Protein 8WQ9 (pdb70)

Organism: Pseudomonas aeruginosa (strain ATCC 15692 / DSM 22644 / CIP 104116 / JCM 14847 / LMG 12228 / 1C / PRS 101 / PAO1) (NCBI:txid208964)

Structure (mmCIF, N/CA/C/O backbone):
data_8WQ9
#
_entry.id   8WQ9
#
_cell.length_a   88.314
_cell.length_b   111.036
_cell.length_c   112.941
_cell.angle_alpha   90.00
_cell.angle_beta   90.00
_cell.angle_gamma   90.00
#
_symmetry.space_group_name_H-M   'P 21 21 2'
#
loop_
_entity.id
_entity.type
_entity.pdbx_description
1 polymer D-hydantoinase/dihydropyrimidinase
2 non-polymer 'GAMMA-AMINO-BUTANOIC ACID'
3 non-polymer 'ZINC ION'
4 water water
#
loop_
_atom_site.group_PDB
_atom_site.id
_atom_site.type_symbol
_atom_site.label_atom_id
_atom_site.label_alt_id
_atom_site.label_comp_id
_atom_site.label_asym_id
_atom_site.label_entity_id
_atom_site.label_seq_id
_atom_site.pdbx_PDB_ins_code
_atom_site.Cartn_x
_atom_site.Cartn_y
_atom_site.Cartn_z
_atom_site.occupancy
_atom_site.B_iso_or_equiv
_atom_site.auth_seq_id
_atom_site.auth_comp_id
_atom_site.auth_asym_id
_atom_site.auth_atom_id
_atom_site.pdbx_PDB_model_num
ATOM 1 N N . SER A 1 2 ? -18.091 4.160 27.535 1.00 40.07 2 SER A N 1
ATOM 2 C CA . SER A 1 2 ? -17.139 3.465 26.680 1.00 38.00 2 SER A CA 1
ATOM 3 C C . SER A 1 2 ? -17.801 2.251 26.034 1.00 33.66 2 SER A C 1
ATOM 4 O O . SER A 1 2 ? -18.850 1.786 26.473 1.00 34.16 2 SER A O 1
ATOM 7 N N . LEU A 1 3 ? -17.183 1.748 24.970 1.00 31.85 3 LEU A N 1
ATOM 8 C CA . LEU A 1 3 ? -17.729 0.654 24.182 1.00 27.24 3 LEU A CA 1
ATOM 9 C C . LEU A 1 3 ? -16.612 -0.337 23.912 1.00 30.62 3 LEU A C 1
ATOM 10 O O . LEU A 1 3 ? -15.560 0.042 23.381 1.00 26.59 3 LEU A O 1
ATOM 15 N N . LEU A 1 4 ? -16.844 -1.597 24.274 1.00 28.11 4 LEU A N 1
ATOM 16 C CA . LEU A 1 4 ? -15.901 -2.685 24.046 1.00 29.09 4 LEU A CA 1
ATOM 17 C C . LEU A 1 4 ? -16.493 -3.619 22.999 1.00 30.24 4 LEU A C 1
ATOM 18 O O . LEU A 1 4 ? -17.577 -4.176 23.212 1.00 30.11 4 LEU A O 1
ATOM 23 N N . ILE A 1 5 ? -15.799 -3.789 21.872 1.00 26.12 5 ILE A N 1
ATOM 24 C CA . ILE A 1 5 ? -16.231 -4.726 20.836 1.00 25.63 5 ILE A CA 1
ATOM 25 C C . ILE A 1 5 ? -15.395 -5.984 20.996 1.00 26.65 5 ILE A C 1
ATOM 26 O O . ILE A 1 5 ? -14.179 -5.965 20.776 1.00 28.48 5 ILE A O 1
ATOM 31 N N . ARG A 1 6 ? -16.045 -7.082 21.360 1.00 26.52 6 ARG A N 1
ATOM 32 C CA . ARG A 1 6 ? -15.369 -8.291 21.809 1.00 30.49 6 ARG A CA 1
ATOM 33 C C . ARG A 1 6 ? -15.549 -9.419 20.799 1.00 29.12 6 ARG A C 1
ATOM 34 O O . ARG A 1 6 ? -16.637 -9.609 20.250 1.00 29.58 6 ARG A O 1
ATOM 42 N N . GLY A 1 7 ? -14.482 -10.179 20.565 1.00 33.29 7 GLY A N 1
ATOM 43 C CA . GLY A 1 7 ? -14.620 -11.421 19.829 1.00 30.46 7 GLY A CA 1
ATOM 44 C C . GLY A 1 7 ? -14.692 -11.316 18.321 1.00 29.11 7 GLY A C 1
ATOM 45 O O . GLY A 1 7 ? -14.898 -12.346 17.659 1.00 28.60 7 GLY A O 1
ATOM 46 N N . ALA A 1 8 ? -14.536 -10.124 17.744 1.00 26.29 8 ALA A N 1
ATOM 47 C CA . ALA A 1 8 ? -14.539 -10.030 16.289 1.00 26.89 8 ALA A CA 1
ATOM 48 C C . ALA A 1 8 ? -13.129 -10.260 15.729 1.00 29.03 8 ALA A C 1
ATOM 49 O O . ALA A 1 8 ? -12.145 -10.362 16.465 1.00 26.22 8 ALA A O 1
ATOM 51 N N . THR A 1 9 ? -13.043 -10.358 14.400 1.00 27.54 9 THR A N 1
ATOM 52 C CA . THR A 1 9 ? -11.775 -10.294 13.681 1.00 27.77 9 THR A CA 1
ATOM 53 C C . THR A 1 9 ? -11.575 -8.869 13.175 1.00 23.50 9 THR A C 1
ATOM 54 O O . THR A 1 9 ? -12.381 -8.375 12.385 1.00 24.72 9 THR A O 1
ATOM 58 N N . VAL A 1 10 ? -10.510 -8.214 13.636 1.00 22.50 10 VAL A N 1
ATOM 59 C CA . VAL A 1 10 ? -10.125 -6.912 13.105 1.00 23.80 10 VAL A CA 1
ATOM 60 C C . VAL A 1 10 ? -9.575 -7.094 11.699 1.00 23.57 10 VAL A C 1
ATOM 61 O O . VAL A 1 10 ? -8.700 -7.940 11.475 1.00 24.06 10 VAL A O 1
ATOM 65 N N . VAL A 1 11 ? -10.057 -6.279 10.755 1.00 21.03 11 VAL A N 1
ATOM 66 C CA . VAL A 1 11 ? -9.596 -6.285 9.366 1.00 22.41 11 VAL A CA 1
ATOM 67 C C . VAL A 1 11 ? -9.171 -4.862 8.994 1.00 24.81 11 VAL A C 1
ATOM 68 O O . VAL A 1 11 ? -9.984 -3.928 9.051 1.00 21.49 11 VAL A O 1
ATOM 72 N N . THR A 1 12 ? -7.897 -4.693 8.636 1.00 19.99 12 THR A N 1
ATOM 73 C CA . THR A 1 12 ? -7.352 -3.408 8.239 1.00 18.90 12 THR A CA 1
ATOM 74 C C . THR A 1 12 ? -7.098 -3.387 6.729 1.00 19.53 12 THR A C 1
ATOM 75 O O . THR A 1 12 ? -7.504 -4.292 5.989 1.00 19.20 12 THR A O 1
ATOM 79 N N . HIS A 1 13 ? -6.430 -2.328 6.267 1.00 18.03 13 HIS A N 1
ATOM 80 C CA . HIS A 1 13 ? -5.994 -2.245 4.879 1.00 18.96 13 HIS A CA 1
ATOM 81 C C . HIS A 1 13 ? -4.826 -3.171 4.574 1.00 21.96 13 HIS A C 1
ATOM 82 O O . HIS A 1 13 ? -4.404 -3.224 3.422 1.00 19.43 13 HIS A O 1
ATOM 89 N N . GLU A 1 14 ? -4.304 -3.913 5.548 1.00 19.72 14 GLU A N 1
ATOM 90 C CA . GLU A 1 14 ? -3.204 -4.817 5.219 1.00 24.29 14 GLU A CA 1
ATOM 91 C C . GLU A 1 14 ? -3.227 -6.155 5.957 1.00 25.77 14 GLU A C 1
ATOM 92 O O . GLU A 1 14 ? -2.534 -7.075 5.511 1.00 28.95 14 GLU A O 1
ATOM 98 N N . GLU A 1 15 ? -4.012 -6.333 7.022 1.00 24.91 15 GLU A N 1
ATOM 99 C CA . GLU A 1 15 ? -3.929 -7.579 7.779 1.00 25.88 15 GLU A CA 1
ATOM 100 C C . GLU A 1 15 ? -5.245 -7.840 8.495 1.00 26.27 15 GLU A C 1
ATOM 101 O O . GLU A 1 15 ? -6.091 -6.955 8.630 1.00 22.43 15 GLU A O 1
ATOM 107 N N . SER A 1 16 ? -5.401 -9.085 8.959 1.00 25.57 16 SER A N 1
ATOM 108 C CA . SER A 1 16 ? -6.545 -9.531 9.745 1.00 24.79 16 SER A CA 1
ATOM 109 C C . SER A 1 16 ? -6.029 -10.171 11.018 1.00 30.01 16 SER A C 1
ATOM 110 O O . SER A 1 16 ? -5.036 -10.903 10.980 1.00 29.94 16 SER A O 1
ATOM 113 N N . TYR A 1 17 ? -6.712 -9.933 12.135 1.00 27.01 17 TYR A N 1
ATOM 114 C CA . TYR A 1 17 ? -6.320 -10.621 13.360 1.00 29.76 17 TYR A CA 1
ATOM 115 C C . TYR A 1 17 ? -7.448 -10.555 14.379 1.00 28.98 17 TYR A C 1
ATOM 116 O O . TYR A 1 17 ? -8.300 -9.660 14.339 1.00 27.00 17 TYR A O 1
ATOM 125 N N . ARG A 1 18 ? -7.439 -11.524 15.299 1.00 29.01 18 ARG A N 1
ATOM 126 C CA . ARG A 1 18 ? -8.427 -11.569 16.371 1.00 31.56 18 ARG A CA 1
ATOM 127 C C . ARG A 1 18 ? -8.017 -10.642 17.503 1.00 28.61 18 ARG A C 1
ATOM 128 O O . ARG A 1 18 ? -6.894 -10.714 18.005 1.00 30.60 18 ARG A O 1
ATOM 136 N N . ALA A 1 19 ? -8.935 -9.783 17.921 1.00 27.24 19 ALA A N 1
ATOM 137 C CA . ALA A 1 19 ? -8.639 -8.912 19.047 1.00 27.60 19 ALA A CA 1
ATOM 138 C C . ALA A 1 19 ? -9.923 -8.219 19.454 1.00 27.61 19 ALA A C 1
ATOM 139 O O . ALA A 1 19 ? -10.805 -8.001 18.618 1.00 30.36 19 ALA A O 1
ATOM 141 N N . ASP A 1 20 ? -10.022 -7.885 20.743 1.00 27.32 20 ASP A N 1
ATOM 142 C CA . ASP A 1 20 ? -11.049 -6.963 21.217 1.00 30.24 20 ASP A CA 1
ATOM 143 C C . ASP A 1 20 ? -10.600 -5.517 21.000 1.00 25.13 20 ASP A C 1
ATOM 144 O O . ASP A 1 20 ? -9.409 -5.217 20.930 1.00 25.73 20 ASP A O 1
ATOM 149 N N . VAL A 1 21 ? -11.571 -4.604 20.932 1.00 26.49 21 VAL A N 1
ATOM 150 C CA . VAL A 1 21 ? -11.280 -3.190 20.712 1.00 25.07 21 VAL A CA 1
ATOM 151 C C . VAL A 1 21 ? -12.086 -2.368 21.708 1.00 26.82 21 VAL A C 1
ATOM 152 O O . VAL A 1 21 ? -13.318 -2.463 21.740 1.00 25.38 21 VAL A O 1
ATOM 156 N N . LEU A 1 22 ? -11.396 -1.549 22.497 1.00 28.33 22 LEU A N 1
ATOM 157 C CA . LEU A 1 22 ? -12.024 -0.684 23.489 1.00 28.52 22 LEU A CA 1
ATOM 158 C C . LEU A 1 22 ? -12.041 0.754 22.990 1.00 28.26 22 LEU A C 1
ATOM 159 O O . LEU A 1 22 ? -10.988 1.293 22.633 1.00 29.51 22 LEU A O 1
ATOM 164 N N . CYS A 1 23 ? -13.223 1.380 23.010 1.00 23.46 23 CYS A N 1
ATOM 165 C CA . CYS A 1 23 ? -13.399 2.785 22.659 1.00 26.79 23 CYS A CA 1
ATOM 166 C C . CYS A 1 23 ? -13.808 3.606 23.877 1.00 30.30 23 CYS A C 1
ATOM 167 O O . CYS A 1 23 ? -14.614 3.154 24.702 1.00 28.25 23 CYS A O 1
ATOM 170 N N . ALA A 1 24 ? -13.272 4.824 23.976 1.00 24.76 24 ALA A N 1
ATOM 171 C CA . ALA A 1 24 ? -13.720 5.769 24.995 1.00 30.49 24 ALA A CA 1
ATOM 172 C C . ALA A 1 24 ? -13.319 7.184 24.598 1.00 25.58 24 ALA A C 1
ATOM 173 O O . ALA A 1 24 ? -12.307 7.394 23.929 1.00 23.14 24 ALA A O 1
ATOM 175 N N . ASN A 1 25 ? -14.134 8.153 25.011 1.00 26.70 25 ASN A N 1
ATOM 176 C CA . ASN A 1 25 ? -13.859 9.566 24.756 1.00 26.53 25 ASN A CA 1
ATOM 177 C C . ASN A 1 25 ? -13.566 9.825 23.280 1.00 24.69 25 ASN A C 1
ATOM 178 O O . ASN A 1 25 ? -12.717 10.645 22.932 1.00 22.91 25 ASN A O 1
ATOM 183 N N . GLY A 1 26 ? -14.290 9.117 22.410 1.00 22.67 26 GLY A N 1
ATOM 184 C CA . GLY A 1 26 ? -14.235 9.331 20.982 1.00 22.27 26 GLY A CA 1
ATOM 185 C C . GLY A 1 26 ? -13.152 8.554 20.261 1.00 21.45 26 GLY A C 1
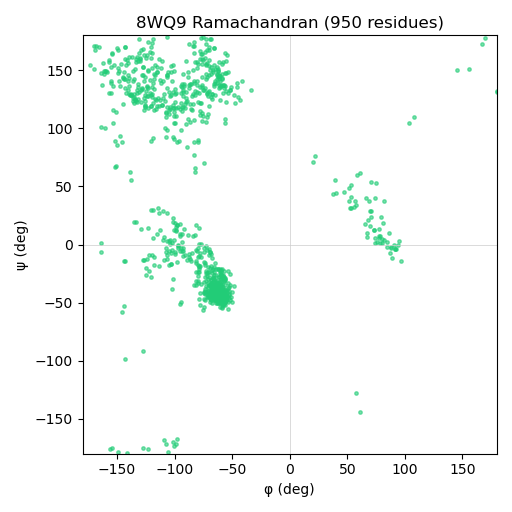ATOM 186 O O . GLY A 1 26 ? -13.126 8.566 19.024 1.00 21.74 26 GLY A O 1
ATOM 187 N N . LEU A 1 27 ? -12.271 7.872 20.991 1.00 21.25 27 LEU A N 1
ATOM 188 C CA . LEU A 1 27 ? -11.043 7.306 20.451 1.00 24.69 27 LEU A CA 1
ATOM 189 C C . LEU A 1 27 ? -10.961 5.812 20.740 1.00 25.35 27 LEU A C 1
ATOM 190 O O . LEU A 1 27 ? -11.622 5.287 21.639 1.00 25.89 27 LEU A O 1
ATOM 195 N N . ILE A 1 28 ? -10.125 5.134 19.967 1.00 23.95 28 ILE A N 1
ATOM 196 C CA . ILE A 1 28 ? -9.734 3.765 20.282 1.00 24.68 28 ILE A CA 1
ATOM 197 C C . ILE A 1 28 ? -8.704 3.787 21.411 1.00 23.50 28 ILE A C 1
ATOM 198 O O . ILE A 1 28 ? -7.636 4.395 21.282 1.00 26.83 28 ILE A O 1
ATOM 203 N N . GLN A 1 29 ? -9.021 3.116 22.520 1.00 27.41 29 GLN A N 1
ATOM 204 C CA . GLN A 1 29 ? -8.189 3.152 23.718 1.00 29.88 29 GLN A CA 1
ATOM 205 C C . GLN A 1 29 ? -7.320 1.920 23.897 1.00 27.25 29 GLN A C 1
ATOM 206 O O . GLN A 1 29 ? -6.241 2.019 24.490 1.00 27.60 29 GLN A O 1
ATOM 212 N N . ALA A 1 30 ? -7.756 0.768 23.410 1.00 25.39 30 ALA A N 1
ATOM 213 C CA . ALA A 1 30 ? -6.953 -0.428 23.582 1.00 30.17 30 ALA A CA 1
ATOM 214 C C . ALA A 1 30 ? -7.388 -1.442 22.544 1.00 27.15 30 ALA A C 1
ATOM 215 O O . ALA A 1 30 ? -8.552 -1.465 22.129 1.00 26.22 30 ALA A O 1
ATOM 217 N N . ILE A 1 31 ? -6.434 -2.275 22.131 1.00 26.22 31 ILE A N 1
ATOM 218 C CA . ILE A 1 31 ? -6.671 -3.358 21.186 1.00 26.48 31 ILE A CA 1
ATOM 219 C C . ILE A 1 31 ? -5.905 -4.580 21.674 1.00 28.86 31 ILE A C 1
ATOM 220 O O . ILE A 1 31 ? -4.707 -4.485 21.944 1.00 29.46 31 ILE A O 1
ATOM 225 N N . GLY A 1 32 ? -6.576 -5.718 21.771 1.00 30.46 32 GLY A N 1
ATOM 226 C CA . GLY A 1 32 ? -5.909 -6.903 22.275 1.00 33.10 32 GLY A CA 1
ATOM 227 C C . GLY A 1 32 ? -6.909 -7.983 22.600 1.00 35.05 32 GLY A C 1
ATOM 228 O O . GLY A 1 32 ? -8.125 -7.781 22.556 1.00 32.09 32 GLY A O 1
ATOM 229 N N . GLU A 1 33 ? -6.378 -9.156 22.923 1.00 37.41 33 GLU A N 1
ATOM 230 C CA . GLU A 1 33 ? -7.265 -10.250 23.271 1.00 41.91 33 GLU A CA 1
ATOM 231 C C . GLU A 1 33 ? -7.655 -10.156 24.740 1.00 36.18 33 GLU A C 1
ATOM 232 O O . GLU A 1 33 ? -6.915 -9.614 25.567 1.00 33.73 33 GLU A O 1
ATOM 238 N N . ASN A 1 34 ? -8.855 -10.642 25.042 1.00 42.11 34 ASN A N 1
ATOM 239 C CA . ASN A 1 34 ? -9.413 -10.643 26.396 1.00 40.80 34 ASN A CA 1
ATOM 240 C C . ASN A 1 34 ? -9.084 -9.353 27.141 1.00 36.28 34 ASN A C 1
ATOM 241 O O . ASN A 1 34 ? -8.518 -9.354 28.234 1.00 36.35 34 ASN A O 1
ATOM 246 N N . LEU A 1 35 ? -9.470 -8.236 26.519 1.00 32.70 35 LEU A N 1
ATOM 247 C CA . LEU A 1 35 ? -9.347 -6.939 27.172 1.00 35.32 35 LEU A CA 1
ATOM 248 C C . LEU A 1 35 ? -10.219 -6.890 28.417 1.00 36.62 35 LEU A C 1
ATOM 249 O O . LEU A 1 35 ? -11.355 -7.370 28.415 1.00 31.37 35 LEU A O 1
ATOM 254 N N . GLU A 1 36 ? -9.672 -6.291 29.474 1.00 30.30 36 GLU A N 1
ATOM 255 C CA . GLU A 1 36 ? -10.432 -5.957 30.671 1.00 40.57 36 GLU A CA 1
ATOM 256 C C . GLU A 1 36 ? -11.572 -4.999 30.326 1.00 42.26 36 GLU A C 1
ATOM 257 O O . GLU A 1 36 ? -11.399 -4.083 29.513 1.00 35.75 36 GLU A O 1
ATOM 263 N N . THR A 1 37 ? -12.742 -5.199 30.964 1.00 37.63 37 THR A N 1
ATOM 264 C CA . THR A 1 37 ? -13.901 -4.322 30.771 1.00 38.22 37 THR A CA 1
ATOM 265 C C . THR A 1 37 ? -13.943 -3.218 31.821 1.00 43.93 37 THR A C 1
ATOM 266 O O . THR A 1 37 ? -14.160 -3.513 33.006 1.00 40.93 37 THR A O 1
ATOM 270 N N . PRO A 1 38 ? -13.789 -1.952 31.446 1.00 44.32 38 PRO A N 1
ATOM 271 C CA . PRO A 1 38 ? -13.988 -0.870 32.421 1.00 43.05 38 PRO A CA 1
ATOM 272 C C . PRO A 1 38 ? -15.417 -0.853 32.953 1.00 44.43 38 PRO A C 1
ATOM 273 O O . PRO A 1 38 ? -16.366 -1.255 32.275 1.00 38.81 38 PRO A O 1
ATOM 277 N N . SER A 1 39 ? -15.567 -0.386 34.191 1.00 48.64 39 SER A N 1
ATOM 278 C CA . SER A 1 39 ? -16.886 -0.374 34.816 1.00 46.89 39 SER A CA 1
ATOM 279 C C . SER A 1 39 ? -17.816 0.580 34.074 1.00 43.88 39 SER A C 1
ATOM 280 O O . SER A 1 39 ? -17.403 1.655 33.627 1.00 44.46 39 SER A O 1
ATOM 283 N N . GLY A 1 40 ? -19.077 0.171 33.932 1.00 42.03 40 GLY A N 1
ATOM 284 C CA . GLY A 1 40 ? -20.049 0.910 33.146 1.00 48.16 40 GLY A CA 1
ATOM 285 C C . GLY A 1 40 ? -19.883 0.811 31.640 1.00 46.94 40 GLY A C 1
ATOM 286 O O . GLY A 1 40 ? -20.615 1.490 30.907 1.00 46.83 40 GLY A O 1
ATOM 287 N N . CYS A 1 41 ? -18.956 -0.010 31.157 1.00 43.73 41 CYS A N 1
ATOM 288 C CA . CYS A 1 41 ? -18.671 -0.108 29.731 1.00 35.36 41 CYS A CA 1
ATOM 289 C C . CYS A 1 41 ? -19.688 -0.997 29.027 1.00 39.09 41 CYS A C 1
ATOM 290 O O . CYS A 1 41 ? -19.967 -2.114 29.475 1.00 42.63 41 CYS A O 1
ATOM 293 N N . ASP A 1 42 ? -20.227 -0.504 27.916 1.00 34.30 42 ASP A N 1
ATOM 294 C CA . ASP A 1 42 ? -21.116 -1.289 27.069 1.00 32.95 42 ASP A CA 1
ATOM 295 C C . ASP A 1 42 ? -20.295 -2.283 26.262 1.00 34.80 42 ASP A C 1
ATOM 296 O O . ASP A 1 42 ? -19.174 -1.983 25.848 1.00 36.58 42 ASP A O 1
ATOM 301 N N . VAL A 1 43 ? -20.843 -3.469 26.029 1.00 32.51 43 VAL A N 1
ATOM 302 C CA . VAL A 1 43 ? -20.116 -4.503 25.305 1.00 32.37 43 VAL A CA 1
ATOM 303 C C . VAL A 1 43 ? -20.938 -4.920 24.099 1.00 33.13 43 VAL A C 1
ATOM 304 O O . VAL A 1 43 ? -22.157 -5.103 24.199 1.00 38.22 43 VAL A O 1
ATOM 308 N N . LEU A 1 44 ? -20.272 -5.028 22.955 1.00 32.96 44 LEU A N 1
ATOM 309 C CA . LEU A 1 44 ? -20.886 -5.458 21.707 1.00 33.94 44 LEU A CA 1
ATOM 310 C C . LEU A 1 44 ? -20.265 -6.791 21.324 1.00 33.08 44 LEU A C 1
ATOM 311 O O . LEU A 1 44 ? -19.040 -6.897 21.241 1.00 29.90 44 LEU A O 1
ATOM 316 N N . ASP A 1 45 ? -21.100 -7.804 21.101 1.00 32.06 45 ASP A N 1
ATOM 317 C CA . ASP A 1 45 ? -20.603 -9.131 20.761 1.00 32.88 45 ASP A CA 1
ATOM 318 C C . ASP A 1 45 ? -20.304 -9.186 19.265 1.00 31.28 45 ASP A C 1
ATOM 319 O O . ASP A 1 45 ? -21.222 -9.212 18.444 1.00 31.50 45 ASP A O 1
ATOM 324 N N . GLY A 1 46 ? -19.024 -9.200 18.909 1.00 30.82 46 GLY A N 1
ATOM 325 C CA . GLY A 1 46 ? -18.600 -9.261 17.523 1.00 29.03 46 GLY A CA 1
ATOM 326 C C . GLY A 1 46 ? -18.290 -10.644 16.991 1.00 33.03 46 GLY A C 1
ATOM 327 O O . GLY A 1 46 ? -17.786 -10.760 15.866 1.00 29.95 46 GLY A O 1
ATOM 328 N N . GLY A 1 47 ? -18.564 -11.700 17.759 1.00 31.12 47 GLY A N 1
ATOM 329 C CA . GLY A 1 47 ? -18.244 -13.041 17.326 1.00 29.91 47 GLY A CA 1
ATOM 330 C C . GLY A 1 47 ? -18.765 -13.337 15.937 1.00 28.88 47 GLY A C 1
ATOM 331 O O . GLY A 1 47 ? -19.906 -13.001 15.605 1.00 28.28 47 GLY A O 1
ATOM 332 N N . GLY A 1 48 ? -17.925 -13.955 15.112 1.00 26.46 48 GLY A N 1
ATOM 333 C CA . GLY A 1 48 ? -18.290 -14.300 13.758 1.00 22.80 48 GLY A CA 1
ATOM 334 C C . GLY A 1 48 ? -18.358 -13.136 12.794 1.00 28.18 48 GLY A C 1
ATOM 335 O O . GLY A 1 48 ? -18.878 -13.300 11.684 1.00 26.20 48 GLY A O 1
ATOM 336 N N . GLN A 1 49 ? -17.845 -11.968 13.168 1.00 26.22 49 GLN A N 1
ATOM 337 C CA . GLN A 1 49 ? -17.943 -10.792 12.311 1.00 25.49 49 GLN A CA 1
ATOM 338 C C . GLN A 1 49 ? -16.570 -10.152 12.133 1.00 24.52 49 GLN A C 1
ATOM 339 O O . GLN A 1 49 ? -15.599 -10.496 12.816 1.00 22.29 49 GLN A O 1
ATOM 345 N N . TYR A 1 50 ? -16.485 -9.236 11.167 1.00 20.94 50 TYR A N 1
ATOM 346 C CA . TYR A 1 50 ? -15.276 -8.471 10.901 1.00 19.05 50 TYR A CA 1
ATOM 347 C C . TYR A 1 50 ? -15.465 -7.042 11.391 1.00 22.56 50 TYR A C 1
ATOM 348 O O . TYR A 1 50 ? -16.503 -6.425 11.135 1.00 22.31 50 TYR A O 1
ATOM 357 N N . LEU A 1 51 ? -14.456 -6.516 12.078 1.00 22.45 51 LEU A N 1
ATOM 358 C CA . LEU A 1 51 ? -14.461 -5.145 12.583 1.00 22.69 51 LEU A CA 1
ATOM 359 C C . LEU A 1 51 ? -13.489 -4.342 11.731 1.00 21.01 51 LEU A C 1
ATOM 360 O O . LEU A 1 51 ? -12.287 -4.628 11.733 1.00 19.88 51 LEU A O 1
ATOM 365 N N . MET A 1 52 ? -13.989 -3.393 10.960 1.00 21.73 52 MET A N 1
ATOM 366 C CA . MET A 1 52 ? -13.090 -2.563 10.162 1.00 18.72 52 MET A CA 1
ATOM 367 C C . MET A 1 52 ? -13.323 -1.085 10.390 1.00 22.27 52 MET A C 1
ATOM 368 O O . MET A 1 52 ? -14.293 -0.672 11.036 1.00 21.11 52 MET A O 1
ATOM 373 N N . PRO A 1 53 ? -12.409 -0.252 9.900 1.00 19.45 53 PRO A N 1
ATOM 374 C CA . PRO A 1 53 ? -12.632 1.192 9.984 1.00 20.35 53 PRO A CA 1
ATOM 375 C C . PRO A 1 53 ? -13.920 1.559 9.268 1.00 18.92 53 PRO A C 1
ATOM 376 O O . PRO A 1 53 ? -14.261 0.996 8.227 1.00 18.65 53 PRO A O 1
ATOM 380 N N . GLY A 1 54 ? -14.646 2.515 9.838 1.00 20.45 54 GLY A N 1
ATOM 381 C CA . GLY A 1 54 ? -15.849 2.984 9.175 1.00 19.01 54 GLY A CA 1
ATOM 382 C C . GLY A 1 54 ? -15.534 3.603 7.825 1.00 21.32 54 GLY A C 1
ATOM 383 O O . GLY A 1 54 ? -14.470 4.194 7.614 1.00 20.50 54 GLY A O 1
ATOM 384 N N . GLY A 1 55 ? -16.481 3.477 6.901 1.00 19.73 55 GLY A N 1
ATOM 385 C CA . GLY A 1 55 ? -16.299 4.066 5.590 1.00 19.67 55 GLY A CA 1
ATOM 386 C C . GLY A 1 55 ? -16.091 5.568 5.663 1.00 21.25 55 GLY A C 1
ATOM 387 O O . GLY A 1 55 ? -16.631 6.262 6.537 1.00 19.45 55 GLY A O 1
ATOM 388 N N . ILE A 1 56 ? -15.286 6.078 4.732 1.00 19.67 56 ILE A N 1
ATOM 389 C CA . ILE A 1 56 ? -15.201 7.516 4.470 1.00 18.51 56 ILE A CA 1
ATOM 390 C C . ILE A 1 56 ? -15.670 7.752 3.047 1.00 19.51 56 ILE A C 1
ATOM 391 O O . ILE A 1 56 ? -15.143 7.150 2.102 1.00 18.90 56 ILE A O 1
ATOM 396 N N . ASP A 1 57 ? -16.659 8.627 2.889 1.00 17.06 57 ASP A N 1
ATOM 397 C CA . ASP A 1 57 ? -17.184 8.939 1.564 1.00 17.39 57 ASP A CA 1
ATOM 398 C C . ASP A 1 57 ? -16.741 10.358 1.194 1.00 18.64 57 ASP A C 1
ATOM 399 O O . ASP A 1 57 ? -17.342 11.345 1.662 1.00 16.48 57 ASP A O 1
ATOM 404 N N . PRO A 1 58 ? -15.691 10.511 0.380 1.00 17.20 58 PRO A N 1
ATOM 405 C CA . PRO A 1 58 ? -15.144 11.851 0.095 1.00 17.10 58 PRO A CA 1
ATOM 406 C C . PRO A 1 58 ? -15.893 12.628 -0.976 1.00 18.25 58 PRO A C 1
ATOM 407 O O . PRO A 1 58 ? -15.361 13.608 -1.505 1.00 18.54 58 PRO A O 1
ATOM 411 N N . HIS A 1 59 ? -17.114 12.226 -1.316 1.00 17.38 59 HIS A N 1
ATOM 412 C CA . HIS A 1 59 ? -17.804 12.896 -2.421 1.00 18.74 59 HIS A CA 1
ATOM 413 C C . HIS A 1 59 ? -19.321 12.841 -2.186 1.00 20.76 59 HIS A C 1
ATOM 414 O O . HIS A 1 59 ? -20.008 11.942 -2.684 1.00 17.84 59 HIS A O 1
ATOM 421 N N . THR A 1 60 ? -19.828 13.819 -1.430 1.00 22.76 60 THR A N 1
ATOM 422 C CA . THR A 1 60 ? -21.257 13.970 -1.166 1.00 21.70 60 THR A CA 1
ATOM 423 C C . THR A 1 60 ? -21.687 15.406 -1.451 1.00 21.75 60 THR A C 1
ATOM 424 O O . THR A 1 60 ? -20.865 16.326 -1.466 1.00 18.59 60 THR A O 1
ATOM 428 N N . HIS A 1 61 ? -23.003 15.582 -1.655 1.00 18.09 61 HIS A N 1
ATOM 429 C CA . HIS A 1 61 ? -23.610 16.876 -1.981 1.00 18.33 61 HIS A CA 1
ATOM 430 C C . HIS A 1 61 ? -24.922 17.062 -1.196 1.00 17.49 61 HIS A C 1
ATOM 431 O O . HIS A 1 61 ? -25.990 17.300 -1.763 1.00 21.86 61 HIS A O 1
ATOM 438 N N . MET A 1 62 ? -24.848 16.948 0.130 1.00 16.38 62 MET A N 1
ATOM 439 C CA . MET A 1 62 ? -26.028 17.109 0.985 1.00 18.90 62 MET A CA 1
ATOM 440 C C . MET A 1 62 ? -26.699 18.451 0.720 1.00 20.91 62 MET A C 1
ATOM 441 O O . MET A 1 62 ? -26.031 19.485 0.679 1.00 20.09 62 MET A O 1
ATOM 446 N N . GLN A 1 63 ? -28.022 18.419 0.542 1.00 21.61 63 GLN A N 1
ATOM 447 C CA . GLN A 1 63 ? -28.865 19.594 0.307 1.00 21.54 63 GLN A CA 1
ATOM 448 C C . GLN A 1 63 ? -28.212 20.609 -0.634 1.00 20.32 63 GLN A C 1
ATOM 449 O O . GLN A 1 63 ? -28.286 21.823 -0.408 1.00 22.46 63 GLN A O 1
ATOM 455 N N . LEU A 1 64 ? -27.622 20.116 -1.715 1.00 20.55 64 LEU A N 1
ATOM 456 C CA . LEU A 1 64 ? -27.038 20.987 -2.726 1.00 24.39 64 LEU A CA 1
ATOM 457 C C . LEU A 1 64 ? -28.125 21.817 -3.393 1.00 24.83 64 LEU A C 1
ATOM 458 O O . LEU A 1 64 ? -29.113 21.252 -3.881 1.00 24.63 64 LEU A O 1
ATOM 463 N N . PRO A 1 65 ? -27.969 23.134 -3.476 1.00 26.66 65 PRO A N 1
ATOM 464 C CA . PRO A 1 65 ? -29.000 23.951 -4.128 1.00 28.94 65 PRO A CA 1
ATOM 465 C C . PRO A 1 65 ? -29.007 23.747 -5.632 1.00 37.89 65 PRO A C 1
ATOM 466 O O . PRO A 1 65 ? -27.960 23.568 -6.258 1.00 32.45 65 PRO A O 1
ATOM 470 N N . PHE A 1 66 ? -30.205 23.785 -6.216 1.00 37.52 66 PHE A N 1
ATOM 471 C CA . PHE A 1 66 ? -30.322 23.664 -7.665 1.00 42.90 66 PHE A CA 1
ATOM 472 C C . PHE A 1 66 ? -31.584 24.358 -8.156 1.00 42.09 66 PHE A C 1
ATOM 473 O O . PHE A 1 66 ? -32.704 23.935 -7.843 1.00 38.31 66 PHE A O 1
ATOM 481 N N . MET A 1 67 ? -31.396 25.407 -8.949 1.00 42.75 67 MET A N 1
ATOM 482 C CA . MET A 1 67 ? -32.511 26.192 -9.484 1.00 45.45 67 MET A CA 1
ATOM 483 C C . MET A 1 67 ? -33.306 26.705 -8.283 1.00 46.82 67 MET A C 1
ATOM 484 O O . MET A 1 67 ? -32.714 27.306 -7.372 1.00 50.11 67 MET A O 1
ATOM 489 N N . GLY A 1 68 ? -34.615 26.499 -8.223 1.00 50.83 68 GLY A N 1
ATOM 490 C CA . GLY A 1 68 ? -35.364 26.953 -7.068 1.00 49.72 68 GLY A CA 1
ATOM 491 C C . GLY A 1 68 ? -35.446 25.968 -5.921 1.00 52.72 68 GLY A C 1
ATOM 492 O O . GLY A 1 68 ? -36.174 26.224 -4.954 1.00 53.06 68 GLY A O 1
ATOM 493 N N . THR A 1 69 ? -34.708 24.859 -5.990 1.00 46.43 69 THR A N 1
ATOM 494 C CA . THR A 1 69 ? -34.869 23.734 -5.077 1.00 45.43 69 THR A CA 1
ATOM 495 C C . THR A 1 69 ? -33.497 23.324 -4.530 1.00 42.44 69 THR A C 1
ATOM 496 O O . THR A 1 69 ? -32.459 23.895 -4.881 1.00 41.45 69 THR A O 1
ATOM 500 N N . VAL A 1 70 ? -33.497 22.346 -3.631 1.00 40.80 70 VAL A N 1
ATOM 501 C CA . VAL A 1 70 ? -32.271 21.798 -3.071 1.00 31.91 70 VAL A CA 1
ATOM 502 C C . VAL A 1 70 ? -32.390 20.280 -3.079 1.00 31.98 70 VAL A C 1
ATOM 503 O O . VAL A 1 70 ? -33.495 19.733 -3.023 1.00 26.07 70 VAL A O 1
ATOM 507 N N . ALA A 1 71 ? -31.244 19.595 -3.191 1.00 26.74 71 ALA A N 1
ATOM 508 C CA . ALA A 1 71 ? -31.234 18.142 -3.073 1.00 26.60 71 ALA A CA 1
ATOM 509 C C . ALA A 1 71 ? -32.159 17.721 -1.941 1.00 25.24 71 ALA A C 1
ATOM 510 O O . ALA A 1 71 ? -32.231 18.390 -0.905 1.00 25.86 71 ALA A O 1
ATOM 512 N N . SER A 1 72 ? -32.885 16.620 -2.152 1.00 23.53 72 SER A N 1
ATOM 513 C CA . SER A 1 72 ? -33.892 16.181 -1.186 1.00 26.86 72 SER A CA 1
ATOM 514 C C . SER A 1 72 ? -33.278 15.585 0.075 1.00 26.42 72 SER A C 1
ATOM 515 O O . SER A 1 72 ? -33.965 15.484 1.101 1.00 23.88 72 SER A O 1
ATOM 518 N N . GLU A 1 73 ? -32.011 15.194 0.021 1.00 22.43 73 GLU A N 1
ATOM 519 C CA . GLU A 1 73 ? -31.256 14.740 1.182 1.00 22.19 73 GLU A CA 1
ATOM 520 C C . GLU A 1 73 ? -30.565 15.939 1.826 1.00 25.36 73 GLU A C 1
ATOM 521 O O . GLU A 1 73 ? -29.921 16.724 1.122 1.00 24.34 73 GLU A O 1
ATOM 527 N N . ASP A 1 74 ? -30.698 16.097 3.151 1.00 23.90 74 ASP A N 1
ATOM 528 C CA . ASP A 1 74 ? -29.952 17.150 3.840 1.00 19.81 74 ASP A CA 1
ATOM 529 C C . ASP A 1 74 ? -28.795 16.552 4.633 1.00 20.78 74 ASP A C 1
ATOM 530 O O . ASP A 1 74 ? -28.538 15.346 4.595 1.00 19.49 74 ASP A O 1
ATOM 535 N N . PHE A 1 75 ? -28.052 17.424 5.328 1.00 18.70 75 PHE A N 1
ATOM 536 C CA . PHE A 1 75 ? -26.833 16.965 5.992 1.00 19.97 75 PHE A CA 1
ATOM 537 C C . PHE A 1 75 ? -27.134 15.964 7.109 1.00 19.96 75 PHE A C 1
ATOM 538 O O . PHE A 1 75 ? -26.332 15.049 7.352 1.00 19.24 75 PHE A O 1
ATOM 546 N N . PHE A 1 76 ? -28.275 16.097 7.795 1.00 20.60 76 PHE A N 1
ATOM 547 C CA . PHE A 1 76 ? -28.606 15.087 8.800 1.00 19.03 76 PHE A CA 1
ATOM 548 C C . PHE A 1 76 ? -29.062 13.786 8.147 1.00 19.20 76 PHE A C 1
ATOM 549 O O . PHE A 1 76 ? -28.531 12.714 8.452 1.00 20.24 76 PHE A O 1
ATOM 557 N N . SER A 1 77 ? -30.060 13.853 7.256 1.00 18.88 77 SER A N 1
ATOM 558 C CA . SER A 1 77 ? -30.613 12.610 6.727 1.00 23.00 77 SER A CA 1
ATOM 559 C C . SER A 1 77 ? -29.578 11.845 5.903 1.00 19.13 77 SER A C 1
ATOM 560 O O . SER A 1 77 ? -29.572 10.607 5.918 1.00 20.82 77 SER A O 1
ATOM 563 N N . GLY A 1 78 ? -28.694 12.558 5.205 1.00 17.99 78 GLY A N 1
ATOM 564 C CA . GLY A 1 78 ? -27.647 11.886 4.449 1.00 18.22 78 GLY A CA 1
ATOM 565 C C . GLY A 1 78 ? -26.618 11.221 5.345 1.00 20.60 78 GLY A C 1
ATOM 566 O O . GLY A 1 78 ? -26.239 10.071 5.113 1.00 19.90 78 GLY A O 1
ATOM 567 N N . THR A 1 79 ? -26.125 11.942 6.370 1.00 18.67 79 THR A N 1
ATOM 568 C CA . THR A 1 79 ? -25.127 11.321 7.243 1.00 21.55 79 THR A CA 1
ATOM 569 C C . THR A 1 79 ? -25.733 10.197 8.071 1.00 22.60 79 THR A C 1
ATOM 570 O O . THR A 1 79 ? -25.033 9.228 8.384 1.00 20.02 79 THR A O 1
ATOM 574 N N . ALA A 1 80 ? -27.015 10.315 8.452 1.00 17.18 80 ALA A N 1
ATOM 575 C CA . ALA A 1 80 ? -27.702 9.210 9.117 1.00 19.22 80 ALA A CA 1
ATOM 576 C C . ALA A 1 80 ? -27.800 7.996 8.199 1.00 18.92 80 ALA A C 1
ATOM 577 O O . ALA A 1 80 ? -27.501 6.868 8.615 1.00 20.50 80 ALA A O 1
ATOM 579 N N . ALA A 1 81 ? -28.218 8.203 6.941 1.00 18.42 81 ALA A N 1
ATOM 580 C CA . ALA A 1 81 ? -28.252 7.081 5.994 1.00 18.85 81 ALA A CA 1
ATOM 581 C C . ALA A 1 81 ? -26.863 6.483 5.801 1.00 21.14 81 ALA A C 1
ATOM 582 O O . ALA A 1 81 ? -26.709 5.256 5.742 1.00 21.35 81 ALA A O 1
ATOM 584 N N . GLY A 1 82 ? -25.832 7.334 5.718 1.00 18.11 82 GLY A N 1
ATOM 585 C CA . GLY A 1 82 ? -24.470 6.824 5.664 1.00 18.66 82 GLY A CA 1
ATOM 586 C C . GLY A 1 82 ? -24.140 5.887 6.816 1.00 19.62 82 GLY A C 1
ATOM 587 O O . GLY A 1 82 ? -23.527 4.835 6.619 1.00 18.54 82 GLY A O 1
ATOM 588 N N . LEU A 1 83 ? -24.522 6.270 8.039 1.00 15.80 83 LEU A N 1
ATOM 589 C CA . LEU A 1 83 ? -24.240 5.445 9.215 1.00 15.87 83 LEU A CA 1
ATOM 590 C C . LEU A 1 83 ? -24.923 4.079 9.121 1.00 19.25 83 LEU A C 1
ATOM 591 O O . LEU A 1 83 ? -24.320 3.044 9.427 1.00 19.71 83 LEU A O 1
ATOM 596 N N . ALA A 1 84 ? -26.175 4.055 8.687 1.00 19.15 84 ALA A N 1
ATOM 597 C CA . ALA A 1 84 ? -26.855 2.777 8.508 1.00 23.09 84 ALA A CA 1
ATOM 598 C C . ALA A 1 84 ? -26.108 1.880 7.530 1.00 21.33 84 ALA A C 1
ATOM 599 O O . ALA A 1 84 ? -26.170 0.656 7.659 1.00 21.86 84 ALA A O 1
ATOM 601 N N . GLY A 1 85 ? -25.394 2.464 6.554 1.00 19.23 85 GLY A N 1
ATOM 602 C CA . GLY A 1 85 ? -24.636 1.722 5.561 1.00 19.55 85 GLY A CA 1
ATOM 603 C C . GLY A 1 85 ? -23.167 1.486 5.877 1.00 19.41 85 GLY A C 1
ATOM 604 O O . GLY A 1 85 ? -22.429 1.009 5.005 1.00 19.86 85 GLY A O 1
ATOM 605 N N . GLY A 1 86 ? -22.724 1.803 7.095 1.00 18.63 86 GLY A N 1
ATOM 606 C CA . GLY A 1 86 ? -21.365 1.585 7.538 1.00 21.33 86 GLY A CA 1
ATOM 607 C C . GLY A 1 86 ? -20.432 2.762 7.335 1.00 23.60 86 GLY A C 1
ATOM 608 O O . GLY A 1 86 ? -19.258 2.680 7.730 1.00 19.14 86 GLY A O 1
ATOM 609 N N . THR A 1 87 ? -20.902 3.841 6.712 1.00 18.81 87 THR A N 1
ATOM 610 C CA . THR A 1 87 ? -20.058 4.992 6.410 1.00 17.88 87 THR A CA 1
ATOM 611 C C . THR A 1 87 ? -20.117 5.963 7.581 1.00 19.21 87 THR A C 1
ATOM 612 O O . THR A 1 87 ? -21.206 6.405 7.975 1.00 18.44 87 THR A O 1
ATOM 616 N N . THR A 1 88 ? -18.954 6.281 8.152 1.00 18.39 88 THR A N 1
ATOM 617 C CA . THR A 1 88 ? -18.887 7.080 9.370 1.00 18.87 88 THR A CA 1
ATOM 618 C C . THR A 1 88 ? -18.389 8.511 9.171 1.00 20.91 88 THR A C 1
ATOM 619 O O . THR A 1 88 ? -18.431 9.294 10.130 1.00 19.87 88 THR A O 1
ATOM 623 N N . SER A 1 89 ? -17.933 8.896 7.979 1.00 18.78 89 SER A N 1
ATOM 624 C CA . SER A 1 89 ? -17.672 10.324 7.785 1.00 17.97 89 SER A CA 1
ATOM 625 C C . SER A 1 89 ? -17.716 10.667 6.303 1.00 18.09 89 SER A C 1
ATOM 626 O O . SER A 1 89 ? -17.578 9.801 5.435 1.00 17.88 89 SER A O 1
ATOM 629 N N . ILE A 1 90 ? -17.935 11.959 6.026 1.00 16.84 90 ILE A N 1
ATOM 630 C CA . ILE A 1 90 ? -18.078 12.436 4.658 1.00 15.38 90 ILE A CA 1
ATOM 631 C C . ILE A 1 90 ? -17.167 13.636 4.434 1.00 14.88 90 ILE A C 1
ATOM 632 O O . ILE A 1 90 ? -16.749 14.317 5.370 1.00 17.08 90 ILE A O 1
ATOM 637 N N . ILE A 1 91 ? -16.852 13.875 3.168 1.00 15.77 91 ILE A N 1
ATOM 638 C CA . ILE A 1 91 ? -16.313 15.151 2.716 1.00 18.71 91 ILE A CA 1
ATOM 639 C C . ILE A 1 91 ? -17.247 15.660 1.625 1.00 18.97 91 ILE A C 1
ATOM 640 O O . ILE A 1 91 ? -17.404 15.011 0.583 1.00 18.25 91 ILE A O 1
ATOM 645 N N . ASP A 1 92 ? -17.872 16.809 1.875 1.00 16.93 92 ASP A N 1
ATOM 646 C CA . ASP A 1 92 ? -18.850 17.443 1.008 1.00 16.17 92 ASP A CA 1
ATOM 647 C C . ASP A 1 92 ? -18.159 18.579 0.247 1.00 18.88 92 ASP A C 1
ATOM 648 O O . ASP A 1 92 ? -16.934 18.698 0.278 1.00 19.86 92 ASP A O 1
ATOM 653 N N . PHE A 1 93 ? -18.929 19.421 -0.457 1.00 18.80 93 PHE A N 1
ATOM 654 C CA . PHE A 1 93 ? -18.346 20.482 -1.277 1.00 17.71 93 PHE A CA 1
ATOM 655 C C . PHE A 1 93 ? -19.017 21.820 -1.016 1.00 19.69 93 PHE A C 1
ATOM 656 O O . PHE A 1 93 ? -20.234 21.952 -1.195 1.00 19.47 93 PHE A O 1
ATOM 664 N N . VAL A 1 94 ? -18.215 22.822 -0.671 1.00 20.08 94 VAL A N 1
ATOM 665 C CA . VAL A 1 94 ? -18.663 24.208 -0.740 1.00 21.35 94 VAL A CA 1
ATOM 666 C C . VAL A 1 94 ? -18.609 24.669 -2.196 1.00 20.96 94 VAL A C 1
ATOM 667 O O . VAL A 1 94 ? -17.543 24.663 -2.823 1.00 18.61 94 VAL A O 1
ATOM 671 N N . ILE A 1 95 ? -19.751 25.093 -2.733 1.00 19.27 95 ILE A N 1
ATOM 672 C CA . ILE A 1 95 ? -19.790 25.515 -4.132 1.00 20.83 95 ILE A CA 1
ATOM 673 C C . ILE A 1 95 ? -20.242 26.968 -4.218 1.00 23.49 95 ILE A C 1
ATOM 674 O O . ILE A 1 95 ? -21.445 27.244 -4.356 1.00 19.40 95 ILE A O 1
ATOM 679 N N . PRO A 1 96 ? -19.311 27.921 -4.160 1.00 20.76 96 PRO A N 1
ATOM 680 C CA . PRO A 1 96 ? -19.680 29.330 -4.327 1.00 22.33 96 PRO A CA 1
ATOM 681 C C . PRO A 1 96 ? -20.242 29.590 -5.716 1.00 24.04 96 PRO A C 1
ATOM 682 O O . PRO A 1 96 ? -19.823 28.980 -6.705 1.00 22.87 96 PRO A O 1
ATOM 686 N N . ASN A 1 97 ? -21.198 30.515 -5.788 1.00 19.68 97 ASN A N 1
ATOM 687 C CA . ASN A 1 97 ? -21.613 31.026 -7.081 1.00 21.76 97 ASN A CA 1
ATOM 688 C C . ASN A 1 97 ? -20.451 31.798 -7.702 1.00 22.74 97 ASN A C 1
ATOM 689 O O . ASN A 1 97 ? -19.583 32.304 -6.984 1.00 21.52 97 ASN A O 1
ATOM 694 N N . PRO A 1 98 ? -20.401 31.901 -9.024 1.00 25.80 98 PRO A N 1
ATOM 695 C CA . PRO A 1 98 ? -19.405 32.789 -9.640 1.00 24.83 98 PRO A CA 1
ATOM 696 C C . PRO A 1 98 ? -19.475 34.180 -9.032 1.00 22.84 98 PRO A C 1
ATOM 697 O O . PRO A 1 98 ? -20.558 34.743 -8.830 1.00 22.12 98 PRO A O 1
ATOM 701 N N . ARG A 1 99 ? -18.304 34.713 -8.689 1.00 22.82 99 ARG A N 1
ATOM 702 C CA . ARG A 1 99 ? -18.101 36.032 -8.100 1.00 23.88 99 ARG A CA 1
ATOM 703 C C . ARG A 1 99 ? -18.507 36.103 -6.631 1.00 26.04 99 ARG A C 1
ATOM 704 O O . ARG A 1 99 ? -18.383 37.178 -6.022 1.00 20.72 99 ARG A O 1
ATOM 712 N N . GLN A 1 100 ? -18.962 35.000 -6.033 1.00 22.09 100 GLN A N 1
ATOM 713 C CA . GLN A 1 100 ? -19.282 34.951 -4.606 1.00 19.70 100 GLN A CA 1
ATOM 714 C C . GLN A 1 100 ? -18.038 34.609 -3.790 1.00 21.57 100 GLN A C 1
ATOM 715 O O . GLN A 1 100 ? -17.248 33.741 -4.174 1.00 21.40 100 GLN A O 1
ATOM 721 N N . SER A 1 101 ? -17.869 35.305 -2.666 1.00 21.55 101 SER A N 1
ATOM 722 C CA . SER A 1 101 ? -16.782 35.017 -1.736 1.00 23.74 101 SER A CA 1
ATOM 723 C C . SER A 1 101 ? -16.763 33.547 -1.319 1.00 23.35 101 SER A C 1
ATOM 724 O O . SER A 1 101 ? -17.788 32.978 -0.912 1.00 18.56 101 SER A O 1
ATOM 727 N N . LEU A 1 102 ? -15.579 32.934 -1.415 1.00 21.51 102 LEU A N 1
ATOM 728 C CA . LEU A 1 102 ? -15.426 31.562 -0.940 1.00 20.71 102 LEU A CA 1
ATOM 729 C C . LEU A 1 102 ? -15.699 31.467 0.552 1.00 19.59 102 LEU A C 1
ATOM 730 O O . LEU A 1 102 ? -16.355 30.522 1.010 1.00 20.95 102 LEU A O 1
ATOM 735 N N . LEU A 1 103 ? -15.177 32.419 1.333 1.00 22.69 103 LEU A N 1
ATOM 736 C CA . LEU A 1 103 ? -15.416 32.413 2.774 1.00 24.10 103 LEU A CA 1
ATOM 737 C C . LEU A 1 103 ? -16.900 32.564 3.091 1.00 21.63 103 LEU A C 1
ATOM 738 O O . LEU A 1 103 ? -17.421 31.886 3.983 1.00 22.18 103 LEU A O 1
ATOM 743 N N . GLU A 1 104 ? -17.588 33.467 2.385 1.00 22.36 104 GLU A N 1
ATOM 744 C CA . GLU A 1 104 ? -19.028 33.625 2.564 1.00 23.49 104 GLU A CA 1
ATOM 745 C C . GLU A 1 104 ? -19.750 32.306 2.315 1.00 21.91 104 GLU A C 1
ATOM 746 O O . GLU A 1 104 ? -20.572 31.873 3.132 1.00 20.58 104 GLU A O 1
ATOM 752 N N . ALA A 1 105 ? -19.420 31.631 1.205 1.00 21.01 105 ALA A N 1
ATOM 753 C CA . ALA A 1 105 ? -20.043 30.345 0.908 1.00 22.31 105 ALA A CA 1
ATOM 754 C C . ALA A 1 105 ? -19.669 29.298 1.950 1.00 21.67 105 ALA A C 1
ATOM 755 O O . ALA A 1 105 ? -20.498 28.461 2.321 1.00 19.91 105 ALA A O 1
ATOM 757 N N . PHE A 1 106 ? -18.426 29.328 2.427 1.00 22.24 106 PHE A N 1
ATOM 758 C CA . PHE A 1 106 ? -17.992 28.355 3.427 1.00 21.19 106 PHE A CA 1
ATOM 759 C C . PHE A 1 106 ? -18.837 28.471 4.690 1.00 22.88 106 PHE A C 1
ATOM 760 O O . PHE A 1 106 ? -19.324 27.471 5.227 1.00 19.97 106 PHE A O 1
ATOM 768 N N . HIS A 1 107 ? -19.021 29.692 5.187 1.00 21.78 107 HIS A N 1
ATOM 769 C CA . HIS A 1 107 ? -19.775 29.838 6.421 1.00 24.65 107 HIS A CA 1
ATOM 770 C C . HIS A 1 107 ? -21.226 29.397 6.244 1.00 20.92 107 HIS A C 1
ATOM 771 O O . HIS A 1 107 ? -21.772 28.707 7.112 1.00 21.05 107 HIS A O 1
ATOM 778 N N . THR A 1 108 ? -21.849 29.744 5.115 1.00 20.58 108 THR A N 1
ATOM 779 C CA . THR A 1 108 ? -23.193 29.249 4.826 1.00 22.78 108 THR A CA 1
ATOM 780 C C . THR A 1 108 ? -23.239 27.718 4.874 1.00 23.02 108 THR A C 1
ATOM 781 O O . THR A 1 108 ? -24.136 27.125 5.490 1.00 21.68 108 THR A O 1
ATOM 785 N N . TRP A 1 109 ? -22.271 27.058 4.235 1.00 19.84 109 TRP A N 1
ATOM 786 C CA . TRP A 1 109 ? -22.267 25.593 4.208 1.00 20.07 109 TRP A CA 1
ATOM 787 C C . TRP A 1 109 ? -22.027 25.006 5.596 1.00 17.60 109 TRP A C 1
ATOM 788 O O . TRP A 1 109 ? -22.613 23.971 5.944 1.00 18.17 109 TRP A O 1
ATOM 799 N N . ARG A 1 110 ? -21.171 25.649 6.408 1.00 18.01 110 ARG A N 1
ATOM 800 C CA . ARG A 1 110 ? -20.986 25.193 7.787 1.00 19.81 110 ARG A CA 1
ATOM 801 C C . ARG A 1 110 ? -22.297 25.257 8.553 1.00 21.36 110 ARG A C 1
ATOM 802 O O . ARG A 1 110 ? -22.577 24.399 9.396 1.00 20.44 110 ARG A O 1
ATOM 810 N N . GLY A 1 111 ? -23.092 26.300 8.311 1.00 22.53 111 GLY A N 1
ATOM 811 C CA . GLY A 1 111 ? -24.401 26.372 8.938 1.00 22.56 111 GLY A CA 1
ATOM 812 C C . GLY A 1 111 ? -25.294 25.224 8.509 1.00 21.56 111 GLY A C 1
ATOM 813 O O . GLY A 1 111 ? -25.963 24.595 9.336 1.00 21.95 111 GLY A O 1
ATOM 814 N N . TRP A 1 112 ? -25.305 24.924 7.211 1.00 21.50 112 TRP A N 1
ATOM 815 C CA . TRP A 1 112 ? -26.073 23.783 6.718 1.00 17.44 112 TRP A CA 1
ATOM 816 C C . TRP A 1 112 ? -25.592 22.459 7.311 1.00 20.14 112 TRP A C 1
ATOM 817 O O . TRP A 1 112 ? -26.402 21.572 7.618 1.00 18.70 112 TRP A O 1
ATOM 828 N N . ALA A 1 113 ? -24.280 22.265 7.409 1.00 18.11 113 ALA A N 1
ATOM 829 C CA . ALA A 1 113 ? -23.767 20.965 7.827 1.00 16.78 113 ALA A CA 1
ATOM 830 C C . ALA A 1 113 ? -23.784 20.780 9.336 1.00 21.05 113 ALA A C 1
ATOM 831 O O . ALA A 1 113 ? -23.444 19.694 9.816 1.00 19.18 113 ALA A O 1
ATOM 833 N N . GLN A 1 114 ? -24.162 21.811 10.093 1.00 19.75 114 GLN A N 1
ATOM 834 C CA . GLN A 1 114 ? -24.185 21.699 11.551 1.00 20.42 114 GLN A CA 1
ATOM 835 C C . GLN A 1 114 ? -25.073 20.543 12.009 1.00 19.84 114 GLN A C 1
ATOM 836 O O . GLN A 1 114 ? -24.823 19.933 13.057 1.00 21.09 114 GLN A O 1
ATOM 842 N N . LYS A 1 115 ? -26.085 20.202 11.226 1.00 19.48 115 LYS A N 1
ATOM 843 C CA . LYS A 1 115 ? -27.035 19.160 11.602 1.00 22.42 115 LYS A CA 1
ATOM 844 C C . LYS A 1 115 ? -26.515 17.735 11.373 1.00 20.31 115 LYS A C 1
ATOM 845 O O . LYS A 1 115 ? -27.235 16.783 11.669 1.00 20.33 115 LYS A O 1
ATOM 851 N N . SER A 1 116 ? -25.297 17.559 10.874 1.00 21.49 116 SER A N 1
ATOM 852 C CA . SER A 1 116 ? -24.794 16.219 10.579 1.00 20.70 116 SER A CA 1
ATOM 853 C C . SER A 1 116 ? -24.743 15.348 11.830 1.00 20.52 116 SER A C 1
ATOM 854 O O . SER A 1 116 ? -24.424 15.816 12.928 1.00 18.97 116 SER A O 1
ATOM 857 N N . ALA A 1 117 ? -25.017 14.048 11.636 1.00 18.28 117 ALA A N 1
ATOM 858 C CA . ALA A 1 117 ? -25.014 13.034 12.698 1.00 19.33 117 ALA A CA 1
ATOM 859 C C . ALA A 1 117 ? -23.674 12.329 12.847 1.00 21.43 117 ALA A C 1
ATOM 860 O O . ALA A 1 117 ? -23.484 11.568 13.806 1.00 18.19 117 ALA A O 1
ATOM 862 N N . ALA A 1 118 ? -22.759 12.549 11.911 1.00 22.72 118 ALA A N 1
ATOM 863 C CA . ALA A 1 118 ? -21.444 11.929 11.917 1.00 22.77 118 ALA A CA 1
ATOM 864 C C . ALA A 1 118 ? -20.453 12.952 11.393 1.00 19.73 118 ALA A C 1
ATOM 865 O O . ALA A 1 118 ? -20.846 13.994 10.869 1.00 21.28 118 ALA A O 1
ATOM 867 N N . ASP A 1 119 ? -19.164 12.639 11.526 1.00 18.52 119 ASP A N 1
ATOM 868 C CA . ASP A 1 119 ? -18.106 13.588 11.186 1.00 19.28 119 ASP A CA 1
ATOM 869 C C . ASP A 1 119 ? -18.144 13.963 9.710 1.00 19.26 119 ASP A C 1
ATOM 870 O O . ASP A 1 119 ? -18.415 13.117 8.845 1.00 18.75 119 ASP A O 1
ATOM 875 N N . TYR A 1 120 ? -17.817 15.235 9.426 1.00 14.62 120 TYR A N 1
ATOM 876 C CA . TYR A 1 120 ? -17.910 15.787 8.080 1.00 17.44 120 TYR A CA 1
ATOM 877 C C . TYR A 1 120 ? -16.808 16.820 7.857 1.00 16.80 120 TYR A C 1
ATOM 878 O O . TYR A 1 120 ? -16.308 17.442 8.798 1.00 18.38 120 TYR A O 1
ATOM 887 N N . GLY A 1 121 ? -16.460 17.015 6.583 1.00 17.29 121 GLY A N 1
ATOM 888 C CA . GLY A 1 121 ? -15.539 18.063 6.182 1.00 20.44 121 GLY A CA 1
ATOM 889 C C . GLY A 1 121 ? -15.883 18.555 4.793 1.00 16.08 121 GLY A C 1
ATOM 890 O O . GLY A 1 121 ? -16.829 18.073 4.166 1.00 16.67 121 GLY A O 1
ATOM 891 N N . PHE A 1 122 ? -15.087 19.509 4.291 1.00 18.65 122 PHE A N 1
ATOM 892 C CA . PHE A 1 122 ? -15.378 20.171 3.022 1.00 18.22 122 PHE A CA 1
ATOM 893 C C . PHE A 1 122 ? -14.166 20.238 2.107 1.00 20.07 122 PHE A C 1
ATOM 894 O O . PHE A 1 122 ? -13.092 20.667 2.532 1.00 20.12 122 PHE A O 1
ATOM 902 N N . HIS A 1 123 ? -14.370 19.875 0.838 1.00 20.25 123 HIS A N 1
ATOM 903 C CA . HIS A 1 123 ? -13.622 20.463 -0.261 1.00 17.57 123 HIS A CA 1
ATOM 904 C C . HIS A 1 123 ? -14.243 21.827 -0.586 1.00 18.16 123 HIS A C 1
ATOM 905 O O . HIS A 1 123 ? -15.422 22.062 -0.333 1.00 19.22 123 HIS A O 1
ATOM 912 N N . VAL A 1 124 ? -13.465 22.730 -1.175 1.00 18.07 124 VAL A N 1
ATOM 913 C CA . VAL A 1 124 ? -14.014 24.010 -1.617 1.00 17.07 124 VAL A CA 1
ATOM 914 C C . VAL A 1 124 ? -13.818 24.137 -3.122 1.00 18.54 124 VAL A C 1
ATOM 915 O O . VAL A 1 124 ? -12.707 23.941 -3.629 1.00 17.96 124 VAL A O 1
ATOM 919 N N . ALA A 1 125 ? -14.896 24.461 -3.842 1.00 19.14 125 ALA A N 1
ATOM 920 C CA . ALA A 1 125 ? -14.828 24.533 -5.298 1.00 16.55 125 ALA A CA 1
ATOM 921 C C . ALA A 1 125 ? -14.378 25.910 -5.768 1.00 18.17 125 ALA A C 1
ATOM 922 O O . ALA A 1 125 ? -14.843 26.940 -5.266 1.00 20.37 125 ALA A O 1
ATOM 924 N N . ILE A 1 126 ? -13.495 25.907 -6.762 1.00 16.54 126 ILE A N 1
ATOM 925 C CA . ILE A 1 126 ? -12.961 27.119 -7.373 1.00 18.45 126 ILE A CA 1
ATOM 926 C C . ILE A 1 126 ? -13.807 27.380 -8.621 1.00 22.26 126 ILE A C 1
ATOM 927 O O . ILE A 1 126 ? -13.479 26.930 -9.721 1.00 21.86 126 ILE A O 1
ATOM 932 N N . THR A 1 127 ? -14.907 28.127 -8.459 1.00 18.82 127 THR A N 1
ATOM 933 C CA . THR A 1 127 ? -15.885 28.321 -9.525 1.00 23.47 127 THR A CA 1
ATOM 934 C C . THR A 1 127 ? -15.688 29.631 -10.292 1.00 24.50 127 THR A C 1
ATOM 935 O O . THR A 1 127 ? -16.447 29.917 -11.219 1.00 22.30 127 THR A O 1
ATOM 939 N N . TRP A 1 128 ? -14.697 30.424 -9.917 1.00 20.27 128 TRP A N 1
ATOM 940 C CA . TRP A 1 128 ? -14.304 31.648 -10.598 1.00 25.39 128 TRP A CA 1
ATOM 941 C C . TRP A 1 128 ? -12.932 31.992 -10.042 1.00 24.22 128 TRP A C 1
ATOM 942 O O . TRP A 1 128 ? -12.459 31.360 -9.093 1.00 23.72 128 TRP A O 1
ATOM 953 N N . TRP A 1 129 ? -12.273 32.969 -10.660 1.00 23.92 129 TRP A N 1
ATOM 954 C CA . TRP A 1 129 ? -10.903 33.276 -10.281 1.00 22.95 129 TRP A CA 1
ATOM 955 C C . TRP A 1 129 ? -10.669 34.773 -10.173 1.00 27.44 129 TRP A C 1
ATOM 956 O O . TRP A 1 129 ? -11.144 35.543 -11.013 1.00 22.74 129 TRP A O 1
ATOM 967 N N . SER A 1 130 ? -9.893 35.162 -9.158 1.00 23.16 130 SER A N 1
ATOM 968 C CA . SER A 1 130 ? -9.403 36.522 -8.968 1.00 23.77 130 SER A CA 1
ATOM 969 C C . SER A 1 130 ? -8.361 36.485 -7.859 1.00 26.14 130 SER A C 1
ATOM 970 O O . SER A 1 130 ? -8.173 35.463 -7.191 1.00 28.19 130 SER A O 1
ATOM 973 N N . ASP A 1 131 ? -7.672 37.612 -7.674 1.00 28.59 131 ASP A N 1
ATOM 974 C CA . ASP A 1 131 ? -6.728 37.710 -6.567 1.00 29.58 131 ASP A CA 1
ATOM 975 C C . ASP A 1 131 ? -7.407 37.412 -5.242 1.00 27.08 131 ASP A C 1
ATOM 976 O O . ASP A 1 131 ? -6.829 36.749 -4.373 1.00 25.55 131 ASP A O 1
ATOM 981 N N . GLU A 1 132 ? -8.628 37.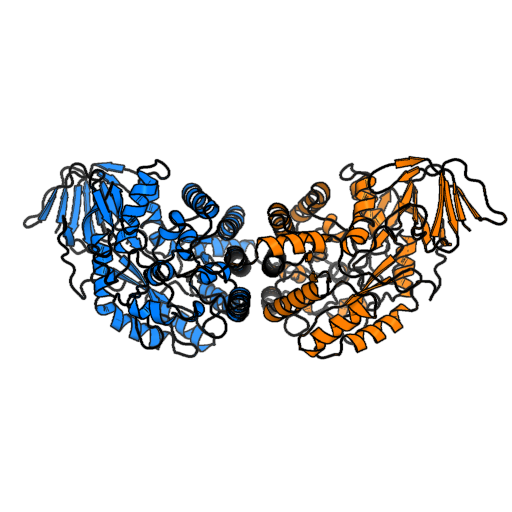910 -5.056 1.00 28.53 132 GLU A N 1
ATOM 982 C CA . GLU A 1 132 ? -9.327 37.634 -3.807 1.00 32.32 132 GLU A CA 1
ATOM 983 C C . GLU A 1 132 ? -9.656 36.146 -3.673 1.00 23.77 132 GLU A C 1
ATOM 984 O O . GLU A 1 132 ? -9.553 35.580 -2.578 1.00 25.62 132 GLU A O 1
ATOM 990 N N . VAL A 1 133 ? -10.044 35.481 -4.764 1.00 26.04 133 VAL A N 1
ATOM 991 C CA . VAL A 1 133 ? -10.222 34.030 -4.661 1.00 22.84 133 VAL A CA 1
ATOM 992 C C . VAL A 1 133 ? -8.939 33.398 -4.135 1.00 21.14 133 VAL A C 1
ATOM 993 O O . VAL A 1 133 ? -8.961 32.585 -3.205 1.00 20.24 133 VAL A O 1
ATOM 997 N N . ALA A 1 134 ? -7.792 33.835 -4.655 1.00 24.62 134 ALA A N 1
ATOM 998 C CA . ALA A 1 134 ? -6.524 33.237 -4.239 1.00 23.54 134 ALA A CA 1
ATOM 999 C C . ALA A 1 134 ? -6.212 33.550 -2.785 1.00 25.08 134 ALA A C 1
ATOM 1000 O O . ALA A 1 134 ? -5.694 32.692 -2.051 1.00 21.72 134 ALA A O 1
ATOM 1002 N N . ARG A 1 135 ? -6.499 34.778 -2.355 1.00 22.38 135 ARG A N 1
ATOM 1003 C CA . ARG A 1 135 ? -6.305 35.120 -0.954 1.00 24.32 135 ARG A CA 1
ATOM 1004 C C . ARG A 1 135 ? -7.167 34.234 -0.064 1.00 25.78 135 ARG A C 1
ATOM 1005 O O . ARG A 1 135 ? -6.682 33.660 0.917 1.00 25.04 135 ARG A O 1
ATOM 1013 N N . GLU A 1 136 ? -8.446 34.082 -0.423 1.00 23.82 136 GLU A N 1
ATOM 1014 C CA . GLU A 1 136 ? -9.378 33.299 0.388 1.00 22.88 136 GLU A CA 1
ATOM 1015 C C . GLU A 1 136 ? -8.986 31.820 0.463 1.00 19.93 136 GLU A C 1
ATOM 1016 O O . GLU A 1 136 ? -9.168 31.181 1.508 1.00 21.54 136 GLU A O 1
ATOM 1022 N N . MET A 1 137 ? -8.491 31.239 -0.634 1.00 23.13 137 MET A N 1
ATOM 1023 C CA . MET A 1 137 ? -7.975 29.874 -0.535 1.00 21.66 137 MET A CA 1
ATOM 1024 C C . MET A 1 137 ? -6.942 29.744 0.579 1.00 20.61 137 MET A C 1
ATOM 1025 O O . MET A 1 137 ? -6.968 28.773 1.343 1.00 18.99 137 MET A O 1
ATOM 1030 N N . GLY A 1 138 ? -6.027 30.710 0.685 1.00 19.13 138 GLY A N 1
ATOM 1031 C CA . GLY A 1 138 ? -5.037 30.664 1.748 1.00 22.63 138 GLY A CA 1
ATOM 1032 C C . GLY A 1 138 ? -5.658 30.749 3.125 1.00 22.32 138 GLY A C 1
ATOM 1033 O O . GLY A 1 138 ? -5.263 30.024 4.042 1.00 20.07 138 GLY A O 1
ATOM 1034 N N . GLU A 1 139 ? -6.638 31.642 3.295 1.00 20.35 139 GLU A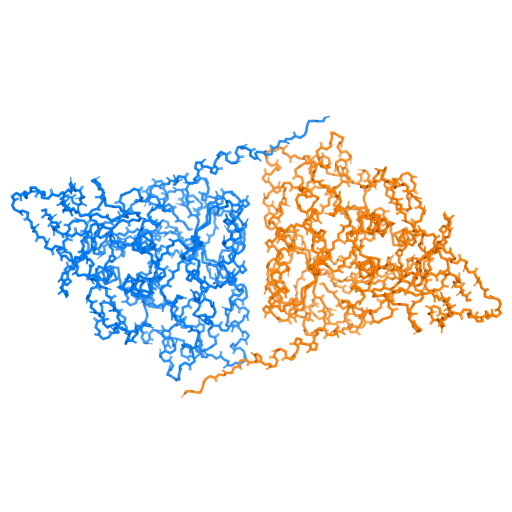 N 1
ATOM 1035 C CA . GLU A 1 139 ? -7.308 31.736 4.588 1.00 25.23 139 GLU A CA 1
ATOM 1036 C C . GLU A 1 139 ? -8.095 30.465 4.895 1.00 20.35 139 GLU A C 1
ATOM 1037 O O . GLU A 1 139 ? -8.155 30.037 6.051 1.00 21.82 139 GLU A O 1
ATOM 1043 N N . LEU A 1 140 ? -8.681 29.830 3.885 1.00 19.97 140 LEU A N 1
ATOM 1044 C CA . LEU A 1 140 ? -9.401 28.583 4.145 1.00 19.02 140 LEU A CA 1
ATOM 1045 C C . LEU A 1 140 ? -8.452 27.490 4.634 1.00 19.66 140 LEU A C 1
ATOM 1046 O O . LEU A 1 140 ? -8.787 26.718 5.542 1.00 21.89 140 LEU A O 1
ATOM 1051 N N . VAL A 1 141 ? -7.266 27.401 4.040 1.00 20.43 141 VAL A N 1
ATOM 1052 C CA . VAL A 1 141 ? -6.309 26.380 4.454 1.00 20.16 141 VAL A CA 1
ATOM 1053 C C . VAL A 1 141 ? -5.765 26.696 5.838 1.00 24.79 141 VAL A C 1
ATOM 1054 O O . VAL A 1 141 ? -5.684 25.824 6.712 1.00 22.05 141 VAL A O 1
ATOM 1058 N N . ALA A 1 142 ? -5.418 27.956 6.071 1.00 22.08 142 ALA A N 1
ATOM 1059 C CA . ALA A 1 142 ? -4.735 28.313 7.311 1.00 24.96 142 ALA A CA 1
ATOM 1060 C C . ALA A 1 142 ? -5.681 28.291 8.511 1.00 27.78 142 ALA A C 1
ATOM 1061 O O . ALA A 1 142 ? -5.289 27.855 9.602 1.00 29.14 142 ALA A O 1
ATOM 1063 N N . GLN A 1 143 ? -6.931 28.735 8.334 1.00 22.93 143 GLN A N 1
ATOM 1064 C CA . GLN A 1 143 ? -7.846 28.933 9.456 1.00 23.48 143 GLN A CA 1
ATOM 1065 C C . GLN A 1 143 ? -9.051 28.008 9.505 1.00 23.33 143 GLN A C 1
ATOM 1066 O O . GLN A 1 143 ? -9.682 27.927 10.553 1.00 21.95 143 GLN A O 1
ATOM 1072 N N . HIS A 1 144 ? -9.425 27.351 8.413 1.00 20.91 144 HIS A N 1
ATOM 1073 C CA . HIS A 1 144 ? -10.696 26.633 8.390 1.00 18.89 144 HIS A CA 1
ATOM 1074 C C . HIS A 1 144 ? -10.549 25.151 8.059 1.00 20.85 144 HIS A C 1
ATOM 1075 O O . HIS A 1 144 ? -11.554 24.487 7.766 1.00 23.89 144 HIS A O 1
ATOM 1082 N N . GLY A 1 145 ? -9.335 24.610 8.124 1.00 22.33 145 GLY A N 1
ATOM 1083 C CA . GLY A 1 145 ? -9.146 23.174 8.010 1.00 23.55 145 GLY A CA 1
ATOM 1084 C C . GLY A 1 145 ? -9.450 22.568 6.654 1.00 20.08 145 GLY A C 1
ATOM 1085 O O . GLY A 1 145 ? -9.688 21.355 6.567 1.00 19.65 145 GLY A O 1
ATOM 1086 N N . VAL A 1 146 ? -9.446 23.367 5.591 1.00 20.31 146 VAL A N 1
ATOM 1087 C CA . VAL A 1 146 ? -9.597 22.855 4.229 1.00 19.97 146 VAL A CA 1
ATOM 1088 C C . VAL A 1 146 ? -8.213 22.582 3.662 1.00 18.26 146 VAL A C 1
ATOM 1089 O O . VAL A 1 146 ? -7.298 23.406 3.810 1.00 22.28 146 VAL A O 1
ATOM 1093 N N . ASN A 1 147 ? -8.049 21.436 2.986 1.00 17.35 147 ASN A N 1
ATOM 1094 C CA . ASN A 1 147 ? -6.791 21.161 2.293 1.00 17.93 147 ASN A CA 1
ATOM 1095 C C . ASN A 1 147 ? -6.997 20.599 0.886 1.00 18.94 147 ASN A C 1
ATOM 1096 O O . ASN A 1 147 ? -6.072 19.983 0.336 1.00 19.46 147 ASN A O 1
ATOM 1101 N N . SER A 1 148 ? -8.177 20.781 0.288 1.00 17.77 148 SER A N 1
ATOM 1102 C CA . SER A 1 148 ? -8.422 20.305 -1.066 1.00 17.17 148 SER A CA 1
ATOM 1103 C C . SER A 1 148 ? -9.398 21.250 -1.754 1.00 20.33 148 SER A C 1
ATOM 1104 O O . SER A 1 148 ? -10.338 21.765 -1.132 1.00 18.96 148 SER A O 1
ATOM 1107 N N . PHE A 1 149 ? -9.143 21.497 -3.029 1.00 19.28 149 PHE A N 1
ATOM 1108 C CA . PHE A 1 149 ? -9.935 22.440 -3.810 1.00 15.95 149 PHE A CA 1
ATOM 1109 C C . PHE A 1 149 ? -10.424 21.788 -5.091 1.00 17.25 149 PHE A C 1
ATOM 1110 O O . PHE A 1 149 ? -9.637 21.202 -5.840 1.00 16.02 149 PHE A O 1
ATOM 1130 N N . HIS A 1 151 ? -12.292 21.545 -8.820 1.00 17.27 151 HIS A N 1
ATOM 1131 C CA . HIS A 1 151 ? -12.358 22.260 -10.085 1.00 17.79 151 HIS A CA 1
ATOM 1132 C C . HIS A 1 151 ? -13.305 21.513 -11.030 1.00 21.10 151 HIS A C 1
ATOM 1133 O O . HIS A 1 151 ? -13.203 20.308 -11.187 1.00 20.64 151 HIS A O 1
ATOM 1140 N N . PHE A 1 152 ? -14.220 22.239 -11.666 1.00 20.45 152 PHE A N 1
ATOM 1141 C CA . PHE A 1 152 ? -15.151 21.670 -12.639 1.00 21.35 152 PHE A CA 1
ATOM 1142 C C . PHE A 1 152 ? -14.710 22.055 -14.045 1.00 23.09 152 PHE A C 1
ATOM 1143 O O . PHE A 1 152 ? -14.709 23.236 -14.398 1.00 22.80 152 PHE A O 1
ATOM 1151 N N . MET A 1 153 ? -14.345 21.057 -14.842 1.00 23.25 153 MET A N 1
ATOM 1152 C CA . MET A 1 153 ? -13.915 21.275 -16.212 1.00 23.08 153 MET A CA 1
ATOM 1153 C C . MET A 1 153 ? -15.100 21.324 -17.173 1.00 27.41 153 MET A C 1
ATOM 1154 O O . MET A 1 153 ? -14.952 21.792 -18.307 1.00 27.24 153 MET A O 1
ATOM 1159 N N . ALA A 1 154 ? -16.269 20.882 -16.726 1.00 25.41 154 ALA A N 1
ATOM 1160 C CA . ALA A 1 154 ? -17.507 20.977 -17.467 1.00 28.80 154 ALA A CA 1
ATOM 1161 C C . ALA A 1 154 ? -18.309 22.185 -16.962 1.00 33.44 154 ALA A C 1
ATOM 1162 O O . ALA A 1 154 ? -17.820 23.003 -16.168 1.00 30.41 154 ALA A O 1
ATOM 1164 N N . TYR A 1 155 ? -19.556 22.294 -17.428 1.00 30.88 155 TYR A N 1
ATOM 1165 C CA . TYR A 1 155 ? -20.491 23.365 -17.039 1.00 28.08 155 TYR A CA 1
ATOM 1166 C C . TYR A 1 155 ? -20.066 24.712 -17.619 1.00 33.54 155 TYR A C 1
ATOM 1167 O O . TYR A 1 155 ? -19.921 25.706 -16.902 1.00 34.54 155 TYR A O 1
ATOM 1176 N N . LYS A 1 156 ? -19.873 24.732 -18.936 1.00 29.21 156 LYS A N 1
ATOM 1177 C CA . LYS A 1 156 ? -19.592 25.961 -19.666 1.00 34.94 156 LYS A CA 1
ATOM 1178 C C . LYS A 1 156 ? -20.679 27.006 -19.402 1.00 34.82 156 LYS A C 1
ATOM 1179 O O . LYS A 1 156 ? -21.846 26.677 -19.175 1.00 33.16 156 LYS A O 1
ATOM 1185 N N . ASN A 1 157 ? -20.281 28.279 -19.415 1.00 36.47 157 ASN A N 1
ATOM 1186 C CA . ASN A 1 157 ? -21.165 29.418 -19.150 1.00 40.29 157 ASN A CA 1
ATOM 1187 C C . ASN A 1 157 ? -21.654 29.451 -17.710 1.00 39.49 157 ASN A C 1
ATOM 1188 O O . ASN A 1 157 ? -22.508 30.275 -17.371 1.00 40.86 157 ASN A O 1
ATOM 1193 N N . ALA A 1 158 ? -21.146 28.568 -16.851 1.00 39.29 158 ALA A N 1
ATOM 1194 C CA . ALA A 1 158 ? -21.530 28.563 -15.448 1.00 33.27 158 ALA A CA 1
ATOM 1195 C C . ALA A 1 158 ? -20.280 28.609 -14.572 1.00 39.34 158 ALA A C 1
ATOM 1196 O O . ALA A 1 158 ? -19.768 29.699 -14.276 1.00 36.37 158 ALA A O 1
ATOM 1198 N N . ILE A 1 159 ? -19.760 27.439 -14.185 1.00 34.18 159 ILE A N 1
ATOM 1199 C CA . ILE A 1 159 ? -18.679 27.342 -13.214 1.00 33.48 159 ILE A CA 1
ATOM 1200 C C . ILE A 1 159 ? -17.421 26.692 -13.790 1.00 31.28 159 ILE A C 1
ATOM 1201 O O . ILE A 1 159 ? -16.461 26.464 -13.052 1.00 29.89 159 ILE A O 1
ATOM 1206 N N . MET A 1 160 ? -17.394 26.406 -15.095 1.00 27.46 160 MET A N 1
ATOM 1207 C CA . MET A 1 160 ? -16.189 25.870 -15.723 1.00 33.89 160 MET A CA 1
ATOM 1208 C C . MET A 1 160 ? -14.933 26.610 -15.309 1.00 32.72 160 MET A C 1
ATOM 1209 O O . MET A 1 160 ? -14.873 27.841 -15.364 1.00 36.39 160 MET A O 1
ATOM 1214 N N . ALA A 1 161 ? -13.893 25.838 -15.012 1.00 26.48 161 ALA A N 1
ATOM 1215 C CA . ALA A 1 161 ? -12.540 26.360 -14.884 1.00 23.43 161 ALA A CA 1
ATOM 1216 C C . ALA A 1 161 ? -11.797 26.048 -16.181 1.00 32.99 161 ALA A C 1
ATOM 1217 O O . ALA A 1 161 ? -11.502 24.881 -16.476 1.00 28.57 161 ALA A O 1
ATOM 1219 N N . ALA A 1 162 ? -11.511 27.090 -16.959 1.00 31.42 162 ALA A N 1
ATOM 1220 C CA . ALA A 1 162 ? -10.683 26.952 -18.147 1.00 32.14 162 ALA A CA 1
ATOM 1221 C C . ALA A 1 162 ? -9.227 26.740 -17.746 1.00 28.12 162 ALA A C 1
ATOM 1222 O O . ALA A 1 162 ? -8.859 26.780 -16.573 1.00 27.72 162 ALA A O 1
ATOM 1224 N N . ASP A 1 163 ? -8.388 26.529 -18.757 1.00 29.10 163 ASP A N 1
ATOM 1225 C CA . ASP A 1 163 ? -6.980 26.231 -18.526 1.00 27.62 163 ASP A CA 1
ATOM 1226 C C . ASP A 1 163 ? -6.327 27.325 -17.690 1.00 30.66 163 ASP A C 1
ATOM 1227 O O . ASP A 1 163 ? -5.519 27.043 -16.799 1.00 24.25 163 ASP A O 1
ATOM 1232 N N . ASP A 1 164 ? -6.689 28.588 -17.937 1.00 28.91 164 ASP A N 1
A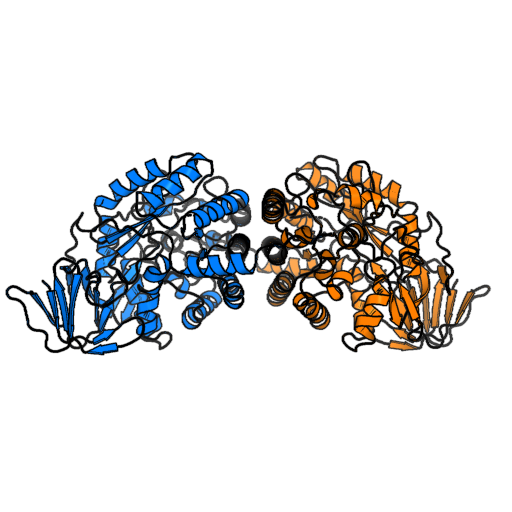TOM 1233 C CA . ASP A 1 164 ? -6.023 29.657 -17.201 1.00 30.61 164 ASP A CA 1
ATOM 1234 C C . ASP A 1 164 ? -6.384 29.609 -15.721 1.00 24.73 164 ASP A C 1
ATOM 1235 O O . ASP A 1 164 ? -5.521 29.834 -14.865 1.00 22.84 164 ASP A O 1
ATOM 1240 N N . THR A 1 165 ? -7.633 29.261 -15.395 1.00 23.57 165 THR A N 1
ATOM 1241 C CA . THR A 1 165 ? -7.995 29.090 -13.988 1.00 25.45 165 THR A CA 1
ATOM 1242 C C . THR A 1 165 ? -7.384 27.827 -13.400 1.00 23.30 165 THR A C 1
ATOM 1243 O O . THR A 1 165 ? -6.918 27.837 -12.255 1.00 24.39 165 THR A O 1
ATOM 1247 N N . LEU A 1 166 ? -7.375 26.724 -14.153 1.00 22.66 166 LEU A N 1
ATOM 1248 C CA . LEU A 1 166 ? -6.722 25.514 -13.647 1.00 23.88 166 LEU A CA 1
ATOM 1249 C C . LEU A 1 166 ? -5.259 25.774 -13.310 1.00 20.52 166 LEU A C 1
ATOM 1250 O O . LEU A 1 166 ? -4.758 25.335 -12.263 1.00 19.18 166 LEU A O 1
ATOM 1255 N N . VAL A 1 167 ? -4.543 26.454 -14.212 1.00 21.03 167 VAL A N 1
ATOM 1256 C CA . VAL A 1 167 ? -3.135 26.768 -13.974 1.00 20.45 167 VAL A CA 1
ATOM 1257 C C . VAL A 1 167 ? -2.989 27.630 -12.726 1.00 21.16 167 VAL A C 1
ATOM 1258 O O . VAL A 1 167 ? -2.210 27.317 -11.823 1.00 20.74 167 VAL A O 1
ATOM 1262 N N . ALA A 1 168 ? -3.713 28.754 -12.675 1.00 19.88 168 ALA A N 1
ATOM 1263 C CA . ALA A 1 168 ? -3.579 29.664 -11.538 1.00 20.65 168 ALA A CA 1
ATOM 1264 C C . ALA A 1 168 ? -4.000 28.988 -10.234 1.00 20.43 168 ALA A C 1
ATOM 1265 O O . ALA A 1 168 ? -3.356 29.172 -9.196 1.00 20.02 168 ALA A O 1
ATOM 1267 N N . SER A 1 169 ? -5.083 28.200 -10.261 1.00 20.32 169 SER A N 1
ATOM 1268 C CA . SER A 1 169 ? -5.544 27.580 -9.020 1.00 17.85 169 SER A CA 1
ATOM 1269 C C . SER A 1 169 ? -4.600 26.470 -8.568 1.00 19.69 169 SER A C 1
ATOM 1270 O O . SER A 1 169 ? -4.254 26.387 -7.384 1.00 21.96 169 SER A O 1
ATOM 1273 N N . PHE A 1 170 ? -4.170 25.606 -9.497 1.00 20.17 170 PHE A N 1
ATOM 1274 C CA . PHE A 1 170 ? -3.215 24.553 -9.141 1.00 17.96 170 PHE A CA 1
ATOM 1275 C C . PHE A 1 170 ? -1.933 25.147 -8.570 1.00 19.43 170 PHE A C 1
ATOM 1276 O O . PHE A 1 170 ? -1.335 24.598 -7.633 1.00 20.35 170 PHE A O 1
ATOM 1284 N N . GLU A 1 171 ? -1.448 26.224 -9.183 1.00 19.62 171 GLU A N 1
ATOM 1285 C CA . GLU A 1 171 ? -0.280 26.902 -8.644 1.00 22.21 171 GLU A CA 1
ATOM 1286 C C . GLU A 1 171 ? -0.529 27.344 -7.205 1.00 21.73 171 GLU A C 1
ATOM 1287 O O . GLU A 1 171 ? 0.321 27.139 -6.333 1.00 20.78 171 GLU A O 1
ATOM 1293 N N . ARG A 1 172 ? -1.712 27.921 -6.934 1.00 19.80 172 ARG A N 1
ATOM 1294 C CA . ARG A 1 172 ? -2.075 28.286 -5.566 1.00 19.34 172 ARG A CA 1
ATOM 1295 C C . ARG A 1 172 ? -2.145 27.059 -4.658 1.00 22.59 172 ARG A C 1
ATOM 1296 O O . ARG A 1 172 ? -1.687 27.104 -3.515 1.00 20.09 172 ARG A O 1
ATOM 1304 N N . CYS A 1 173 ? -2.680 25.939 -5.159 1.00 20.58 173 CYS A N 1
ATOM 1305 C CA . CYS A 1 173 ? -2.709 24.723 -4.349 1.00 19.51 173 CYS A CA 1
ATOM 1306 C C . CYS A 1 173 ? -1.302 24.299 -3.938 1.00 18.54 173 CYS A C 1
ATOM 1307 O O . CYS A 1 173 ? -1.050 23.987 -2.767 1.00 18.58 173 CYS A O 1
ATOM 1310 N N . LEU A 1 174 ? -0.367 24.300 -4.890 1.00 19.17 174 LEU A N 1
ATOM 1311 C CA . LEU A 1 174 ? 1.008 23.931 -4.574 1.00 22.61 174 LEU A CA 1
ATOM 1312 C C . LEU A 1 174 ? 1.599 24.854 -3.507 1.00 24.01 174 LEU A C 1
ATOM 1313 O O . LEU A 1 174 ? 2.254 24.381 -2.571 1.00 20.83 174 LEU A O 1
ATOM 1318 N N . GLU A 1 175 ? 1.378 26.174 -3.621 1.00 23.87 175 GLU A N 1
ATOM 1319 C CA . GLU A 1 175 ? 1.921 27.075 -2.597 1.00 24.50 175 GLU A CA 1
ATOM 1320 C C . GLU A 1 175 ? 1.343 26.781 -1.218 1.00 25.14 175 GLU A C 1
ATOM 1321 O O . GLU A 1 175 ? 1.999 27.047 -0.205 1.00 25.89 175 GLU A O 1
ATOM 1327 N N . LEU A 1 176 ? 0.124 26.243 -1.154 1.00 21.29 176 LEU A N 1
ATOM 1328 C CA . LEU A 1 176 ? -0.582 26.056 0.112 1.00 20.87 176 LEU A CA 1
ATOM 1329 C C . LEU A 1 176 ? -0.497 24.642 0.647 1.00 23.72 176 LEU A C 1
ATOM 1330 O O . LEU A 1 176 ? -0.963 24.393 1.768 1.00 21.70 176 LEU A O 1
ATOM 1335 N N . GLY A 1 177 ? 0.065 23.714 -0.125 1.00 21.60 177 GLY A N 1
ATOM 1336 C CA . GLY A 1 177 ? 0.061 22.325 0.264 1.00 21.12 177 GLY A CA 1
ATOM 1337 C C . GLY A 1 177 ? -1.305 21.678 0.186 1.00 21.65 177 GLY A C 1
ATOM 1338 O O . GLY A 1 177 ? -1.591 20.766 0.963 1.00 18.89 177 GLY A O 1
ATOM 1339 N N . ALA A 1 178 ? -2.172 22.153 -0.709 1.00 20.03 178 ALA A N 1
ATOM 1340 C CA . ALA A 1 178 ? -3.517 21.615 -0.854 1.00 18.95 178 ALA A CA 1
ATOM 1341 C C . ALA A 1 178 ? -3.581 20.679 -2.054 1.00 20.31 178 ALA A C 1
ATOM 1342 O O . ALA A 1 178 ? -2.811 20.809 -3.008 1.00 21.35 178 ALA A O 1
ATOM 1344 N N . VAL A 1 179 ? -4.522 19.741 -2.017 1.00 19.13 179 VAL A N 1
ATOM 1345 C CA . VAL A 1 179 ? -4.711 18.769 -3.083 1.00 17.24 179 VAL A CA 1
ATOM 1346 C C . VAL A 1 179 ? -5.726 19.330 -4.080 1.00 18.36 179 VAL A C 1
ATOM 1347 O O . VAL A 1 179 ? -6.897 19.517 -3.701 1.00 18.26 179 VAL A O 1
ATOM 1351 N N . PRO A 1 180 ? -5.357 19.567 -5.341 1.00 20.67 180 PRO A N 1
ATOM 1352 C CA . PRO A 1 180 ? -6.365 19.899 -6.364 1.00 22.10 180 PRO A CA 1
ATOM 1353 C C . PRO A 1 180 ? -7.162 18.657 -6.736 1.00 20.61 180 PRO A C 1
ATOM 1354 O O . PRO A 1 180 ? -6.589 17.582 -6.927 1.00 18.62 180 PRO A O 1
ATOM 1358 N N . THR A 1 181 ? -8.488 18.806 -6.820 1.00 17.64 181 THR A N 1
ATOM 1359 C CA . THR A 1 181 ? -9.378 17.752 -7.291 1.00 17.22 181 THR A CA 1
ATOM 1360 C C . THR A 1 181 ? -10.183 18.263 -8.481 1.00 19.58 181 THR A C 1
ATOM 1361 O O . THR A 1 181 ? -10.486 19.466 -8.588 1.00 19.29 181 THR A O 1
ATOM 1365 N N . VAL A 1 182 ? -10.546 17.357 -9.387 1.00 17.36 182 VAL A N 1
ATOM 1366 C CA . VAL A 1 182 ? -11.091 17.787 -10.671 1.00 18.09 182 VAL A CA 1
ATOM 1367 C C . VAL A 1 182 ? -12.240 16.875 -11.077 1.00 19.80 182 VAL A C 1
ATOM 1368 O O . VAL A 1 182 ? -12.129 15.653 -10.959 1.00 18.57 182 VAL A O 1
ATOM 1372 N N . HIS A 1 183 ? -13.353 17.489 -11.509 1.00 18.24 183 HIS A N 1
ATOM 1373 C CA . HIS A 1 183 ? -14.427 16.845 -12.266 1.00 19.35 183 HIS A CA 1
ATOM 1374 C C . HIS A 1 183 ? -14.044 16.960 -13.743 1.00 22.00 183 HIS A C 1
ATOM 1375 O O . HIS A 1 183 ? -14.106 18.052 -14.326 1.00 21.33 183 HIS A O 1
ATOM 1382 N N . ALA A 1 184 ? -13.649 15.840 -14.349 1.00 20.24 184 ALA A N 1
ATOM 1383 C CA . ALA A 1 184 ? -12.979 15.841 -15.648 1.00 19.76 184 ALA A CA 1
ATOM 1384 C C . ALA A 1 184 ? -13.968 15.457 -16.742 1.00 23.13 184 ALA A C 1
ATOM 1385 O O . ALA A 1 184 ? -14.161 14.276 -17.045 1.00 18.70 184 ALA A O 1
ATOM 1387 N N . GLU A 1 185 ? -14.602 16.467 -17.340 1.00 19.76 185 GLU A N 1
ATOM 1388 C CA . GLU A 1 185 ? -15.305 16.309 -18.612 1.00 20.21 185 GLU A CA 1
ATOM 1389 C C . GLU A 1 185 ? -15.027 17.555 -19.443 1.00 20.79 185 GLU A C 1
ATOM 1390 O O . GLU A 1 185 ? -14.959 18.653 -18.889 1.00 22.44 185 GLU A O 1
ATOM 1396 N N . ASN A 1 186 ? -14.874 17.399 -20.760 1.00 20.71 186 ASN A N 1
ATOM 1397 C CA . ASN A 1 186 ? -14.600 18.556 -21.615 1.00 20.90 186 ASN A CA 1
ATOM 1398 C C . ASN A 1 186 ? -15.891 19.352 -21.791 1.00 23.20 186 ASN A C 1
ATOM 1399 O O . ASN A 1 186 ? -16.831 18.895 -22.448 1.00 22.14 186 ASN A O 1
ATOM 1404 N N . GLY A 1 187 ? -15.937 20.547 -21.202 1.00 22.05 187 GLY A N 1
ATOM 1405 C CA . GLY A 1 187 ? -17.187 21.285 -21.149 1.00 23.80 187 GLY A CA 1
ATOM 1406 C C . GLY A 1 187 ? -17.602 21.867 -22.484 1.00 21.96 187 GLY A C 1
ATOM 1407 O O . GLY A 1 187 ? -18.797 22.005 -22.756 1.00 23.91 187 GLY A O 1
ATOM 1408 N N . GLU A 1 188 ? -16.633 22.230 -23.330 1.00 23.00 188 GLU A N 1
ATOM 1409 C CA . GLU A 1 188 ? -16.976 22.694 -24.672 1.00 25.27 188 GLU A CA 1
ATOM 1410 C C . GLU A 1 188 ? -17.634 21.586 -25.491 1.00 26.65 188 GLU A C 1
ATOM 1411 O O . GLU A 1 188 ? -18.608 21.831 -26.216 1.00 22.10 188 GLU A O 1
ATOM 1417 N N . LEU A 1 189 ? -17.114 20.359 -25.396 1.00 21.28 189 LEU A N 1
ATOM 1418 C CA . LEU A 1 189 ? -17.710 19.265 -26.159 1.00 21.43 189 LEU A CA 1
ATOM 1419 C C . LEU A 1 189 ? -19.078 18.888 -25.609 1.00 21.59 189 LEU A C 1
ATOM 1420 O O . LEU A 1 189 ? -20.005 18.595 -26.378 1.00 24.41 189 LEU A O 1
ATOM 1425 N N . VAL A 1 190 ? -19.212 18.845 -24.282 1.00 22.70 190 VAL A N 1
ATOM 1426 C CA . VAL A 1 190 ? -20.511 18.571 -23.678 1.00 23.71 190 VAL A CA 1
ATOM 1427 C C . VAL A 1 190 ? -21.535 19.589 -24.163 1.00 24.00 190 VAL A C 1
ATOM 1428 O O . VAL A 1 190 ? -22.620 19.232 -24.644 1.00 22.75 190 VAL A O 1
ATOM 1432 N N . PHE A 1 191 ? -21.189 20.875 -24.066 1.00 24.56 191 PHE A N 1
ATOM 1433 C CA . PHE A 1 191 ? -22.084 21.943 -24.512 1.00 26.63 191 PHE A CA 1
ATOM 1434 C C . PHE A 1 191 ? -22.466 21.772 -25.983 1.00 27.82 191 PHE A C 1
ATOM 1435 O O . PHE A 1 191 ? -23.644 21.885 -26.352 1.00 25.74 191 PHE A O 1
ATOM 1443 N N . HIS A 1 192 ? -21.474 21.489 -26.835 1.00 24.80 192 HIS A N 1
ATOM 1444 C CA . HIS A 1 192 ? -21.716 21.304 -28.264 1.00 26.92 192 HIS A CA 1
ATOM 1445 C C . HIS A 1 192 ? -22.681 20.159 -28.525 1.00 26.30 192 HIS A C 1
ATOM 1446 O O . HIS A 1 192 ? -23.601 20.280 -29.343 1.00 26.89 192 HIS A O 1
ATOM 1453 N N . LEU A 1 193 ? -22.452 19.017 -27.879 1.00 24.27 193 LEU A N 1
ATOM 1454 C CA . LEU A 1 193 ? -23.274 17.839 -28.138 1.00 25.10 193 LEU A CA 1
ATOM 1455 C C . LEU A 1 193 ? -24.683 18.003 -27.580 1.00 28.39 193 LEU A C 1
ATOM 1456 O O . LEU A 1 193 ? -25.650 17.523 -28.188 1.00 25.48 193 LEU A O 1
ATOM 1461 N N . GLN A 1 194 ? -24.813 18.652 -26.418 1.00 25.03 194 GLN A N 1
ATOM 1462 C CA . GLN A 1 194 ? -26.135 18.900 -25.853 1.00 26.39 194 GLN A CA 1
ATOM 1463 C C . GLN A 1 194 ? -26.983 19.712 -26.820 1.00 28.46 194 GLN A C 1
ATOM 1464 O O . GLN A 1 194 ? -28.135 19.361 -27.093 1.00 26.21 194 GLN A O 1
ATOM 1470 N N . GLN A 1 195 ? -26.419 20.805 -27.352 1.00 28.58 195 GLN A N 1
ATOM 1471 C CA . GLN A 1 195 ? -27.160 21.657 -28.280 1.00 31.24 195 GLN A CA 1
ATOM 1472 C C . GLN A 1 195 ? -27.482 20.917 -29.567 1.00 28.89 195 GLN A C 1
ATOM 1473 O O . GLN A 1 195 ? -28.568 21.077 -30.130 1.00 29.42 195 GLN A O 1
ATOM 1479 N N . LYS A 1 196 ? -26.551 20.107 -30.058 1.00 26.65 196 LYS A N 1
ATOM 1480 C CA . LYS A 1 196 ? -26.808 19.423 -31.313 1.00 27.46 196 LYS A CA 1
ATOM 1481 C C . LYS A 1 196 ? -27.874 18.343 -31.143 1.00 33.33 196 LYS A C 1
ATOM 1482 O O . LYS A 1 196 ? -28.681 18.118 -32.053 1.00 33.50 196 LYS A O 1
ATOM 1488 N N . LEU A 1 197 ? -27.909 17.670 -29.988 1.00 25.81 197 LEU A N 1
ATOM 1489 C CA . LEU A 1 197 ? -28.945 16.662 -29.767 1.00 28.58 197 LEU A CA 1
ATOM 1490 C C . LEU A 1 197 ? -30.318 17.308 -29.583 1.00 29.12 197 LEU A C 1
ATOM 1491 O O . LEU A 1 197 ? -31.310 16.840 -30.153 1.00 31.43 197 LEU A O 1
ATOM 1496 N N . LEU A 1 198 ? -30.393 18.387 -28.797 1.00 28.41 198 LEU A N 1
ATOM 1497 C CA . LEU A 1 198 ? -31.658 19.093 -28.616 1.00 31.78 198 LEU A CA 1
ATOM 1498 C C . LEU A 1 198 ? -32.162 19.697 -29.922 1.00 36.28 198 LEU A C 1
ATOM 1499 O O . LEU A 1 198 ? -33.378 19.773 -30.137 1.00 35.21 198 LEU A O 1
ATOM 1504 N N . ALA A 1 199 ? -31.257 20.128 -30.808 1.00 33.71 199 ALA A N 1
ATOM 1505 C CA . ALA A 1 199 ? -31.704 20.632 -32.106 1.00 36.79 199 ALA A CA 1
ATOM 1506 C C . ALA A 1 199 ? -32.186 19.515 -33.032 1.00 37.98 199 ALA A C 1
ATOM 1507 O O . ALA A 1 199 ? -32.957 19.791 -33.956 1.00 41.63 199 ALA A O 1
ATOM 1509 N N . GLN A 1 200 ? -31.762 18.267 -32.822 1.00 37.20 200 GLN A N 1
ATOM 1510 C CA . GLN A 1 200 ? -32.382 17.153 -33.532 1.00 36.31 200 GLN A CA 1
ATOM 1511 C C . GLN A 1 200 ? -33.647 16.655 -32.856 1.00 37.85 200 GLN A C 1
ATOM 1512 O O . GLN A 1 200 ? -34.182 15.622 -33.273 1.00 37.18 200 GLN A O 1
ATOM 1518 N N . GLY A 1 201 ? -34.122 17.344 -31.819 1.00 33.37 201 GLY A N 1
ATOM 1519 C CA . GLY A 1 201 ? -35.336 16.937 -31.139 1.00 32.33 201 GLY A CA 1
ATOM 1520 C C . GLY A 1 201 ? -35.190 15.773 -30.185 1.00 36.40 201 GLY A C 1
ATOM 1521 O O . GLY A 1 201 ? -36.206 15.283 -29.684 1.00 32.30 201 GLY A O 1
ATOM 1522 N N . LEU A 1 202 ? -33.960 15.315 -29.920 1.00 35.29 202 LEU A N 1
ATOM 1523 C CA . LEU A 1 202 ? -33.681 14.243 -28.964 1.00 32.68 202 LEU A CA 1
ATOM 1524 C C . LEU A 1 202 ? -33.624 14.858 -27.572 1.00 31.81 202 LEU A C 1
ATOM 1525 O O . LEU A 1 202 ? -32.568 15.250 -27.075 1.00 27.74 202 LEU A O 1
ATOM 1530 N N . THR A 1 203 ? -34.776 14.948 -26.923 1.00 29.75 203 THR A N 1
ATOM 1531 C CA . THR A 1 203 ? -34.852 15.642 -25.650 1.00 31.69 203 THR A CA 1
ATOM 1532 C C . THR A 1 203 ? -34.907 14.705 -24.451 1.00 27.10 203 THR A C 1
ATOM 1533 O O . THR A 1 203 ? -34.886 15.188 -23.315 1.00 27.85 203 THR A O 1
ATOM 1537 N N . GLY A 1 204 ? -34.982 13.393 -24.665 1.00 27.74 204 GLY A N 1
ATOM 1538 C CA . GLY A 1 204 ? -35.195 12.463 -23.574 1.00 25.45 204 GLY A CA 1
ATOM 1539 C C . GLY A 1 204 ? -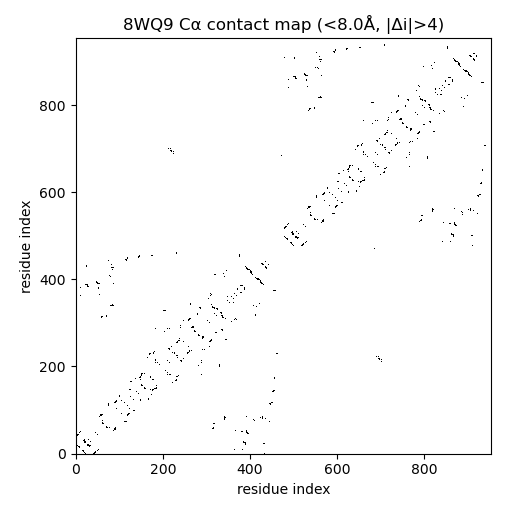33.916 12.085 -22.851 1.00 28.80 204 GLY A C 1
ATOM 1540 O O . GLY A 1 204 ? -32.795 12.383 -23.282 1.00 27.06 204 GLY A O 1
ATOM 1541 N N . PRO A 1 205 ? -34.081 11.391 -21.718 1.00 27.46 205 PRO A N 1
ATOM 1542 C CA . PRO A 1 205 ? -32.909 10.931 -20.948 1.00 30.44 205 PRO A CA 1
ATOM 1543 C C . PRO A 1 205 ? -31.931 10.080 -21.742 1.00 29.15 205 PRO A C 1
ATOM 1544 O O . PRO A 1 205 ? -30.729 10.066 -21.421 1.00 24.76 205 PRO A O 1
ATOM 1548 N N . GLU A 1 206 ? -32.404 9.354 -22.761 1.00 26.14 206 GLU A N 1
ATOM 1549 C CA . GLU A 1 206 ? -31.491 8.589 -23.605 1.00 25.87 206 GLU A CA 1
ATOM 1550 C C . GLU A 1 206 ? -30.470 9.482 -24.309 1.00 22.99 206 GLU A C 1
ATOM 1551 O O . GLU A 1 206 ? -29.425 8.986 -24.744 1.00 25.84 206 GLU A O 1
ATOM 1557 N N . ALA A 1 207 ? -30.750 10.778 -24.451 1.00 23.11 207 ALA A N 1
ATOM 1558 C CA . ALA A 1 207 ? -29.770 11.687 -25.040 1.00 21.80 207 ALA A CA 1
ATOM 1559 C C . ALA A 1 207 ? -28.681 12.087 -24.052 1.00 22.23 207 ALA A C 1
ATOM 1560 O O . ALA A 1 207 ? -27.617 12.552 -24.476 1.00 23.90 207 ALA A O 1
ATOM 1562 N N . HIS A 1 208 ? -28.914 11.906 -22.757 1.00 21.02 208 HIS A N 1
ATOM 1563 C CA . HIS A 1 208 ? -27.927 12.326 -21.766 1.00 22.98 208 HIS A CA 1
ATOM 1564 C C . HIS A 1 208 ? -26.572 11.651 -21.951 1.00 22.77 208 HIS A C 1
ATOM 1565 O O . HIS A 1 208 ? -25.558 12.364 -22.029 1.00 24.31 208 HIS A O 1
ATOM 1572 N N . PRO A 1 209 ? -26.467 10.317 -21.995 1.00 24.99 209 PRO A N 1
ATOM 1573 C CA . PRO A 1 209 ? -25.150 9.697 -22.248 1.00 23.26 209 PRO A CA 1
ATOM 1574 C C . PRO A 1 209 ? -24.544 10.089 -23.592 1.00 24.89 209 PRO A C 1
ATOM 1575 O O . PRO A 1 209 ? -23.318 10.230 -23.704 1.00 25.62 209 PRO A O 1
ATOM 1579 N N . LEU A 1 210 ? -25.376 10.316 -24.607 1.00 23.65 210 LEU A N 1
ATOM 1580 C CA . LEU A 1 210 ? -24.870 10.682 -25.921 1.00 23.52 210 LEU A CA 1
ATOM 1581 C C . LEU A 1 210 ? -24.213 12.054 -25.906 1.00 24.02 210 LEU A C 1
ATOM 1582 O O . LEU A 1 210 ? -23.320 12.322 -26.720 1.00 24.61 210 LEU A O 1
ATOM 1587 N N . SER A 1 211 ? -24.654 12.938 -25.012 1.00 21.10 211 SER A N 1
ATOM 1588 C CA . SER A 1 211 ? -24.127 14.292 -24.956 1.00 21.79 211 SER A CA 1
ATOM 1589 C C . SER A 1 211 ? -22.771 14.382 -24.267 1.00 24.52 211 SER A C 1
ATOM 1590 O O . SER A 1 211 ? -22.175 15.463 -24.253 1.00 23.37 211 SER A O 1
ATOM 1593 N N . ARG A 1 212 ? -22.273 13.298 -23.674 1.00 24.77 212 ARG A N 1
ATOM 1594 C CA . ARG A 1 212 ? -20.974 13.318 -22.998 1.00 25.61 212 ARG A CA 1
ATOM 1595 C C . ARG A 1 212 ? -20.373 11.918 -23.053 1.00 23.06 212 ARG A C 1
ATOM 1596 O O . ARG A 1 212 ? -20.216 11.235 -22.036 1.00 25.58 212 ARG A O 1
ATOM 1604 N N . PRO A 1 213 ? -20.020 11.462 -24.247 1.00 24.49 213 PRO A N 1
ATOM 1605 C CA . PRO A 1 213 ? -19.421 10.132 -24.399 1.00 21.49 213 PRO A CA 1
ATOM 1606 C C . PRO A 1 213 ? -18.058 10.050 -23.729 1.00 22.86 213 PRO A C 1
ATOM 1607 O O . PRO A 1 213 ? -17.477 11.078 -23.333 1.00 22.49 213 PRO A O 1
ATOM 1611 N N . PRO A 1 214 ? -17.513 8.833 -23.597 1.00 20.53 214 PRO A N 1
ATOM 1612 C CA . PRO A 1 214 ? -16.359 8.618 -22.698 1.00 22.19 214 PRO A CA 1
ATOM 1613 C C . PRO A 1 214 ? -15.107 9.408 -23.061 1.00 22.60 214 PRO A C 1
ATOM 1614 O O . PRO A 1 214 ? -14.337 9.768 -22.160 1.00 22.49 214 PRO A O 1
ATOM 1618 N N . GLN A 1 215 ? -14.852 9.669 -24.345 1.00 21.85 215 GLN A N 1
ATOM 1619 C CA . GLN A 1 215 ? -13.633 10.390 -24.705 1.00 23.18 215 GLN A CA 1
ATOM 1620 C C . GLN A 1 215 ? -13.633 11.802 -24.148 1.00 24.50 215 GLN A C 1
ATOM 1621 O O . GLN A 1 215 ? -12.565 12.424 -24.018 1.00 22.69 215 GLN A O 1
ATOM 1627 N N . VAL A 1 216 ? -14.814 12.326 -23.827 1.00 19.22 216 VAL A N 1
ATOM 1628 C CA . VAL A 1 216 ? -14.926 13.657 -23.256 1.00 22.19 216 VAL A CA 1
ATOM 1629 C C . VAL A 1 216 ? -14.382 13.688 -21.837 1.00 23.51 216 VAL A C 1
ATOM 1630 O O . VAL A 1 216 ? -13.816 14.706 -21.393 1.00 20.39 216 VAL A O 1
ATOM 1634 N N . GLU A 1 217 ? -14.571 12.592 -21.099 1.00 20.05 217 GLU A N 1
ATOM 1635 C CA . GLU A 1 217 ? -13.931 12.421 -19.801 1.00 19.19 217 GLU A CA 1
ATOM 1636 C C . GLU A 1 217 ? -12.449 12.105 -19.965 1.00 18.16 217 GLU A C 1
ATOM 1637 O O . GLU A 1 217 ? -11.607 12.641 -19.235 1.00 21.82 217 GLU A O 1
ATOM 1643 N N . GLY A 1 218 ? -12.111 11.245 -20.936 1.00 20.75 218 GLY A N 1
ATOM 1644 C CA . GLY A 1 218 ? -10.708 10.933 -21.187 1.00 20.80 218 GLY A CA 1
ATOM 1645 C C . GLY A 1 218 ? -9.883 12.164 -21.520 1.00 20.70 218 GLY A C 1
ATOM 1646 O O . GLY A 1 218 ? -8.774 12.348 -21.001 1.00 15.03 218 GLY A O 1
ATOM 1647 N N . GLU A 1 219 ? -10.419 13.037 -22.373 1.00 18.79 219 GLU A N 1
ATOM 1648 C CA . GLU A 1 219 ? -9.687 14.247 -22.734 1.00 18.29 219 GLU A CA 1
ATOM 1649 C C . GLU A 1 219 ? -9.425 15.117 -21.508 1.00 21.00 219 GLU A C 1
ATOM 1650 O O . GLU A 1 219 ? -8.293 15.559 -21.272 1.00 18.80 219 GLU A O 1
ATOM 1656 N N . ALA A 1 220 ? -10.469 15.384 -20.728 1.00 19.44 220 ALA A N 1
ATOM 1657 C CA . ALA A 1 220 ? -10.336 16.261 -19.572 1.00 20.57 220 ALA A CA 1
ATOM 1658 C C . ALA A 1 220 ? -9.369 15.687 -18.543 1.00 17.43 220 ALA A C 1
ATOM 1659 O O . ALA A 1 220 ? -8.589 16.430 -17.936 1.00 18.84 220 ALA A O 1
ATOM 1661 N N . ALA A 1 221 ? -9.404 14.370 -18.330 1.00 18.47 221 ALA A N 1
ATOM 1662 C CA . ALA A 1 221 ? -8.460 13.755 -17.401 1.00 18.78 221 ALA A CA 1
ATOM 1663 C C . ALA A 1 221 ? -7.034 13.984 -17.872 1.00 19.27 221 ALA A C 1
ATOM 1664 O O . ALA A 1 221 ? -6.174 14.432 -17.103 1.00 15.95 221 ALA A O 1
ATOM 1666 N N . SER A 1 222 ? -6.769 13.683 -19.144 1.00 17.99 222 SER A N 1
ATOM 1667 C CA . SER A 1 222 ? -5.449 13.937 -19.707 1.00 17.19 222 SER A CA 1
ATOM 1668 C C . SER A 1 222 ? -5.013 15.371 -19.446 1.00 18.10 222 SER A C 1
ATOM 1669 O O . SER A 1 222 ? -3.879 15.623 -19.023 1.00 17.39 222 SER A O 1
ATOM 1672 N N . ARG A 1 223 ? -5.918 16.332 -19.659 1.00 15.87 223 ARG A N 1
ATOM 1673 C CA . ARG A 1 223 ? -5.526 17.733 -19.545 1.00 15.91 223 ARG A CA 1
ATOM 1674 C C . ARG A 1 223 ? -5.224 18.115 -18.095 1.00 20.80 223 ARG A C 1
ATOM 1675 O O . ARG A 1 223 ? -4.216 18.779 -17.817 1.00 16.54 223 ARG A O 1
ATOM 1683 N N . ALA A 1 224 ? -6.085 17.705 -17.153 1.00 17.84 224 ALA A N 1
ATOM 1684 C CA . ALA A 1 224 ? -5.833 18.007 -15.746 1.00 19.05 224 ALA A CA 1
ATOM 1685 C C . ALA A 1 224 ? -4.574 17.299 -15.257 1.00 20.02 224 ALA A C 1
ATOM 1686 O O . ALA A 1 224 ? -3.736 17.897 -14.563 1.00 19.04 224 ALA A O 1
ATOM 1688 N N . ILE A 1 225 ? -4.406 16.042 -15.649 1.00 16.54 225 ILE A N 1
ATOM 1689 C CA . ILE A 1 225 ? -3.201 15.293 -15.289 1.00 17.10 225 ILE A CA 1
ATOM 1690 C C . ILE A 1 225 ? -1.949 16.022 -15.774 1.00 19.06 225 ILE A C 1
ATOM 1691 O O . ILE A 1 225 ? -0.964 16.165 -15.036 1.00 18.79 225 ILE A O 1
ATOM 1696 N N . ARG A 1 226 ? -1.956 16.487 -17.028 1.00 17.03 226 ARG A N 1
ATOM 1697 C CA . ARG A 1 226 ? -0.731 17.088 -17.553 1.00 19.26 226 ARG A CA 1
ATOM 1698 C C . ARG A 1 226 ? -0.514 18.522 -17.076 1.00 19.70 226 ARG A C 1
ATOM 1699 O O . ARG A 1 226 ? 0.639 18.972 -17.010 1.00 20.03 226 ARG A O 1
ATOM 1707 N N . ILE A 1 227 ? -1.574 19.236 -16.685 1.00 19.10 227 ILE A N 1
ATOM 1708 C CA . ILE A 1 227 ? -1.371 20.498 -15.981 1.00 18.52 227 ILE A CA 1
ATOM 1709 C C . ILE A 1 227 ? -0.734 20.241 -14.620 1.00 19.57 227 ILE A C 1
ATOM 1710 O O . ILE A 1 227 ? 0.255 20.887 -14.243 1.00 21.99 227 ILE A O 1
ATOM 1715 N N . ALA A 1 228 ? -1.276 19.277 -13.867 1.00 18.62 228 ALA A N 1
ATOM 1716 C CA . ALA A 1 228 ? -0.679 18.900 -12.584 1.00 18.02 228 ALA A CA 1
ATOM 1717 C C . ALA A 1 228 ? 0.772 18.438 -12.745 1.00 22.78 228 ALA A C 1
ATOM 1718 O O . ALA A 1 228 ? 1.634 18.776 -11.917 1.00 23.38 228 ALA A O 1
ATOM 1720 N N . GLU A 1 229 ? 1.068 17.654 -13.788 1.00 18.63 229 GLU A N 1
ATOM 1721 C CA . GLU A 1 229 ? 2.457 17.235 -14.008 1.00 18.90 229 GLU A CA 1
ATOM 1722 C C . GLU A 1 229 ? 3.344 18.450 -14.248 1.00 22.25 229 GLU A C 1
ATOM 1723 O O . GLU A 1 229 ? 4.445 18.560 -13.694 1.00 19.96 229 GLU A O 1
ATOM 1729 N N . THR A 1 230 ? 2.855 19.388 -15.056 1.00 21.68 230 THR A N 1
ATOM 1730 C CA . THR A 1 230 ? 3.654 20.544 -15.436 1.00 25.14 230 THR A CA 1
ATOM 1731 C C . THR A 1 230 ? 3.845 21.510 -14.278 1.00 27.99 230 THR A C 1
ATOM 1732 O O . THR A 1 230 ? 4.897 22.154 -14.181 1.00 27.10 230 THR A O 1
ATOM 1736 N N . LEU A 1 231 ? 2.856 21.628 -13.397 1.00 22.69 231 LEU A N 1
ATOM 1737 C CA . LEU A 1 231 ? 2.967 22.528 -12.263 1.00 23.78 231 LEU A CA 1
ATOM 1738 C C . LEU A 1 231 ? 3.553 21.843 -11.035 1.00 25.60 231 LEU A C 1
ATOM 1739 O O . LEU A 1 231 ? 3.887 22.526 -10.063 1.00 29.05 231 LEU A O 1
ATOM 1744 N N . GLY A 1 232 ? 3.708 20.523 -11.063 1.00 27.12 232 GLY A N 1
ATOM 1745 C CA . GLY A 1 232 ? 4.270 19.806 -9.935 1.00 21.50 232 GLY A CA 1
ATOM 1746 C C . GLY A 1 232 ? 3.349 19.650 -8.743 1.00 24.40 232 GLY A C 1
ATOM 1747 O O . GLY A 1 232 ? 3.803 19.751 -7.597 1.00 22.13 232 GLY A O 1
ATOM 1748 N N . THR A 1 233 ? 2.068 19.391 -8.974 1.00 24.79 233 THR A N 1
ATOM 1749 C CA . THR A 1 233 ? 1.126 19.127 -7.897 1.00 22.11 233 THR A CA 1
ATOM 1750 C C . THR A 1 233 ? 0.655 17.691 -7.973 1.00 17.62 233 THR A C 1
ATOM 1751 O O . THR A 1 233 ? 0.746 17.057 -9.028 1.00 21.10 233 THR A O 1
ATOM 1755 N N . PRO A 1 234 ? 0.143 17.145 -6.880 1.00 17.78 234 PRO A N 1
ATOM 1756 C CA . PRO A 1 234 ? -0.666 15.925 -6.987 1.00 19.42 234 PRO A CA 1
ATOM 1757 C C . PRO A 1 234 ? -1.983 16.230 -7.677 1.00 19.41 234 PRO A C 1
ATOM 1758 O O . PRO A 1 234 ? -2.264 17.389 -7.986 1.00 18.49 234 PRO A O 1
ATOM 1762 N N . LEU A 1 235 ? -2.812 15.216 -7.907 1.00 19.62 235 LEU A N 1
ATOM 1763 C CA . LEU A 1 235 ? -4.089 15.456 -8.567 1.00 18.82 235 LEU A CA 1
ATOM 1764 C C . LEU A 1 235 ? -5.026 14.321 -8.196 1.00 17.88 235 LEU A C 1
ATOM 1765 O O . LEU A 1 235 ? -4.629 13.153 -8.273 1.00 18.82 235 LEU A O 1
ATOM 1770 N N . TYR A 1 236 ? -6.239 14.673 -7.764 1.00 15.60 236 TYR A N 1
ATOM 1771 C CA . TYR A 1 236 ? -7.311 13.729 -7.438 1.00 18.30 236 TYR A CA 1
ATOM 1772 C C . TYR A 1 236 ? -8.447 13.910 -8.447 1.00 18.20 236 TYR A C 1
ATOM 1773 O O . TYR A 1 236 ? -9.037 14.995 -8.538 1.00 16.90 236 TYR A O 1
ATOM 1782 N N . LEU A 1 237 ? -8.756 12.854 -9.200 1.00 15.87 237 LEU A N 1
ATOM 1783 C CA . LEU A 1 237 ? -9.836 12.865 -10.188 1.00 15.08 237 LEU A CA 1
ATOM 1784 C C . LEU A 1 237 ? -11.079 12.210 -9.587 1.00 16.95 237 LEU A C 1
ATOM 1785 O O . LEU A 1 237 ? -11.037 11.039 -9.205 1.00 15.37 237 LEU A O 1
ATOM 1790 N N . VAL A 1 238 ? -12.171 12.989 -9.452 1.00 17.42 238 VAL A N 1
ATOM 1791 C CA . VAL A 1 238 ? -13.409 12.466 -8.883 1.00 16.27 238 VAL A CA 1
ATOM 1792 C C . VAL A 1 238 ? -14.129 11.574 -9.900 1.00 18.68 238 VAL A C 1
ATOM 1793 O O . VAL A 1 238 ? -13.926 11.664 -11.121 1.00 17.99 238 VAL A O 1
ATOM 1797 N N . HIS A 1 239 ? -15.006 10.708 -9.373 1.00 17.71 239 HIS A N 1
ATOM 1798 C CA . HIS A 1 239 ? -15.836 9.766 -10.135 1.00 18.83 239 HIS A CA 1
ATOM 1799 C C . HIS A 1 239 ? -15.315 9.419 -11.533 1.00 18.34 239 HIS A C 1
ATOM 1800 O O . HIS A 1 239 ? -15.849 9.887 -12.542 1.00 21.02 239 HIS A O 1
ATOM 1807 N N . ILE A 1 240 ? -14.298 8.571 -11.613 1.00 16.94 240 ILE A N 1
ATOM 1808 C CA . ILE A 1 240 ? -13.825 8.074 -12.905 1.00 15.15 240 ILE A CA 1
ATOM 1809 C C . ILE A 1 240 ? -14.814 7.026 -13.404 1.00 21.55 240 ILE A C 1
ATOM 1810 O O . ILE A 1 240 ? -15.195 6.119 -12.657 1.00 21.88 240 ILE A O 1
ATOM 1815 N N . SER A 1 241 ? -15.219 7.128 -14.677 1.00 18.44 241 SER A N 1
ATOM 1816 C CA . SER A 1 241 ? -16.235 6.236 -15.206 1.00 19.33 241 SER A CA 1
ATOM 1817 C C . SER A 1 241 ? -15.828 5.506 -16.477 1.00 21.48 241 SER A C 1
ATOM 1818 O O . SER A 1 241 ? -16.516 4.554 -16.858 1.00 21.08 241 SER A O 1
ATOM 1821 N N . SER A 1 242 ? -14.747 5.909 -17.137 1.00 18.40 242 SER A N 1
ATOM 1822 C CA . SER A 1 242 ? -14.434 5.432 -18.473 1.00 22.17 242 SER A CA 1
ATOM 1823 C C . SER A 1 242 ? -13.055 4.789 -18.529 1.00 20.39 242 SER A C 1
ATOM 1824 O O . SER A 1 242 ? -12.117 5.187 -17.821 1.00 17.88 242 SER A O 1
ATOM 1827 N N . ARG A 1 243 ? -12.942 3.818 -19.431 1.00 21.05 243 ARG A N 1
ATOM 1828 C CA . ARG A 1 243 ? -11.653 3.208 -19.717 1.00 18.46 243 ARG A CA 1
ATOM 1829 C C . ARG A 1 243 ? -10.643 4.260 -20.173 1.00 19.03 243 ARG A C 1
ATOM 1830 O O . ARG A 1 243 ? -9.468 4.198 -19.803 1.00 20.06 243 ARG A O 1
ATOM 1838 N N . GLU A 1 244 ? -11.093 5.238 -20.972 1.00 18.78 244 GLU A N 1
ATOM 1839 C CA . GLU A 1 244 ? -10.210 6.291 -21.477 1.00 22.42 244 GLU A CA 1
ATOM 1840 C C . GLU A 1 244 ? -9.577 7.086 -20.334 1.00 19.16 244 GLU A C 1
ATOM 1841 O O . GLU A 1 244 ? -8.362 7.304 -20.314 1.00 22.37 244 GLU A O 1
ATOM 1847 N N . ALA A 1 245 ? -10.384 7.547 -19.374 1.00 17.12 245 ALA A N 1
ATOM 1848 C CA . ALA A 1 245 ? -9.808 8.326 -18.280 1.00 19.19 245 ALA A CA 1
ATOM 1849 C C . ALA A 1 245 ? -8.926 7.462 -17.391 1.00 20.65 245 ALA A C 1
ATOM 1850 O O . ALA A 1 245 ? -7.867 7.908 -16.940 1.00 19.37 245 ALA A O 1
ATOM 1852 N N . LEU A 1 246 ? -9.353 6.234 -17.115 1.00 20.31 246 LEU A N 1
ATOM 1853 C CA . LEU A 1 246 ? -8.529 5.330 -16.317 1.00 21.33 246 LEU A CA 1
ATOM 1854 C C . LEU A 1 246 ? -7.184 5.083 -16.986 1.00 21.20 246 LEU A C 1
ATOM 1855 O O . LEU A 1 246 ? -6.145 5.064 -16.318 1.00 18.58 246 LEU A O 1
ATOM 1860 N N . ASP A 1 247 ? -7.183 4.881 -18.304 1.00 18.85 247 ASP A N 1
ATOM 1861 C CA . ASP A 1 247 ? -5.919 4.695 -19.011 1.00 22.58 247 ASP A CA 1
ATOM 1862 C C . ASP A 1 247 ? -5.011 5.920 -18.875 1.00 20.37 247 ASP A C 1
ATOM 1863 O O . ASP A 1 247 ? -3.789 5.776 -18.820 1.00 19.27 247 ASP A O 1
ATOM 1868 N N . GLU A 1 248 ? -5.580 7.130 -18.826 1.00 18.08 248 GLU A N 1
ATOM 1869 C CA . GLU A 1 248 ? -4.748 8.327 -18.641 1.00 19.43 248 GLU A CA 1
ATOM 1870 C C . GLU A 1 248 ? -4.156 8.388 -17.239 1.00 17.80 248 GLU A C 1
ATOM 1871 O O . GLU A 1 248 ? -3.040 8.888 -17.055 1.00 18.52 248 GLU A O 1
ATOM 1877 N N . ILE A 1 249 ? -4.903 7.924 -16.236 1.00 15.21 249 ILE A N 1
ATOM 1878 C CA . ILE A 1 249 ? -4.361 7.830 -14.882 1.00 17.62 249 ILE A CA 1
ATOM 1879 C C . ILE A 1 249 ? -3.226 6.812 -14.831 1.00 19.01 249 ILE A C 1
ATOM 1880 O O . ILE A 1 249 ? -2.164 7.071 -14.257 1.00 18.84 249 ILE A O 1
ATOM 1885 N N . ALA A 1 250 ? -3.441 5.631 -15.409 1.00 18.00 250 ALA A N 1
ATOM 1886 C CA . ALA A 1 250 ? -2.406 4.599 -15.374 1.00 21.90 250 ALA A CA 1
ATOM 1887 C C . ALA A 1 250 ? -1.137 5.060 -16.088 1.00 18.97 250 ALA A C 1
ATOM 1888 O O . ALA A 1 250 ? -0.019 4.761 -15.648 1.00 21.27 250 ALA A O 1
ATOM 1890 N N . TYR A 1 251 ? -1.299 5.776 -17.200 1.00 21.41 251 TYR A N 1
ATOM 1891 C CA . TYR A 1 251 ? -0.161 6.285 -17.965 1.00 21.77 251 TYR A CA 1
ATOM 1892 C C . TYR A 1 251 ? 0.677 7.252 -17.136 1.00 23.54 251 TYR A C 1
ATOM 1893 O O . TYR A 1 251 ? 1.915 7.192 -17.159 1.00 22.47 251 TYR A O 1
ATOM 1902 N N . ALA A 1 252 ? 0.021 8.174 -16.427 1.00 17.46 252 ALA A N 1
ATOM 1903 C CA . ALA A 1 252 ? 0.745 9.102 -15.559 1.00 20.51 252 ALA A CA 1
ATOM 1904 C C . ALA A 1 252 ? 1.390 8.381 -14.379 1.00 22.76 252 ALA A C 1
ATOM 1905 O O . ALA A 1 252 ? 2.511 8.718 -13.976 1.00 23.28 252 ALA A O 1
ATOM 1907 N N . ARG A 1 253 ? 0.689 7.412 -13.804 1.00 19.70 253 ARG A N 1
ATOM 1908 C CA . ARG A 1 253 ? 1.210 6.690 -12.614 1.00 24.59 253 ARG A CA 1
ATOM 1909 C C . ARG A 1 253 ? 2.408 5.839 -13.050 1.00 24.74 253 ARG A C 1
ATOM 1910 O O . ARG A 1 253 ? 3.322 5.679 -12.248 1.00 26.53 253 ARG A O 1
ATOM 1918 N N . ALA A 1 254 ? 2.400 5.373 -14.296 1.00 23.09 254 ALA A N 1
ATOM 1919 C CA . ALA A 1 254 ? 3.527 4.592 -14.850 1.00 25.71 254 ALA A CA 1
ATOM 1920 C C . ALA A 1 254 ? 4.778 5.463 -14.977 1.00 28.57 254 ALA A C 1
ATOM 1921 O O . ALA A 1 254 ? 5.855 4.897 -15.048 1.00 36.64 254 ALA A O 1
ATOM 1923 N N . LYS A 1 255 ? 4.624 6.782 -15.020 1.00 29.68 255 LYS A N 1
ATOM 1924 C CA . LYS A 1 255 ? 5.776 7.712 -15.090 1.00 30.20 255 LYS A CA 1
ATOM 1925 C C . LYS A 1 255 ? 6.057 8.297 -13.702 1.00 32.73 255 LYS A C 1
ATOM 1926 O O . LYS A 1 255 ? 6.814 9.263 -13.626 1.00 36.24 255 LYS A O 1
ATOM 1932 N N . GLY A 1 256 ? 5.459 7.738 -12.653 1.00 29.27 256 GLY A N 1
ATOM 1933 C CA . GLY A 1 256 ? 5.777 8.188 -11.291 1.00 31.23 256 GLY A CA 1
ATOM 1934 C C . GLY A 1 256 ? 4.975 9.386 -10.812 1.00 32.36 256 GLY A C 1
ATOM 1935 O O . GLY A 1 256 ? 5.322 9.925 -9.764 1.00 31.61 256 GLY A O 1
ATOM 1936 N N . GLN A 1 257 ? 3.943 9.797 -11.544 1.00 25.79 257 GLN A N 1
ATOM 1937 C CA . GLN A 1 257 ? 3.219 10.992 -11.121 1.00 23.35 257 GLN A CA 1
ATOM 1938 C C . GLN A 1 257 ? 2.174 10.646 -10.051 1.00 23.33 257 GLN A C 1
ATOM 1939 O O . GLN A 1 257 ? 1.525 9.598 -10.129 1.00 21.71 257 GLN A O 1
ATOM 1945 N N . PRO A 1 258 ? 2.005 11.510 -9.014 1.00 21.07 258 PRO A N 1
ATOM 1946 C CA . PRO A 1 258 ? 0.986 11.248 -7.976 1.00 24.10 258 PRO A CA 1
ATOM 1947 C C . PRO A 1 258 ? -0.426 11.626 -8.405 1.00 22.48 258 PRO A C 1
ATOM 1948 O O . PRO A 1 258 ? -0.878 12.755 -8.174 1.00 20.69 258 PRO A O 1
ATOM 1952 N N . VAL A 1 259 ? -1.137 10.684 -9.011 1.00 20.15 259 VAL A N 1
ATOM 1953 C CA . VAL A 1 259 ? -2.478 10.919 -9.539 1.00 16.81 259 VAL A CA 1
ATOM 1954 C C . VAL A 1 259 ? -3.378 9.865 -8.923 1.00 18.24 259 VAL A C 1
ATOM 1955 O O . VAL A 1 259 ? -3.033 8.679 -8.936 1.00 18.35 259 VAL A O 1
ATOM 1959 N N . TYR A 1 260 ? -4.494 10.298 -8.336 1.00 14.99 260 TYR A N 1
ATOM 1960 C CA . TYR A 1 260 ? -5.420 9.391 -7.669 1.00 17.38 260 TYR A CA 1
ATOM 1961 C C . TYR A 1 260 ? -6.754 9.424 -8.393 1.00 17.29 260 TYR A C 1
ATOM 1962 O O . TYR A 1 260 ? -7.186 10.472 -8.894 1.00 16.43 260 TYR A O 1
ATOM 1971 N N . GLY A 1 261 ? -7.415 8.278 -8.428 1.00 18.38 261 GLY A N 1
ATOM 1972 C CA . GLY A 1 261 ? -8.724 8.158 -9.051 1.00 16.60 261 GLY A CA 1
ATOM 1973 C C . GLY A 1 261 ? -9.775 7.619 -8.101 1.00 19.90 261 GLY A C 1
ATOM 1974 O O . GLY A 1 261 ? -9.531 6.658 -7.363 1.00 16.69 261 GLY A O 1
ATOM 1975 N N . GLU A 1 262 ? -10.947 8.239 -8.137 1.00 14.53 262 GLU A N 1
ATOM 1976 C CA . GLU A 1 262 ? -12.096 7.891 -7.320 1.00 16.63 262 GLU A CA 1
ATOM 1977 C C . GLU A 1 262 ? -13.132 7.205 -8.210 1.00 17.65 262 GLU A C 1
ATOM 1978 O O . GLU A 1 262 ? -13.256 7.550 -9.386 1.00 19.02 262 GLU A O 1
ATOM 1984 N N . VAL A 1 263 ? -13.879 6.237 -7.659 1.00 16.79 263 VAL A N 1
ATOM 1985 C CA . VAL A 1 263 ? -14.907 5.539 -8.430 1.00 17.33 263 VAL A CA 1
ATOM 1986 C C . VAL A 1 263 ? -16.144 5.301 -7.561 1.00 19.91 263 VAL A C 1
ATOM 1987 O O . VAL A 1 263 ? -16.038 5.095 -6.349 1.00 17.71 263 VAL A O 1
ATOM 1991 N N . LEU A 1 264 ? -17.329 5.355 -8.198 1.00 18.65 264 LEU A N 1
ATOM 1992 C CA . LEU A 1 264 ? -18.626 5.106 -7.574 1.00 20.03 264 LEU A CA 1
ATOM 1993 C C . LEU A 1 264 ? -19.110 3.693 -7.894 1.00 21.57 264 LEU A C 1
ATOM 1994 O O . LEU A 1 264 ? -18.813 3.142 -8.954 1.00 20.35 264 LEU A O 1
ATOM 1999 N N . ALA A 1 265 ? -19.863 3.097 -6.968 1.00 20.07 265 ALA A N 1
ATOM 2000 C CA . ALA A 1 265 ? -20.372 1.751 -7.228 1.00 22.17 265 ALA A CA 1
ATOM 2001 C C . ALA A 1 265 ? -21.215 1.712 -8.501 1.00 20.95 265 ALA A C 1
ATOM 2002 O O . ALA A 1 265 ? -21.168 0.733 -9.257 1.00 21.47 265 ALA A O 1
ATOM 2004 N N . GLY A 1 266 ? -21.987 2.770 -8.761 1.00 20.77 266 GLY A N 1
ATOM 2005 C CA . GLY A 1 266 ? -22.799 2.795 -9.969 1.00 18.71 266 GLY A CA 1
ATOM 2006 C C . GLY A 1 266 ? -21.990 2.570 -11.237 1.00 21.08 266 GLY A C 1
ATOM 2007 O O . GLY A 1 266 ? -22.388 1.810 -12.124 1.00 21.82 266 GLY A O 1
ATOM 2008 N N . HIS A 1 267 ? -20.860 3.258 -11.359 1.00 18.91 267 HIS A N 1
ATOM 2009 C CA . HIS A 1 267 ? -20.039 3.089 -12.548 1.00 19.02 267 HIS A CA 1
ATOM 2010 C C . HIS A 1 267 ? -19.297 1.764 -12.547 1.00 18.38 267 HIS A C 1
ATOM 2011 O O . HIS A 1 267 ? -18.821 1.336 -13.602 1.00 19.87 267 HIS A O 1
ATOM 2018 N N . LEU A 1 268 ? -19.209 1.091 -11.405 1.00 17.69 268 LEU A N 1
ATOM 2019 C CA . LEU A 1 268 ? -18.665 -0.267 -11.413 1.00 18.96 268 LEU A CA 1
ATOM 2020 C C . LEU A 1 268 ? -19.697 -1.316 -11.828 1.00 22.24 268 LEU A C 1
ATOM 2021 O O . LEU A 1 268 ? -19.314 -2.399 -12.289 1.00 21.16 268 LEU A O 1
ATOM 2026 N N . LEU A 1 269 ? -20.989 -1.040 -11.670 1.00 19.53 269 LEU A N 1
ATOM 2027 C CA . LEU A 1 269 ? -21.972 -2.116 -11.791 1.00 21.92 269 LEU A CA 1
ATOM 2028 C C . LEU A 1 269 ? -23.113 -1.848 -12.754 1.00 24.58 269 LEU A C 1
ATOM 2029 O O . LEU A 1 269 ? -23.849 -2.791 -13.063 1.00 24.66 269 LEU A O 1
ATOM 2034 N N . LEU A 1 270 ? -23.308 -0.616 -13.214 1.00 20.92 270 LEU A N 1
ATOM 2035 C CA . LEU A 1 270 ? -24.393 -0.281 -14.126 1.00 21.13 270 LEU A CA 1
ATOM 2036 C C . LEU A 1 270 ? -23.846 0.096 -15.498 1.00 25.37 270 LEU A C 1
ATOM 2037 O O . LEU A 1 270 ? -22.733 0.617 -15.623 1.00 22.19 270 LEU A O 1
ATOM 2042 N N . ASP A 1 271 ? -24.649 -0.139 -16.531 1.00 26.36 271 ASP A N 1
ATOM 2043 C CA . ASP A 1 271 ? -24.276 0.249 -17.886 1.00 24.94 271 ASP A CA 1
ATOM 2044 C C . ASP A 1 271 ? -25.299 1.233 -18.443 1.00 23.11 271 ASP A C 1
ATOM 2045 O O . ASP A 1 271 ? -26.338 1.505 -17.833 1.00 25.22 271 ASP A O 1
ATOM 2050 N N . ASP A 1 272 ? -24.996 1.773 -19.626 1.00 23.51 272 ASP A N 1
ATOM 2051 C CA . ASP A 1 272 ? -25.785 2.881 -20.151 1.00 25.96 272 ASP A CA 1
ATOM 2052 C C . ASP A 1 272 ? -27.152 2.458 -20.666 1.00 26.99 272 ASP A C 1
ATOM 2053 O O . ASP A 1 272 ? -27.959 3.335 -21.004 1.00 25.25 272 ASP A O 1
ATOM 2058 N N . SER A 1 273 ? -27.446 1.154 -20.726 1.00 25.97 273 SER A N 1
ATOM 2059 C CA . SER A 1 273 ? -28.796 0.751 -21.109 1.00 29.76 273 SER A CA 1
ATOM 2060 C C . SER A 1 273 ? -29.858 1.345 -20.187 1.00 27.07 273 SER A C 1
ATOM 2061 O O . SER A 1 273 ? -31.002 1.519 -20.616 1.00 26.57 273 SER A O 1
ATOM 2064 N N . VAL A 1 274 ? -29.500 1.720 -18.956 1.00 23.38 274 VAL A N 1
ATOM 2065 C CA . VAL A 1 274 ? -30.499 2.261 -18.029 1.00 22.53 274 VAL A CA 1
ATOM 2066 C C . VAL A 1 274 ? -31.187 3.498 -18.601 1.00 23.43 274 VAL A C 1
ATOM 2067 O O . VAL A 1 274 ? -32.321 3.812 -18.226 1.00 25.21 274 VAL A O 1
ATOM 2071 N N . TYR A 1 275 ? -30.519 4.242 -19.480 1.00 24.86 275 TYR A N 1
ATOM 2072 C CA . TYR A 1 275 ? -31.104 5.470 -20.010 1.00 25.94 275 TYR A CA 1
ATOM 2073 C C . TYR A 1 275 ? -32.161 5.220 -21.077 1.00 27.30 275 TYR A C 1
ATOM 2074 O O . TYR A 1 275 ? -32.855 6.161 -21.478 1.00 24.16 275 TYR A O 1
ATOM 2083 N N . ARG A 1 276 ? -32.287 3.998 -21.564 1.00 27.79 276 ARG A N 1
ATOM 2084 C CA . ARG A 1 276 ? -33.297 3.697 -22.563 1.00 30.83 276 ARG A CA 1
ATOM 2085 C C . ARG A 1 276 ? -34.532 3.056 -21.949 1.00 33.34 276 ARG A C 1
ATOM 2086 O O . ARG A 1 276 ? -35.361 2.503 -22.676 1.00 30.96 276 ARG A O 1
ATOM 2094 N N . HIS A 1 277 ? -34.677 3.134 -20.630 1.00 29.61 277 HIS A N 1
ATOM 2095 C CA . HIS A 1 277 ? -35.843 2.558 -19.984 1.00 29.35 277 HIS A CA 1
ATOM 2096 C C . HIS A 1 277 ? -37.110 3.240 -20.497 1.00 33.25 277 HIS A C 1
ATOM 2097 O O . HIS A 1 277 ? -37.153 4.472 -20.597 1.00 29.53 277 HIS A O 1
ATOM 2104 N N . PRO A 1 278 ? -38.159 2.476 -20.824 1.00 35.03 278 PRO A N 1
ATOM 2105 C CA . PRO A 1 278 ? -39.361 3.093 -21.417 1.00 34.07 278 PRO A CA 1
ATOM 2106 C C . PRO A 1 278 ? -40.140 3.988 -20.461 1.00 32.76 278 PRO A C 1
ATOM 2107 O O . PRO A 1 278 ? -40.918 4.824 -20.929 1.00 35.71 278 PRO A O 1
ATOM 2111 N N . ASP A 1 279 ? -39.951 3.863 -19.150 1.00 30.27 279 ASP A N 1
ATOM 2112 C CA . ASP A 1 279 ? -40.540 4.794 -18.197 1.00 29.67 279 ASP A CA 1
ATOM 2113 C C . ASP A 1 279 ? -39.602 5.991 -18.023 1.00 35.16 279 ASP A C 1
ATOM 2114 O O . ASP A 1 279 ? -38.450 5.819 -17.609 1.00 30.61 279 ASP A O 1
ATOM 2119 N N . TRP A 1 280 ? -40.104 7.199 -18.323 1.00 27.48 280 TRP A N 1
ATOM 2120 C CA . TRP A 1 280 ? -39.273 8.404 -18.277 1.00 30.57 280 TRP A CA 1
ATOM 2121 C C . TRP A 1 280 ? -38.655 8.621 -16.897 1.00 29.83 280 TRP A C 1
ATOM 2122 O O . TRP A 1 280 ? -37.461 8.924 -16.789 1.00 29.07 280 TRP A O 1
ATOM 2133 N N . ALA A 1 281 ? -39.460 8.503 -15.828 1.00 28.73 281 ALA A N 1
ATOM 2134 C CA . ALA A 1 281 ? -38.957 8.777 -14.479 1.00 29.32 281 ALA A CA 1
ATOM 2135 C C . ALA A 1 281 ? -37.864 7.795 -14.085 1.00 28.04 281 ALA A C 1
ATOM 2136 O O . ALA A 1 281 ? -36.889 8.166 -13.412 1.00 24.32 281 ALA A O 1
ATOM 2138 N N . THR A 1 282 ? -38.005 6.540 -14.501 1.00 26.68 282 THR A N 1
ATOM 2139 C CA . THR A 1 282 ? -36.977 5.542 -14.222 1.00 28.21 282 THR A CA 1
ATOM 2140 C C . THR A 1 282 ? -35.662 5.888 -14.919 1.00 28.40 282 THR A C 1
ATOM 2141 O O . THR A 1 282 ? -34.600 5.915 -14.283 1.00 28.64 282 THR A O 1
ATOM 2145 N N . ALA A 1 283 ? -35.713 6.175 -16.222 1.00 23.80 283 ALA A N 1
ATOM 2146 C CA . ALA A 1 283 ? -34.508 6.591 -16.933 1.00 23.18 283 ALA A CA 1
ATOM 2147 C C . ALA A 1 283 ? -33.896 7.844 -16.314 1.00 23.88 283 ALA A C 1
ATOM 2148 O O . ALA A 1 283 ? -32.672 7.932 -16.152 1.00 23.32 283 ALA A O 1
ATOM 2150 N N . ALA A 1 284 ? -34.729 8.826 -15.960 1.00 21.99 284 ALA A N 1
ATOM 2151 C CA . ALA A 1 284 ? -34.217 10.072 -15.405 1.00 25.07 284 ALA A CA 1
ATOM 2152 C C . ALA A 1 284 ? -33.576 9.867 -14.039 1.00 24.09 284 ALA A C 1
ATOM 2153 O O . ALA A 1 284 ? -32.697 10.648 -13.648 1.00 20.12 284 ALA A O 1
ATOM 2155 N N . GLY A 1 285 ? -34.022 8.857 -13.286 1.00 22.14 285 GLY A N 1
ATOM 2156 C CA . GLY A 1 285 ? -33.410 8.568 -12.003 1.00 22.04 285 GLY A CA 1
ATOM 2157 C C . GLY A 1 285 ? -31.930 8.252 -12.100 1.00 24.09 285 GLY A C 1
ATOM 2158 O O . GLY A 1 285 ? -31.208 8.378 -11.105 1.00 21.73 285 GLY A O 1
ATOM 2159 N N . TYR A 1 286 ? -31.461 7.849 -13.279 1.00 23.54 286 TYR A N 1
ATOM 2160 C CA . TYR A 1 286 ? -30.066 7.474 -13.483 1.00 21.25 286 TYR A CA 1
ATOM 2161 C C . TYR A 1 286 ? -29.217 8.620 -14.006 1.00 21.83 286 TYR A C 1
ATOM 2162 O O . TYR A 1 286 ? -28.018 8.434 -14.208 1.00 21.74 286 TYR A O 1
ATOM 2171 N N . VAL A 1 287 ? -29.813 9.780 -14.270 1.00 20.81 287 VAL A N 1
ATOM 2172 C CA . VAL A 1 287 ? -29.103 10.853 -14.956 1.00 21.55 287 VAL A CA 1
ATOM 2173 C C . VAL A 1 287 ? -28.182 11.554 -13.958 1.00 20.38 287 VAL A C 1
ATOM 2174 O O . VAL A 1 287 ? -28.641 12.194 -13.009 1.00 22.30 287 VAL A O 1
ATOM 2178 N N . MET A 1 288 ? -26.877 11.387 -14.154 1.00 22.49 288 MET A N 1
ATOM 2179 C CA . MET A 1 288 ? -25.834 12.074 -13.405 1.00 21.49 288 MET A CA 1
ATOM 2180 C C . MET A 1 288 ? -24.665 12.212 -14.364 1.00 22.00 288 MET A C 1
ATOM 2181 O O . MET A 1 288 ? -24.667 11.633 -15.455 1.00 20.51 288 MET A O 1
ATOM 2186 N N . SER A 1 289 ? -23.676 13.000 -13.972 1.00 19.05 289 SER A N 1
ATOM 2187 C CA . SER A 1 289 ? -22.530 13.263 -14.837 1.00 22.06 289 SER A CA 1
ATOM 2188 C C . SER A 1 289 ? -21.257 12.937 -14.068 1.00 20.02 289 SER A C 1
ATOM 2189 O O . SER A 1 289 ? -21.069 13.447 -12.953 1.00 23.59 289 SER A O 1
ATOM 2192 N N . PRO A 1 290 ? -20.370 12.080 -14.599 1.00 21.73 290 PRO A N 1
ATOM 2193 C CA . PRO A 1 290 ? -20.492 11.389 -15.887 1.00 20.05 290 PRO A CA 1
ATOM 2194 C C . PRO A 1 290 ? -21.592 10.324 -15.863 1.00 20.43 290 PRO A C 1
ATOM 2195 O O . PRO A 1 290 ? -21.924 9.799 -14.782 1.00 23.00 290 PRO A O 1
ATOM 2199 N N . PRO A 1 291 ? -22.151 10.026 -17.030 1.00 19.76 291 PRO A N 1
ATOM 2200 C CA . PRO A 1 291 ? -23.236 9.037 -17.118 1.00 22.95 291 PRO A CA 1
ATOM 2201 C C . PRO A 1 291 ? -22.720 7.609 -17.020 1.00 21.94 291 PRO A C 1
ATOM 2202 O O . PRO A 1 291 ? -21.531 7.335 -17.172 1.00 21.31 291 PRO A O 1
ATOM 2206 N N . PHE A 1 292 ? -23.647 6.688 -16.762 1.00 23.44 292 PHE A N 1
ATOM 2207 C CA . PHE A 1 292 ? -23.298 5.275 -16.836 1.00 21.18 292 PHE A CA 1
ATOM 2208 C C . PHE A 1 292 ? -22.953 4.922 -18.270 1.00 22.62 292 PHE A C 1
ATOM 2209 O O . PHE A 1 292 ? -23.422 5.564 -19.216 1.00 20.19 292 PHE A O 1
ATOM 2217 N N . ARG A 1 293 ? -22.075 3.930 -18.413 1.00 22.35 293 ARG A N 1
ATOM 2218 C CA . ARG A 1 293 ? -21.270 3.690 -19.600 1.00 22.73 293 ARG A CA 1
ATOM 2219 C C . ARG A 1 293 ? -21.544 2.315 -20.186 1.00 24.37 293 ARG A C 1
ATOM 2220 O O . ARG A 1 293 ? -22.034 1.415 -19.490 1.00 22.15 293 ARG A O 1
ATOM 2228 N N . PRO A 1 294 ? -21.197 2.110 -21.453 1.00 22.95 294 PRO A N 1
ATOM 2229 C CA . PRO A 1 294 ? -21.261 0.764 -22.029 1.00 26.57 294 PRO A CA 1
ATOM 2230 C C . PRO A 1 294 ? -20.436 -0.212 -21.205 1.00 29.56 294 PRO A C 1
ATOM 2231 O O . PRO A 1 294 ? -19.518 0.160 -20.471 1.00 26.36 294 PRO A O 1
ATOM 2235 N N . VAL A 1 295 ? -20.773 -1.493 -21.335 1.00 25.86 295 VAL A N 1
ATOM 2236 C CA . VAL A 1 295 ? -20.362 -2.435 -20.310 1.00 30.81 295 VAL A CA 1
ATOM 2237 C C . VAL A 1 295 ? -18.846 -2.683 -20.310 1.00 28.92 295 VAL A C 1
ATOM 2238 O O . VAL A 1 295 ? -18.301 -3.112 -19.283 1.00 28.24 295 VAL A O 1
ATOM 2242 N N . GLU A 1 296 ? -18.129 -2.394 -21.406 1.00 25.66 296 GLU A N 1
ATOM 2243 C CA . GLU A 1 296 ? -16.679 -2.581 -21.372 1.00 26.51 296 GLU A CA 1
ATOM 2244 C C . GLU A 1 296 ? -16.032 -1.714 -20.305 1.00 26.55 296 GLU A C 1
ATOM 2245 O O . GLU A 1 296 ? -14.913 -2.006 -19.861 1.00 25.31 296 GLU A O 1
ATOM 2251 N N . HIS A 1 297 ? -16.682 -0.610 -19.925 1.00 22.87 297 HIS A N 1
ATOM 2252 C CA . HIS A 1 297 ? -16.030 0.320 -19.007 1.00 22.54 297 HIS A CA 1
ATOM 2253 C C . HIS A 1 297 ? -16.061 -0.194 -17.578 1.00 23.66 297 HIS A C 1
ATOM 2254 O O . HIS A 1 297 ? -15.108 0.038 -16.826 1.00 24.86 297 HIS A O 1
ATOM 2261 N N . GLN A 1 298 ? -17.124 -0.903 -17.188 1.00 22.63 298 GLN A N 1
ATOM 2262 C CA . GLN A 1 298 ? -17.171 -1.453 -15.835 1.00 21.65 298 GLN A CA 1
ATOM 2263 C C . GLN A 1 298 ? -16.029 -2.434 -15.627 1.00 22.90 298 GLN A C 1
ATOM 2264 O O . GLN A 1 298 ? -15.322 -2.383 -14.617 1.00 19.83 298 GLN A O 1
ATOM 2270 N N . GLU A 1 299 ? -15.814 -3.326 -16.597 1.00 23.18 299 GLU A N 1
ATOM 2271 C CA . GLU A 1 299 ? -14.688 -4.251 -16.496 1.00 23.99 299 GLU A CA 1
ATOM 2272 C C . GLU A 1 299 ? -13.356 -3.523 -16.339 1.00 23.22 299 GLU A C 1
ATOM 2273 O O . GLU A 1 299 ? -12.511 -3.925 -15.527 1.00 26.34 299 GLU A O 1
ATOM 2279 N N . ALA A 1 300 ? -13.123 -2.487 -17.137 1.00 20.98 300 ALA A N 1
ATOM 2280 C CA . ALA A 1 300 ? -11.891 -1.717 -16.996 1.00 20.01 300 ALA A CA 1
ATOM 2281 C C . ALA A 1 300 ? -11.742 -1.115 -15.591 1.00 19.66 300 ALA A C 1
ATOM 2282 O O . ALA A 1 300 ? -10.643 -1.101 -15.033 1.00 21.54 300 ALA A O 1
ATOM 2284 N N . LEU A 1 301 ? -12.825 -0.573 -15.018 1.00 18.89 301 LEU A N 1
ATOM 2285 C CA . LEU A 1 301 ? -12.714 0.066 -13.702 1.00 20.76 301 LEU A CA 1
ATOM 2286 C C . LEU A 1 301 ? -12.374 -0.950 -12.610 1.00 19.53 301 LEU A C 1
ATOM 2287 O O . LEU A 1 301 ? -11.568 -0.664 -11.723 1.00 18.62 301 LEU A O 1
ATOM 2292 N N . TRP A 1 302 ? -12.982 -2.137 -12.661 1.00 20.35 302 TRP A N 1
ATOM 2293 C CA . TRP A 1 302 ? -12.643 -3.194 -11.709 1.00 21.89 302 TRP A CA 1
ATOM 2294 C C . TRP A 1 302 ? -11.165 -3.563 -11.800 1.00 20.74 302 TRP A C 1
ATOM 2295 O O . TRP A 1 302 ? -10.513 -3.811 -10.780 1.00 22.00 302 TRP A O 1
ATOM 2306 N N . ARG A 1 303 ? -10.622 -3.633 -13.016 1.00 19.99 303 ARG A N 1
ATOM 2307 C CA . ARG A 1 303 ? -9.198 -3.908 -13.141 1.00 21.30 303 ARG A CA 1
ATOM 2308 C C . ARG A 1 303 ? -8.376 -2.740 -12.595 1.00 19.47 303 ARG A C 1
ATOM 2309 O O . ARG A 1 303 ? -7.323 -2.960 -11.997 1.00 18.21 303 ARG A O 1
ATOM 2317 N N . GLY A 1 304 ? -8.864 -1.506 -12.761 1.00 18.52 304 GLY A N 1
ATOM 2318 C CA . GLY A 1 304 ? -8.211 -0.356 -12.134 1.00 19.70 304 GLY A CA 1
ATOM 2319 C C . GLY A 1 304 ? -8.148 -0.474 -10.620 1.00 21.22 304 GLY A C 1
ATOM 2320 O O . GLY A 1 304 ? -7.109 -0.214 -10.005 1.00 19.85 304 GLY A O 1
ATOM 2321 N N . LEU A 1 305 ? -9.248 -0.891 -9.999 1.00 19.13 305 LEU A N 1
ATOM 2322 C CA . LEU A 1 305 ? -9.214 -1.135 -8.560 1.00 19.32 305 LEU A CA 1
ATOM 2323 C C . LEU A 1 305 ? -8.181 -2.196 -8.218 1.00 21.47 305 LEU A C 1
ATOM 2324 O O . LEU A 1 305 ? -7.380 -2.024 -7.291 1.00 20.05 305 LEU A O 1
ATOM 2329 N N . GLN A 1 306 ? -8.168 -3.296 -8.976 1.00 21.22 306 GLN A N 1
ATOM 2330 C CA . GLN A 1 306 ? -7.288 -4.414 -8.636 1.00 24.61 306 GLN A CA 1
ATOM 2331 C C . GLN A 1 306 ? -5.823 -4.102 -8.901 1.00 25.01 306 GLN A C 1
ATOM 2332 O O . GLN A 1 306 ? -4.951 -4.713 -8.283 1.00 26.56 306 GLN A O 1
ATOM 2338 N N . SER A 1 307 ? -5.527 -3.168 -9.802 1.00 24.95 307 SER A N 1
ATOM 2339 C CA . SER A 1 307 ? -4.154 -2.880 -10.188 1.00 22.03 307 SER A CA 1
ATOM 2340 C C . SER A 1 307 ? -3.560 -1.694 -9.442 1.00 25.18 307 SER A C 1
ATOM 2341 O O . SER A 1 307 ? -2.388 -1.381 -9.652 1.00 26.20 307 SER A O 1
ATOM 2344 N N . GLY A 1 308 ? -4.334 -1.027 -8.591 1.00 19.30 308 GLY A N 1
ATOM 2345 C CA . GLY A 1 308 ? -3.822 0.137 -7.896 1.00 24.09 308 GLY A CA 1
ATOM 2346 C C . GLY A 1 308 ? -3.848 1.410 -8.707 1.00 21.34 308 GLY A C 1
ATOM 2347 O O . GLY A 1 308 ? -3.136 2.358 -8.372 1.00 23.92 308 GLY A O 1
ATOM 2348 N N . ASN A 1 309 ? -4.641 1.466 -9.775 1.00 20.98 309 ASN A N 1
ATOM 2349 C CA . ASN A 1 309 ? -4.774 2.697 -10.540 1.00 22.57 309 ASN A CA 1
ATOM 2350 C C . ASN A 1 309 ? -6.070 3.441 -10.267 1.00 21.30 309 ASN A C 1
ATOM 2351 O O . ASN A 1 309 ? -6.241 4.547 -10.779 1.00 22.78 309 ASN A O 1
ATOM 2356 N N . LEU A 1 310 ? -6.984 2.844 -9.511 1.00 20.76 310 LEU A N 1
ATOM 2357 C CA . LEU A 1 310 ? -8.134 3.503 -8.910 1.00 19.95 310 LEU A CA 1
ATOM 2358 C C . LEU A 1 310 ? -7.989 3.321 -7.410 1.00 23.52 310 LEU A C 1
ATOM 2359 O O . LEU A 1 310 ? -7.650 2.228 -6.958 1.00 21.63 310 LEU A O 1
ATOM 2364 N N . HIS A 1 311 ? -8.213 4.391 -6.637 1.00 22.53 311 HIS A N 1
ATOM 2365 C CA . HIS A 1 311 ? -7.747 4.406 -5.254 1.00 19.60 311 HIS A CA 1
ATOM 2366 C C . HIS A 1 311 ? -8.829 4.581 -4.199 1.00 19.54 311 HIS A C 1
ATOM 2367 O O . HIS A 1 311 ? -8.653 4.093 -3.078 1.00 20.95 311 HIS A O 1
ATOM 2374 N N . THR A 1 312 ? -9.932 5.244 -4.512 1.00 18.70 312 THR A N 1
ATOM 2375 C CA . THR A 1 312 ? -10.973 5.486 -3.524 1.00 20.50 312 THR A CA 1
ATOM 2376 C C . THR A 1 312 ? -12.343 5.162 -4.109 1.00 20.78 312 THR A C 1
ATOM 2377 O O . THR A 1 312 ? -12.534 5.182 -5.326 1.00 20.83 312 THR A O 1
ATOM 2381 N N . THR A 1 313 ? -13.303 4.883 -3.224 1.00 17.23 313 THR A N 1
ATOM 2382 C CA . THR A 1 313 ? -14.697 4.745 -3.604 1.00 18.52 313 THR A CA 1
ATOM 2383 C C . THR A 1 313 ? -15.487 5.867 -2.941 1.00 17.26 313 THR A C 1
ATOM 2384 O O . THR A 1 313 ? -15.123 6.356 -1.873 1.00 19.37 313 THR A O 1
ATOM 2388 N N . ALA A 1 314 ? -16.542 6.304 -3.608 1.00 18.82 314 ALA A N 1
ATOM 2389 C CA . ALA A 1 314 ? -17.379 7.394 -3.112 1.00 17.99 314 ALA A CA 1
ATOM 2390 C C . ALA A 1 314 ? -18.747 7.217 -3.753 1.00 19.29 314 ALA A C 1
ATOM 2391 O O . ALA A 1 314 ? -18.988 6.237 -4.462 1.00 19.46 314 ALA A O 1
ATOM 2393 N N . THR A 1 315 ? -19.659 8.162 -3.507 1.00 17.37 315 THR A N 1
ATOM 2394 C CA . THR A 1 315 ? -21.001 8.035 -4.063 1.00 15.53 315 THR A CA 1
ATOM 2395 C C . THR A 1 315 ? -21.468 9.225 -4.889 1.00 20.12 315 THR A C 1
ATOM 2396 O O . THR A 1 315 ? -22.417 9.068 -5.660 1.00 18.05 315 THR A O 1
ATOM 2400 N N . ASP A 1 316 ? -20.884 10.407 -4.737 1.00 18.28 316 ASP A N 1
ATOM 2401 C CA . ASP A 1 316 ? -21.440 11.594 -5.393 1.00 21.49 316 ASP A CA 1
ATOM 2402 C C . ASP A 1 316 ? -22.900 11.787 -4.961 1.00 18.41 316 ASP A C 1
ATOM 2403 O O . ASP A 1 316 ? -23.769 12.154 -5.755 1.00 21.85 316 ASP A O 1
ATOM 2408 N N . HIS A 1 317 ? -23.169 11.498 -3.690 1.00 22.34 317 HIS A N 1
ATOM 2409 C CA . HIS A 1 317 ? -24.516 11.449 -3.129 1.00 18.44 317 HIS A CA 1
ATOM 2410 C C . HIS A 1 317 ? -25.257 12.767 -3.348 1.00 19.13 317 HIS A C 1
ATOM 2411 O O . HIS A 1 317 ? -24.988 13.764 -2.670 1.00 19.64 317 HIS A O 1
ATOM 2418 N N . CYS A 1 318 ? -26.188 12.776 -4.305 1.00 20.36 318 CYS A N 1
ATOM 2419 C CA . CYS A 1 318 ? -26.815 14.009 -4.788 1.00 19.86 318 CYS A CA 1
ATOM 2420 C C . CYS A 1 318 ? -28.251 13.644 -5.176 1.00 22.86 318 CYS A C 1
ATOM 2421 O O . CYS A 1 318 ? -28.496 13.165 -6.286 1.00 24.44 318 CYS A O 1
ATOM 2424 N N . CYS A 1 319 ? -29.185 13.830 -4.230 1.00 18.14 319 CYS A N 1
ATOM 2425 C CA . CYS A 1 319 ? -30.504 13.209 -4.304 1.00 20.74 319 CYS A CA 1
ATOM 2426 C C . CYS A 1 319 ? -31.542 14.184 -4.839 1.00 21.93 319 CYS A C 1
ATOM 2427 O O . CYS A 1 319 ? -31.674 15.301 -4.325 1.00 23.21 319 CYS A O 1
ATOM 2430 N N . PHE A 1 320 ? -32.302 13.736 -5.836 1.00 19.83 320 PHE A N 1
ATOM 2431 C CA . PHE A 1 320 ? -33.417 14.490 -6.388 1.00 22.77 320 PHE A CA 1
ATOM 2432 C C . PHE A 1 320 ? -34.576 13.539 -6.635 1.00 22.64 320 PHE A C 1
ATOM 2433 O O . PHE A 1 320 ? -34.391 12.485 -7.246 1.00 24.50 320 PHE A O 1
ATOM 2441 N N . CYS A 1 321 ? -35.754 13.902 -6.136 1.00 24.40 321 CYS A N 1
ATOM 2442 C CA . CYS A 1 321 ? -36.946 13.076 -6.232 1.00 24.96 321 CYS A CA 1
ATOM 2443 C C . CYS A 1 321 ? -37.620 13.277 -7.583 1.00 26.80 321 CYS A C 1
ATOM 2444 O O . CYS A 1 321 ? -37.261 14.168 -8.357 1.00 25.45 321 CYS A O 1
ATOM 2447 N N . ALA A 1 322 ? -38.615 12.421 -7.865 1.00 27.60 322 ALA A N 1
ATOM 2448 C CA . ALA A 1 322 ? -39.187 12.364 -9.209 1.00 27.54 322 ALA A CA 1
ATOM 2449 C C . ALA A 1 322 ? -39.680 13.732 -9.673 1.00 26.04 322 ALA A C 1
ATOM 2450 O O . ALA A 1 322 ? -39.453 14.124 -10.825 1.00 25.05 322 ALA A O 1
ATOM 2452 N N . GLU A 1 323 ? -40.356 14.474 -8.801 1.00 26.27 323 GLU A N 1
ATOM 2453 C CA . GLU A 1 323 ? -40.861 15.785 -9.207 1.00 31.92 323 GLU A CA 1
ATOM 2454 C C . GLU A 1 323 ? -39.716 16.730 -9.556 1.00 30.15 323 GLU A C 1
ATOM 2455 O O . GLU A 1 323 ? -39.861 17.596 -10.432 1.00 25.53 323 GLU A O 1
ATOM 2461 N N . GLN A 1 324 ? -38.580 16.593 -8.864 1.00 25.11 324 GLN A N 1
ATOM 2462 C CA . GLN A 1 324 ? -37.416 17.423 -9.162 1.00 25.67 324 GLN A CA 1
ATOM 2463 C C . GLN A 1 324 ? -36.743 16.983 -10.454 1.00 24.45 324 GLN A C 1
ATOM 2464 O O . GLN A 1 324 ? -36.408 17.820 -11.295 1.00 25.15 324 GLN A O 1
ATOM 2470 N N . LYS A 1 325 ? -36.528 15.664 -10.621 1.00 27.09 325 LYS A N 1
ATOM 2471 C CA . LYS A 1 325 ? -36.038 15.128 -11.891 1.00 25.77 325 LYS A CA 1
ATOM 2472 C C . LYS A 1 325 ? -36.908 15.581 -13.069 1.00 27.09 325 LYS A C 1
ATOM 2473 O O . LYS A 1 325 ? -36.394 15.838 -14.161 1.00 24.74 325 LYS A O 1
ATOM 2479 N N . ALA A 1 326 ? -38.229 15.677 -12.869 1.00 26.94 326 ALA A N 1
ATOM 2480 C CA . ALA A 1 326 ? -39.144 16.021 -13.962 1.00 26.71 326 ALA A CA 1
ATOM 2481 C C . ALA A 1 326 ? -38.991 17.469 -14.415 1.00 28.32 326 ALA A C 1
ATOM 2482 O O . ALA A 1 326 ? -39.594 17.871 -15.418 1.00 27.84 326 ALA A O 1
ATOM 2484 N N . MET A 1 327 ? -38.180 18.248 -13.709 1.00 28.53 327 MET A N 1
ATOM 2485 C CA . MET A 1 327 ? -37.804 19.578 -14.160 1.00 28.14 327 MET A CA 1
ATOM 2486 C C . MET A 1 327 ? -37.258 19.547 -15.592 1.00 30.33 327 MET A C 1
ATOM 2487 O O . MET A 1 327 ? -37.340 20.552 -16.306 1.00 29.02 327 MET A O 1
ATOM 2492 N N . GLY A 1 328 ? -36.719 18.406 -16.037 1.00 25.75 328 GLY A N 1
ATOM 2493 C CA . GLY A 1 328 ? -36.242 18.276 -17.403 1.00 26.82 328 GLY A CA 1
ATOM 2494 C C . GLY A 1 328 ? -37.075 17.362 -18.287 1.00 29.69 328 GLY A C 1
ATOM 2495 O O . GLY A 1 328 ? -36.557 16.765 -19.236 1.00 32.08 328 GLY A O 1
ATOM 2496 N N . ARG A 1 329 ? -38.375 17.254 -18.003 1.00 30.16 329 ARG A N 1
ATOM 2497 C CA . ARG A 1 329 ? -39.244 16.397 -18.810 1.00 34.59 329 ARG A CA 1
ATOM 2498 C C . ARG A 1 329 ? -39.162 16.708 -20.302 1.00 32.46 329 ARG A C 1
ATOM 2499 O O . ARG A 1 329 ? -39.291 15.800 -21.126 1.00 34.96 329 ARG A O 1
ATOM 2507 N N . ASP A 1 330 ? -38.956 17.971 -20.676 1.00 32.14 330 ASP A N 1
ATOM 2508 C CA . ASP A 1 330 ? -38.889 18.337 -22.088 1.00 33.36 330 ASP A CA 1
ATOM 2509 C C . ASP A 1 330 ? -37.474 18.613 -22.589 1.00 35.68 330 ASP A C 1
ATOM 2510 O O . ASP A 1 330 ? -37.309 18.959 -23.764 1.00 31.55 330 ASP A O 1
ATOM 2515 N N . ASP A 1 331 ? -36.450 18.440 -21.745 1.00 31.01 331 ASP A N 1
ATOM 2516 C CA . ASP A 1 331 ? -35.095 18.865 -22.088 1.00 26.22 331 ASP A CA 1
ATOM 2517 C C . ASP A 1 331 ? -34.159 18.160 -21.107 1.00 26.80 331 ASP A C 1
ATOM 2518 O O . ASP A 1 331 ? -34.042 18.587 -19.960 1.00 26.01 331 ASP A O 1
ATOM 2523 N N . PHE A 1 332 ? -33.519 17.080 -21.563 1.00 28.27 332 PHE A N 1
ATOM 2524 C CA . PHE A 1 332 ? -32.702 16.283 -20.654 1.00 29.57 332 PHE A CA 1
ATOM 2525 C C . PHE A 1 332 ? -31.632 17.123 -19.974 1.00 27.73 332 PHE A C 1
ATOM 2526 O O . PHE A 1 332 ? -31.222 16.811 -18.854 1.00 25.07 332 PHE A O 1
ATOM 2534 N N . SER A 1 333 ? -31.156 18.176 -20.637 1.00 24.31 333 SER A N 1
ATOM 2535 C CA . SER A 1 333 ? -30.123 19.016 -20.051 1.00 28.01 333 SER A CA 1
ATOM 2536 C C . SER A 1 333 ? -30.617 19.795 -18.831 1.00 30.48 333 SER A C 1
ATOM 2537 O O . SER A 1 333 ? -29.794 20.360 -18.108 1.00 27.96 333 SER A O 1
ATOM 2540 N N . LYS A 1 334 ? -31.925 19.831 -18.571 1.00 25.24 334 LYS A N 1
ATOM 2541 C CA . LYS A 1 334 ? -32.448 20.494 -17.383 1.00 28.16 334 LYS A CA 1
ATOM 2542 C C . LYS A 1 334 ? -32.868 19.518 -16.284 1.00 27.75 334 LYS A C 1
ATOM 2543 O O . LYS A 1 334 ? -33.422 19.950 -15.269 1.00 23.78 334 LYS A O 1
ATOM 2549 N N . ILE A 1 335 ? -32.648 18.221 -16.473 1.00 23.49 335 ILE A N 1
ATOM 2550 C CA . ILE A 1 335 ? -32.804 17.255 -15.379 1.00 23.57 335 ILE A CA 1
ATOM 2551 C C . ILE A 1 335 ? -31.714 17.517 -14.348 1.00 25.58 335 ILE A C 1
ATOM 2552 O O . ILE A 1 335 ? -30.532 17.513 -14.718 1.00 26.76 335 ILE A O 1
ATOM 2557 N N . PRO A 1 336 ? -32.037 17.743 -13.071 1.00 24.31 336 PRO A N 1
ATOM 2558 C CA . PRO A 1 336 ? -30.981 17.832 -12.043 1.00 25.93 336 PRO A CA 1
ATOM 2559 C C . PRO A 1 336 ? -30.197 16.527 -11.964 1.00 26.38 336 PRO A C 1
ATOM 2560 O O . PRO A 1 336 ? -30.766 15.451 -11.787 1.00 24.25 336 PRO A O 1
ATOM 2564 N N . ASN A 1 337 ? -28.881 16.631 -12.120 1.00 22.99 337 ASN A N 1
ATOM 2565 C CA . ASN A 1 337 ? -28.001 15.469 -12.190 1.00 24.86 337 ASN A CA 1
ATOM 2566 C C . ASN A 1 337 ? -27.651 14.973 -10.795 1.00 22.77 337 ASN A C 1
ATOM 2567 O O . ASN A 1 337 ? -27.363 15.767 -9.891 1.00 24.55 337 ASN A O 1
ATOM 2572 N N . GLY A 1 338 ? -27.646 13.665 -10.631 1.00 23.07 338 GLY A N 1
ATOM 2573 C CA . GLY A 1 338 ? -27.246 13.068 -9.371 1.00 23.97 338 GLY A CA 1
ATOM 2574 C C . GLY A 1 338 ? -28.037 11.815 -9.056 1.00 21.83 338 GLY A C 1
ATOM 2575 O O . GLY A 1 338 ? -29.191 11.649 -9.439 1.00 20.87 338 GLY A O 1
ATOM 2576 N N . THR A 1 339 ? -27.389 10.910 -8.331 1.00 21.74 339 THR A N 1
ATOM 2577 C CA . THR A 1 339 ? -27.995 9.695 -7.814 1.00 21.53 339 THR A CA 1
ATOM 2578 C C . THR A 1 339 ? -27.650 9.573 -6.339 1.00 22.33 339 THR A C 1
ATOM 2579 O O . THR A 1 339 ? -26.740 10.235 -5.841 1.00 20.82 339 THR A O 1
ATOM 2583 N N . ALA A 1 340 ? -28.373 8.699 -5.645 1.00 20.79 340 ALA A N 1
ATOM 2584 C CA . ALA A 1 340 ? -28.088 8.410 -4.246 1.00 20.33 340 ALA A CA 1
ATOM 2585 C C . ALA A 1 340 ? -27.154 7.216 -4.135 1.00 22.03 340 ALA A C 1
ATOM 2586 O O . ALA A 1 340 ? -27.210 6.287 -4.954 1.00 21.97 340 ALA A O 1
ATOM 2588 N N . GLY A 1 341 ? -26.290 7.239 -3.113 1.00 18.45 341 GLY A N 1
ATOM 2589 C CA . GLY A 1 341 ? -25.546 6.026 -2.803 1.00 20.47 341 GLY A CA 1
ATOM 2590 C C . GLY A 1 341 ? -24.848 5.882 -1.464 1.00 19.55 341 GLY A C 1
ATOM 2591 O O . GLY A 1 341 ? -24.208 4.854 -1.232 1.00 18.51 341 GLY A O 1
ATOM 2592 N N . ILE A 1 342 ? -24.949 6.866 -0.565 1.00 20.99 342 ILE A N 1
ATOM 2593 C CA . ILE A 1 342 ? -24.074 6.855 0.609 1.00 18.25 342 ILE A CA 1
ATOM 2594 C C . ILE A 1 342 ? -24.365 5.649 1.497 1.00 19.94 342 ILE A C 1
ATOM 2595 O O . ILE A 1 342 ? -23.446 5.029 2.057 1.00 19.63 342 ILE A O 1
ATOM 2600 N N . GLU A 1 343 ? -25.634 5.282 1.625 1.00 20.27 343 GLU A N 1
ATOM 2601 C CA . GLU A 1 343 ? -25.987 4.130 2.450 1.00 23.63 343 GLU A CA 1
ATOM 2602 C C . GLU A 1 343 ? -25.535 2.817 1.809 1.00 23.24 343 GLU A C 1
ATOM 2603 O O . GLU A 1 343 ? -25.253 1.836 2.516 1.00 21.38 343 GLU A O 1
ATOM 2609 N N . ASP A 1 344 ? -25.450 2.775 0.478 1.00 19.50 344 ASP A N 1
ATOM 2610 C CA . ASP A 1 344 ? -25.305 1.498 -0.215 1.00 18.46 344 ASP A CA 1
ATOM 2611 C C . ASP A 1 344 ? -23.869 1.157 -0.598 1.00 21.15 344 ASP A C 1
ATOM 2612 O O . ASP A 1 344 ? -23.592 -0.015 -0.890 1.00 18.62 344 ASP A O 1
ATOM 2617 N N . ARG A 1 345 ? -22.943 2.126 -0.565 1.00 19.08 345 ARG A N 1
ATOM 2618 C CA . ARG A 1 345 ? -21.613 1.928 -1.147 1.00 21.12 345 ARG A CA 1
ATOM 2619 C C . ARG A 1 345 ? -20.886 0.709 -0.577 1.00 19.17 345 ARG A C 1
ATOM 2620 O O . ARG A 1 345 ? -20.341 -0.101 -1.332 1.00 20.60 345 ARG A O 1
ATOM 2628 N N . MET A 1 346 ? -20.785 0.596 0.742 1.00 17.55 346 MET A N 1
ATOM 2629 C CA . MET A 1 346 ? -19.942 -0.487 1.242 1.00 21.40 346 MET A CA 1
ATOM 2630 C C . MET A 1 346 ? -20.536 -1.868 0.996 1.00 22.11 346 MET A C 1
ATOM 2631 O O . MET A 1 346 ? -19.806 -2.785 0.596 1.00 22.55 346 MET A O 1
ATOM 2636 N N . ALA A 1 347 ? -21.839 -2.053 1.195 1.00 22.34 347 ALA A N 1
ATOM 2637 C CA . ALA A 1 347 ? -22.403 -3.369 0.891 1.00 19.81 347 ALA A CA 1
ATOM 2638 C C . ALA A 1 347 ? -22.259 -3.702 -0.591 1.00 21.09 347 ALA A C 1
ATOM 2639 O O . ALA A 1 347 ? -21.923 -4.836 -0.950 1.00 21.96 347 ALA A O 1
ATOM 2641 N N . LEU A 1 348 ? -22.487 -2.726 -1.478 1.00 18.26 348 LEU A N 1
ATOM 2642 C CA . LEU A 1 348 ? -22.376 -3.021 -2.904 1.00 17.75 348 LEU A CA 1
ATOM 2643 C C . LEU A 1 348 ? -20.969 -3.481 -3.261 1.00 17.88 348 LEU A C 1
ATOM 2644 O O . LEU A 1 348 ? -20.793 -4.403 -4.063 1.00 21.00 348 LEU A O 1
ATOM 2649 N N . LEU A 1 349 ? -19.953 -2.831 -2.692 1.00 18.99 349 LEU A N 1
ATOM 2650 C CA . LEU A 1 349 ? -18.572 -3.172 -3.007 1.00 20.37 349 LEU A CA 1
ATOM 2651 C C . LEU A 1 349 ? -18.152 -4.482 -2.348 1.00 21.31 349 LEU A C 1
ATOM 2652 O O . LEU A 1 349 ? -17.439 -5.286 -2.956 1.00 21.81 349 LEU A O 1
ATOM 2657 N N . TRP A 1 350 ? -18.551 -4.702 -1.097 1.00 18.90 350 TRP A N 1
ATOM 2658 C CA . TRP A 1 350 ? -18.285 -5.996 -0.473 1.00 21.41 350 TRP A CA 1
ATOM 2659 C C . TRP A 1 350 ? -18.896 -7.127 -1.295 1.00 20.14 350 TRP A C 1
ATOM 2660 O O . TRP A 1 350 ? -18.222 -8.104 -1.644 1.00 20.46 350 TRP A O 1
ATOM 2671 N N . ASP A 1 351 ? -20.182 -7.000 -1.624 1.00 22.56 351 ASP A N 1
ATOM 2672 C CA . ASP A 1 351 ? -20.902 -8.088 -2.280 1.00 17.26 351 ASP A CA 1
ATOM 2673 C C . ASP A 1 351 ? -20.365 -8.355 -3.686 1.00 24.31 351 ASP A C 1
ATOM 2674 O O . ASP A 1 351 ? -20.281 -9.511 -4.119 1.00 23.39 351 ASP A O 1
ATOM 2679 N N . ALA A 1 352 ? -20.022 -7.299 -4.422 1.00 23.02 352 ALA A N 1
ATOM 2680 C CA . ALA A 1 352 ? -19.533 -7.465 -5.784 1.00 25.88 352 ALA A CA 1
ATOM 2681 C C . ALA A 1 352 ? -18.043 -7.777 -5.820 1.00 26.78 352 ALA A C 1
ATOM 2682 O O . ALA A 1 352 ? -17.592 -8.510 -6.705 1.00 24.47 352 ALA A O 1
ATOM 2684 N N . GLY A 1 353 ? -17.272 -7.206 -4.890 1.00 24.58 353 GLY A N 1
ATOM 2685 C CA . GLY A 1 353 ? -15.818 -7.298 -4.907 1.00 22.59 353 GLY A CA 1
ATOM 2686 C C . GLY A 1 353 ? -15.239 -8.414 -4.048 1.00 23.39 353 GLY A C 1
ATOM 2687 O O . GLY A 1 353 ? -14.420 -9.205 -4.525 1.00 25.19 353 GLY A O 1
ATOM 2688 N N . VAL A 1 354 ? -15.645 -8.478 -2.779 1.00 21.86 354 VAL A N 1
ATOM 2689 C CA . VAL A 1 354 ? -15.086 -9.455 -1.845 1.00 19.20 354 VAL A CA 1
ATOM 2690 C C . VAL A 1 354 ? -15.702 -10.842 -2.063 1.00 24.21 354 VAL A C 1
ATOM 2691 O O . VAL A 1 354 ? -14.993 -11.854 -2.130 1.00 22.95 354 VAL A O 1
ATOM 2695 N N . ASN A 1 355 ? -17.026 -10.926 -2.186 1.00 22.99 355 ASN A N 1
ATOM 2696 C CA . ASN A 1 355 ? -17.635 -12.238 -2.397 1.00 24.48 355 ASN A CA 1
ATOM 2697 C C . ASN A 1 355 ? -17.106 -12.902 -3.667 1.00 26.81 355 ASN A C 1
ATOM 2698 O O . ASN A 1 355 ? -16.961 -14.129 -3.719 1.00 27.17 355 ASN A O 1
ATOM 2703 N N . SER A 1 356 ? -16.806 -12.109 -4.694 1.00 20.21 356 SER A N 1
ATOM 2704 C CA . SER A 1 356 ? -16.387 -12.649 -5.986 1.00 24.62 356 SER A CA 1
ATOM 2705 C C . SER A 1 356 ? -14.896 -12.964 -6.068 1.00 26.62 356 SER A C 1
ATOM 2706 O O . SER A 1 356 ? -14.450 -13.529 -7.077 1.00 24.41 356 SER A O 1
ATOM 2709 N N . GLY A 1 357 ? -14.110 -12.599 -5.061 1.00 21.61 357 GLY A N 1
ATOM 2710 C CA . GLY A 1 357 ? -12.674 -12.781 -5.168 1.00 24.23 357 GLY A CA 1
ATOM 2711 C C . GLY A 1 357 ? -11.973 -11.752 -6.027 1.00 23.92 357 GLY A C 1
ATOM 2712 O O . GLY A 1 357 ? -10.772 -11.888 -6.287 1.00 25.00 357 GLY A O 1
ATOM 2713 N N . ARG A 1 358 ? -12.691 -10.738 -6.498 1.00 19.80 358 ARG A N 1
ATOM 2714 C CA . ARG A 1 358 ? -12.045 -9.629 -7.185 1.00 24.40 358 ARG A CA 1
ATOM 2715 C C . ARG A 1 358 ? -11.169 -8.814 -6.244 1.00 24.39 358 ARG A C 1
ATOM 2716 O O . ARG A 1 358 ? -10.119 -8.306 -6.660 1.00 27.66 358 ARG A O 1
ATOM 2724 N N . LEU A 1 359 ? -11.579 -8.674 -4.987 1.00 20.25 359 LEU A N 1
ATOM 2725 C CA . LEU A 1 359 ? -10.881 -7.838 -4.022 1.00 20.56 359 LEU A CA 1
ATOM 2726 C C . LEU A 1 359 ? -10.682 -8.608 -2.732 1.00 24.21 359 LEU A C 1
ATOM 2727 O O . LEU A 1 359 ? -11.582 -9.322 -2.285 1.00 20.71 359 LEU A O 1
ATOM 2732 N N . SER A 1 360 ? -9.500 -8.476 -2.142 1.00 19.97 360 SER A N 1
ATOM 2733 C CA . SER A 1 360 ? -9.318 -8.981 -0.793 1.00 22.38 360 SER A CA 1
ATOM 2734 C C . SER A 1 360 ? -10.109 -8.104 0.177 1.00 21.90 360 SER A C 1
ATOM 2735 O O . SER A 1 360 ? -10.600 -7.035 -0.179 1.00 17.72 360 SER A O 1
ATOM 2738 N N . MET A 1 361 ? -10.250 -8.588 1.406 1.00 16.13 361 MET A N 1
ATOM 2739 C CA . MET A 1 361 ? -10.874 -7.807 2.465 1.00 19.20 361 MET A CA 1
ATOM 2740 C C . MET A 1 361 ? -10.024 -6.592 2.815 1.00 20.61 361 MET A C 1
ATOM 2741 O O . MET A 1 361 ? -10.549 -5.557 3.238 1.00 18.51 361 MET A O 1
ATOM 2746 N N . HIS A 1 362 ? -8.708 -6.713 2.643 1.00 19.99 362 HIS A N 1
ATOM 2747 C CA . HIS A 1 362 ? -7.796 -5.617 2.942 1.00 18.53 362 HIS A CA 1
ATOM 2748 C C . HIS A 1 362 ? -7.903 -4.527 1.884 1.00 20.66 362 HIS A C 1
ATOM 2749 O O . HIS A 1 362 ? -7.929 -3.333 2.211 1.00 18.91 362 HIS A O 1
ATOM 2756 N N . GLU A 1 363 ? -8.025 -4.924 0.614 1.00 17.74 363 GLU A N 1
ATOM 2757 C CA . GLU A 1 363 ? -8.294 -3.944 -0.433 1.00 18.90 363 GLU A CA 1
ATOM 2758 C C . GLU A 1 363 ? -9.638 -3.248 -0.198 1.00 19.16 363 GLU A C 1
ATOM 2759 O O . GLU A 1 363 ? -9.760 -2.041 -0.418 1.00 17.10 363 GLU A O 1
ATOM 2765 N N . PHE A 1 364 ? -10.662 -3.997 0.239 1.00 19.46 364 PHE A N 1
ATOM 2766 C CA . PHE A 1 364 ? -11.949 -3.383 0.574 1.00 18.74 364 PHE A CA 1
ATOM 2767 C C . PHE A 1 364 ? -11.779 -2.271 1.609 1.00 17.38 364 PHE A C 1
ATOM 2768 O O . PHE A 1 364 ? -12.319 -1.167 1.447 1.00 18.60 364 PHE A O 1
ATOM 2776 N N . VAL A 1 365 ? -11.016 -2.528 2.674 1.00 16.35 365 VAL A N 1
ATOM 2777 C CA . VAL A 1 365 ? -10.791 -1.485 3.681 1.00 18.64 365 VAL A CA 1
ATOM 2778 C C . VAL A 1 365 ? -10.041 -0.301 3.065 1.00 19.54 365 VAL A C 1
ATOM 2779 O O . VAL A 1 365 ? -10.439 0.857 3.229 1.00 17.38 365 VAL A O 1
ATOM 2783 N N . ALA A 1 366 ? -8.968 -0.576 2.313 1.00 19.27 366 ALA A N 1
ATOM 2784 C CA . ALA A 1 366 ? -8.212 0.518 1.695 1.00 19.75 366 ALA A CA 1
ATOM 2785 C C . ALA A 1 366 ? -9.109 1.365 0.802 1.00 17.27 366 ALA A C 1
ATOM 2786 O O . ALA A 1 366 ? -9.044 2.605 0.821 1.00 18.66 366 ALA A O 1
ATOM 2788 N N . LEU A 1 367 ? -9.980 0.710 0.034 1.00 16.90 367 LEU A N 1
ATOM 2789 C CA . LEU A 1 367 ? -10.800 1.399 -0.943 1.00 17.11 367 LEU A CA 1
ATOM 2790 C C . LEU A 1 367 ? -12.005 2.111 -0.324 1.00 19.95 367 LEU A C 1
ATOM 2791 O O . LEU A 1 367 ? -12.577 2.984 -0.981 1.00 20.27 367 LEU A O 1
ATOM 2796 N N . THR A 1 368 ? -12.427 1.745 0.901 1.00 19.04 368 THR A N 1
ATOM 2797 C CA . THR A 1 368 ? -13.589 2.384 1.513 1.00 17.14 368 THR A CA 1
ATOM 2798 C C . THR A 1 368 ? -13.236 3.409 2.588 1.00 19.71 368 THR A C 1
ATOM 2799 O O . THR A 1 368 ? -14.102 4.216 2.948 1.00 16.66 368 THR A O 1
ATOM 2803 N N . SER A 1 369 ? -12.008 3.403 3.114 1.00 17.50 369 SER A N 1
ATOM 2804 C CA . SER A 1 369 ? -11.608 4.400 4.103 1.00 18.34 369 SER A CA 1
ATOM 2805 C C . SER A 1 369 ? -10.142 4.793 3.984 1.00 18.11 369 SER A C 1
ATOM 2806 O O . SER A 1 369 ? -9.825 5.968 3.779 1.00 18.31 369 SER A O 1
ATOM 2809 N N . THR A 1 370 ? -9.228 3.823 4.087 1.00 19.65 370 THR A N 1
ATOM 2810 C CA . THR A 1 370 ? -7.840 4.176 4.374 1.00 15.54 370 THR A CA 1
ATOM 2811 C C . THR A 1 370 ? -7.202 5.017 3.268 1.00 16.51 370 THR A C 1
ATOM 2812 O O . THR A 1 370 ? -6.428 5.933 3.555 1.00 15.26 370 THR A O 1
ATOM 2816 N N . ASN A 1 371 ? -7.463 4.702 2.000 1.00 16.64 371 ASN A N 1
ATOM 2817 C CA . ASN A 1 371 ? -6.813 5.475 0.935 1.00 14.93 371 ASN A CA 1
ATOM 2818 C C . ASN A 1 371 ? -7.285 6.921 0.928 1.00 17.33 371 ASN A C 1
ATOM 2819 O O . ASN A 1 371 ? -6.484 7.843 0.760 1.00 17.65 371 ASN A O 1
ATOM 2824 N N . THR A 1 372 ? -8.591 7.137 1.079 1.00 20.24 372 THR A N 1
ATOM 2825 C CA . THR A 1 372 ? -9.105 8.497 1.173 1.00 16.72 372 THR A CA 1
ATOM 2826 C C . THR A 1 372 ? -8.443 9.245 2.326 1.00 17.30 372 THR A C 1
ATOM 2827 O O . THR A 1 372 ? -8.010 10.391 2.171 1.00 18.50 372 THR A O 1
ATOM 2831 N N . ALA A 1 373 ? -8.331 8.591 3.486 1.00 17.15 373 ALA A N 1
ATOM 2832 C CA . ALA A 1 373 ? -7.711 9.223 4.652 1.00 18.16 373 ALA A CA 1
ATOM 2833 C C . ALA A 1 373 ? -6.266 9.622 4.364 1.00 16.44 373 ALA A C 1
ATOM 2834 O O . ALA A 1 373 ? -5.836 10.744 4.681 1.00 17.36 373 ALA A O 1
ATOM 2836 N N . LYS A 1 374 ? -5.497 8.719 3.752 1.00 17.35 374 LYS A N 1
ATOM 2837 C CA . LYS A 1 374 ? -4.107 9.034 3.428 1.00 17.38 374 LYS A CA 1
ATOM 2838 C C . LYS A 1 374 ? -4.028 10.186 2.441 1.00 18.03 374 LYS A C 1
ATOM 2839 O O . LYS A 1 374 ? -3.227 11.113 2.605 1.00 19.07 374 LYS A O 1
ATOM 2845 N N . ILE A 1 375 ? -4.838 10.131 1.389 1.00 15.81 375 ILE A N 1
ATOM 2846 C CA . ILE A 1 375 ? -4.729 11.134 0.327 1.00 18.91 375 ILE A CA 1
ATOM 2847 C C . ILE A 1 375 ? -5.004 12.534 0.876 1.00 17.67 375 ILE A C 1
ATOM 2848 O O . ILE A 1 375 ? -4.317 13.506 0.522 1.00 18.24 375 ILE A O 1
ATOM 2853 N N . PHE A 1 376 ? -6.016 12.666 1.733 1.00 18.38 376 PHE A N 1
ATOM 2854 C CA . PHE A 1 376 ? -6.435 13.972 2.237 1.00 16.54 376 PHE A CA 1
ATOM 2855 C C . PHE A 1 376 ? -5.859 14.271 3.610 1.00 18.38 376 PHE A C 1
ATOM 2856 O O . PHE A 1 376 ? -6.347 15.169 4.301 1.00 19.00 376 PHE A O 1
ATOM 2864 N N . ASN A 1 377 ? -4.818 13.535 4.010 1.00 19.02 377 ASN A N 1
ATOM 2865 C CA . ASN A 1 377 ? -4.055 13.838 5.217 1.00 19.60 377 ASN A CA 1
ATOM 2866 C C . ASN A 1 377 ? -4.874 13.655 6.489 1.00 18.19 377 ASN A C 1
ATOM 2867 O O . ASN A 1 377 ? -4.743 14.436 7.433 1.00 22.41 377 ASN A O 1
ATOM 2872 N N . LEU A 1 378 ? -5.699 12.605 6.534 1.00 17.39 378 LEU A N 1
ATOM 2873 C CA . LEU A 1 378 ? -6.452 12.248 7.733 1.00 18.61 378 LEU A CA 1
ATOM 2874 C C . LEU A 1 378 ? -6.040 10.900 8.310 1.00 17.58 378 LEU A C 1
ATOM 2875 O O . LEU A 1 378 ? -6.716 10.395 9.208 1.00 21.47 378 LEU A O 1
ATOM 2880 N N . PHE A 1 379 ? -4.971 10.302 7.821 1.00 19.67 379 PHE A N 1
ATOM 2881 C CA . PHE A 1 379 ? -4.495 9.014 8.328 1.00 19.62 379 PHE A CA 1
ATOM 2882 C C . PHE A 1 379 ? -3.350 9.250 9.295 1.00 19.19 379 PHE A C 1
ATOM 2883 O O . PHE A 1 379 ? -2.428 10.001 8.958 1.00 16.43 379 PHE A O 1
ATOM 2891 N N . PRO A 1 380 ? -3.323 8.611 10.480 1.00 19.90 380 PRO A N 1
ATOM 2892 C CA . PRO A 1 380 ? -4.231 7.551 10.920 1.00 20.36 380 PRO A CA 1
ATOM 2893 C C . PRO A 1 380 ? -5.330 8.020 11.867 1.00 20.67 380 PRO A C 1
ATOM 2894 O O . PRO A 1 380 ? -5.835 7.192 12.621 1.00 20.14 380 PRO A O 1
ATOM 2898 N N . ARG A 1 381 ? -5.680 9.308 11.859 1.00 20.02 381 ARG A N 1
ATOM 2899 C CA . ARG A 1 381 ? -6.861 9.735 12.608 1.00 22.17 381 ARG A CA 1
ATOM 2900 C C . ARG A 1 381 ? -8.081 8.920 12.193 1.00 20.58 381 ARG A C 1
ATOM 2901 O O . ARG A 1 381 ? -8.843 8.440 13.039 1.00 18.80 381 ARG A O 1
ATOM 2909 N N . LYS A 1 382 ? -8.265 8.746 10.881 1.00 15.90 382 LYS A N 1
ATOM 2910 C CA . LYS A 1 382 ? -9.349 8.000 10.267 1.00 18.72 382 LYS A CA 1
ATOM 2911 C C . LYS A 1 382 ? -8.766 6.857 9.444 1.00 18.43 382 LYS A C 1
ATOM 2912 O O . LYS A 1 382 ? -7.579 6.857 9.102 1.00 18.45 382 LYS A O 1
ATOM 2918 N N . GLY A 1 383 ? -9.626 5.906 9.088 1.00 16.58 383 GLY A N 1
ATOM 2919 C CA . GLY A 1 383 ? -9.192 4.799 8.248 1.00 17.57 383 GLY A CA 1
ATOM 2920 C C . GLY A 1 383 ? -8.244 3.829 8.917 1.00 18.85 383 GLY A C 1
ATOM 2921 O O . GLY A 1 383 ? -7.606 3.023 8.225 1.00 20.66 383 GLY A O 1
ATOM 2922 N N . ALA A 1 384 ? -8.138 3.857 10.250 1.00 19.54 384 ALA A N 1
ATOM 2923 C CA . ALA A 1 384 ? -7.127 3.056 10.937 1.00 19.85 384 ALA A CA 1
ATOM 2924 C C . ALA A 1 384 ? -7.671 2.457 12.229 1.00 24.87 384 ALA A C 1
ATOM 2925 O O . ALA A 1 384 ? -8.382 3.128 12.981 1.00 26.20 384 ALA A O 1
ATOM 2927 N N . ILE A 1 385 ? -7.304 1.210 12.514 1.00 22.28 385 ILE A N 1
ATOM 2928 C CA . ILE A 1 385 ? -7.674 0.633 13.803 1.00 23.67 385 ILE A CA 1
ATOM 2929 C C . ILE A 1 385 ? -6.404 0.550 14.639 1.00 25.30 385 ILE A C 1
ATOM 2930 O O . ILE A 1 385 ? -5.633 -0.411 14.548 1.00 23.26 385 ILE A O 1
ATOM 2935 N N . ARG A 1 386 ? -6.161 1.591 15.427 1.00 22.85 386 ARG A N 1
ATOM 2936 C CA . ARG A 1 386 ? -4.958 1.694 16.237 1.00 26.43 386 ARG A CA 1
ATOM 2937 C C . ARG A 1 386 ? -5.257 2.614 17.410 1.00 26.43 386 ARG A C 1
ATOM 2938 O O . ARG A 1 386 ? -6.153 3.457 17.330 1.00 22.09 386 ARG A O 1
ATOM 2946 N N . VAL A 1 387 ? -4.539 2.413 18.520 1.00 23.94 387 VAL A N 1
ATOM 2947 C CA . VAL A 1 387 ? -4.831 3.191 19.716 1.00 27.51 387 VAL A CA 1
ATOM 2948 C C . VAL A 1 387 ? -4.666 4.678 19.421 1.00 23.47 387 VAL A C 1
ATOM 2949 O O . VAL A 1 387 ? -3.694 5.103 18.788 1.00 24.22 387 VAL A O 1
ATOM 2953 N N . GLY A 1 388 ? -5.613 5.486 19.901 1.00 24.69 388 GLY A N 1
ATOM 2954 C CA . GLY A 1 388 ? -5.557 6.919 19.669 1.00 25.56 388 GLY A CA 1
ATOM 2955 C C . GLY A 1 388 ? -6.234 7.393 18.396 1.00 24.38 388 GLY A C 1
ATOM 2956 O O . GLY A 1 388 ? -6.420 8.606 18.226 1.00 23.62 388 GLY A O 1
ATOM 2957 N N . ALA A 1 389 ? -6.609 6.486 17.500 1.00 22.74 389 ALA A N 1
ATOM 2958 C CA . ALA A 1 389 ? -7.374 6.884 16.327 1.00 23.28 389 ALA A CA 1
ATOM 2959 C C . ALA A 1 389 ? -8.838 7.111 16.689 1.00 22.05 389 ALA A C 1
ATOM 2960 O O . ALA A 1 389 ? -9.335 6.643 17.720 1.00 21.74 389 ALA A O 1
ATOM 2962 N N . ASP A 1 390 ? -9.531 7.860 15.830 1.00 22.17 390 ASP A N 1
ATOM 2963 C CA . ASP A 1 390 ? -10.953 8.095 16.040 1.00 19.07 390 ASP A CA 1
ATOM 2964 C C . ASP A 1 390 ? -11.711 6.768 16.016 1.00 20.80 390 ASP A C 1
ATOM 2965 O O . ASP A 1 390 ? -11.466 5.904 15.169 1.00 19.36 390 ASP A O 1
ATOM 2970 N N . ALA A 1 391 ? -12.645 6.609 16.954 1.00 20.02 391 ALA A N 1
ATOM 2971 C CA . ALA A 1 391 ? -13.397 5.357 17.082 1.00 18.18 391 ALA A CA 1
ATOM 2972 C C . ALA A 1 391 ? -14.564 5.330 16.087 1.00 20.79 391 ALA A C 1
ATOM 2973 O O . ALA A 1 391 ? -15.745 5.311 16.447 1.00 21.17 391 ALA A O 1
ATOM 2975 N N . ASP A 1 392 ? -14.203 5.301 14.797 1.00 21.02 392 ASP A N 1
ATOM 2976 C CA . ASP A 1 392 ? -15.149 5.179 13.691 1.00 19.95 392 ASP A CA 1
ATOM 2977 C C . ASP A 1 392 ? -14.988 3.767 13.139 1.00 19.24 392 ASP A C 1
ATOM 2978 O O . ASP A 1 392 ? -13.971 3.461 12.504 1.00 18.74 392 ASP A O 1
ATOM 2983 N N . LEU A 1 393 ? -15.986 2.913 13.357 1.00 18.23 393 LEU A N 1
ATOM 2984 C CA . LEU A 1 393 ? -15.857 1.490 13.079 1.00 20.31 393 LEU A CA 1
ATOM 2985 C C . LEU A 1 393 ? -17.160 0.942 12.519 1.00 19.52 393 LEU A C 1
ATOM 2986 O O . LEU A 1 393 ? -18.244 1.461 12.797 1.00 19.58 393 LEU A O 1
ATOM 2991 N N . VAL A 1 394 ? -17.047 -0.139 11.754 1.00 19.33 394 VAL A N 1
ATOM 2992 C CA . VAL A 1 394 ? -18.204 -0.878 11.265 1.00 18.31 394 VAL A CA 1
ATOM 2993 C C . VAL A 1 394 ? -18.007 -2.354 11.590 1.00 21.67 394 VAL A C 1
ATOM 2994 O O . VAL A 1 394 ? -16.924 -2.903 11.373 1.00 20.39 394 VAL A O 1
ATOM 2998 N N . LEU A 1 395 ? -19.037 -2.991 12.130 1.00 20.26 395 LEU A N 1
ATOM 2999 C CA . LEU A 1 395 ? -18.993 -4.425 12.381 1.00 22.04 395 LEU A CA 1
ATOM 3000 C C . LEU A 1 395 ? -19.739 -5.092 11.238 1.00 21.11 395 LEU A C 1
ATOM 3001 O O . LEU A 1 395 ? -20.899 -4.763 10.983 1.00 20.56 395 LEU A O 1
ATOM 3006 N N . TRP A 1 396 ? -19.056 -5.990 10.527 1.00 17.67 396 TRP A N 1
ATOM 3007 C CA . TRP A 1 396 ? -19.518 -6.502 9.243 1.00 18.38 396 TRP A CA 1
ATOM 3008 C C . TRP A 1 396 ? -19.940 -7.960 9.365 1.00 21.53 396 TRP A C 1
ATOM 3009 O O . TRP A 1 396 ? -19.159 -8.803 9.824 1.00 20.34 396 TRP A O 1
ATOM 3020 N N . ASP A 1 397 ? -21.173 -8.254 8.946 1.00 23.91 397 ASP A N 1
ATOM 3021 C CA . ASP A 1 397 ? -21.685 -9.616 9.014 1.00 24.32 397 ASP A CA 1
ATOM 3022 C C . ASP A 1 397 ? -21.579 -10.253 7.638 1.00 19.86 397 ASP A C 1
ATOM 3023 O O . ASP A 1 397 ? -22.392 -9.947 6.754 1.00 22.13 397 ASP A O 1
ATOM 3028 N N . PRO A 1 398 ? -20.612 -11.145 7.407 1.00 19.47 398 PRO A N 1
ATOM 3029 C CA . PRO A 1 398 ? -20.411 -11.687 6.050 1.00 21.52 398 PRO A CA 1
ATOM 3030 C C . PRO A 1 398 ? -21.563 -12.547 5.547 1.00 21.96 398 PRO A C 1
ATOM 3031 O O . PRO A 1 398 ? -21.676 -12.755 4.329 1.00 23.35 398 PRO A O 1
ATOM 3035 N N . GLN A 1 399 ? -22.395 -13.049 6.450 1.00 19.42 399 GLN A N 1
ATOM 3036 C CA . GLN A 1 399 ? -23.524 -13.923 6.056 1.00 23.91 399 GLN A CA 1
ATOM 3037 C C . GLN A 1 399 ? -24.865 -13.172 6.104 1.00 26.71 399 GLN A C 1
ATOM 3038 O O . GLN A 1 399 ? -25.867 -13.789 5.833 1.00 25.64 399 GLN A O 1
ATOM 3044 N N . GLY A 1 400 ? -24.859 -11.897 6.461 1.00 22.61 400 GLY A N 1
ATOM 3045 C CA . GLY A 1 400 ? -26.100 -11.131 6.453 1.00 24.58 400 GLY A CA 1
ATOM 3046 C C . GLY A 1 400 ? -26.461 -10.650 5.057 1.00 24.66 400 GLY A C 1
ATOM 3047 O O . GLY A 1 400 ? -25.602 -10.424 4.206 1.00 27.40 400 GLY A O 1
ATOM 3048 N N . SER A 1 401 ? -27.758 -10.481 4.815 1.00 23.60 401 SER A N 1
ATOM 3049 C CA . SER A 1 401 ? -28.245 -10.097 3.498 1.00 26.02 401 SER A CA 1
ATOM 3050 C C . SER A 1 401 ? -29.156 -8.882 3.611 1.00 25.42 401 SER A C 1
ATOM 3051 O O . SER A 1 401 ? -29.780 -8.650 4.646 1.00 27.49 401 SER A O 1
ATOM 3054 N N . ARG A 1 402 ? -29.213 -8.094 2.540 1.00 26.92 402 ARG A N 1
ATOM 3055 C CA . ARG A 1 402 ? -30.133 -6.969 2.474 1.00 27.34 402 ARG A CA 1
ATOM 3056 C C . ARG A 1 402 ? -30.529 -6.772 1.017 1.00 27.20 402 ARG A C 1
ATOM 3057 O O . ARG A 1 402 ? -29.745 -7.051 0.107 1.00 27.38 402 ARG A O 1
ATOM 3065 N N . THR A 1 403 ? -31.763 -6.324 0.796 1.00 27.46 403 THR A N 1
ATOM 3066 C CA . THR A 1 403 ? -32.261 -6.003 -0.539 1.00 24.45 403 THR A CA 1
ATOM 3067 C C . THR A 1 403 ? -32.437 -4.495 -0.617 1.00 26.98 403 THR A C 1
ATOM 3068 O O . THR A 1 403 ? -33.196 -3.923 0.169 1.00 25.84 403 THR A O 1
ATOM 3072 N N . LEU A 1 404 ? -31.726 -3.854 -1.542 1.00 26.44 404 LEU A N 1
ATOM 3073 C CA . LEU A 1 404 ? -31.793 -2.401 -1.653 1.00 27.90 404 LEU A CA 1
ATOM 3074 C C . LEU A 1 404 ? -33.116 -1.984 -2.285 1.00 24.30 404 LEU A C 1
ATOM 3075 O O . LEU A 1 404 ? -33.533 -2.539 -3.307 1.00 25.86 404 LEU A O 1
ATOM 3080 N N . SER A 1 405 ? -33.781 -1.004 -1.682 1.00 27.22 405 SER A N 1
ATOM 3081 C CA . SER A 1 405 ? -35.047 -0.531 -2.226 1.00 23.96 405 SER A CA 1
ATOM 3082 C C . SER A 1 405 ? -35.291 0.898 -1.771 1.00 24.86 405 SER A C 1
ATOM 3083 O O . SER A 1 405 ? -35.046 1.238 -0.610 1.00 25.17 405 SER A O 1
ATOM 3086 N N . ALA A 1 406 ? -35.785 1.729 -2.690 1.00 23.03 406 ALA A N 1
ATOM 3087 C CA . ALA A 1 406 ? -36.202 3.067 -2.294 1.00 23.50 406 ALA A CA 1
ATOM 3088 C C . ALA A 1 406 ? -37.316 3.016 -1.252 1.00 27.38 406 ALA A C 1
ATOM 3089 O O . ALA A 1 406 ? -37.479 3.967 -0.485 1.00 25.38 406 ALA A O 1
ATOM 3091 N N . ALA A 1 407 ? -38.056 1.905 -1.182 1.00 28.52 407 ALA A N 1
ATOM 3092 C CA . ALA A 1 407 ? -39.110 1.756 -0.185 1.00 29.60 407 ALA A CA 1
ATOM 3093 C C . ALA A 1 407 ? -38.551 1.529 1.215 1.00 30.19 407 ALA A C 1
ATOM 3094 O O . ALA A 1 407 ? -39.200 1.892 2.202 1.00 30.13 407 ALA A O 1
ATOM 3096 N N . THR A 1 408 ? -37.361 0.938 1.335 1.00 27.19 408 THR A N 1
ATOM 3097 C CA . THR A 1 408 ? -36.809 0.612 2.638 1.00 26.69 408 THR A CA 1
ATOM 3098 C C . THR A 1 408 ? -35.498 1.317 2.988 1.00 28.50 408 THR A C 1
ATOM 3099 O O . THR A 1 408 ? -35.073 1.235 4.142 1.00 26.35 408 THR A O 1
ATOM 3103 N N . HIS A 1 409 ? -34.835 1.987 2.051 1.00 24.40 409 HIS A N 1
ATOM 3104 C CA . HIS A 1 409 ? -33.563 2.599 2.411 1.00 24.08 409 HIS A CA 1
ATOM 3105 C C . HIS A 1 409 ? -33.796 3.845 3.279 1.00 21.94 409 HIS A C 1
ATOM 3106 O O . HIS A 1 409 ? -34.913 4.341 3.402 1.00 22.65 409 HIS A O 1
ATOM 3113 N N . HIS A 1 410 ? -32.728 4.329 3.928 1.00 20.65 410 HIS A N 1
ATOM 3114 C CA . HIS A 1 410 ? -32.842 5.505 4.790 1.00 22.57 410 HIS A CA 1
ATOM 3115 C C . HIS A 1 410 ? -32.506 6.808 4.072 1.00 26.88 410 HIS A C 1
ATOM 3116 O O . HIS A 1 410 ? -32.664 7.885 4.664 1.00 24.03 410 HIS A O 1
ATOM 3123 N N . GLN A 1 411 ? -32.043 6.737 2.829 1.00 21.05 411 GLN A N 1
ATOM 3124 C CA . GLN A 1 411 ? -31.769 7.942 2.053 1.00 20.41 411 GLN A CA 1
ATOM 3125 C C . GLN A 1 411 ? -33.081 8.629 1.678 1.00 22.08 411 GLN A C 1
ATOM 3126 O O . GLN A 1 411 ? -34.025 7.984 1.201 1.00 22.21 411 GLN A O 1
ATOM 3132 N N . ARG A 1 412 ? -33.150 9.944 1.903 1.00 23.08 412 ARG A N 1
ATOM 3133 C CA . ARG A 1 412 ? -34.395 10.680 1.691 1.00 23.92 412 ARG A CA 1
ATOM 3134 C C . ARG A 1 412 ? -34.504 11.026 0.206 1.00 23.54 412 ARG A C 1
ATOM 3135 O O . ARG A 1 412 ? -34.239 12.145 -0.239 1.00 25.01 412 ARG A O 1
ATOM 3143 N N . VAL A 1 413 ? -34.875 10.014 -0.578 1.00 24.46 413 VAL A N 1
ATOM 3144 C CA . VAL A 1 413 ? -34.992 10.119 -2.027 1.00 22.41 413 VAL A CA 1
ATOM 3145 C C . VAL A 1 413 ? -35.910 8.985 -2.458 1.00 23.13 413 VAL A C 1
ATOM 3146 O O . VAL A 1 413 ? -35.931 7.927 -1.832 1.00 23.60 413 VAL A O 1
ATOM 3150 N N . ASP A 1 414 ? -36.677 9.201 -3.526 1.00 22.15 414 ASP A N 1
ATOM 3151 C CA . ASP A 1 414 ? -37.675 8.210 -3.919 1.00 24.68 414 ASP A CA 1
ATOM 3152 C C . ASP A 1 414 ? -37.177 7.239 -4.989 1.00 29.51 414 ASP A C 1
ATOM 3153 O O . ASP A 1 414 ? -37.992 6.550 -5.615 1.00 25.09 414 ASP A O 1
ATOM 3158 N N . PHE A 1 415 ? -35.862 7.140 -5.187 1.00 26.13 415 PHE A N 1
ATOM 3159 C CA . PHE A 1 415 ? -35.295 6.297 -6.227 1.00 23.51 415 PHE A CA 1
ATOM 3160 C C . PHE A 1 415 ? -33.987 5.697 -5.738 1.00 25.81 415 PHE A C 1
ATOM 3161 O O . PHE A 1 415 ? -33.216 6.359 -5.037 1.00 23.71 415 PHE A O 1
ATOM 3169 N N . ASN A 1 416 ? -33.734 4.450 -6.122 1.00 21.90 416 ASN A N 1
ATOM 3170 C CA . ASN A 1 416 ? -32.476 3.774 -5.811 1.00 27.87 416 ASN A CA 1
ATOM 3171 C C . ASN A 1 416 ? -31.978 3.116 -7.090 1.00 23.50 416 ASN A C 1
ATOM 3172 O O . ASN A 1 416 ? -32.695 2.323 -7.702 1.00 22.55 416 ASN A O 1
ATOM 3177 N N . ILE A 1 417 ? -30.767 3.464 -7.517 1.00 20.96 417 ILE A N 1
ATOM 3178 C CA . ILE A 1 417 ? -30.299 2.996 -8.817 1.00 21.70 417 ILE A CA 1
ATOM 3179 C C . ILE A 1 417 ? -29.983 1.499 -8.786 1.00 23.12 417 ILE A C 1
ATOM 3180 O O . ILE A 1 417 ? -29.675 0.900 -9.821 1.00 22.28 417 ILE A O 1
ATOM 3185 N N . PHE A 1 418 ? -30.083 0.875 -7.612 1.00 20.73 418 PHE A N 1
ATOM 3186 C CA . PHE A 1 418 ? -29.906 -0.568 -7.477 1.00 21.04 418 PHE A CA 1
ATOM 3187 C C . PHE A 1 418 ? -31.155 -1.235 -6.897 1.00 22.92 418 PHE A C 1
ATOM 3188 O O . PHE A 1 418 ? -31.062 -2.260 -6.213 1.00 23.54 418 PHE A O 1
ATOM 3196 N N . GLU A 1 419 ? -32.326 -0.650 -7.161 1.00 22.73 419 GLU A N 1
ATOM 3197 C CA . GLU A 1 419 ? -33.612 -1.202 -6.735 1.00 24.32 419 GLU A CA 1
ATOM 3198 C C . GLU A 1 419 ? -33.681 -2.697 -6.995 1.00 26.42 419 GLU A C 1
ATOM 3199 O O . GLU A 1 419 ? -33.456 -3.150 -8.118 1.00 25.78 419 GLU A O 1
ATOM 3205 N N . GLY A 1 420 ? -34.010 -3.457 -5.951 1.00 27.36 420 GLY A N 1
ATOM 3206 C CA . GLY A 1 420 ? -34.215 -4.884 -6.083 1.00 29.65 420 GLY A CA 1
ATOM 3207 C C . GLY A 1 420 ? -32.964 -5.726 -6.016 1.00 30.84 420 GLY A C 1
ATOM 3208 O O . GLY A 1 420 ? -33.066 -6.951 -6.075 1.00 29.93 420 GLY A O 1
ATOM 3209 N N . ARG A 1 421 ? -31.786 -5.119 -5.895 1.00 27.75 421 ARG A N 1
ATOM 3210 C CA . ARG A 1 421 ? -30.549 -5.882 -5.785 1.00 23.88 421 ARG A CA 1
ATOM 3211 C C . ARG A 1 421 ? -30.371 -6.414 -4.364 1.00 27.46 421 ARG A C 1
ATOM 3212 O O . ARG A 1 421 ? -30.482 -5.665 -3.390 1.00 26.45 421 ARG A O 1
ATOM 3220 N N . THR A 1 422 ? -30.079 -7.706 -4.244 1.00 24.40 422 THR A N 1
ATOM 3221 C CA . THR A 1 422 ? -29.815 -8.325 -2.953 1.00 25.82 422 THR A CA 1
ATOM 3222 C C . THR A 1 422 ? -28.314 -8.524 -2.784 1.00 26.36 422 THR A C 1
ATOM 3223 O O . THR A 1 422 ? -27.651 -9.063 -3.674 1.00 24.58 422 THR A O 1
ATOM 3227 N N . VAL A 1 423 ? -27.775 -8.055 -1.661 1.00 26.42 423 VAL A N 1
ATOM 3228 C CA . VAL A 1 423 ? -26.348 -8.175 -1.395 1.00 24.33 423 VAL A CA 1
ATOM 3229 C C . VAL A 1 423 ? -26.141 -9.076 -0.187 1.00 25.27 423 VAL A C 1
ATOM 3230 O O . VAL A 1 423 ? -26.974 -9.126 0.724 1.00 26.48 423 VAL A O 1
ATOM 3234 N N . ARG A 1 424 ? -25.021 -9.792 -0.185 1.00 23.11 424 ARG A N 1
ATOM 3235 C CA . ARG A 1 424 ? -24.610 -10.637 0.930 1.00 24.37 424 ARG A CA 1
ATOM 3236 C C . ARG A 1 424 ? -23.365 -10.050 1.573 1.00 23.89 424 ARG A C 1
ATOM 3237 O O . ARG A 1 424 ? -22.349 -9.870 0.900 1.00 25.48 424 ARG A O 1
ATOM 3245 N N . GLY A 1 425 ? -23.434 -9.787 2.878 1.00 23.49 425 GLY A N 1
ATOM 3246 C CA . GLY A 1 425 ? -22.387 -9.061 3.572 1.00 22.37 425 GLY A CA 1
ATOM 3247 C C . GLY A 1 425 ? -22.835 -7.634 3.834 1.00 21.22 425 GLY A C 1
ATOM 3248 O O . GLY A 1 425 ? -22.858 -6.813 2.917 1.00 23.17 425 GLY A O 1
ATOM 3249 N N . ILE A 1 426 ? -23.194 -7.332 5.078 1.00 22.21 426 ILE A N 1
ATOM 3250 C CA . ILE A 1 426 ? -23.832 -6.064 5.425 1.00 20.94 426 ILE A CA 1
ATOM 3251 C C . ILE A 1 426 ? -23.275 -5.586 6.755 1.00 19.36 426 ILE A C 1
ATOM 3252 O O . ILE A 1 426 ? -22.759 -6.371 7.555 1.00 22.56 426 ILE A O 1
ATOM 3257 N N . PRO A 1 427 ? -23.349 -4.274 6.999 1.00 19.79 427 PRO A N 1
ATOM 3258 C CA . PRO A 1 427 ? -22.904 -3.723 8.288 1.00 20.78 427 PRO A CA 1
ATOM 3259 C C . PRO A 1 427 ? -23.976 -3.972 9.341 1.00 22.79 427 PRO A C 1
ATOM 3260 O O . PRO A 1 427 ? -25.092 -3.462 9.233 1.00 26.12 427 PRO A O 1
ATOM 3264 N N . SER A 1 428 ? -23.652 -4.793 10.339 1.00 24.33 428 SER A N 1
ATOM 3265 C CA . SER A 1 428 ? -24.599 -5.041 11.420 1.00 22.65 428 SER A CA 1
ATOM 3266 C C . SER A 1 428 ? -24.606 -3.906 12.432 1.00 22.45 428 SER A C 1
ATOM 3267 O O . SER A 1 428 ? -25.650 -3.620 13.030 1.00 24.17 428 SER A O 1
ATOM 3270 N N . HIS A 1 429 ? -23.459 -3.269 12.648 1.00 21.44 429 HIS A N 1
ATOM 3271 C CA . HIS A 1 429 ? -23.324 -2.212 13.638 1.00 18.63 429 HIS A CA 1
ATOM 3272 C C . HIS A 1 429 ? -22.376 -1.156 13.101 1.00 21.92 429 HIS A C 1
ATOM 3273 O O . HIS A 1 429 ? -21.372 -1.483 12.462 1.00 20.09 429 HIS A O 1
ATOM 3280 N N . THR A 1 430 ? -22.677 0.106 13.384 1.00 19.25 430 THR A N 1
ATOM 3281 C CA . THR A 1 430 ? -21.780 1.192 12.994 1.00 17.94 430 THR A CA 1
ATOM 3282 C C . THR A 1 430 ? -21.504 2.062 14.208 1.00 20.10 430 THR A C 1
ATOM 3283 O O . THR A 1 430 ? -22.426 2.409 14.956 1.00 20.15 430 THR A O 1
ATOM 3287 N N . ILE A 1 431 ? -20.232 2.399 14.401 1.00 21.15 431 ILE A N 1
ATOM 3288 C CA . ILE A 1 431 ? -19.753 3.137 15.562 1.00 19.11 431 ILE A CA 1
ATOM 3289 C C . ILE A 1 431 ? -19.094 4.411 15.062 1.00 20.85 431 ILE A C 1
ATOM 3290 O O . ILE A 1 431 ? -18.280 4.361 14.135 1.00 18.85 431 ILE A O 1
ATOM 3295 N N . SER A 1 432 ? -19.479 5.550 15.646 1.00 20.50 432 SER A N 1
ATOM 3296 C CA . SER A 1 432 ? -18.991 6.866 15.239 1.00 20.08 432 SER A CA 1
ATOM 3297 C C . SER A 1 432 ? -18.665 7.646 16.501 1.00 22.19 432 SER A C 1
ATOM 3298 O O . SER A 1 432 ? -19.524 7.789 17.377 1.00 22.24 432 SER A O 1
ATOM 3301 N N . GLN A 1 433 ? -17.424 8.123 16.612 1.00 21.18 433 GLN A N 1
ATOM 3302 C CA . GLN A 1 433 ? -16.953 8.775 17.829 1.00 20.23 433 GLN A CA 1
ATOM 3303 C C . GLN A 1 433 ? -17.124 7.867 19.045 1.00 23.43 433 GLN A C 1
ATOM 3304 O O . GLN A 1 433 ? -17.370 8.346 20.153 1.00 22.25 433 GLN A O 1
ATOM 3310 N N . GLY A 1 434 ? -17.007 6.554 18.838 1.00 23.07 434 GLY A N 1
ATOM 3311 C CA . GLY A 1 434 ? -17.129 5.587 19.913 1.00 22.87 434 GLY A CA 1
ATOM 3312 C C . GLY A 1 434 ? -18.546 5.264 20.352 1.00 24.84 434 GLY A C 1
ATOM 3313 O O . GLY A 1 434 ? -18.714 4.463 21.282 1.00 25.37 434 GLY A O 1
ATOM 3314 N N . LYS A 1 435 ? -19.570 5.844 19.726 1.00 22.62 435 LYS A N 1
ATOM 3315 C CA . LYS A 1 435 ? -20.958 5.532 20.055 1.00 23.91 435 LYS A CA 1
ATOM 3316 C C . LYS A 1 435 ? -21.582 4.601 19.019 1.00 23.30 435 LYS A C 1
ATOM 3317 O O . LYS A 1 435 ? -21.389 4.767 17.813 1.00 23.12 435 LYS A O 1
ATOM 3323 N N . LEU A 1 436 ? -22.383 3.658 19.502 1.00 21.83 436 LEU A N 1
ATOM 3324 C CA . LEU A 1 436 ? -23.170 2.786 18.640 1.00 21.24 436 LEU A CA 1
ATOM 3325 C C . LEU A 1 436 ? -24.335 3.568 18.031 1.00 26.53 436 LEU A C 1
ATOM 3326 O O . LEU A 1 436 ? -25.315 3.869 18.720 1.00 22.92 436 LEU A O 1
ATOM 3331 N N . LEU A 1 437 ? -24.252 3.908 16.735 1.00 20.50 437 LEU A N 1
ATOM 3332 C CA . LEU A 1 437 ? -25.305 4.692 16.096 1.00 20.17 437 LEU A CA 1
ATOM 3333 C C . LEU A 1 437 ? -26.185 3.882 15.149 1.00 25.50 437 LEU A C 1
ATOM 3334 O O . LEU A 1 437 ? -27.224 4.389 14.708 1.00 22.67 437 LEU A O 1
ATOM 3339 N N . TRP A 1 438 ? -25.785 2.661 14.803 1.00 19.80 438 TRP A N 1
ATOM 3340 C CA . TRP A 1 438 ? -26.569 1.768 13.960 1.00 18.84 438 TRP A CA 1
ATOM 3341 C C . TRP A 1 438 ? -26.417 0.379 14.555 1.00 21.59 438 TRP A C 1
ATOM 3342 O O . TRP A 1 438 ? -25.295 -0.054 14.819 1.00 20.44 438 TRP A O 1
ATOM 3353 N N . ALA A 1 439 ? -27.524 -0.319 14.790 1.00 24.07 439 ALA A N 1
ATOM 3354 C CA . ALA A 1 439 ? -27.411 -1.598 15.489 1.00 23.41 439 ALA A CA 1
ATOM 3355 C C . ALA A 1 439 ? -28.589 -2.476 15.079 1.00 26.39 439 ALA A C 1
ATOM 3356 O O . ALA A 1 439 ? -29.720 -2.239 15.507 1.00 25.60 439 ALA A O 1
ATOM 3358 N N . ALA A 1 440 ? -28.318 -3.454 14.214 1.00 29.91 440 ALA A N 1
ATOM 3359 C CA . ALA A 1 440 ? -29.292 -4.484 13.853 1.00 35.13 440 ALA A CA 1
ATOM 3360 C C . ALA A 1 440 ? -30.622 -3.871 13.417 1.00 32.33 440 ALA A C 1
ATOM 3361 O O . ALA A 1 440 ? -31.697 -4.260 13.875 1.00 35.13 440 ALA A O 1
ATOM 3363 N N . GLY A 1 441 ? -30.543 -2.897 12.518 1.00 29.31 441 GLY A N 1
ATOM 3364 C CA . GLY A 1 441 ? -31.734 -2.273 11.973 1.00 31.21 441 GLY A CA 1
ATOM 3365 C C . GLY A 1 441 ? -32.228 -1.049 12.714 1.00 24.88 441 GLY A C 1
ATOM 3366 O O . GLY A 1 441 ? -33.185 -0.417 12.251 1.00 29.56 441 GLY A O 1
ATOM 3367 N N . ASP A 1 442 ? -31.606 -0.683 13.835 1.00 24.99 442 ASP A N 1
ATOM 3368 C CA . ASP A 1 442 ? -32.013 0.472 14.630 1.00 25.44 442 ASP A CA 1
ATOM 3369 C C . ASP A 1 442 ? -31.036 1.622 14.387 1.00 27.16 442 ASP A C 1
ATOM 3370 O O . ASP A 1 442 ? -29.857 1.515 14.736 1.00 24.72 442 ASP A O 1
ATOM 3375 N N . LEU A 1 443 ? -31.529 2.719 13.821 1.00 23.66 443 LEU A N 1
ATOM 3376 C CA . LEU A 1 443 ? -30.713 3.901 13.542 1.00 25.43 443 LEU A CA 1
ATOM 3377 C C . LEU A 1 443 ? -30.850 4.886 14.695 1.00 28.35 443 LEU A C 1
ATOM 3378 O O . LEU A 1 443 ? -31.956 5.345 15.001 1.00 26.43 443 LEU A O 1
ATOM 3383 N N . ARG A 1 444 ? -29.731 5.233 15.318 1.00 22.82 444 ARG A N 1
ATOM 3384 C CA . ARG A 1 444 ? -29.733 6.092 16.492 1.00 24.28 444 ARG A CA 1
ATOM 3385 C C . ARG A 1 444 ? -29.075 7.441 16.219 1.00 23.82 444 ARG A C 1
ATOM 3386 O O . ARG A 1 444 ? -28.518 8.054 17.120 1.00 24.45 444 ARG A O 1
ATOM 3394 N N . ALA A 1 445 ? -29.105 7.901 14.975 1.00 23.98 445 ALA A N 1
ATOM 3395 C CA . ALA A 1 445 ? -28.407 9.130 14.619 1.00 24.68 445 ALA A CA 1
ATOM 3396 C C . ALA A 1 445 ? -29.136 10.344 15.189 1.00 26.38 445 ALA A C 1
ATOM 3397 O O . ALA A 1 445 ? -30.366 10.384 15.206 1.00 24.40 445 ALA A O 1
ATOM 3399 N N . GLU A 1 446 ? -28.373 11.338 15.644 1.00 25.08 446 GLU A N 1
ATOM 3400 C CA . GLU A 1 446 ? -28.916 12.553 16.261 1.00 27.31 446 GLU A CA 1
ATOM 3401 C C . GLU A 1 446 ? -28.397 13.786 15.529 1.00 22.63 446 GLU A C 1
ATOM 3402 O O . GLU A 1 446 ? -27.184 13.903 15.316 1.00 22.80 446 GLU A O 1
ATOM 3408 N N . PRO A 1 447 ? -29.248 14.740 15.163 1.00 24.14 447 PRO A N 1
ATOM 3409 C CA . PRO A 1 447 ? -28.731 15.941 14.486 1.00 21.07 447 PRO A CA 1
ATOM 3410 C C . PRO A 1 447 ? -27.734 16.687 15.368 1.00 22.69 447 PRO A C 1
ATOM 3411 O O . PRO A 1 447 ? -27.953 16.876 16.568 1.00 23.14 447 PRO A O 1
ATOM 3415 N N . GLY A 1 448 ? -26.627 17.109 14.760 1.00 17.49 448 GLY A N 1
ATOM 3416 C CA . GLY A 1 448 ? -25.611 17.863 15.447 1.00 20.17 448 GLY A CA 1
ATOM 3417 C C . GLY A 1 448 ? -24.546 17.046 16.151 1.00 21.94 448 GLY A C 1
ATOM 3418 O O . GLY A 1 448 ? -23.620 17.632 16.719 1.00 21.49 448 GLY A O 1
ATOM 3419 N N . ALA A 1 449 ? -24.634 15.720 16.139 1.00 22.57 449 ALA A N 1
ATOM 3420 C CA . ALA A 1 449 ? -23.620 14.934 16.839 1.00 21.53 449 ALA A CA 1
ATOM 3421 C C . ALA A 1 449 ? -22.269 14.966 16.125 1.00 23.36 449 ALA A C 1
ATOM 3422 O O . ALA A 1 449 ? -21.223 14.856 16.775 1.00 20.40 449 ALA A O 1
ATOM 3424 N N . GLY A 1 450 ? -22.259 15.108 14.802 1.00 22.60 450 GLY A N 1
ATOM 3425 C CA . GLY A 1 450 ? -21.009 15.035 14.071 1.00 18.94 450 GLY A CA 1
ATOM 3426 C C . GLY A 1 450 ? -20.152 16.270 14.279 1.00 20.94 450 GLY A C 1
ATOM 3427 O O . GLY A 1 450 ? -20.642 17.353 14.597 1.00 18.35 450 GLY A O 1
ATOM 3428 N N . ARG A 1 451 ? -18.843 16.095 14.111 1.00 19.34 451 ARG A N 1
ATOM 3429 C CA . ARG A 1 451 ? -17.892 17.196 14.219 1.00 21.63 451 ARG A CA 1
ATOM 3430 C C . ARG A 1 451 ? -17.379 17.597 12.842 1.00 18.13 451 ARG A C 1
ATOM 3431 O O . ARG A 1 451 ? -17.230 16.757 11.948 1.00 17.63 451 ARG A O 1
ATOM 3439 N N . TYR A 1 452 ? -17.128 18.896 12.675 1.00 18.61 452 TYR A N 1
ATOM 3440 C CA . TYR A 1 452 ? -16.370 19.363 11.520 1.00 20.25 452 TYR A CA 1
ATOM 3441 C C . TYR A 1 452 ? -14.929 18.868 11.631 1.00 20.82 452 TYR A C 1
ATOM 3442 O O . TYR A 1 452 ? -14.290 19.007 12.680 1.00 19.82 452 TYR A O 1
ATOM 3451 N N . VAL A 1 453 ? -14.432 18.252 10.567 1.00 18.21 453 VAL A N 1
ATOM 3452 C CA . VAL A 1 453 ? -13.115 17.621 10.581 1.00 17.92 453 VAL A CA 1
ATOM 3453 C C . VAL A 1 453 ? -12.158 18.475 9.749 1.00 18.71 453 VAL A C 1
ATOM 3454 O O . VAL A 1 453 ? -12.301 18.593 8.524 1.00 18.07 453 VAL A O 1
ATOM 3458 N N . GLU A 1 454 ? -11.167 19.049 10.419 1.00 17.58 454 GLU A N 1
ATOM 3459 C CA . GLU A 1 454 ? -10.099 19.782 9.761 1.00 21.50 454 GLU A CA 1
ATOM 3460 C C . GLU A 1 454 ? -9.048 18.827 9.205 1.00 18.87 454 GLU A C 1
ATOM 3461 O O . GLU A 1 454 ? -8.685 17.841 9.852 1.00 21.80 454 GLU A O 1
ATOM 3467 N N . ARG A 1 455 ? -8.534 19.152 8.020 1.00 16.74 455 ARG A N 1
ATOM 3468 C CA . ARG A 1 455 ? -7.499 18.366 7.349 1.00 19.48 455 ARG A CA 1
ATOM 3469 C C . ARG A 1 455 ? -6.253 19.230 7.189 1.00 20.55 455 ARG A C 1
ATOM 3470 O O . ARG A 1 455 ? -6.300 20.250 6.477 1.00 20.68 455 ARG A O 1
ATOM 3478 N N . PRO A 1 456 ? -5.131 18.886 7.813 1.00 20.03 456 PRO A N 1
ATOM 3479 C CA . PRO A 1 456 ? -3.952 19.753 7.718 1.00 23.00 456 PRO A CA 1
ATOM 3480 C C . PRO A 1 456 ? -3.358 19.742 6.317 1.00 23.11 456 PRO A C 1
ATOM 3481 O O . PRO A 1 456 ? -3.443 18.758 5.571 1.00 19.32 456 PRO A O 1
ATOM 3485 N N . ALA A 1 457 ? -2.748 20.866 5.971 1.00 20.94 457 ALA A N 1
ATOM 3486 C CA . ALA A 1 457 ? -2.104 21.019 4.682 1.00 19.46 457 ALA A CA 1
ATOM 3487 C C . ALA A 1 457 ? -0.856 20.156 4.617 1.00 21.77 457 ALA A C 1
ATOM 3488 O O . ALA A 1 457 ? -0.383 19.619 5.627 1.00 22.59 457 ALA A O 1
ATOM 3490 N N . TYR A 1 458 ? -0.310 20.060 3.401 1.00 18.52 458 TYR A N 1
ATOM 3491 C CA . TYR A 1 458 ? 0.950 19.391 3.088 1.00 23.33 458 TYR A CA 1
ATOM 3492 C C . TYR A 1 458 ? 0.924 17.912 3.431 1.00 23.67 458 TYR A C 1
ATOM 3493 O O . TYR A 1 458 ? 1.754 17.448 4.225 1.00 23.01 458 TYR A O 1
ATOM 3502 N N . PRO A 1 459 ? 0.039 17.126 2.820 1.00 23.36 459 PRO A N 1
ATOM 3503 C CA . PRO A 1 459 ? 0.189 15.671 2.915 1.00 26.36 459 PRO A CA 1
ATOM 3504 C C . PRO A 1 459 ? 1.585 15.262 2.447 1.00 26.96 459 PRO A C 1
ATOM 3505 O O . PRO A 1 459 ? 2.290 16.008 1.766 1.00 21.22 459 PRO A O 1
ATOM 3509 N N . SER A 1 460 ? 1.974 14.041 2.811 1.00 25.41 460 SER A N 1
ATOM 3510 C CA . SER A 1 460 ? 3.362 13.608 2.645 1.00 27.88 460 SER A CA 1
ATOM 3511 C C . SER A 1 460 ? 3.858 13.735 1.211 1.00 27.63 460 SER A C 1
ATOM 3512 O O . SER A 1 460 ? 5.059 13.931 0.985 1.00 24.14 460 SER A O 1
ATOM 3515 N N . VAL A 1 461 ? 2.963 13.597 0.230 1.00 22.44 461 VAL A N 1
ATOM 3516 C CA . VAL A 1 461 ? 3.396 13.626 -1.164 1.00 19.52 461 VAL A CA 1
ATOM 3517 C C . VAL A 1 461 ? 4.145 14.917 -1.494 1.00 22.52 461 VAL A C 1
ATOM 3518 O O . VAL A 1 461 ? 5.031 14.920 -2.355 1.00 23.26 461 VAL A O 1
ATOM 3522 N N . TYR A 1 462 ? 3.803 16.037 -0.838 1.00 23.91 462 TYR A N 1
ATOM 3523 C CA . TYR A 1 462 ? 4.492 17.293 -1.148 1.00 22.61 462 TYR A CA 1
ATOM 3524 C C . TYR A 1 462 ? 5.971 17.244 -0.761 1.00 23.51 462 TYR A C 1
ATOM 3525 O O . TYR A 1 462 ? 6.794 17.952 -1.360 1.00 22.92 462 TYR A O 1
ATOM 3534 N N . GLU A 1 463 ? 6.343 16.417 0.213 1.00 22.04 463 GLU A N 1
ATOM 3535 C CA . GLU A 1 463 ? 7.757 16.339 0.569 1.00 28.49 463 GLU A CA 1
ATOM 3536 C C . GLU A 1 463 ? 8.572 15.776 -0.588 1.00 26.97 463 GLU A C 1
ATOM 3537 O O . GLU A 1 463 ? 9.595 16.353 -0.981 1.00 24.87 463 GLU A O 1
ATOM 3543 N N . VAL A 1 464 ? 8.113 14.667 -1.173 1.00 25.28 464 VAL A N 1
ATOM 3544 C CA . VAL A 1 464 ? 8.837 14.082 -2.298 1.00 22.28 464 VAL A CA 1
ATOM 3545 C C . VAL A 1 464 ? 8.770 14.999 -3.516 1.00 22.74 464 VAL A C 1
ATOM 3546 O O . VAL A 1 464 ? 9.759 15.147 -4.253 1.00 23.38 464 VAL A O 1
ATOM 3550 N N . LEU A 1 465 ? 7.630 15.664 -3.728 1.00 22.85 465 LEU A N 1
ATOM 3551 C CA . LEU A 1 465 ? 7.532 16.626 -4.826 1.00 20.71 465 LEU A CA 1
ATOM 3552 C C . LEU A 1 465 ? 8.562 17.740 -4.677 1.00 23.02 465 LEU A C 1
ATOM 3553 O O . LEU A 1 465 ? 9.136 18.199 -5.669 1.00 24.60 465 LEU A O 1
ATOM 3558 N N . GLY A 1 466 ? 8.801 18.192 -3.444 1.00 24.66 466 GLY A N 1
ATOM 3559 C CA . GLY A 1 466 ? 9.765 19.261 -3.224 1.00 25.08 466 GLY A CA 1
ATOM 3560 C C . GLY A 1 466 ? 11.198 18.854 -3.524 1.00 25.14 466 GLY A C 1
ATOM 3561 O O . GLY A 1 466 ? 11.966 19.635 -4.089 1.00 24.52 466 GLY A O 1
ATOM 3562 N N . ARG A 1 467 ? 11.590 17.643 -3.127 1.00 21.38 467 ARG A N 1
ATOM 3563 C CA . ARG A 1 467 ? 12.914 17.147 -3.502 1.00 25.12 467 ARG A CA 1
ATOM 3564 C C . ARG A 1 467 ? 13.033 16.970 -5.014 1.00 25.53 467 ARG A C 1
ATOM 3565 O O . ARG A 1 467 ? 14.066 17.305 -5.609 1.00 24.12 467 ARG A O 1
ATOM 3573 N N . ARG A 1 468 ? 11.995 16.419 -5.651 1.00 23.15 468 ARG A N 1
ATOM 3574 C CA . ARG A 1 468 ? 11.988 16.309 -7.108 1.00 23.59 468 ARG A CA 1
ATOM 3575 C C . ARG A 1 468 ? 12.211 17.664 -7.772 1.00 24.56 468 ARG A C 1
ATOM 3576 O O . ARG A 1 468 ? 13.016 17.793 -8.705 1.00 20.82 468 ARG A O 1
ATOM 3584 N N . ALA A 1 469 ? 11.477 18.683 -7.320 1.00 20.85 469 ALA A N 1
ATOM 3585 C CA . ALA A 1 469 ? 11.582 19.995 -7.953 1.00 23.70 469 ALA A CA 1
ATOM 3586 C C . ALA A 1 469 ? 12.984 20.577 -7.789 1.00 25.71 469 ALA A C 1
ATOM 3587 O O . ALA A 1 469 ? 13.513 21.202 -8.714 1.00 26.86 469 ALA A O 1
ATOM 3589 N N . GLU A 1 470 ? 13.602 20.395 -6.614 1.00 26.48 470 GLU A N 1
ATOM 3590 C CA . GLU A 1 470 ? 14.989 20.823 -6.450 1.00 26.09 470 GLU A CA 1
ATOM 3591 C C . GLU A 1 470 ? 15.911 20.064 -7.396 1.00 27.58 470 GLU A C 1
ATOM 3592 O O . GLU A 1 470 ? 16.782 20.656 -8.048 1.00 27.99 470 GLU A O 1
ATOM 3598 N N . ARG A 1 471 ? 15.760 18.738 -7.453 1.00 23.99 471 ARG A N 1
ATOM 3599 C CA . ARG A 1 471 ? 16.642 17.942 -8.305 1.00 26.10 471 ARG A CA 1
ATOM 3600 C C . ARG A 1 471 ? 16.497 18.332 -9.766 1.00 30.92 471 ARG A C 1
ATOM 3601 O O . ARG A 1 471 ? 17.480 18.308 -10.517 1.00 30.25 471 ARG A O 1
ATOM 3609 N N . GLN A 1 472 ? 15.287 18.696 -10.187 1.00 26.76 472 GLN A N 1
ATOM 3610 C CA . GLN A 1 472 ? 15.026 19.011 -11.584 1.00 31.97 472 GLN A CA 1
ATOM 3611 C C . GLN A 1 472 ? 15.114 20.505 -11.890 1.00 34.19 472 GLN A C 1
ATOM 3612 O O . GLN A 1 472 ? 14.766 20.912 -13.004 1.00 32.69 472 GLN A O 1
ATOM 3618 N N . ARG A 1 473 ? 15.588 21.328 -10.929 1.00 29.55 473 ARG A N 1
ATOM 3619 C CA . ARG A 1 473 ? 15.867 22.753 -11.109 1.00 33.71 473 ARG A CA 1
ATOM 3620 C C . ARG A 1 473 ? 16.367 23.042 -12.514 1.00 29.28 473 ARG A C 1
ATOM 3621 O O . ARG A 1 473 ? 17.302 22.373 -12.960 1.00 30.17 473 ARG A O 1
ATOM 3629 N N . PRO A 1 474 ? 15.844 24.053 -13.209 1.00 28.86 474 PRO A N 1
ATOM 3630 C CA . PRO A 1 474 ? 16.547 24.556 -14.395 1.00 31.42 474 PRO A CA 1
ATOM 3631 C C . PRO A 1 474 ? 17.902 25.124 -14.002 1.00 28.93 474 PRO A C 1
ATOM 3632 O O . PRO A 1 474 ? 18.042 25.770 -12.959 1.00 30.71 474 PRO A O 1
ATOM 3636 N N . VAL A 1 475 ? 18.903 24.902 -14.852 1.00 25.44 475 VAL A N 1
ATOM 3637 C CA . VAL A 1 475 ? 20.240 25.445 -14.626 1.00 27.17 475 VAL A CA 1
ATOM 3638 C C . VAL A 1 475 ? 20.669 26.244 -15.851 1.00 29.97 475 VAL A C 1
ATOM 3639 O O . VAL A 1 475 ? 20.778 25.690 -16.952 1.00 26.88 475 VAL A O 1
ATOM 3643 N N . ALA A 1 476 ? 20.936 27.535 -15.655 1.00 23.60 476 ALA A N 1
ATOM 3644 C CA . ALA A 1 476 ? 21.380 28.379 -16.761 1.00 27.72 476 ALA A CA 1
ATOM 3645 C C . ALA A 1 476 ? 22.700 27.870 -17.325 1.00 29.17 476 ALA A C 1
ATOM 3646 O O . ALA A 1 476 ? 23.555 27.360 -16.598 1.00 26.96 476 ALA A O 1
ATOM 3648 N N . VAL A 1 477 ? 22.865 28.017 -18.635 1.00 22.98 477 VAL A N 1
ATOM 3649 C CA . VAL A 1 477 ? 24.143 27.734 -19.274 1.00 29.87 477 VAL A CA 1
ATOM 3650 C C . VAL A 1 477 ? 25.045 28.950 -19.102 1.00 34.43 477 VAL A C 1
ATOM 3651 O O . VAL A 1 477 ? 24.625 30.085 -19.350 1.00 30.96 477 VAL A O 1
ATOM 3655 N N . GLU A 1 478 ? 26.286 28.724 -18.678 1.00 31.19 478 GLU A N 1
ATOM 3656 C CA . GLU A 1 478 ? 27.242 29.816 -18.531 1.00 35.82 478 GLU A CA 1
ATOM 3657 C C . GLU A 1 478 ? 28.019 29.991 -19.834 1.00 34.80 478 GLU A C 1
ATOM 3658 O O . GLU A 1 478 ? 28.630 29.043 -20.340 1.00 39.39 478 GLU A O 1
ATOM 3664 N N . ARG A 1 479 ? 27.928 31.188 -20.407 1.00 38.61 479 ARG A N 1
ATOM 3665 C CA . ARG A 1 479 ? 28.601 31.528 -21.658 1.00 41.42 479 ARG A CA 1
ATOM 3666 C C . ARG A 1 479 ? 29.134 32.958 -21.561 1.00 47.07 479 ARG A C 1
ATOM 3667 O O . ARG A 1 479 ? 29.965 33.383 -22.369 1.00 60.59 479 ARG A O 1
ATOM 3675 N N . SER B 1 2 ? 11.129 15.314 -74.139 1.00 50.04 2 SER B N 1
ATOM 3676 C CA . SER B 1 2 ? 10.885 14.183 -73.262 1.00 41.39 2 SER B CA 1
ATOM 3677 C C . SER B 1 2 ? 12.177 13.702 -72.596 1.00 44.18 2 SER B C 1
ATOM 3678 O O . SER B 1 2 ? 13.282 14.117 -72.964 1.00 42.83 2 SER B O 1
ATOM 3681 N N . LEU B 1 3 ? 12.028 12.824 -71.602 1.00 41.54 3 LEU B N 1
ATOM 3682 C CA . LEU B 1 3 ? 13.147 12.336 -70.803 1.00 35.82 3 LEU B CA 1
ATOM 3683 C C . LEU B 1 3 ? 12.930 10.869 -70.488 1.00 36.70 3 LEU B C 1
ATOM 3684 O O . LEU B 1 3 ? 11.854 10.482 -70.022 1.00 34.06 3 LEU B O 1
ATOM 3689 N N . LEU B 1 4 ? 13.952 10.057 -70.740 1.00 36.30 4 LEU B N 1
ATOM 3690 C CA . LEU B 1 4 ? 13.885 8.622 -70.515 1.00 38.37 4 LEU B CA 1
ATOM 3691 C C . LEU B 1 4 ? 14.968 8.234 -69.524 1.00 37.87 4 LEU B C 1
ATOM 3692 O O . LEU B 1 4 ? 16.157 8.453 -69.784 1.00 38.14 4 LEU B O 1
ATOM 3697 N N . ILE B 1 5 ? 14.555 7.684 -68.383 1.00 34.40 5 ILE B N 1
ATOM 3698 C CA . ILE B 1 5 ? 15.478 7.162 -67.384 1.00 31.65 5 ILE B CA 1
ATOM 3699 C C . ILE B 1 5 ? 15.611 5.671 -67.629 1.00 32.69 5 ILE B C 1
ATOM 3700 O O . ILE B 1 5 ? 14.640 4.918 -67.482 1.00 34.06 5 ILE B O 1
ATOM 3705 N N . ARG B 1 6 ? 16.818 5.241 -67.971 1.00 32.91 6 ARG B N 1
ATOM 3706 C CA . ARG B 1 6 ? 17.072 3.883 -68.415 1.00 36.73 6 ARG B CA 1
ATOM 3707 C C . ARG B 1 6 ? 18.043 3.202 -67.462 1.00 34.33 6 ARG B C 1
ATOM 3708 O O . ARG B 1 6 ? 19.012 3.820 -67.012 1.00 32.84 6 ARG B O 1
ATOM 3716 N N . GLY B 1 7 ? 17.777 1.928 -67.152 1.00 32.48 7 GLY B N 1
ATOM 3717 C CA . GLY B 1 7 ? 18.704 1.111 -66.391 1.00 33.71 7 GLY B CA 1
ATOM 3718 C C . GLY B 1 7 ? 18.519 1.108 -64.884 1.00 33.63 7 GLY B C 1
ATOM 3719 O O . GLY B 1 7 ? 19.229 0.366 -64.193 1.00 32.22 7 GLY B O 1
ATOM 3720 N N . ALA B 1 8 ? 17.583 1.893 -64.349 1.00 30.12 8 ALA B N 1
ATOM 3721 C CA . ALA B 1 8 ? 17.401 1.980 -62.907 1.00 29.62 8 ALA B CA 1
ATOM 3722 C C . ALA B 1 8 ? 16.535 0.836 -62.381 1.00 27.59 8 ALA B C 1
ATOM 3723 O O . ALA B 1 8 ? 15.826 0.160 -63.130 1.00 29.31 8 ALA B O 1
ATOM 3725 N N . THR B 1 9 ? 16.575 0.644 -61.061 1.00 26.18 9 THR B N 1
ATOM 3726 C CA . THR B 1 9 ? 15.559 -0.148 -60.375 1.00 28.90 9 THR B CA 1
ATOM 3727 C C . THR B 1 9 ? 14.471 0.800 -59.873 1.00 27.10 9 THR B C 1
ATOM 3728 O O . THR B 1 9 ? 14.745 1.713 -59.089 1.00 24.48 9 THR B O 1
ATOM 3732 N N . VAL B 1 10 ? 13.251 0.609 -60.358 1.00 24.29 10 VAL B N 1
ATOM 3733 C CA . VAL B 1 10 ? 12.121 1.370 -59.851 1.00 25.62 10 VAL B CA 1
ATOM 3734 C C . VAL B 1 10 ? 11.795 0.878 -58.451 1.00 28.60 10 VAL B C 1
ATOM 3735 O O . VAL B 1 10 ? 11.689 -0.333 -58.216 1.00 29.29 10 VAL B O 1
ATOM 3739 N N . VAL B 1 11 ? 11.665 1.811 -57.508 1.00 26.01 11 VAL B N 1
ATOM 3740 C CA . VAL B 1 11 ? 11.330 1.502 -56.122 1.00 28.51 11 VAL B CA 1
ATOM 3741 C C . VAL B 1 11 ? 10.102 2.319 -55.740 1.00 27.95 11 VAL B C 1
ATOM 3742 O O . VAL B 1 11 ? 10.146 3.552 -55.780 1.00 23.60 11 VAL B O 1
ATOM 3746 N N . THR B 1 12 ? 9.008 1.637 -55.385 1.00 25.15 12 THR B N 1
ATOM 3747 C CA . THR B 1 12 ? 7.762 2.277 -54.983 1.00 22.53 12 THR B CA 1
ATOM 3748 C C . THR B 1 12 ? 7.542 2.079 -53.486 1.00 21.48 12 THR B C 1
ATOM 3749 O O 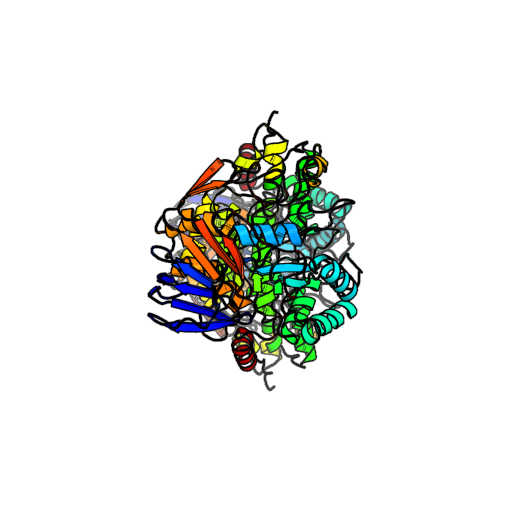. THR B 1 12 ? 8.431 1.622 -52.754 1.00 23.91 12 THR B O 1
ATOM 3753 N N . HIS B 1 13 ? 6.337 2.399 -53.031 1.00 22.60 13 HIS B N 1
ATOM 3754 C CA . HIS B 1 13 ? 5.981 2.210 -51.632 1.00 23.83 13 HIS B CA 1
ATOM 3755 C C . HIS B 1 13 ? 5.683 0.761 -51.292 1.00 23.78 13 HIS B C 1
ATOM 3756 O O . HIS B 1 13 ? 5.377 0.475 -50.134 1.00 26.86 13 HIS B O 1
ATOM 3763 N N . GLU B 1 14 ? 5.780 -0.161 -52.255 1.00 24.64 14 GLU B N 1
ATOM 3764 C CA . GLU B 1 14 ? 5.522 -1.554 -51.934 1.00 27.05 14 GLU B CA 1
ATOM 3765 C C . GLU B 1 14 ? 6.399 -2.550 -52.673 1.00 29.83 14 GLU B C 1
ATOM 3766 O O . GLU B 1 14 ? 6.456 -3.700 -52.232 1.00 32.47 14 GLU B O 1
ATOM 3772 N N . GLU B 1 15 ? 7.109 -2.169 -53.737 1.00 27.28 15 GLU B N 1
ATOM 3773 C CA . GLU B 1 15 ? 7.807 -3.159 -54.547 1.00 31.75 15 GLU B CA 1
ATOM 3774 C C . GLU B 1 15 ? 8.992 -2.516 -55.246 1.00 29.87 15 GLU B C 1
ATOM 3775 O O . GLU B 1 15 ? 9.094 -1.293 -55.337 1.00 27.77 15 GLU B O 1
ATOM 3781 N N . SER B 1 16 ? 9.888 -3.370 -55.741 1.00 29.86 16 SER B N 1
ATOM 3782 C CA . SER B 1 16 ? 11.015 -2.975 -56.572 1.00 29.73 16 SER B CA 1
ATOM 3783 C C . SER B 1 16 ? 10.976 -3.792 -57.854 1.00 31.55 16 SER B C 1
ATOM 3784 O O . SER B 1 16 ? 10.613 -4.969 -57.833 1.00 32.98 16 SER B O 1
ATOM 3787 N N . TYR B 1 17 ? 11.360 -3.169 -58.966 1.00 29.93 17 TYR B N 1
ATOM 3788 C CA . TYR B 1 17 ? 11.489 -3.906 -60.215 1.00 30.09 17 TYR B CA 1
ATOM 3789 C C . TYR B 1 17 ? 12.306 -3.075 -61.196 1.00 33.96 17 TYR B C 1
ATOM 3790 O O . TYR B 1 17 ? 12.271 -1.839 -61.156 1.00 30.69 17 TYR B O 1
ATOM 3799 N N . ARG B 1 18 ? 13.072 -3.762 -62.049 1.00 34.97 18 ARG B N 1
ATOM 3800 C CA . ARG B 1 18 ? 13.862 -3.064 -63.056 1.00 35.67 18 ARG B CA 1
ATOM 3801 C C . ARG B 1 18 ? 12.977 -2.642 -64.213 1.00 35.02 18 ARG B C 1
ATOM 3802 O O . ARG B 1 18 ? 12.149 -3.417 -64.698 1.00 35.43 18 ARG B O 1
ATOM 3810 N N . ALA B 1 19 ? 13.159 -1.406 -64.657 1.00 34.07 19 ALA B N 1
ATOM 3811 C CA . ALA B 1 19 ? 12.345 -0.911 -65.748 1.00 33.53 19 ALA B CA 1
ATOM 3812 C C . ALA B 1 19 ? 12.862 0.454 -66.156 1.00 37.95 19 ALA B C 1
ATOM 3813 O O . ALA B 1 19 ? 13.488 1.159 -65.357 1.00 34.88 19 ALA B O 1
ATOM 3815 N N . ASP B 1 20 ? 12.604 0.808 -67.412 1.00 33.89 20 ASP B N 1
ATOM 3816 C CA . ASP B 1 20 ? 12.847 2.158 -67.881 1.00 34.79 20 ASP B CA 1
ATOM 3817 C C . ASP B 1 20 ? 11.584 2.980 -67.654 1.00 29.56 20 ASP B C 1
ATOM 3818 O O . ASP B 1 20 ? 10.477 2.440 -67.568 1.00 30.58 20 ASP B O 1
ATOM 3823 N N . VAL B 1 21 ? 11.749 4.301 -67.598 1.00 29.42 21 VAL B N 1
ATOM 3824 C CA . VAL B 1 21 ? 10.630 5.217 -67.391 1.00 27.38 21 VAL B CA 1
ATOM 3825 C C . VAL B 1 21 ? 10.753 6.384 -68.370 1.00 28.93 21 VAL B C 1
ATOM 3826 O O . VAL B 1 21 ? 11.753 7.111 -68.353 1.00 33.05 21 VAL B O 1
ATOM 3830 N N . LEU B 1 22 ? 9.728 6.573 -69.197 1.00 30.89 22 LEU B N 1
ATOM 3831 C CA . LEU B 1 22 ? 9.643 7.670 -70.158 1.00 34.60 22 LEU B CA 1
ATOM 3832 C C . LEU B 1 22 ? 8.719 8.756 -69.621 1.00 31.56 22 LEU B C 1
ATOM 3833 O O . LEU B 1 22 ? 7.600 8.460 -69.184 1.00 34.46 22 LEU B O 1
ATOM 3838 N N . CYS B 1 23 ? 9.178 10.007 -69.671 1.00 32.20 23 CYS B N 1
ATOM 3839 C CA . CYS B 1 23 ? 8.393 11.167 -69.264 1.00 33.38 23 CYS B CA 1
ATOM 3840 C C . CYS B 1 23 ? 8.183 12.090 -70.456 1.00 33.91 23 CYS B C 1
ATOM 3841 O O . CYS B 1 23 ? 9.093 12.282 -71.267 1.00 36.90 23 CYS B O 1
ATOM 3844 N N . ALA B 1 24 ? 6.994 12.683 -70.548 1.00 33.92 24 ALA B N 1
ATOM 3845 C CA . ALA B 1 24 ? 6.755 13.713 -71.552 1.00 34.37 24 ALA B CA 1
ATOM 3846 C C . ALA B 1 24 ? 5.529 14.516 -71.156 1.00 33.83 24 ALA B C 1
ATOM 3847 O O . ALA B 1 24 ? 4.589 13.983 -70.563 1.00 35.49 24 ALA B O 1
ATOM 3849 N N . ASN B 1 25 ? 5.545 15.804 -71.496 1.00 35.23 25 ASN B N 1
ATOM 3850 C CA . ASN B 1 25 ? 4.410 16.687 -71.232 1.00 35.90 25 ASN B CA 1
ATOM 3851 C C . ASN B 1 25 ? 4.064 16.730 -69.749 1.00 29.38 25 ASN B C 1
ATOM 3852 O O . ASN B 1 25 ? 2.895 16.855 -69.385 1.00 30.23 25 ASN B O 1
ATOM 3857 N N . GLY B 1 26 ? 5.078 16.632 -68.890 1.00 34.03 26 GLY B N 1
ATOM 3858 C CA . GLY B 1 26 ? 4.882 16.682 -67.447 1.00 34.38 26 GLY B CA 1
ATOM 3859 C C . GLY B 1 26 ? 4.419 15.393 -66.793 1.00 32.23 26 GLY B C 1
ATOM 3860 O O . GLY B 1 26 ? 4.242 15.375 -65.567 1.00 28.90 26 GLY B O 1
ATOM 3861 N N . LEU B 1 27 ? 4.240 14.307 -67.552 1.00 28.82 27 LEU B N 1
ATOM 3862 C CA . LEU B 1 27 ? 3.652 13.075 -67.032 1.00 27.33 27 LEU B CA 1
ATOM 3863 C C . LEU B 1 27 ? 4.561 11.888 -67.321 1.00 32.23 27 LEU B C 1
ATOM 3864 O O . LEU B 1 27 ? 5.459 11.955 -68.162 1.00 31.37 27 LEU B O 1
ATOM 3869 N N . ILE B 1 28 ? 4.323 10.793 -66.606 1.00 25.88 28 ILE B N 1
ATOM 3870 C CA . ILE B 1 28 ? 4.944 9.515 -66.943 1.00 25.44 28 ILE B CA 1
ATOM 3871 C C . ILE B 1 28 ? 4.151 8.901 -68.094 1.00 28.79 28 ILE B C 1
ATOM 3872 O O . ILE B 1 28 ? 2.934 8.703 -67.988 1.00 29.05 28 ILE B O 1
ATOM 3877 N N . GLN B 1 29 ? 4.829 8.616 -69.205 1.00 33.86 29 GLN B N 1
ATOM 3878 C CA . GLN B 1 29 ? 4.134 8.148 -70.401 1.00 34.42 29 GLN B CA 1
ATOM 3879 C C . GLN B 1 29 ? 4.245 6.644 -70.614 1.00 32.24 29 GLN B C 1
ATOM 3880 O O . GLN B 1 29 ? 3.272 6.014 -71.031 1.00 35.67 29 GLN B O 1
ATOM 3886 N N . ALA B 1 30 ? 5.399 6.049 -70.325 1.00 34.62 30 ALA B N 1
ATOM 3887 C CA . ALA B 1 30 ? 5.600 4.619 -70.508 1.00 36.16 30 ALA B CA 1
ATOM 3888 C C . ALA B 1 30 ? 6.489 4.082 -69.396 1.00 32.73 30 ALA B C 1
ATOM 3889 O O . ALA B 1 30 ? 7.366 4.788 -68.892 1.00 34.57 30 ALA B O 1
ATOM 3891 N N . ILE B 1 31 ? 6.252 2.824 -69.020 1.00 29.17 31 ILE B N 1
ATOM 3892 C CA . ILE B 1 31 ? 7.091 2.098 -68.070 1.00 32.43 31 ILE B CA 1
ATOM 3893 C C . ILE B 1 31 ? 7.285 0.678 -68.590 1.00 33.27 31 ILE B C 1
ATOM 3894 O O . ILE B 1 31 ? 6.310 -0.017 -68.886 1.00 34.30 31 ILE B O 1
ATOM 3899 N N . GLY B 1 32 ? 8.530 0.235 -68.672 1.00 31.13 32 GLY B N 1
ATOM 3900 C CA . GLY B 1 32 ? 8.788 -1.134 -69.067 1.00 37.81 32 GLY B CA 1
ATOM 3901 C C . GLY B 1 32 ? 10.262 -1.338 -69.327 1.00 36.03 32 GLY B C 1
ATOM 3902 O O . GLY B 1 32 ? 11.069 -0.407 -69.250 1.00 39.14 32 GLY B O 1
ATOM 3903 N N . GLU B 1 33 ? 10.607 -2.579 -69.644 1.00 41.06 33 GLU B N 1
ATOM 3904 C CA . GLU B 1 33 ? 11.993 -2.866 -69.973 1.00 49.60 33 GLU B CA 1
ATOM 3905 C C . GLU B 1 33 ? 12.294 -2.466 -71.413 1.00 43.78 33 GLU B C 1
ATOM 3906 O O . GLU B 1 33 ? 11.476 -2.667 -72.314 1.00 42.25 33 GLU B O 1
ATOM 3912 N N . ASN B 1 34 ? 13.458 -1.846 -71.610 1.00 46.04 34 ASN B N 1
ATOM 3913 C CA . ASN B 1 34 ? 13.984 -1.535 -72.941 1.00 46.66 34 ASN B CA 1
ATOM 3914 C C . ASN B 1 34 ? 12.974 -0.757 -73.789 1.00 47.93 34 ASN B C 1
ATOM 3915 O O . ASN B 1 34 ? 12.686 -1.109 -74.935 1.00 39.36 34 ASN B O 1
ATOM 3920 N N . LEU B 1 35 ? 12.440 0.324 -73.221 1.00 45.72 35 LEU B N 1
ATOM 3921 C CA . LEU B 1 35 ? 11.503 1.161 -73.962 1.00 40.00 35 LEU B CA 1
ATOM 3922 C C . LEU B 1 35 ? 12.164 1.796 -75.183 1.00 38.98 35 LEU B C 1
ATOM 3923 O O . LEU B 1 35 ? 13.351 2.137 -75.174 1.00 41.11 35 LEU B O 1
ATOM 3928 N N . GLU B 1 36 ? 11.365 1.971 -76.236 1.00 37.46 36 GLU B N 1
ATOM 3929 C CA . GLU B 1 36 ? 11.794 2.757 -77.384 1.00 44.39 36 GLU B CA 1
ATOM 3930 C C . GLU B 1 36 ? 12.027 4.199 -76.960 1.00 43.48 36 GLU B C 1
ATOM 3931 O O . GLU B 1 36 ? 11.410 4.696 -76.016 1.00 44.53 36 GLU B O 1
ATOM 3937 N N . THR B 1 37 ? 12.911 4.879 -77.683 1.00 39.54 37 THR B N 1
ATOM 3938 C CA . THR B 1 37 ? 13.188 6.282 -77.435 1.00 41.60 37 THR B CA 1
ATOM 3939 C C . THR B 1 37 ? 12.511 7.138 -78.492 1.00 46.79 37 THR B C 1
ATOM 3940 O O . THR B 1 37 ? 12.831 6.995 -79.684 1.00 46.85 37 THR B O 1
ATOM 3944 N N . PRO B 1 38 ? 11.580 8.018 -78.128 1.00 43.90 38 PRO B N 1
ATOM 3945 C CA . PRO B 1 38 ? 11.091 9.005 -79.099 1.00 44.50 38 PRO B CA 1
ATOM 3946 C C . PRO B 1 38 ? 12.236 9.867 -79.609 1.00 46.74 38 PRO B C 1
ATOM 3947 O O . PRO B 1 38 ? 13.257 10.045 -78.943 1.00 44.64 38 PRO B O 1
ATOM 3951 N N . SER B 1 39 ? 12.053 10.417 -80.810 1.00 46.90 39 SER B N 1
ATOM 3952 C CA . SER B 1 39 ? 13.105 11.219 -81.430 1.00 52.26 39 SER B CA 1
ATOM 3953 C C . SER B 1 39 ? 13.363 12.499 -80.638 1.00 51.77 39 SER B C 1
ATOM 3954 O O . SER B 1 39 ? 12.430 13.168 -80.180 1.00 51.67 39 SER B O 1
ATOM 3957 N N . GLY B 1 40 ? 14.644 12.839 -80.484 1.00 50.21 40 GLY B N 1
ATOM 3958 C CA . GLY B 1 40 ? 15.024 14.026 -79.742 1.00 54.47 40 GLY B CA 1
ATOM 3959 C C . GLY B 1 40 ? 14.806 13.939 -78.248 1.00 56.27 40 GLY B C 1
ATOM 3960 O O . GLY B 1 40 ? 14.670 14.971 -77.585 1.00 59.90 40 GLY B O 1
ATOM 3961 N N . CYS B 1 41 ? 14.770 12.731 -77.697 1.00 56.69 41 CYS B N 1
ATOM 3962 C CA . CYS B 1 41 ? 14.498 12.528 -76.283 1.00 50.48 41 CYS B CA 1
ATOM 3963 C C . CYS B 1 41 ? 15.805 12.465 -75.510 1.00 48.69 41 CYS B C 1
ATOM 3964 O O . CYS B 1 41 ? 16.741 11.771 -75.920 1.00 50.53 41 CYS B O 1
ATOM 3967 N N . ASP B 1 42 ? 15.873 13.199 -74.401 1.00 46.58 42 ASP B N 1
ATOM 3968 C CA . ASP B 1 42 ? 17.014 13.072 -73.510 1.00 42.77 42 ASP B CA 1
ATOM 3969 C C . ASP B 1 42 ? 16.970 11.723 -72.802 1.00 44.18 42 ASP B C 1
ATOM 3970 O O . ASP B 1 42 ? 15.900 11.190 -72.494 1.00 38.88 42 ASP B O 1
ATOM 3975 N N . VAL B 1 43 ? 18.151 11.163 -72.555 1.00 43.63 43 VAL B N 1
ATOM 3976 C CA . VAL B 1 43 ? 18.280 9.853 -71.932 1.00 46.26 43 VAL B CA 1
ATOM 3977 C C . VAL B 1 43 ? 19.179 9.999 -70.716 1.00 43.75 43 VAL B C 1
ATOM 3978 O O . VAL B 1 43 ? 20.316 10.473 -70.834 1.00 43.29 43 VAL B O 1
ATOM 3982 N N . LEU B 1 44 ? 18.666 9.607 -69.554 1.00 38.34 44 LEU B N 1
ATOM 3983 C CA . LEU B 1 44 ? 19.415 9.593 -68.307 1.00 35.03 44 LEU B CA 1
ATOM 3984 C C . LEU B 1 44 ? 19.781 8.156 -67.975 1.00 34.55 44 LEU B C 1
ATOM 3985 O O . LEU B 1 44 ? 18.917 7.274 -68.005 1.00 34.97 44 LEU B O 1
ATOM 3990 N N . ASP B 1 45 ? 21.050 7.923 -67.650 1.00 33.33 45 ASP B N 1
ATOM 3991 C CA . ASP B 1 45 ? 21.533 6.568 -67.392 1.00 39.60 45 ASP B CA 1
ATOM 3992 C C . ASP B 1 45 ? 21.366 6.286 -65.901 1.00 38.79 45 ASP B C 1
ATOM 3993 O O . ASP B 1 45 ? 22.155 6.752 -65.076 1.00 36.97 45 ASP B O 1
ATOM 3998 N N . GLY B 1 46 ? 20.344 5.506 -65.554 1.00 35.57 46 GLY B N 1
ATOM 3999 C CA . GLY B 1 46 ? 20.068 5.178 -64.169 1.00 35.55 46 GLY B CA 1
ATOM 4000 C C . GLY B 1 46 ? 20.706 3.909 -63.643 1.00 38.19 46 GLY B C 1
ATOM 4001 O O . GLY B 1 46 ? 20.332 3.456 -62.557 1.00 32.67 46 GLY B O 1
ATOM 4002 N N . GLY B 1 47 ? 21.669 3.333 -64.359 1.00 31.17 47 GLY B N 1
ATOM 4003 C CA . GLY B 1 47 ? 22.252 2.078 -63.915 1.00 35.39 47 GLY B CA 1
ATOM 4004 C C . GLY B 1 47 ? 22.830 2.180 -62.514 1.00 35.52 47 GLY B C 1
ATOM 4005 O O . GLY B 1 47 ? 23.498 3.155 -62.162 1.00 34.69 47 GLY B O 1
ATOM 4006 N N . GLY B 1 48 ? 22.577 1.145 -61.709 1.00 35.53 48 GLY B N 1
ATOM 4007 C CA . GLY B 1 48 ? 23.078 1.087 -60.348 1.00 36.01 48 GLY B CA 1
ATOM 4008 C C . GLY B 1 48 ? 22.348 1.956 -59.339 1.00 32.62 48 GLY B C 1
ATOM 4009 O O . GLY B 1 48 ? 22.738 1.972 -58.167 1.00 28.69 48 GLY B O 1
ATOM 4010 N N . GLN B 1 49 ? 21.293 2.656 -59.742 1.00 30.47 49 GLN B N 1
ATOM 4011 C CA . GLN B 1 49 ? 20.569 3.567 -58.865 1.00 29.99 49 GLN B CA 1
ATOM 4012 C C . GLN B 1 49 ? 19.112 3.147 -58.741 1.00 28.58 49 GLN B C 1
ATOM 4013 O O . GLN B 1 49 ? 18.620 2.276 -59.467 1.00 25.95 49 GLN B O 1
ATOM 4019 N N . TYR B 1 50 ? 18.423 3.794 -57.797 1.00 29.85 50 TYR B N 1
ATOM 4020 C CA . TYR B 1 50 ? 17.007 3.567 -57.534 1.00 25.14 50 TYR B CA 1
ATOM 4021 C C . TYR B 1 50 ? 16.218 4.780 -57.997 1.00 25.69 50 TYR B C 1
ATOM 4022 O O . TYR B 1 50 ? 16.578 5.914 -57.661 1.00 26.10 50 TYR B O 1
ATOM 4031 N N . LEU B 1 51 ? 15.163 4.539 -58.783 1.00 21.38 51 LEU B N 1
ATOM 4032 C CA . LEU B 1 51 ? 14.262 5.575 -59.272 1.00 21.81 51 LEU B CA 1
ATOM 4033 C C . LEU B 1 51 ? 12.986 5.554 -58.430 1.00 26.21 51 LEU B C 1
ATOM 4034 O O . LEU B 1 51 ? 12.275 4.544 -58.400 1.00 27.86 51 LEU B O 1
ATOM 4039 N N . MET B 1 52 ? 12.687 6.666 -57.769 1.00 23.44 52 MET B N 1
ATOM 4040 C CA . MET B 1 52 ? 11.656 6.740 -56.746 1.00 20.89 52 MET B CA 1
ATOM 4041 C C . MET B 1 52 ? 10.781 7.950 -57.025 1.00 23.17 52 MET B C 1
ATOM 4042 O O . MET B 1 52 ? 11.204 8.873 -57.728 1.00 22.57 52 MET B O 1
ATOM 4047 N N . PRO B 1 53 ? 9.547 7.975 -56.517 1.00 21.13 53 PRO B N 1
ATOM 4048 C CA . PRO B 1 53 ? 8.767 9.211 -56.608 1.00 22.32 53 PRO B CA 1
ATOM 4049 C C . PRO B 1 53 ? 9.5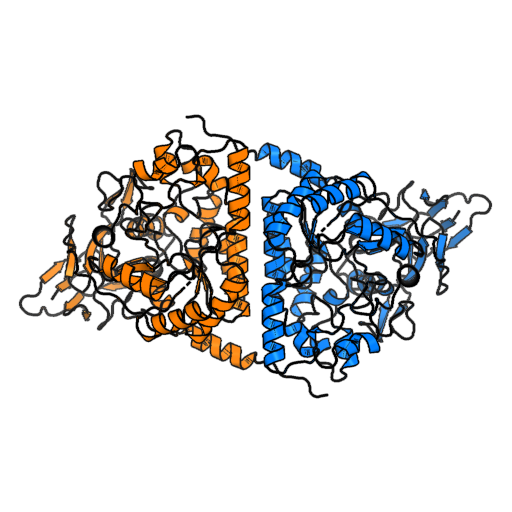13 10.336 -55.903 1.00 21.99 53 PRO B C 1
ATOM 4050 O O . PRO B 1 53 ? 10.189 10.115 -54.902 1.00 22.41 53 PRO B O 1
ATOM 4054 N N . GLY B 1 54 ? 9.417 11.540 -56.458 1.00 20.33 54 GLY B N 1
ATOM 4055 C CA . GLY B 1 54 ? 10.011 12.687 -55.802 1.00 22.80 54 GLY B CA 1
ATOM 4056 C C . GLY B 1 54 ? 9.374 12.928 -54.447 1.00 24.32 54 GLY B C 1
ATOM 4057 O O . GLY B 1 54 ? 8.204 12.630 -54.226 1.00 21.64 54 GLY B O 1
ATOM 4058 N N . GLY B 1 55 ? 10.163 13.460 -53.519 1.00 22.13 55 GLY B N 1
ATOM 4059 C CA . GLY B 1 55 ? 9.652 13.673 -52.182 1.00 22.67 55 GLY B CA 1
ATOM 4060 C C . GLY B 1 55 ? 8.572 14.734 -52.179 1.00 20.98 55 GLY B C 1
ATOM 4061 O O . GLY B 1 55 ? 8.563 15.644 -53.008 1.00 21.61 55 GLY B O 1
ATOM 4062 N N . ILE B 1 56 ? 7.617 14.585 -51.263 1.00 20.20 56 ILE B N 1
ATOM 4063 C CA . ILE B 1 56 ? 6.615 15.614 -51.004 1.00 20.37 56 ILE B CA 1
ATOM 4064 C C . ILE B 1 56 ? 6.810 16.089 -49.576 1.00 20.08 56 ILE B C 1
ATOM 4065 O O . ILE B 1 56 ? 6.764 15.279 -48.640 1.00 19.39 56 ILE B O 1
ATOM 4070 N N . ASP B 1 57 ? 7.009 17.398 -49.403 1.00 21.13 57 ASP B N 1
ATOM 4071 C CA . ASP B 1 57 ? 7.196 17.975 -48.073 1.00 17.97 57 ASP B CA 1
ATOM 4072 C C . ASP B 1 57 ? 5.925 18.730 -47.709 1.00 22.78 57 ASP B C 1
ATOM 4073 O O . ASP B 1 57 ? 5.730 19.867 -48.164 1.00 21.35 57 ASP B O 1
ATOM 4078 N N . PRO B 1 58 ? 5.016 18.143 -46.926 1.00 21.17 58 PRO B N 1
ATOM 4079 C CA . PRO B 1 58 ? 3.755 18.821 -46.609 1.00 19.28 58 PRO B CA 1
ATOM 4080 C C . PRO B 1 58 ? 3.867 19.886 -45.533 1.00 19.11 58 PRO B C 1
ATOM 4081 O O . PRO B 1 58 ? 2.829 20.346 -45.044 1.00 20.49 58 PRO B O 1
ATOM 4085 N N . HIS B 1 59 ? 5.081 20.330 -45.171 1.00 19.78 59 HIS B N 1
ATOM 4086 C CA . HIS B 1 59 ? 5.200 21.290 -44.069 1.00 18.92 59 HIS B CA 1
ATOM 4087 C C . HIS B 1 59 ? 6.351 22.267 -44.325 1.00 20.30 59 HIS B C 1
ATOM 4088 O O . HIS B 1 59 ? 7.471 22.033 -43.869 1.00 22.86 59 HIS B O 1
ATOM 4095 N N . THR B 1 60 ? 6.058 23.374 -45.018 1.00 20.30 60 THR B N 1
ATOM 4096 C CA . THR B 1 60 ? 7.061 24.412 -45.259 1.00 20.55 60 THR B CA 1
ATOM 4097 C C . THR B 1 60 ? 6.477 25.794 -44.975 1.00 23.12 60 THR B C 1
ATOM 4098 O O . THR B 1 60 ? 5.259 25.981 -44.969 1.00 21.62 60 THR B O 1
ATOM 4102 N N . HIS B 1 61 ? 7.373 26.770 -44.750 1.00 19.66 61 HIS B N 1
ATOM 4103 C CA . HIS B 1 61 ? 7.005 28.145 -44.430 1.00 23.97 61 HIS B CA 1
ATOM 4104 C C . HIS B 1 61 ? 7.909 29.131 -45.179 1.00 27.00 61 HIS B C 1
ATOM 4105 O O . HIS B 1 61 ? 8.634 29.915 -44.582 1.00 23.64 61 HIS B O 1
ATOM 4112 N N . MET B 1 62 ? 7.866 29.108 -46.508 1.00 24.70 62 MET B N 1
ATOM 4113 C CA . MET B 1 62 ? 8.741 29.983 -47.278 1.00 23.95 62 MET B CA 1
ATOM 4114 C C . MET B 1 62 ? 8.382 31.451 -47.049 1.00 23.22 62 MET B C 1
ATOM 4115 O O . MET B 1 62 ? 7.206 31.831 -47.032 1.00 20.66 62 MET B O 1
ATOM 4120 N N . GLN B 1 63 ? 9.417 32.279 -46.875 1.00 22.24 63 GLN B N 1
ATOM 4121 C CA . GLN B 1 63 ? 9.288 33.703 -46.582 1.00 23.75 63 GLN B CA 1
ATOM 4122 C C . GLN B 1 63 ? 8.125 34.018 -45.645 1.00 25.16 63 GLN B C 1
ATOM 4123 O O . GLN B 1 63 ? 7.389 34.987 -45.866 1.00 22.70 63 GLN B O 1
ATOM 4129 N N . LEU B 1 64 ? 7.966 33.225 -44.589 1.00 23.89 64 LEU B N 1
ATOM 4130 C CA . LEU B 1 64 ? 6.915 33.493 -43.603 1.00 27.76 64 LEU B CA 1
ATOM 4131 C C . LEU B 1 64 ? 7.241 34.770 -42.831 1.00 29.90 64 LEU B C 1
ATOM 4132 O O . LEU B 1 64 ? 8.357 34.904 -42.311 1.00 29.48 64 LEU B O 1
ATOM 4137 N N . PRO B 1 65 ? 6.323 35.739 -42.766 1.00 29.84 65 PRO B N 1
ATOM 4138 C CA . PRO B 1 65 ? 6.597 36.960 -41.995 1.00 33.78 65 PRO B CA 1
ATOM 4139 C C . PRO B 1 65 ? 6.743 36.682 -40.509 1.00 34.31 65 PRO B C 1
ATOM 4140 O O . PRO B 1 65 ? 5.971 35.919 -39.926 1.00 33.84 65 PRO B O 1
ATOM 4144 N N . PHE B 1 66 ? 7.719 37.347 -39.885 1.00 41.99 66 PHE B N 1
ATOM 4145 C CA . PHE B 1 66 ? 7.783 37.405 -38.426 1.00 47.66 66 PHE B CA 1
ATOM 4146 C C . PHE B 1 66 ? 8.304 38.765 -37.981 1.00 51.38 66 PHE B C 1
ATOM 4147 O O . PHE B 1 66 ? 9.429 39.158 -38.318 1.00 42.84 66 PHE B O 1
ATOM 4155 N N . MET B 1 67 ? 7.491 39.463 -37.192 1.00 55.02 67 MET B N 1
ATOM 4156 C CA . MET B 1 67 ? 7.801 40.843 -36.790 1.00 56.06 67 MET B CA 1
ATOM 4157 C C . MET B 1 67 ? 7.869 41.669 -38.079 1.00 57.33 67 MET B C 1
ATOM 4158 O O . MET B 1 67 ? 7.094 41.411 -39.017 1.00 59.43 67 MET B O 1
ATOM 4163 N N . GLY B 1 68 ? 8.765 42.650 -38.166 1.00 55.82 68 GLY B N 1
ATOM 4164 C CA . GLY B 1 68 ? 8.999 43.356 -39.407 1.00 56.85 68 GLY B CA 1
ATOM 4165 C C . GLY B 1 68 ? 9.933 42.648 -40.359 1.00 56.44 68 GLY B C 1
ATOM 4166 O O . GLY B 1 68 ? 10.326 43.220 -41.380 1.00 59.28 68 GLY B O 1
ATOM 4167 N N . THR B 1 69 ? 10.297 41.409 -40.043 1.00 53.66 69 THR B N 1
ATOM 4168 C CA . THR B 1 69 ? 11.202 40.580 -40.823 1.00 48.86 69 THR B CA 1
ATOM 4169 C C . THR B 1 69 ? 10.473 39.318 -41.300 1.00 49.83 69 THR B C 1
ATOM 4170 O O . THR B 1 69 ? 9.316 39.054 -40.957 1.00 50.31 69 THR B O 1
ATOM 4174 N N . VAL B 1 70 ? 11.187 38.516 -42.081 1.00 45.99 70 VAL B N 1
ATOM 4175 C CA . VAL B 1 70 ? 10.591 37.406 -42.802 1.00 35.79 70 VAL B CA 1
ATOM 4176 C C . VAL B 1 70 ? 11.635 36.305 -42.903 1.00 32.20 70 VAL B C 1
ATOM 4177 O O . VAL B 1 70 ? 12.837 36.574 -42.922 1.00 28.91 70 VAL B O 1
ATOM 4181 N N . ALA B 1 71 ? 11.171 35.058 -42.932 1.00 26.06 71 ALA B N 1
ATOM 4182 C CA . ALA B 1 71 ? 12.080 33.935 -43.130 1.00 30.79 71 ALA B CA 1
ATOM 4183 C C . ALA B 1 71 ? 13.036 34.237 -44.276 1.00 29.06 71 ALA B C 1
ATOM 4184 O O . ALA B 1 71 ? 12.641 34.797 -45.302 1.00 29.57 71 ALA B O 1
ATOM 4186 N N . SER B 1 72 ? 14.306 33.872 -44.087 1.00 28.63 72 SER B N 1
ATOM 4187 C CA . SER B 1 72 ? 15.346 34.220 -45.047 1.00 30.09 72 SER B CA 1
ATOM 4188 C C . SER B 1 72 ? 15.275 33.385 -46.321 1.00 31.17 72 SER B C 1
ATOM 4189 O O . SER B 1 72 ? 15.894 33.759 -47.327 1.00 26.83 72 SER B O 1
ATOM 4192 N N . GLU B 1 73 ? 14.527 32.289 -46.304 1.00 25.76 73 GLU B N 1
ATOM 4193 C CA . GLU B 1 73 ? 14.261 31.481 -47.491 1.00 26.67 73 GLU B CA 1
ATOM 4194 C C . GLU B 1 73 ? 12.962 31.968 -48.136 1.00 28.04 73 GLU B C 1
ATOM 4195 O O . GLU B 1 73 ? 11.964 32.147 -47.435 1.00 27.70 73 GLU B O 1
ATOM 4201 N N . ASP B 1 74 ? 12.968 32.209 -49.459 1.00 27.47 74 ASP B N 1
ATOM 4202 C CA . ASP B 1 74 ? 11.732 32.569 -50.164 1.00 23.89 74 ASP B CA 1
ATOM 4203 C C . ASP B 1 74 ? 11.248 31.386 -51.017 1.00 24.00 74 ASP B C 1
ATOM 4204 O O . ASP B 1 74 ? 11.866 30.317 -51.043 1.00 26.11 74 ASP B O 1
ATOM 4209 N N . PHE B 1 75 ? 10.110 31.571 -51.700 1.00 24.38 75 PHE B N 1
ATOM 4210 C CA . PHE B 1 75 ? 9.478 30.440 -52.388 1.00 24.86 75 PHE B CA 1
ATOM 4211 C C . PHE B 1 75 ? 10.342 29.891 -53.521 1.00 25.39 75 PHE B C 1
ATOM 4212 O O . PHE B 1 75 ? 10.302 28.686 -53.796 1.00 22.36 75 PHE B O 1
ATOM 4220 N N . PHE B 1 76 ? 11.148 30.731 -54.171 1.00 23.49 76 PHE B N 1
ATOM 4221 C CA . PHE B 1 76 ? 12.059 30.194 -55.177 1.00 26.63 76 PHE B CA 1
ATOM 4222 C C . PHE B 1 76 ? 13.251 29.487 -54.538 1.00 23.79 76 PHE B C 1
ATOM 4223 O O . PHE B 1 76 ? 13.531 28.325 -54.849 1.00 26.08 76 PHE B O 1
ATOM 4231 N N . SER B 1 77 ? 14.000 30.185 -53.676 1.00 23.15 77 SER B N 1
ATOM 4232 C CA . SER B 1 77 ? 15.191 29.560 -53.097 1.00 23.26 77 SER B CA 1
ATOM 4233 C C . SER B 1 77 ? 14.823 28.290 -52.334 1.00 25.25 77 SER B C 1
ATOM 4234 O O . SER B 1 77 ? 15.551 27.292 -52.392 1.00 20.99 77 SER B O 1
ATOM 4237 N N . GLY B 1 78 ? 13.669 28.295 -51.655 1.00 23.05 78 GLY B N 1
ATOM 4238 C CA . GLY B 1 78 ? 13.253 27.121 -50.895 1.00 21.82 78 GLY B CA 1
ATOM 4239 C C . GLY B 1 78 ? 12.893 25.934 -51.772 1.00 23.66 78 GLY B C 1
ATOM 4240 O O . GLY B 1 78 ? 13.315 24.808 -51.503 1.00 21.14 78 GLY B O 1
ATOM 4241 N N . THR B 1 79 ? 12.082 26.159 -52.817 1.00 22.60 79 THR B N 1
ATOM 4242 C CA . THR B 1 79 ? 11.731 25.053 -53.714 1.00 25.24 79 THR B CA 1
ATOM 4243 C C . THR B 1 79 ? 12.938 24.570 -54.512 1.00 25.77 79 THR B C 1
ATOM 4244 O O . THR B 1 79 ? 13.033 23.375 -54.830 1.00 22.73 79 THR B O 1
ATOM 4248 N N . ALA B 1 80 ? 13.856 25.477 -54.857 1.00 22.56 80 ALA B N 1
ATOM 4249 C CA . ALA B 1 80 ? 15.088 25.069 -55.529 1.00 24.50 80 ALA B CA 1
ATOM 4250 C C . ALA B 1 80 ? 15.937 24.196 -54.617 1.00 24.89 80 ALA B C 1
ATOM 4251 O O . ALA B 1 80 ? 16.499 23.180 -55.048 1.00 21.96 80 ALA B O 1
ATOM 4253 N N . ALA B 1 81 ? 16.042 24.581 -53.345 1.00 25.16 81 ALA B N 1
ATOM 4254 C CA . ALA B 1 81 ? 16.792 23.771 -52.396 1.00 21.85 81 ALA B CA 1
ATOM 4255 C C . ALA B 1 81 ? 16.145 22.400 -52.209 1.00 24.05 81 ALA B C 1
ATOM 4256 O O . ALA B 1 81 ? 16.847 21.390 -52.093 1.00 23.44 81 ALA B O 1
ATOM 4258 N N . GLY B 1 82 ? 14.810 22.338 -52.182 1.00 23.98 82 GLY B N 1
ATOM 4259 C CA . GLY B 1 82 ? 14.148 21.037 -52.114 1.00 22.46 82 GLY B CA 1
ATOM 4260 C C . GLY B 1 82 ? 14.529 20.136 -53.277 1.00 24.89 82 GLY B C 1
ATOM 4261 O O . GLY B 1 82 ? 14.884 18.968 -53.092 1.00 24.59 82 GLY B O 1
ATOM 4262 N N . LEU B 1 83 ? 14.494 20.684 -54.493 1.00 25.06 83 LEU B N 1
ATOM 4263 C CA . LEU B 1 83 ? 14.856 19.911 -55.681 1.00 22.71 83 LEU B CA 1
ATOM 4264 C C . LEU B 1 83 ? 16.269 19.348 -55.576 1.00 23.98 83 LEU B C 1
ATOM 4265 O O . LEU B 1 83 ? 16.520 18.202 -55.961 1.00 26.17 83 LEU B O 1
ATOM 4270 N N . ALA B 1 84 ? 17.212 20.147 -55.070 1.00 24.57 84 ALA B N 1
ATOM 4271 C CA . ALA B 1 84 ? 18.568 19.643 -54.899 1.00 27.81 84 ALA B CA 1
ATOM 4272 C C . ALA B 1 84 ? 18.597 18.439 -53.974 1.00 25.83 84 ALA B C 1
ATOM 4273 O O . ALA B 1 84 ? 19.477 17.582 -54.109 1.00 24.55 84 ALA B O 1
ATOM 4275 N N . GLY B 1 85 ? 17.664 18.365 -53.023 1.00 26.30 85 GLY B N 1
ATOM 4276 C CA . GLY B 1 85 ? 17.594 17.260 -52.086 1.00 22.05 85 GLY B CA 1
ATOM 4277 C C . GLY B 1 85 ? 16.588 16.179 -52.421 1.00 22.61 85 GLY B C 1
ATOM 4278 O O . GLY B 1 85 ? 16.325 15.322 -51.570 1.00 22.35 85 GLY B O 1
ATOM 4279 N N . GLY B 1 86 ? 16.020 16.184 -53.631 1.00 23.05 86 GLY B N 1
ATOM 4280 C CA . GLY B 1 86 ? 15.112 15.138 -54.062 1.00 23.90 86 GLY B CA 1
ATOM 4281 C C . GLY B 1 86 ? 13.642 15.387 -53.777 1.00 26.53 86 GLY B C 1
ATOM 4282 O O . GLY B 1 86 ? 12.807 14.539 -54.126 1.00 28.46 86 GLY B O 1
ATOM 4283 N N . THR B 1 87 ? 13.299 16.510 -53.159 1.00 24.00 87 THR B N 1
ATOM 4284 C CA . THR B 1 87 ? 11.916 16.865 -52.877 1.00 23.30 87 THR B CA 1
ATOM 4285 C C . THR B 1 87 ? 11.359 17.649 -54.060 1.00 21.70 87 THR B C 1
ATOM 4286 O O . THR B 1 87 ? 11.924 18.673 -54.451 1.00 23.39 87 THR B O 1
ATOM 4290 N N . THR B 1 88 ? 10.261 17.168 -54.641 1.00 21.41 88 THR B N 1
ATOM 4291 C CA . THR B 1 88 ? 9.755 17.762 -55.868 1.00 22.16 88 THR B CA 1
ATOM 4292 C C . THR B 1 88 ? 8.490 18.592 -55.688 1.00 22.22 88 THR B C 1
ATOM 4293 O O . THR B 1 88 ? 8.086 19.276 -56.634 1.00 24.62 88 THR B O 1
ATOM 4297 N N . SER B 1 89 ? 7.858 18.571 -54.516 1.00 20.33 89 SER B N 1
ATOM 4298 C CA . SER B 1 89 ? 6.706 19.442 -54.312 1.00 21.23 89 SER B CA 1
ATOM 4299 C C . SER B 1 89 ? 6.516 19.683 -52.823 1.00 23.88 89 SER B C 1
ATOM 4300 O O . SER B 1 89 ? 6.983 18.907 -51.985 1.00 20.32 89 SER B O 1
ATOM 4303 N N . ILE B 1 90 ? 5.844 20.795 -52.508 1.00 22.53 90 ILE B N 1
ATOM 4304 C CA . ILE B 1 90 ? 5.649 21.234 -51.136 1.00 19.91 90 ILE B CA 1
ATOM 4305 C C . ILE B 1 90 ? 4.182 21.554 -50.894 1.00 21.01 90 ILE B C 1
ATOM 4306 O O . ILE B 1 90 ? 3.410 21.812 -51.817 1.00 20.86 90 ILE B O 1
ATOM 4311 N N . ILE B 1 91 ? 3.810 21.561 -49.617 1.00 20.38 91 ILE B N 1
ATOM 4312 C CA . ILE B 1 91 ? 2.573 22.189 -49.172 1.00 18.29 91 ILE B CA 1
ATOM 4313 C C . ILE B 1 91 ? 2.945 23.160 -48.061 1.00 20.73 91 ILE B C 1
ATOM 4314 O O . ILE B 1 91 ? 3.456 22.748 -47.008 1.00 18.81 91 ILE B O 1
ATOM 4319 N N . ASP B 1 92 ? 2.722 24.445 -48.313 1.00 19.36 92 ASP B N 1
ATOM 4320 C CA . ASP B 1 92 ? 3.059 25.551 -47.437 1.00 20.03 92 ASP B CA 1
ATOM 4321 C C . ASP B 1 92 ? 1.802 25.941 -46.652 1.00 23.27 92 ASP B C 1
ATOM 4322 O O . ASP B 1 92 ? 0.794 25.224 -46.664 1.00 21.33 92 ASP B O 1
ATOM 4327 N N . PHE B 1 93 ? 1.834 27.099 -45.994 1.00 20.27 93 PHE B N 1
ATOM 4328 C CA . PHE B 1 93 ? 0.753 27.531 -45.112 1.00 22.04 93 PHE B CA 1
ATOM 4329 C C . PHE B 1 93 ? 0.403 28.987 -45.387 1.00 24.90 93 PHE B C 1
ATOM 4330 O O . PHE B 1 93 ? 1.263 29.870 -45.280 1.00 25.07 93 PHE B O 1
ATOM 4338 N N . VAL B 1 94 ? -0.862 29.245 -45.691 1.00 24.67 94 VAL B N 1
ATOM 4339 C CA . VAL B 1 94 ? -1.387 30.604 -45.628 1.00 21.67 94 VAL B CA 1
ATOM 4340 C C . VAL B 1 94 ? -1.782 30.872 -44.179 1.00 22.06 94 VAL B C 1
ATOM 4341 O O . VAL B 1 94 ? -2.603 30.149 -43.614 1.00 21.56 94 VAL B O 1
ATOM 4345 N N . ILE B 1 95 ? -1.187 31.894 -43.566 1.00 20.52 95 ILE B N 1
ATOM 4346 C CA . ILE B 1 95 ? -1.471 32.187 -42.162 1.00 20.91 95 ILE B CA 1
ATOM 4347 C C . ILE B 1 95 ? -2.076 33.582 -42.036 1.00 25.77 95 ILE B C 1
ATOM 4348 O O . ILE B 1 95 ? -1.346 34.579 -41.901 1.00 22.70 95 ILE B O 1
ATOM 4353 N N . PRO B 1 96 ? -3.400 33.697 -42.069 1.00 27.82 96 PRO B N 1
ATOM 4354 C CA . PRO B 1 96 ? -4.031 35.005 -41.865 1.00 24.85 96 PRO B CA 1
ATOM 4355 C C . PRO B 1 96 ? -3.704 35.573 -40.490 1.00 29.34 96 PRO B C 1
ATOM 4356 O O . PRO B 1 96 ? -3.634 34.845 -39.495 1.00 26.77 96 PRO B O 1
ATOM 4360 N N . ASN B 1 97 ? -3.506 36.893 -40.440 1.00 30.46 97 ASN B N 1
ATOM 4361 C CA . ASN B 1 97 ? -3.527 37.581 -39.158 1.00 34.40 97 ASN B CA 1
ATOM 4362 C C . ASN B 1 97 ? -4.899 37.414 -38.515 1.00 31.77 97 ASN B C 1
ATOM 4363 O O . ASN B 1 97 ? -5.891 37.157 -39.200 1.00 30.01 97 ASN B O 1
ATOM 4368 N N . PRO B 1 98 ? -4.985 37.540 -37.195 1.00 33.59 98 PRO B N 1
ATOM 4369 C CA . PRO B 1 98 ? -6.305 37.561 -36.568 1.00 32.30 98 PRO B CA 1
ATOM 4370 C C . PRO B 1 98 ? -7.148 38.674 -37.173 1.00 31.03 98 PRO B C 1
ATOM 4371 O O . PRO B 1 98 ? -6.658 39.771 -37.458 1.00 29.77 98 PRO B O 1
ATOM 4375 N N . ARG B 1 99 ? -8.408 38.344 -37.448 1.00 30.00 99 ARG B N 1
ATOM 4376 C CA . ARG B 1 99 ? -9.405 39.226 -38.052 1.00 32.79 99 ARG B CA 1
ATOM 4377 C C . ARG B 1 99 ? -9.086 39.599 -39.495 1.00 28.86 99 ARG B C 1
ATOM 4378 O O . ARG B 1 99 ? -9.752 40.465 -40.066 1.00 27.17 99 ARG B O 1
ATOM 4386 N N . GLN B 1 100 ? -8.101 38.964 -40.118 1.00 27.24 100 GLN B N 1
ATOM 4387 C CA . GLN B 1 100 ? -7.847 39.196 -41.534 1.00 29.19 100 GLN B CA 1
ATOM 4388 C C . GLN B 1 100 ? -8.567 38.149 -42.372 1.00 30.43 100 GLN B C 1
ATOM 4389 O O . GLN B 1 100 ? -8.566 36.957 -42.039 1.00 29.10 100 GLN B O 1
ATOM 4395 N N . SER B 1 101 ? -9.191 38.608 -43.456 1.00 25.11 101 SER B N 1
ATOM 4396 C CA . SER B 1 101 ? -9.820 37.722 -44.428 1.00 25.52 101 SER B CA 1
ATOM 4397 C C . SER B 1 101 ? -8.892 36.581 -44.840 1.00 26.74 101 SER B C 1
ATOM 4398 O O . SER B 1 101 ? -7.768 36.817 -45.279 1.00 27.63 101 SER B O 1
ATOM 4401 N N . LEU B 1 102 ? -9.396 35.345 -44.766 1.00 25.16 102 LEU B N 1
ATOM 4402 C CA . LEU B 1 102 ? -8.626 34.205 -45.266 1.00 24.13 102 LEU B CA 1
ATOM 4403 C C . LEU B 1 102 ? -8.328 34.334 -46.756 1.00 27.72 102 LEU B C 1
ATOM 4404 O O . LEU B 1 102 ? -7.243 33.962 -47.216 1.00 27.19 102 LEU B O 1
ATOM 4409 N N . LEU B 1 103 ? -9.302 34.798 -47.545 1.00 27.50 103 LEU B N 1
ATOM 4410 C CA . LEU B 1 103 ? -9.075 34.895 -48.981 1.00 24.73 103 LEU B CA 1
ATOM 4411 C C . LEU B 1 103 ? -8.043 35.966 -49.291 1.00 26.61 103 LEU B C 1
ATOM 4412 O O . LEU B 1 103 ? -7.210 35.795 -50.192 1.00 22.93 103 LEU B O 1
ATOM 4417 N N . GLU B 1 104 ? -8.090 37.083 -48.558 1.00 26.82 104 GLU B N 1
ATOM 4418 C CA . GLU B 1 104 ? -7.072 38.117 -48.723 1.00 25.89 104 GLU B CA 1
ATOM 4419 C C . GLU B 1 104 ? -5.673 37.559 -48.465 1.00 29.33 104 GLU B C 1
ATOM 4420 O O . GLU B 1 104 ? -4.755 37.751 -49.273 1.00 26.37 104 GLU B O 1
ATOM 4426 N N . ALA B 1 105 ? -5.479 36.889 -47.320 1.00 26.53 105 ALA B N 1
ATOM 4427 C CA . ALA B 1 105 ? -4.187 36.255 -47.056 1.00 25.44 105 ALA B CA 1
ATOM 4428 C C . ALA B 1 105 ? -3.813 35.276 -48.166 1.00 20.81 105 ALA B C 1
ATOM 4429 O O . ALA B 1 105 ? -2.650 35.209 -48.576 1.00 26.14 105 ALA B O 1
ATOM 4431 N N . PHE B 1 106 ? -4.786 34.500 -48.656 1.00 23.77 106 PHE B N 1
ATOM 4432 C CA . PHE B 1 106 ? -4.505 33.485 -49.676 1.00 23.93 106 PHE B CA 1
ATOM 4433 C C . PHE B 1 106 ? -3.958 34.117 -50.952 1.00 26.36 106 PHE B C 1
ATOM 4434 O O . PHE B 1 106 ? -2.964 33.646 -51.519 1.00 26.22 106 PHE B O 1
ATOM 4442 N N . HIS B 1 107 ? -4.594 35.186 -51.427 1.00 25.61 107 HIS B N 1
ATOM 4443 C CA . HIS B 1 107 ? -4.118 35.805 -52.660 1.00 26.77 107 HIS B CA 1
ATOM 4444 C C . HIS B 1 107 ? -2.734 36.405 -52.467 1.00 21.79 107 HIS B C 1
ATOM 4445 O O . HIS B 1 107 ? -1.904 36.363 -53.381 1.00 24.91 107 HIS B O 1
ATOM 4452 N N . THR B 1 108 ? -2.459 36.947 -51.277 1.00 22.81 108 THR B N 1
ATOM 4453 C CA . THR B 1 108 ? -1.119 37.442 -50.973 1.00 24.80 108 THR B CA 1
ATOM 4454 C C . THR B 1 108 ? -0.091 36.329 -51.106 1.00 27.10 108 THR B C 1
ATOM 4455 O O . THR B 1 108 ? 0.928 36.481 -51.794 1.00 24.59 108 THR B O 1
ATOM 4459 N N . TRP B 1 109 ? -0.357 35.190 -50.456 1.00 22.50 109 TRP B N 1
ATOM 4460 C CA . TRP B 1 109 ? 0.574 34.069 -50.488 1.00 24.52 109 TRP B CA 1
ATOM 4461 C C . TRP B 1 109 ? 0.719 33.507 -51.895 1.00 20.49 109 TRP B C 1
ATOM 4462 O O . TRP B 1 109 ? 1.812 33.097 -52.288 1.00 23.84 109 TRP B O 1
ATOM 4473 N N . ARG B 1 110 ? -0.378 33.454 -52.663 1.00 24.53 110 ARG B N 1
ATOM 4474 C CA . ARG B 1 110 ? -0.267 33.009 -54.051 1.00 24.16 110 ARG B CA 1
ATOM 4475 C C . ARG B 1 110 ? 0.675 33.911 -54.836 1.00 24.99 110 ARG B C 1
ATOM 4476 O O . ARG B 1 110 ? 1.472 33.430 -55.652 1.00 26.60 110 ARG B O 1
ATOM 4484 N N . GLY B 1 111 ? 0.596 35.221 -54.603 1.00 25.17 111 GLY B N 1
ATOM 4485 C CA . GLY B 1 111 ? 1.540 36.134 -55.231 1.00 26.12 111 GLY B CA 1
ATOM 4486 C C . GLY B 1 111 ? 2.976 35.836 -54.842 1.00 28.74 111 GLY B C 1
ATOM 4487 O O . GLY B 1 111 ? 3.873 35.834 -55.692 1.00 29.27 111 GLY B O 1
ATOM 4488 N N . TRP B 1 112 ? 3.213 35.559 -53.554 1.00 26.50 112 TRP B N 1
ATOM 4489 C CA . TRP B 1 112 ? 4.558 35.213 -53.096 1.00 23.73 112 TRP B CA 1
ATOM 4490 C C . TRP B 1 112 ? 5.023 33.887 -53.676 1.00 27.54 112 TRP B C 1
ATOM 4491 O O . TRP B 1 112 ? 6.230 33.674 -53.873 1.00 25.55 112 TRP B O 1
ATOM 4502 N N . ALA B 1 113 ? 4.097 32.969 -53.908 1.00 23.96 113 ALA B N 1
ATOM 4503 C CA . ALA B 1 113 ? 4.477 31.629 -54.317 1.00 23.63 113 ALA B CA 1
ATOM 4504 C C . ALA B 1 113 ? 4.642 31.485 -55.820 1.00 27.15 113 ALA B C 1
ATOM 4505 O O . ALA B 1 113 ? 5.170 30.461 -56.262 1.00 25.03 113 ALA B O 1
ATOM 4507 N N . GLN B 1 114 ? 4.233 32.484 -56.614 1.00 25.38 114 GLN B N 1
ATOM 4508 C CA . GLN B 1 114 ? 4.340 32.347 -58.064 1.00 31.21 114 GLN B CA 1
ATOM 4509 C C . GLN B 1 114 ? 5.763 31.982 -58.489 1.00 30.54 114 GLN B C 1
ATOM 4510 O O . GLN B 1 114 ? 5.958 31.195 -59.423 1.00 28.08 114 GLN B O 1
ATOM 4516 N N . LYS B 1 115 ? 6.772 32.541 -57.812 1.00 28.85 115 LYS B N 1
ATOM 4517 C CA . LYS B 1 115 ? 8.172 32.339 -58.176 1.00 28.61 115 LYS B CA 1
ATOM 4518 C C . LYS B 1 115 ? 8.685 30.927 -57.898 1.00 28.27 115 LYS B C 1
ATOM 4519 O O . LYS B 1 115 ? 9.839 30.643 -58.238 1.00 25.77 115 LYS B O 1
ATOM 4525 N N . SER B 1 116 ? 7.888 30.036 -57.302 1.00 26.40 116 SER B N 1
ATOM 4526 C CA . SER B 1 116 ? 8.395 28.709 -56.969 1.00 25.75 116 SER B CA 1
ATOM 4527 C C . SER B 1 116 ? 8.953 28.004 -58.203 1.00 24.20 116 SER B C 1
ATOM 4528 O O . SER B 1 116 ? 8.474 28.181 -59.325 1.00 25.87 116 SER B O 1
ATOM 4531 N N . ALA B 1 117 ? 9.978 27.195 -57.976 1.00 20.67 117 ALA B N 1
ATOM 4532 C CA . ALA B 1 117 ? 10.632 26.440 -59.032 1.00 23.27 117 ALA B CA 1
ATOM 4533 C C . ALA B 1 117 ? 10.003 25.075 -59.262 1.00 25.22 117 ALA B C 1
ATOM 4534 O O . ALA B 1 117 ? 10.309 24.434 -60.274 1.00 25.63 117 ALA B O 1
ATOM 4536 N N . ALA B 1 118 ? 9.155 24.614 -58.342 1.00 25.00 118 ALA B N 1
ATOM 4537 C CA . ALA B 1 118 ? 8.551 23.287 -58.398 1.00 25.80 118 ALA B CA 1
ATOM 4538 C C . ALA B 1 118 ? 7.120 23.385 -57.877 1.00 22.16 118 ALA B C 1
ATOM 4539 O O . ALA B 1 118 ? 6.702 24.419 -57.341 1.00 23.74 118 ALA B O 1
ATOM 4541 N N . ASP B 1 119 ? 6.355 22.303 -58.053 1.00 22.81 119 ASP B N 1
ATOM 4542 C CA . ASP B 1 119 ? 4.935 22.319 -57.719 1.00 24.69 119 ASP B CA 1
ATOM 4543 C C . ASP B 1 119 ? 4.727 22.603 -56.231 1.00 22.38 119 ASP B C 1
ATOM 4544 O O . ASP B 1 119 ? 5.490 22.147 -55.377 1.00 21.76 119 ASP B O 1
ATOM 4549 N N . TYR B 1 120 ? 3.646 23.326 -55.921 1.00 22.23 120 TYR B N 1
ATOM 4550 C CA . TYR B 1 120 ? 3.366 23.772 -54.563 1.00 24.62 120 TYR B CA 1
ATOM 4551 C C . TYR B 1 120 ? 1.863 23.878 -54.325 1.00 25.45 120 TYR B C 1
ATOM 4552 O O . TYR B 1 120 ? 1.084 24.162 -55.242 1.00 23.82 120 TYR B O 1
ATOM 4561 N N . GLY B 1 121 ? 1.468 23.698 -53.065 1.00 22.93 121 GLY B N 1
ATOM 4562 C CA . GLY B 1 121 ? 0.099 23.933 -52.655 1.00 21.65 121 GLY B CA 1
ATOM 4563 C C . GLY B 1 121 ? 0.069 24.574 -51.282 1.00 22.05 121 GLY B C 1
ATOM 4564 O O . GLY B 1 121 ? 1.115 24.828 -50.678 1.00 21.06 121 GLY B O 1
ATOM 4565 N N . PHE B 1 122 ? -1.146 24.824 -50.792 1.00 22.38 122 PHE B N 1
ATOM 4566 C CA . PHE B 1 122 ? -1.315 25.508 -49.516 1.00 23.66 122 PHE B CA 1
ATOM 4567 C C . PHE B 1 122 ? -2.300 24.761 -48.635 1.00 22.09 122 PHE B C 1
ATOM 4568 O O . PHE B 1 122 ? -3.358 24.331 -49.107 1.00 18.80 122 PHE B O 1
ATOM 4576 N N . HIS B 1 123 ? -1.933 24.609 -47.357 1.00 20.23 123 HIS B N 1
ATOM 4577 C CA . HIS B 1 123 ? -2.880 24.565 -46.255 1.00 18.95 123 HIS B CA 1
ATOM 4578 C C . HIS B 1 123 ? -3.268 25.999 -45.894 1.00 19.65 123 HIS B C 1
ATOM 4579 O O . HIS B 1 123 ? -2.519 26.946 -46.137 1.00 24.46 123 HIS B O 1
ATOM 4586 N N . VAL B 1 124 ? -4.421 26.169 -45.267 1.00 19.73 124 VAL B N 1
ATOM 4587 C CA . VAL B 1 124 ? -4.819 27.492 -44.800 1.00 19.74 124 VAL B CA 1
ATOM 4588 C C . VAL B 1 124 ? -5.090 27.414 -43.307 1.00 20.48 124 VAL B C 1
ATOM 4589 O O . VAL B 1 124 ? -5.864 26.562 -42.857 1.00 20.41 124 VAL B O 1
ATOM 4593 N N . ALA B 1 125 ? -4.460 28.310 -42.545 1.00 20.35 125 ALA B N 1
ATOM 4594 C CA . ALA B 1 125 ? -4.562 28.307 -41.091 1.00 19.44 125 ALA B CA 1
ATOM 4595 C C . ALA B 1 125 ? -5.785 29.082 -40.615 1.00 23.40 125 ALA B C 1
ATOM 4596 O O . ALA B 1 125 ? -6.075 30.174 -41.116 1.00 22.31 125 ALA B O 1
ATOM 4598 N N . ILE B 1 126 ? -6.470 28.522 -39.621 1.00 21.80 126 ILE B N 1
ATOM 4599 C CA . ILE B 1 126 ? -7.653 29.131 -39.004 1.00 21.19 126 ILE B CA 1
ATOM 4600 C C . ILE B 1 126 ? -7.170 29.817 -37.726 1.00 25.02 126 ILE B C 1
ATOM 4601 O O . ILE B 1 126 ? -7.167 29.228 -36.635 1.00 24.37 126 ILE B O 1
ATOM 4606 N N . THR B 1 127 ? -6.756 31.075 -37.857 1.00 22.84 127 THR B N 1
ATOM 4607 C CA . THR B 1 127 ? -6.154 31.832 -36.761 1.00 26.85 127 THR B CA 1
ATOM 4608 C C . THR B 1 127 ? -7.164 32.679 -35.985 1.00 29.39 127 THR B C 1
ATOM 4609 O O . THR B 1 127 ? -6.776 33.394 -35.050 1.00 28.57 127 THR B O 1
ATOM 4613 N N . TRP B 1 128 ? -8.439 32.611 -36.350 1.00 27.54 128 TRP B N 1
ATOM 4614 C CA . TRP B 1 128 ? -9.529 33.294 -35.664 1.00 30.06 128 TRP B CA 1
ATOM 4615 C C . TRP B 1 128 ? -10.821 32.716 -36.221 1.00 27.48 128 TRP B C 1
ATOM 4616 O O . TRP B 1 128 ? -10.803 31.987 -37.213 1.00 26.29 128 TRP B O 1
ATOM 4627 N N . TRP B 1 129 ? -11.948 33.065 -35.595 1.00 24.67 129 TRP B N 1
ATOM 4628 C CA . TRP B 1 129 ? -13.227 32.467 -35.959 1.00 24.78 129 TRP B CA 1
ATOM 4629 C C . TRP B 1 129 ? -14.341 33.502 -36.076 1.00 30.24 129 TRP B C 1
ATOM 4630 O O . TRP B 1 129 ? -14.402 34.463 -35.299 1.00 29.04 129 TRP B O 1
ATOM 4641 N N . SER B 1 130 ? -15.216 33.288 -37.062 1.00 27.77 130 SER B N 1
ATOM 4642 C CA . SER B 1 130 ? -16.455 34.036 -37.261 1.00 29.20 130 SER B CA 1
ATOM 4643 C C . SER B 1 130 ? -17.258 33.286 -38.312 1.00 28.37 130 SER B C 1
ATOM 4644 O O . SER B 1 130 ? -16.749 32.379 -38.973 1.00 24.73 130 SER B O 1
ATOM 4647 N N . ASP B 1 131 ? -18.529 33.664 -38.450 1.00 31.22 131 ASP B N 1
ATOM 4648 C CA . ASP B 1 131 ? -19.324 33.169 -39.573 1.00 29.45 131 ASP B CA 1
ATOM 4649 C C . ASP B 1 131 ? -18.623 33.397 -40.907 1.00 30.26 131 ASP B C 1
ATOM 4650 O O . ASP B 1 131 ? -18.741 32.576 -41.829 1.00 28.41 131 ASP B O 1
ATOM 4655 N N . GLU B 1 132 ? -17.886 34.500 -41.032 1.00 28.05 132 GLU B N 1
ATOM 4656 C CA . GLU B 1 132 ? -17.238 34.804 -42.305 1.00 30.38 132 GLU B CA 1
ATOM 4657 C C . GLU B 1 132 ? -16.074 33.854 -42.573 1.00 29.10 132 GLU B C 1
ATOM 4658 O O . GLU B 1 132 ? -15.919 33.357 -43.696 1.00 27.69 132 GLU B O 1
ATOM 4664 N N . VAL B 1 133 ? -15.231 33.603 -41.563 1.00 25.57 133 VAL B N 1
ATOM 4665 C CA . VAL B 1 133 ? -14.176 32.595 -41.711 1.00 23.10 133 VAL B CA 1
ATOM 4666 C C . VAL B 1 133 ? -14.768 31.294 -42.243 1.00 22.91 133 VAL B C 1
ATOM 4667 O O . VAL B 1 133 ? -14.274 30.712 -43.214 1.00 26.27 133 VAL B O 1
ATOM 4671 N N . ALA B 1 134 ? -15.850 30.823 -41.616 1.00 24.34 134 ALA B N 1
ATOM 4672 C CA . ALA B 1 134 ? -16.478 29.581 -42.060 1.00 26.39 134 ALA B CA 1
ATOM 4673 C C . ALA B 1 134 ? -16.880 29.644 -43.532 1.00 26.59 134 ALA B C 1
ATOM 4674 O O . ALA B 1 134 ? -16.657 28.687 -44.288 1.00 25.16 134 ALA B O 1
ATOM 4676 N N . ARG B 1 135 ? -17.474 30.760 -43.969 1.00 25.18 135 ARG B N 1
ATOM 4677 C CA . ARG B 1 135 ? -17.848 30.868 -45.378 1.00 29.74 135 ARG B CA 1
ATOM 4678 C C . ARG B 1 135 ? -16.619 30.898 -46.274 1.00 26.46 135 ARG B C 1
ATOM 4679 O O . ARG B 1 135 ? -16.630 30.330 -47.375 1.00 22.30 135 ARG B O 1
ATOM 4687 N N . GLU B 1 136 ? -15.549 31.560 -45.825 1.00 24.98 136 GLU B N 1
ATOM 4688 C CA . GLU B 1 136 ? -14.337 31.622 -46.636 1.00 26.82 136 GLU B CA 1
ATOM 4689 C C . GLU B 1 136 ? -13.687 30.245 -46.793 1.00 24.08 136 GLU B C 1
ATOM 4690 O O . GLU B 1 136 ? -13.216 29.908 -47.887 1.00 26.05 136 GLU B O 1
ATOM 4696 N N . MET B 1 137 ? -13.653 29.416 -45.737 1.00 27.58 137 MET B N 1
ATOM 4697 C CA . MET B 1 137 ? -13.122 28.075 -45.983 1.00 24.61 137 MET B CA 1
ATOM 4698 C C . MET B 1 137 ? -13.935 27.316 -47.034 1.00 24.45 137 MET B C 1
ATOM 4699 O O . MET B 1 137 ? -13.349 26.577 -47.831 1.00 25.08 137 MET B O 1
ATOM 4704 N N . GLY B 1 138 ? -15.253 27.520 -47.107 1.00 23.87 138 GLY B N 1
ATOM 4705 C CA . GLY B 1 138 ? -16.017 26.873 -48.170 1.00 22.66 138 GLY B CA 1
ATOM 4706 C C . GLY B 1 138 ? -15.550 27.299 -49.549 1.00 25.62 138 GLY B C 1
ATOM 4707 O O . GLY B 1 138 ? -15.425 26.481 -50.462 1.00 26.28 138 GLY B O 1
ATOM 4708 N N . GLU B 1 139 ? -15.253 28.585 -49.707 1.00 30.69 139 GLU B N 1
ATOM 4709 C CA . GLU B 1 139 ? -14.808 29.101 -50.995 1.00 30.95 139 GLU B CA 1
ATOM 4710 C C . GLU B 1 139 ? -13.390 28.630 -51.330 1.00 30.62 139 GLU B C 1
ATOM 4711 O O . GLU B 1 139 ? -13.110 28.255 -52.477 1.00 26.93 139 GLU B O 1
ATOM 4717 N N . LEU B 1 140 ? -12.498 28.594 -50.332 1.00 28.34 140 LEU B N 1
ATOM 4718 C CA . LEU B 1 140 ? -11.152 28.062 -50.541 1.00 25.58 140 LEU B CA 1
ATOM 4719 C C . LEU B 1 140 ? -11.192 26.623 -51.051 1.00 24.34 140 LEU B C 1
ATOM 4720 O O . LEU B 1 140 ? -10.460 26.265 -51.979 1.00 25.17 140 LEU B O 1
ATOM 4725 N N . VAL B 1 141 ? -12.030 25.777 -50.441 1.00 24.18 141 VAL B N 1
ATOM 4726 C CA . VAL B 1 141 ? -12.146 24.385 -50.880 1.00 22.37 141 VAL B CA 1
ATOM 4727 C C . VAL B 1 141 ? -12.762 24.305 -52.275 1.00 30.20 141 VAL B C 1
ATOM 4728 O O . VAL B 1 141 ? -12.299 23.542 -53.134 1.00 28.45 141 VAL B O 1
ATOM 4732 N N . ALA B 1 142 ? -13.837 25.062 -52.516 1.00 24.97 142 ALA B N 1
ATOM 4733 C CA . ALA B 1 142 ? -14.614 24.871 -53.739 1.00 27.32 142 ALA B CA 1
ATOM 4734 C C . ALA B 1 142 ? -13.980 25.538 -54.954 1.00 30.86 142 ALA B C 1
ATOM 4735 O O . ALA B 1 142 ? -14.124 25.033 -56.072 1.00 30.51 142 ALA B O 1
ATOM 4737 N N . GLN B 1 143 ? -13.273 26.653 -54.772 1.00 27.72 143 GLN B N 1
ATOM 4738 C CA . GLN B 1 143 ? -12.756 27.399 -55.905 1.00 29.94 143 GLN B CA 1
ATOM 4739 C C . GLN B 1 143 ? -11.241 27.519 -55.932 1.00 31.99 143 GLN B C 1
ATOM 4740 O O . GLN B 1 143 ? -10.700 27.944 -56.957 1.00 30.86 143 GLN B O 1
ATOM 4746 N N . HIS B 1 144 ? -10.530 27.121 -54.871 1.00 29.78 144 HIS B N 1
ATOM 4747 C CA . HIS B 1 144 ? -9.094 27.365 -54.820 1.00 28.74 144 HIS B CA 1
ATOM 4748 C C . HIS B 1 144 ? -8.250 26.136 -54.495 1.00 24.91 144 HIS B C 1
ATOM 4749 O O . HIS B 1 144 ? -7.063 26.286 -54.198 1.00 27.51 144 HIS B O 1
ATOM 4756 N N . GLY B 1 145 ? -8.810 24.937 -54.547 1.00 25.05 145 GLY B N 1
ATOM 4757 C CA . GLY B 1 145 ? -7.975 23.752 -54.442 1.00 25.77 145 GLY B CA 1
ATOM 4758 C C . GLY B 1 145 ? -7.415 23.437 -53.066 1.00 22.64 145 GLY B C 1
ATOM 4759 O O . GLY B 1 145 ? -6.526 22.589 -52.960 1.00 25.11 145 GLY B O 1
ATOM 4760 N N . VAL B 1 146 ? -7.905 24.080 -52.014 1.00 23.69 146 VAL B N 1
ATOM 4761 C CA . VAL B 1 146 ? -7.490 23.780 -50.647 1.00 23.38 146 VAL B CA 1
ATOM 4762 C C . VAL B 1 146 ? -8.361 22.653 -50.105 1.00 24.29 146 VAL B C 1
ATOM 4763 O O . VAL B 1 146 ? -9.582 22.660 -50.294 1.00 26.61 146 VAL B O 1
ATOM 4767 N N . ASN B 1 147 ? -7.744 21.659 -49.453 1.00 19.55 147 ASN B N 1
ATOM 4768 C CA . ASN B 1 147 ? -8.554 20.627 -48.810 1.00 21.29 147 ASN B CA 1
ATOM 4769 C C . ASN B 1 147 ? -8.092 20.329 -47.390 1.00 22.40 147 ASN B C 1
ATOM 4770 O O . ASN B 1 147 ? -8.427 19.270 -46.840 1.00 19.81 147 ASN B O 1
ATOM 4775 N N . SER B 1 148 ? -7.338 21.238 -46.777 1.00 19.02 148 SER B N 1
ATOM 4776 C CA . SER B 1 148 ? -6.830 20.994 -45.438 1.00 19.01 148 SER B CA 1
ATOM 4777 C C . SER B 1 148 ? -6.613 22.328 -44.753 1.00 19.91 148 SER B C 1
ATOM 4778 O O . SER B 1 148 ? -6.092 23.273 -45.357 1.00 19.11 148 SER B O 1
ATOM 4781 N N . PHE B 1 149 ? -7.036 22.387 -43.502 1.00 18.70 149 PHE B N 1
ATOM 4782 C CA . PHE B 1 149 ? -6.974 23.596 -42.696 1.00 21.89 149 PHE B CA 1
ATOM 4783 C C . PHE B 1 149 ? -6.198 23.380 -41.407 1.00 21.89 149 PHE B C 1
ATOM 4784 O O . PHE B 1 149 ? -6.495 22.447 -40.649 1.00 19.50 149 PHE B O 1
ATOM 4804 N N . HIS B 1 151 ? -4.588 24.376 -37.639 1.00 18.76 151 HIS B N 1
ATOM 4805 C CA . HIS B 1 151 ? -4.957 24.999 -36.360 1.00 17.11 151 HIS B CA 1
ATOM 4806 C C . HIS B 1 151 ? -3.755 25.004 -35.403 1.00 20.72 151 HIS B C 1
ATOM 4807 O O . HIS B 1 151 ? -3.095 23.971 -35.221 1.00 20.75 151 HIS B O 1
ATOM 4814 N N . PHE B 1 152 ? -3.473 26.154 -34.801 1.00 19.31 152 PHE B N 1
ATOM 4815 C CA . PHE B 1 152 ? -2.412 26.282 -33.812 1.00 21.19 152 PHE B CA 1
ATOM 4816 C C . PHE B 1 152 ? -3.034 26.269 -32.421 1.00 23.94 152 PHE B C 1
ATOM 4817 O O . PHE B 1 152 ? -3.827 27.159 -32.083 1.00 23.44 152 PHE B O 1
ATOM 4825 N N . MET B 1 153 ? -2.684 25.261 -31.622 1.00 20.37 153 MET B N 1
ATOM 4826 C CA . MET B 1 153 ? -3.111 25.243 -30.225 1.00 21.57 153 MET B CA 1
ATOM 4827 C C . MET B 1 153 ? -2.151 25.988 -29.296 1.00 21.88 153 MET B C 1
ATOM 4828 O O . MET B 1 153 ? -2.478 26.208 -28.126 1.00 24.89 153 MET B O 1
ATOM 4833 N N . ALA B 1 154 ? -0.999 26.405 -29.789 1.00 25.92 154 ALA B N 1
ATOM 4834 C CA . ALA B 1 154 ? -0.084 27.230 -29.020 1.00 27.01 154 ALA B CA 1
ATOM 4835 C C . ALA B 1 154 ? -0.258 28.685 -29.468 1.00 33.42 154 ALA B C 1
ATOM 4836 O O . ALA B 1 154 ? -1.168 29.005 -30.240 1.00 32.86 154 ALA B O 1
ATOM 4838 N N . TYR B 1 155 ? 0.601 29.584 -28.968 1.00 34.24 155 TYR B N 1
ATOM 4839 C CA . TYR B 1 155 ? 0.616 30.997 -29.376 1.00 33.99 155 TYR B CA 1
ATOM 4840 C C . TYR B 1 155 ? -0.561 31.769 -28.765 1.00 39.63 155 TYR B C 1
ATOM 4841 O O . TYR B 1 155 ? -1.328 32.442 -29.463 1.00 37.53 155 TYR B O 1
ATOM 4850 N N . LYS B 1 156 ? -0.688 31.675 -27.440 1.00 36.47 156 LYS B N 1
ATOM 4851 C CA . LYS B 1 156 ? -1.694 32.450 -26.725 1.00 37.24 156 LYS B CA 1
ATOM 4852 C C . LYS B 1 156 ? -1.558 33.932 -27.063 1.00 39.76 156 LYS B C 1
ATOM 4853 O O . LYS B 1 156 ? -0.463 34.430 -27.334 1.00 35.79 156 LYS B O 1
ATOM 4859 N N . ASN B 1 157 ? -2.691 34.641 -27.054 1.00 45.68 157 ASN B N 1
ATOM 4860 C CA . ASN B 1 157 ? -2.726 36.069 -27.394 1.00 46.00 157 ASN B CA 1
ATOM 4861 C C . ASN B 1 157 ? -2.060 36.339 -28.742 1.00 46.43 157 ASN B C 1
ATOM 4862 O O . ASN B 1 157 ? -1.460 37.393 -28.964 1.00 56.17 157 ASN B O 1
ATOM 4867 N N . ALA B 1 158 ? -2.151 35.369 -29.648 1.00 43.10 158 ALA B N 1
ATOM 4868 C CA . ALA B 1 158 ? -1.797 35.565 -31.048 1.00 39.42 158 ALA B CA 1
ATOM 4869 C C . ALA B 1 158 ? -2.776 34.757 -31.900 1.00 42.96 158 ALA B C 1
ATOM 4870 O O . ALA B 1 158 ? -3.908 35.206 -32.108 1.00 40.98 158 ALA B O 1
ATOM 4872 N N . ILE B 1 159 ? -2.401 33.556 -32.355 1.00 39.48 159 ILE B N 1
ATOM 4873 C CA . ILE B 1 159 ? -3.237 32.812 -33.300 1.00 35.57 159 ILE B CA 1
ATOM 4874 C C . ILE B 1 159 ? -3.827 31.544 -32.680 1.00 40.06 159 ILE B C 1
ATOM 4875 O O . ILE B 1 159 ? -4.343 30.682 -33.410 1.00 33.61 159 ILE B O 1
ATOM 4880 N N . MET B 1 160 ? -3.745 31.394 -31.362 1.00 32.03 160 MET B N 1
ATOM 4881 C CA . MET B 1 160 ? -4.279 30.222 -30.689 1.00 34.99 160 MET B CA 1
ATOM 4882 C C . MET B 1 160 ? -5.722 29.943 -31.065 1.00 35.13 160 MET B C 1
ATOM 4883 O O . MET B 1 160 ? -6.581 30.823 -30.983 1.00 32.75 160 MET B O 1
ATOM 4888 N N . ALA B 1 161 ? -6.003 28.691 -31.383 1.00 30.28 161 ALA B N 1
ATOM 4889 C CA . ALA B 1 161 ? -7.375 28.224 -31.510 1.00 30.00 161 ALA B CA 1
ATOM 4890 C C . ALA B 1 161 ? -7.751 27.513 -30.214 1.00 34.72 161 ALA B C 1
ATOM 4891 O O . ALA B 1 161 ? -7.233 26.427 -29.924 1.00 30.85 161 ALA B O 1
ATOM 4893 N N . ALA B 1 162 ? -8.649 28.126 -29.435 1.00 29.57 162 ALA B N 1
ATOM 4894 C CA . ALA B 1 162 ? -9.202 27.484 -28.253 1.00 30.13 162 ALA B CA 1
ATOM 4895 C C . ALA B 1 162 ? -10.231 26.433 -28.664 1.00 28.06 162 ALA B C 1
ATOM 4896 O O . ALA B 1 162 ? -10.547 26.268 -29.845 1.00 28.48 162 ALA B O 1
ATOM 4898 N N . ASP B 1 163 ? -10.794 25.747 -27.666 1.00 27.25 163 ASP B N 1
ATOM 4899 C CA . ASP B 1 163 ? -11.694 24.627 -27.936 1.00 29.96 163 ASP B CA 1
ATOM 4900 C C . ASP B 1 163 ? -12.866 25.049 -28.806 1.00 29.76 163 ASP B C 1
ATOM 4901 O O . ASP B 1 163 ? -13.282 24.302 -29.698 1.00 26.24 163 ASP B O 1
ATOM 4906 N N . ASP B 1 164 ? -13.440 26.223 -28.546 1.00 28.46 164 ASP B N 1
ATOM 4907 C CA . ASP B 1 164 ? -14.642 26.581 -29.293 1.00 31.35 164 ASP B CA 1
ATOM 4908 C C . ASP B 1 164 ? -14.324 26.805 -30.764 1.00 27.12 164 ASP B C 1
ATOM 4909 O O . ASP B 1 164 ? -15.120 26.442 -31.639 1.00 25.44 164 ASP B O 1
ATOM 4914 N N . THR B 1 165 ? -13.163 27.387 -31.060 1.00 28.68 165 THR B N 1
ATOM 4915 C CA . THR B 1 165 ? -12.750 27.506 -32.451 1.00 26.38 165 THR B CA 1
ATOM 4916 C C . THR B 1 165 ? -12.424 26.137 -33.029 1.00 26.71 165 THR B C 1
ATOM 4917 O O . THR B 1 165 ? -12.857 25.799 -34.134 1.00 23.15 165 THR B O 1
ATOM 4921 N N . LEU B 1 166 ? -11.655 25.331 -32.296 1.00 25.98 166 LEU B N 1
ATOM 4922 C CA . LEU B 1 166 ? -11.368 23.987 -32.780 1.00 25.45 166 LEU B CA 1
ATOM 4923 C C . LEU B 1 166 ? -12.654 23.256 -33.129 1.00 23.94 166 LEU B C 1
ATOM 4924 O O . LEU B 1 166 ? -12.732 22.592 -34.166 1.00 23.23 166 LEU B O 1
ATOM 4929 N N . VAL B 1 167 ? -13.682 23.383 -32.284 1.00 24.32 167 VAL B N 1
ATOM 4930 C CA . VAL B 1 167 ? -14.915 22.634 -32.505 1.00 22.47 167 VAL B CA 1
ATOM 4931 C C . VAL B 1 167 ? -15.648 23.152 -33.740 1.00 24.69 167 VAL B C 1
ATOM 4932 O O . VAL B 1 167 ? -16.086 22.377 -34.600 1.00 23.63 167 VAL B O 1
ATOM 4936 N N . ALA B 1 168 ? -15.827 24.467 -33.826 1.00 24.51 168 ALA B N 1
ATOM 4937 C CA . ALA B 1 168 ? -16.552 25.024 -34.956 1.00 25.79 168 ALA B CA 1
ATOM 4938 C C . ALA B 1 168 ? -15.813 24.762 -36.262 1.00 25.00 168 ALA B C 1
ATOM 4939 O O . ALA B 1 168 ? -16.438 24.495 -37.297 1.00 22.20 168 ALA B O 1
ATOM 4941 N N . SER B 1 169 ? -14.479 24.800 -36.228 1.00 24.81 169 SER B N 1
ATOM 4942 C CA . SER B 1 169 ? -13.723 24.667 -37.466 1.00 23.34 169 SER B CA 1
ATOM 4943 C C . SER B 1 169 ? -13.651 23.217 -37.930 1.00 22.83 169 SER B C 1
ATOM 4944 O O . SER B 1 169 ? -13.784 22.944 -39.129 1.00 24.17 169 SER B O 1
ATOM 4947 N N . PHE B 1 170 ? -13.439 22.273 -37.002 1.00 22.00 170 PHE B N 1
ATOM 4948 C CA . PHE B 1 170 ? -13.501 20.862 -37.359 1.00 22.65 170 PHE B CA 1
ATOM 4949 C C . PHE B 1 170 ? -14.881 20.509 -37.906 1.00 20.99 170 PHE B C 1
ATOM 4950 O O . PHE B 1 170 ? -15.000 19.758 -38.879 1.00 22.43 170 PHE B O 1
ATOM 4958 N N . GLU B 1 171 ? -15.946 21.006 -37.268 1.00 22.09 171 GLU B N 1
ATOM 4959 C CA . GLU B 1 171 ? -17.278 20.786 -37.827 1.00 25.78 171 GLU B CA 1
ATOM 4960 C C . GLU B 1 171 ? -17.343 21.305 -39.262 1.00 24.81 171 GLU B C 1
ATOM 4961 O O . GLU B 1 171 ? -17.830 20.615 -40.166 1.00 24.84 171 GLU B O 1
ATOM 4967 N N . ARG B 1 172 ? -16.823 22.510 -39.496 1.00 21.36 172 ARG B N 1
ATOM 4968 C CA . ARG B 1 172 ? -16.766 23.041 -40.854 1.00 21.39 172 ARG B CA 1
ATOM 4969 C C . ARG B 1 172 ? -15.950 22.135 -41.782 1.00 23.96 172 ARG B C 1
ATOM 4970 O O . ARG B 1 172 ? -16.366 21.875 -42.918 1.00 26.22 172 ARG B O 1
ATOM 4978 N N . CYS B 1 173 ? -14.799 21.618 -41.318 1.00 22.08 173 CYS B N 1
ATOM 4979 C CA . CYS B 1 173 ? -14.014 20.719 -42.171 1.00 19.60 173 CYS B CA 1
ATOM 4980 C C . CYS B 1 173 ? -14.821 19.483 -42.568 1.00 21.57 173 CYS B C 1
ATOM 4981 O O . CYS B 1 173 ? -14.756 19.027 -43.714 1.00 24.86 173 CYS B O 1
ATOM 4984 N N . LEU B 1 174 ? -15.578 18.921 -41.628 1.00 22.45 174 LEU B N 1
ATOM 4985 C CA . LEU B 1 174 ? -16.440 17.791 -41.951 1.00 22.80 174 LEU B CA 1
ATOM 4986 C C . LEU B 1 174 ? -17.422 18.151 -43.067 1.00 24.68 174 LEU B C 1
ATOM 4987 O O . LEU B 1 174 ? -17.564 17.413 -44.052 1.00 25.53 174 LEU B O 1
ATOM 4992 N N . GLU B 1 175 ? -18.107 19.292 -42.927 1.00 23.23 175 GLU B N 1
ATOM 4993 C CA . GLU B 1 175 ? -19.068 19.723 -43.939 1.00 26.90 175 GLU B CA 1
ATOM 4994 C C . GLU B 1 175 ? -18.413 19.829 -45.312 1.00 26.76 175 GLU B C 1
ATOM 4995 O O . GLU B 1 175 ? -19.041 19.526 -46.335 1.00 29.67 175 GLU B O 1
ATOM 5001 N N . LEU B 1 176 ? -17.146 20.236 -45.354 1.00 24.61 176 LEU B N 1
ATOM 5002 C CA . LEU B 1 176 ? -16.440 20.496 -46.598 1.00 21.49 176 LEU B CA 1
ATOM 5003 C C . LEU B 1 176 ? -15.608 19.316 -47.098 1.00 24.15 176 LEU B C 1
ATOM 5004 O O . LEU B 1 176 ? -15.078 19.384 -48.210 1.00 24.56 176 LEU B O 1
ATOM 5009 N N . GLY B 1 177 ? -15.505 18.231 -46.333 1.00 22.83 177 GLY B N 1
ATOM 5010 C CA . GLY B 1 177 ? -14.650 17.135 -46.751 1.00 23.95 177 GLY B CA 1
ATOM 5011 C C . GLY B 1 177 ? -13.180 17.482 -46.685 1.00 24.10 177 GLY B C 1
ATOM 5012 O O . GLY B 1 177 ? -12.386 16.958 -47.475 1.00 20.91 177 GLY B O 1
ATOM 5013 N N . ALA B 1 178 ? -12.803 18.383 -45.777 1.00 25.23 178 ALA B N 1
ATOM 5014 C CA . ALA B 1 178 ? -11.435 18.867 -45.640 1.00 24.86 178 ALA B CA 1
ATOM 5015 C C . ALA B 1 178 ? -10.772 18.206 -44.437 1.00 22.93 178 ALA B C 1
ATOM 5016 O O . ALA B 1 178 ? -11.443 17.778 -43.493 1.00 23.85 178 ALA B O 1
ATOM 5018 N N . VAL B 1 179 ? -9.449 18.110 -44.488 1.00 20.66 179 VAL B N 1
ATOM 5019 C CA . VAL B 1 179 ? -8.667 17.446 -43.450 1.00 23.79 179 VAL B CA 1
ATOM 5020 C C . VAL B 1 179 ? -8.228 18.491 -42.423 1.00 21.85 179 VAL B C 1
ATOM 5021 O O . VAL B 1 179 ? -7.465 19.405 -42.783 1.00 21.61 179 VAL B O 1
ATOM 5025 N N . PRO B 1 180 ? -8.632 18.377 -41.156 1.00 25.15 180 PRO B N 1
ATOM 5026 C CA . PRO B 1 180 ? -8.075 19.278 -40.138 1.00 22.37 180 PRO B CA 1
ATOM 5027 C C . PRO B 1 180 ? -6.671 18.837 -39.763 1.00 20.15 180 PRO B C 1
ATOM 5028 O O . PRO B 1 180 ? -6.394 17.652 -39.597 1.00 19.05 180 PRO B O 1
ATOM 5032 N N . THR B 1 181 ? -5.774 19.804 -39.631 1.00 21.23 181 THR B N 1
ATOM 5033 C CA . THR B 1 181 ? -4.403 19.534 -39.214 1.00 21.18 181 THR B CA 1
ATOM 5034 C C . THR B 1 181 ? -4.112 20.449 -38.033 1.00 20.48 181 THR B C 1
ATOM 5035 O O . THR B 1 181 ? -4.721 21.509 -37.906 1.00 19.02 181 THR B O 1
ATOM 5039 N N . VAL B 1 182 ? -3.202 20.042 -37.152 1.00 19.57 182 VAL B N 1
ATOM 5040 C CA . VAL B 1 182 ? -3.064 20.737 -35.875 1.00 18.45 182 VAL B CA 1
ATOM 5041 C C . VAL B 1 182 ? -1.599 20.796 -35.476 1.00 18.23 182 VAL B C 1
ATOM 5042 O O . VAL B 1 182 ? -0.878 19.802 -35.596 1.00 17.05 182 VAL B O 1
ATOM 5046 N N . HIS B 1 183 ? -1.151 21.972 -35.027 1.00 20.95 183 HIS B N 1
ATOM 5047 C CA . HIS B 1 183 ? 0.081 22.120 -34.248 1.00 20.72 183 HIS B CA 1
ATOM 5048 C C . HIS B 1 183 ? -0.302 21.893 -32.786 1.00 21.44 183 HIS B C 1
ATOM 5049 O O . HIS B 1 183 ? -0.933 22.746 -32.156 1.00 20.20 183 HIS B O 1
ATOM 5056 N N . ALA B 1 184 ? 0.047 20.730 -32.241 1.00 22.12 184 ALA B N 1
ATOM 5057 C CA . ALA B 1 184 ? -0.445 20.338 -30.920 1.00 19.86 184 ALA B CA 1
ATOM 5058 C C . ALA B 1 184 ? 0.572 20.735 -29.852 1.00 19.57 184 ALA B C 1
ATOM 5059 O O . ALA B 1 184 ? 1.546 20.027 -29.620 1.00 21.96 184 ALA B O 1
ATOM 5061 N N . GLU B 1 185 ? 0.338 21.871 -29.200 1.00 20.72 185 GLU B N 1
ATOM 5062 C CA . GLU B 1 185 ? 1.023 22.259 -27.972 1.00 17.49 185 GLU B CA 1
ATOM 5063 C C . GLU B 1 185 ? 0.041 23.057 -27.130 1.00 18.94 185 GLU B C 1
ATOM 5064 O O . GLU B 1 185 ? -0.655 23.923 -27.662 1.00 23.55 185 GLU B O 1
ATOM 5070 N N . ASN B 1 186 ? -0.005 22.785 -25.824 1.00 18.53 186 ASN B N 1
ATOM 5071 C CA . ASN B 1 186 ? -0.951 23.491 -24.956 1.00 19.68 186 ASN B CA 1
ATOM 5072 C C . ASN B 1 186 ? -0.483 24.932 -24.769 1.00 21.48 186 ASN B C 1
ATOM 5073 O O . ASN B 1 186 ? 0.527 25.186 -24.108 1.00 18.42 186 ASN B O 1
ATOM 5078 N N . GLY B 1 187 ? -1.218 25.873 -25.359 1.00 22.75 187 GLY B N 1
ATOM 5079 C CA . GLY B 1 187 ? -0.749 27.251 -25.402 1.00 21.00 187 GLY B CA 1
ATOM 5080 C C . GLY B 1 187 ? -0.713 27.912 -24.043 1.00 20.14 187 GLY B C 1
ATOM 5081 O O . GLY B 1 187 ? 0.173 28.725 -23.773 1.00 22.40 187 GLY B O 1
ATOM 5082 N N . GLU B 1 188 ? -1.687 27.600 -23.181 1.00 19.11 188 GLU B N 1
ATOM 5083 C CA . GLU B 1 188 ? -1.718 28.179 -21.840 1.00 24.93 188 GLU B CA 1
ATOM 5084 C C . GLU B 1 188 ? -0.494 27.743 -21.036 1.00 25.41 188 GLU B C 1
ATOM 5085 O O . GLU B 1 188 ? 0.148 28.558 -20.359 1.00 21.78 188 GLU B O 1
ATOM 5091 N N . LEU B 1 189 ? -0.151 26.456 -21.100 1.00 19.16 189 LEU B N 1
ATOM 5092 C CA . LEU B 1 189 ? 1.000 25.997 -20.338 1.00 20.83 189 LEU B CA 1
ATOM 5093 C C . LEU B 1 189 ? 2.293 26.585 -20.897 1.00 20.37 189 LEU B C 1
ATOM 5094 O O . LEU B 1 189 ? 3.139 27.060 -20.130 1.00 22.13 189 LEU B O 1
ATOM 5099 N N . VAL B 1 190 ? 2.453 26.595 -22.224 1.00 19.70 190 VAL B N 1
ATOM 5100 C CA . VAL B 1 190 ? 3.643 27.214 -22.805 1.00 21.35 190 VAL B CA 1
ATOM 5101 C C . VAL B 1 190 ? 3.765 28.647 -22.317 1.00 22.04 190 VAL B C 1
ATOM 5102 O O . VAL B 1 190 ? 4.830 29.075 -21.862 1.00 21.63 190 VAL B O 1
ATOM 5106 N N . PHE B 1 191 ? 2.666 29.409 -22.399 1.00 23.58 191 PHE B N 1
ATOM 5107 C CA . PHE B 1 191 ? 2.701 30.814 -21.992 1.00 23.37 191 PHE B CA 1
ATOM 5108 C C . PHE B 1 191 ? 3.091 30.959 -20.524 1.00 26.96 191 PHE B C 1
ATOM 5109 O O . PHE B 1 191 ? 3.895 31.825 -20.156 1.00 25.96 191 PHE B O 1
ATOM 5117 N N . HIS B 1 192 ? 2.487 30.146 -19.664 1.00 21.52 192 HIS B N 1
ATOM 5118 C CA . HIS B 1 192 ? 2.778 30.199 -18.236 1.00 23.74 192 HIS B CA 1
ATOM 5119 C C . HIS B 1 192 ? 4.246 29.882 -17.953 1.00 22.01 192 HIS B C 1
ATOM 5120 O O . HIS B 1 192 ? 4.910 30.582 -17.171 1.00 20.93 192 HIS B O 1
ATOM 5127 N N . LEU B 1 193 ? 4.764 28.810 -18.565 1.00 18.61 193 LEU B N 1
ATOM 5128 C CA . LEU B 1 193 ? 6.153 28.415 -18.347 1.00 21.30 193 LEU B CA 1
ATOM 5129 C C . LEU B 1 193 ? 7.131 29.468 -18.877 1.00 21.02 193 LEU B C 1
ATOM 5130 O O . LEU B 1 193 ? 8.162 29.740 -18.245 1.00 18.52 193 LEU B O 1
ATOM 5135 N N . GLN B 1 194 ? 6.827 30.073 -20.031 1.00 18.27 194 GLN B N 1
ATOM 5136 C CA . GLN B 1 194 ? 7.707 31.124 -20.548 1.00 19.89 194 GLN B CA 1
ATOM 5137 C C . GLN B 1 194 ? 7.856 32.238 -19.521 1.00 19.50 194 GLN B C 1
ATOM 5138 O O . GLN B 1 194 ? 8.964 32.722 -19.263 1.00 20.35 194 GLN B O 1
ATOM 5144 N N . GLN B 1 195 ? 6.737 32.664 -18.934 1.00 18.93 195 GLN B N 1
ATOM 5145 C CA . GLN B 1 195 ? 6.767 33.733 -17.939 1.00 26.42 195 GLN B CA 1
ATOM 5146 C C . GLN B 1 195 ? 7.513 33.309 -16.676 1.00 25.21 195 GLN B C 1
ATOM 5147 O O . GLN B 1 195 ? 8.282 34.095 -16.103 1.00 20.83 195 GLN B O 1
ATOM 5153 N N . LYS B 1 196 ? 7.275 32.079 -16.213 1.00 21.30 196 LYS B N 1
ATOM 5154 C CA . LYS B 1 196 ? 7.963 31.570 -15.028 1.00 22.79 196 LYS B CA 1
ATOM 5155 C C . LYS B 1 196 ? 9.474 31.528 -15.242 1.00 24.79 196 LYS B C 1
ATOM 5156 O O . LYS B 1 196 ? 10.252 31.946 -14.371 1.00 21.18 196 LYS B O 1
ATOM 5162 N N . LEU B 1 197 ? 9.911 31.027 -16.406 1.00 20.23 197 LEU B N 1
ATOM 5163 C CA . LEU B 1 197 ? 11.345 30.904 -16.662 1.00 19.85 197 LEU B CA 1
ATOM 5164 C C . LEU B 1 197 ? 11.987 32.272 -16.800 1.00 24.65 197 LEU B C 1
ATOM 5165 O O . LEU B 1 197 ? 13.083 32.506 -16.273 1.00 20.41 197 LEU B O 1
ATOM 5170 N N . LEU B 1 198 ? 11.311 33.191 -17.495 1.00 20.76 198 LEU B N 1
ATOM 5171 C CA . LEU B 1 198 ? 11.862 34.527 -17.650 1.00 20.94 198 LEU B CA 1
ATOM 5172 C C . LEU B 1 198 ? 11.966 35.226 -16.301 1.00 22.88 198 LEU B C 1
ATOM 5173 O O . LEU B 1 198 ? 12.936 35.948 -16.044 1.00 20.18 198 LEU B O 1
ATOM 5178 N N . ALA B 1 199 ? 10.983 35.020 -15.421 1.00 19.42 199 ALA B N 1
ATOM 5179 C CA . ALA B 1 199 ? 11.041 35.666 -14.113 1.00 24.82 199 ALA B CA 1
ATOM 5180 C C . ALA B 1 199 ? 12.175 35.107 -13.259 1.00 25.61 199 ALA B C 1
ATOM 5181 O O . ALA B 1 199 ? 12.641 35.781 -12.331 1.00 23.80 199 ALA B O 1
ATOM 5183 N N . GLN B 1 200 ? 12.599 33.878 -13.531 1.00 21.00 200 GLN B N 1
ATOM 5184 C CA . GLN B 1 200 ? 13.732 33.238 -12.863 1.00 22.87 200 GLN B CA 1
ATOM 5185 C C . GLN B 1 200 ? 15.075 33.697 -13.431 1.00 20.54 200 GLN B C 1
ATOM 5186 O O . GLN B 1 200 ? 16.126 33.254 -12.948 1.00 21.84 200 GLN B O 1
ATOM 5192 N N . GLY B 1 201 ? 15.064 34.543 -14.461 1.00 21.60 201 GLY B N 1
ATOM 5193 C CA . GLY B 1 201 ? 16.282 34.945 -15.145 1.00 20.83 201 GLY B CA 1
ATOM 5194 C C . GLY B 1 201 ? 16.831 33.913 -16.108 1.00 23.63 201 GLY B C 1
ATOM 5195 O O . GLY B 1 201 ? 17.977 34.043 -16.552 1.00 20.61 201 GLY B O 1
ATOM 5196 N N . LEU B 1 202 ? 16.049 32.888 -16.450 1.00 18.91 202 LEU B N 1
ATOM 5197 C CA . LEU B 1 202 ? 16.464 31.900 -17.445 1.00 21.31 202 LEU B CA 1
ATOM 5198 C C . LEU B 1 202 ? 16.022 32.407 -18.816 1.00 23.91 202 LEU B C 1
ATOM 5199 O O . LEU B 1 202 ? 14.966 32.055 -19.349 1.00 22.10 202 LEU B O 1
ATOM 5204 N N . THR B 1 203 ? 16.851 33.269 -19.388 1.00 21.39 203 THR B N 1
ATOM 5205 C CA . THR B 1 203 ? 16.531 33.927 -20.641 1.00 19.30 203 THR B CA 1
ATOM 5206 C C . THR B 1 203 ? 17.195 33.286 -21.858 1.00 17.90 203 THR B C 1
ATOM 5207 O O . THR B 1 203 ? 16.879 33.669 -22.981 1.00 23.45 203 THR B O 1
ATOM 5211 N N . GLY B 1 204 ? 18.089 32.340 -21.677 1.00 21.71 204 GLY B N 1
ATOM 5212 C CA . GLY B 1 204 ? 18.844 31.812 -22.796 1.00 21.44 204 GLY B CA 1
ATOM 5213 C C . GLY B 1 204 ? 18.085 30.749 -23.557 1.00 23.16 204 GLY B C 1
ATOM 5214 O O . GLY B 1 204 ? 16.991 30.302 -23.165 1.00 21.15 204 GLY B O 1
ATOM 5215 N N . PRO B 1 205 ? 18.678 30.308 -24.669 1.00 23.65 205 PRO B N 1
ATOM 5216 C CA . PRO B 1 205 ? 18.034 29.259 -25.473 1.00 21.89 205 PRO B CA 1
ATOM 5217 C C . PRO B 1 205 ? 17.815 27.963 -24.705 1.00 24.76 205 PRO B C 1
ATOM 5218 O O . PRO B 1 205 ? 16.907 27.197 -25.052 1.00 21.39 205 PRO B O 1
ATOM 5222 N N . GLU B 1 206 ? 18.625 27.690 -23.673 1.00 23.06 206 GLU B N 1
ATOM 5223 C CA . GLU B 1 206 ? 18.445 26.499 -22.854 1.00 20.66 206 GLU B CA 1
ATOM 5224 C C . GLU B 1 206 ? 17.100 26.490 -22.139 1.00 21.94 206 GLU B C 1
ATOM 5225 O O . GLU B 1 206 ? 16.626 25.419 -21.753 1.00 21.96 206 GLU B O 1
ATOM 5231 N N . ALA B 1 207 ? 16.462 27.652 -21.969 1.00 21.28 207 ALA B N 1
ATOM 5232 C CA . ALA B 1 207 ? 15.135 27.676 -21.379 1.00 21.32 207 ALA B CA 1
ATOM 5233 C C . ALA B 1 207 ? 14.032 27.348 -22.381 1.00 21.56 207 ALA B C 1
ATOM 5234 O O . ALA B 1 207 ? 12.919 27.018 -21.960 1.00 21.90 207 ALA B O 1
ATOM 5236 N N . HIS B 1 208 ? 14.312 27.405 -23.689 1.00 19.44 208 HIS B N 1
ATOM 5237 C CA . HIS B 1 208 ? 13.260 27.146 -24.672 1.00 21.01 208 HIS B CA 1
ATOM 5238 C C . HIS B 1 208 ? 12.634 25.762 -24.516 1.00 21.76 208 HIS B C 1
ATOM 5239 O O . HIS B 1 208 ? 11.401 25.679 -24.387 1.00 21.58 208 HIS B O 1
ATOM 5246 N N . PRO B 1 209 ? 13.383 24.656 -24.504 1.00 21.79 209 PRO B N 1
ATOM 5247 C CA . PRO B 1 209 ? 12.724 23.343 -24.312 1.00 20.47 209 PRO B CA 1
ATOM 5248 C C . PRO B 1 209 ? 12.038 23.203 -22.959 1.00 20.55 209 PRO B C 1
ATOM 5249 O O . PRO B 1 209 ? 11.020 22.498 -22.854 1.00 18.38 209 PRO B O 1
ATOM 5253 N N . LEU B 1 210 ? 12.562 23.851 -21.912 1.00 18.61 210 LEU B N 1
ATOM 5254 C CA . LEU B 1 210 ? 11.919 23.776 -20.606 1.00 20.62 210 LEU B CA 1
ATOM 5255 C C . LEU B 1 210 ? 10.576 24.478 -20.593 1.00 21.24 210 LEU B C 1
ATOM 5256 O O . LEU B 1 210 ? 9.742 24.188 -19.733 1.00 18.05 210 LEU B O 1
ATOM 5261 N N . SER B 1 211 ? 10.362 25.404 -21.513 1.00 19.60 211 SER B N 1
ATOM 5262 C CA . SER B 1 211 ? 9.127 26.171 -21.557 1.00 19.81 211 SER B CA 1
ATOM 5263 C C . SER B 1 211 ? 7.984 25.405 -22.211 1.00 22.00 211 SER B C 1
ATOM 5264 O O . SER B 1 211 ? 6.840 25.874 -22.152 1.00 22.47 211 SER B O 1
ATOM 5267 N N . ARG B 1 212 ? 8.268 24.263 -22.850 1.00 20.64 212 ARG B N 1
ATOM 5268 C CA . ARG B 1 212 ? 7.237 23.462 -23.514 1.00 22.46 212 ARG B CA 1
ATOM 5269 C C . ARG B 1 212 ? 7.659 21.997 -23.487 1.00 21.00 212 ARG B C 1
ATOM 5270 O O . ARG B 1 212 ? 7.967 21.392 -24.522 1.00 20.50 212 ARG B O 1
ATOM 5278 N N . PRO B 1 213 ? 7.692 21.398 -22.300 1.00 19.07 213 PRO B N 1
ATOM 5279 C CA . PRO B 1 213 ? 8.122 20.002 -22.164 1.00 23.34 213 PRO B CA 1
ATOM 5280 C C . PRO B 1 213 ? 7.148 19.068 -22.861 1.00 22.61 213 PRO B C 1
ATOM 5281 O O . PRO B 1 213 ? 6.037 19.477 -23.232 1.00 20.21 213 PRO B O 1
ATOM 5285 N N . PRO B 1 214 ? 7.520 17.799 -23.020 1.00 22.53 214 PRO B N 1
ATOM 5286 C CA . PRO B 1 214 ? 6.761 16.901 -23.920 1.00 22.28 214 PRO B CA 1
ATOM 5287 C C . PRO B 1 214 ? 5.302 16.714 -23.545 1.00 22.74 214 PRO B C 1
ATOM 5288 O O . PRO B 1 214 ? 4.481 16.450 -24.432 1.00 22.21 214 PRO B O 1
ATOM 5292 N N . GLN B 1 215 ? 4.942 16.806 -22.260 1.00 19.39 215 GLN B N 1
ATOM 5293 C CA . GLN B 1 215 ? 3.551 16.546 -21.905 1.00 22.89 215 GLN B CA 1
ATOM 5294 C C . GLN B 1 215 ? 2.627 17.661 -22.387 1.00 20.54 215 GLN B C 1
ATOM 5295 O O . GLN B 1 215 ? 1.417 17.445 -22.522 1.00 23.61 215 GLN B O 1
ATOM 5301 N N . VAL B 1 216 ? 3.185 18.836 -22.671 1.00 19.16 216 VAL B N 1
ATOM 5302 C CA . VAL B 1 216 ? 2.433 19.944 -23.252 1.00 19.15 216 VAL B CA 1
ATOM 5303 C C . VAL B 1 216 ? 1.973 19.590 -24.660 1.00 18.86 216 VAL B C 1
ATOM 5304 O O . VAL B 1 216 ? 0.862 19.939 -25.080 1.00 20.91 216 VAL B O 1
ATOM 5308 N N . GLU B 1 217 ? 2.825 18.893 -25.410 1.00 15.15 217 GLU B N 1
ATOM 5309 C CA . GLU B 1 217 ? 2.446 18.369 -26.716 1.00 17.21 217 GLU B CA 1
ATOM 5310 C C . GLU B 1 217 ? 1.511 17.162 -26.588 1.00 18.52 217 GLU B C 1
ATOM 5311 O O . GLU B 1 217 ? 0.557 17.024 -27.364 1.00 18.74 217 GLU B O 1
ATOM 5317 N N . GLY B 1 218 ? 1.799 16.250 -25.657 1.00 20.32 218 GLY B N 1
ATOM 5318 C CA . GLY B 1 218 ? 0.910 15.105 -25.460 1.00 21.17 218 GLY B CA 1
ATOM 5319 C C . GLY B 1 218 ? -0.513 15.519 -25.118 1.00 23.53 218 GLY B C 1
ATOM 5320 O O . GLY B 1 218 ? -1.477 14.925 -25.612 1.00 19.91 218 GLY B O 1
ATOM 5321 N N . GLU B 1 219 ? -0.664 16.527 -24.246 1.00 16.83 219 GLU B N 1
ATOM 5322 C CA . GLU B 1 219 ? -2.000 16.989 -23.876 1.00 22.56 219 GLU B CA 1
ATOM 5323 C C . GLU B 1 219 ? -2.745 17.532 -25.087 1.00 20.98 219 GLU B C 1
ATOM 5324 O O . GLU B 1 219 ? -3.912 17.187 -25.318 1.00 17.40 219 GLU B O 1
ATOM 5330 N N . ALA B 1 220 ? -2.094 18.416 -25.851 1.00 16.67 220 ALA B N 1
ATOM 5331 C CA . ALA B 1 220 ? -2.753 19.019 -27.005 1.00 18.12 220 ALA B CA 1
ATOM 5332 C C . ALA B 1 220 ? -3.126 17.956 -28.038 1.00 19.84 220 ALA B C 1
ATOM 5333 O O . ALA B 1 220 ? -4.180 18.039 -28.684 1.00 16.94 220 ALA B O 1
ATOM 5335 N N . ALA B 1 221 ? -2.261 16.961 -28.232 1.00 17.05 221 ALA B N 1
ATOM 5336 C CA . ALA B 1 221 ? -2.597 15.888 -29.167 1.00 20.81 221 ALA B CA 1
ATOM 5337 C C . ALA B 1 221 ? -3.826 15.123 -28.691 1.00 17.79 221 ALA B C 1
ATOM 5338 O O . ALA B 1 221 ? -4.745 14.856 -29.470 1.00 18.90 221 ALA B O 1
ATOM 5340 N N . SER B 1 222 ? -3.852 14.745 -27.410 1.00 19.14 222 SER B N 1
ATOM 5341 C CA . SER B 1 222 ? -5.039 14.106 -26.843 1.00 18.27 222 SER B CA 1
ATOM 5342 C C . SER B 1 222 ? -6.299 14.938 -27.096 1.00 20.52 222 SER B C 1
ATOM 5343 O O . SER B 1 222 ? -7.337 14.408 -27.511 1.00 18.61 222 SER B O 1
ATOM 5346 N N . ARG B 1 223 ? -6.224 16.247 -26.851 1.00 16.78 223 ARG B N 1
ATOM 5347 C CA . ARG B 1 223 ? -7.411 17.098 -26.985 1.00 18.42 223 ARG B CA 1
ATOM 5348 C C . ARG B 1 223 ? -7.864 17.201 -28.438 1.00 20.13 223 ARG B C 1
ATOM 5349 O O . ARG B 1 223 ? -9.041 16.984 -28.745 1.00 18.92 223 ARG B O 1
ATOM 5357 N N . ALA B 1 224 ? -6.944 17.526 -29.357 1.00 18.31 224 ALA B N 1
ATOM 5358 C CA . ALA B 1 224 ? -7.320 17.600 -30.771 1.00 20.42 224 ALA B CA 1
ATOM 5359 C C . ALA B 1 224 ? -7.887 16.272 -31.266 1.00 18.85 224 ALA B C 1
ATOM 5360 O O . ALA B 1 224 ? -8.881 16.242 -32.001 1.00 17.21 224 ALA B O 1
ATOM 5362 N N . ILE B 1 225 ? -7.251 15.164 -30.881 1.00 18.17 225 ILE B N 1
ATOM 5363 C CA . ILE B 1 225 ? -7.700 13.831 -31.277 1.00 18.88 225 ILE B CA 1
ATOM 5364 C C . ILE B 1 225 ? -9.115 13.567 -30.782 1.00 18.58 225 ILE B C 1
ATOM 5365 O O . ILE B 1 225 ? -9.949 12.989 -31.498 1.00 18.22 225 ILE B O 1
ATOM 5370 N N . ARG B 1 226 ? -9.400 13.926 -29.528 1.00 18.51 226 ARG B N 1
ATOM 5371 C CA . ARG B 1 226 ? -10.711 13.593 -28.991 1.00 20.98 226 ARG B CA 1
ATOM 5372 C C . ARG B 1 226 ? -11.777 14.568 -29.470 1.00 21.29 226 ARG B C 1
ATOM 5373 O O . ARG B 1 226 ? -12.947 14.190 -29.600 1.00 17.91 226 ARG B O 1
ATOM 5381 N N . ILE B 1 227 ? -11.393 15.776 -29.854 1.00 17.25 227 ILE B N 1
ATOM 5382 C CA . ILE B 1 227 ? -12.349 16.614 -30.571 1.00 18.58 227 ILE B CA 1
ATOM 5383 C C . ILE B 1 227 ? -12.659 16.003 -31.933 1.00 19.39 227 ILE B C 1
ATOM 5384 O O . ILE B 1 227 ? -13.820 15.917 -32.342 1.00 19.79 227 ILE B O 1
ATOM 5389 N N . ALA B 1 228 ? -11.628 15.566 -32.659 1.00 19.52 228 ALA B N 1
ATOM 5390 C CA . ALA B 1 228 ? -11.872 14.955 -33.964 1.00 18.82 228 ALA B CA 1
ATOM 5391 C C . ALA B 1 228 ? -12.775 13.735 -33.829 1.00 20.98 228 ALA B C 1
ATOM 5392 O O . ALA B 1 228 ? -13.714 13.554 -34.613 1.00 22.11 228 ALA B O 1
ATOM 5394 N N . GLU B 1 229 ? -12.499 12.880 -32.838 1.00 21.06 229 GLU B N 1
ATOM 5395 C CA . GLU B 1 229 ? -13.316 11.683 -32.628 1.00 21.92 229 GLU B CA 1
ATOM 5396 C C . GLU B 1 229 ? -14.770 12.058 -32.380 1.00 22.03 229 GLU B C 1
ATOM 5397 O O . GLU B 1 229 ? -15.690 11.479 -32.969 1.00 24.14 229 GLU B O 1
ATOM 5403 N N . THR B 1 230 ? -14.989 13.050 -31.525 1.00 20.03 230 THR B N 1
ATOM 5404 C CA . THR B 1 230 ? -16.340 13.457 -31.171 1.00 22.02 230 THR B CA 1
ATOM 5405 C C . THR B 1 230 ? -17.078 14.057 -32.362 1.00 26.48 230 THR B C 1
ATOM 5406 O O . THR B 1 230 ? -18.272 13.796 -32.552 1.00 28.27 230 THR B O 1
ATOM 5410 N N . LEU B 1 231 ? -16.401 14.863 -33.176 1.00 27.71 231 LEU B N 1
ATOM 5411 C CA . LEU B 1 231 ? -17.084 15.491 -34.300 1.00 29.31 231 LEU B CA 1
ATOM 5412 C C . LEU B 1 231 ? -17.087 14.609 -35.541 1.00 29.65 231 LEU B C 1
ATOM 5413 O O . LEU B 1 231 ? -17.824 14.900 -36.491 1.00 30.97 231 LEU B O 1
ATOM 5418 N N . GLY B 1 232 ? -16.289 13.546 -35.552 1.00 27.64 232 GLY B N 1
ATOM 5419 C CA . GLY B 1 232 ? -16.288 12.607 -36.656 1.00 24.80 232 GLY B CA 1
ATOM 5420 C C . GLY B 1 232 ? -15.459 13.011 -37.853 1.00 25.64 232 GLY B C 1
ATOM 5421 O O . GLY B 1 232 ? -15.876 12.769 -38.992 1.00 21.87 232 GLY B O 1
ATOM 5422 N N . THR B 1 233 ? -14.303 13.645 -37.630 1.00 23.11 233 THR B N 1
ATOM 5423 C CA . THR B 1 233 ? -13.358 14.002 -38.678 1.00 23.25 233 THR B CA 1
ATOM 5424 C C . THR B 1 233 ? -12.079 13.176 -38.582 1.00 23.39 233 THR B C 1
ATOM 5425 O O . THR B 1 233 ? -11.730 12.653 -37.517 1.00 21.86 233 THR B O 1
ATOM 5429 N N . PRO B 1 234 ? -11.345 13.051 -39.681 1.00 23.07 234 PRO B N 1
ATOM 5430 C CA . PRO B 1 234 ? -9.956 12.613 -39.569 1.00 19.62 234 PRO B CA 1
ATOM 5431 C C . PRO B 1 234 ? -9.144 13.702 -38.887 1.00 18.89 234 PRO B C 1
ATOM 5432 O O . PRO B 1 234 ? -9.692 14.766 -38.568 1.00 22.07 234 PRO B O 1
ATOM 5436 N N . LEU B 1 235 ? -7.859 13.454 -38.641 1.00 18.63 235 LEU B N 1
ATOM 5437 C CA . LEU B 1 235 ? -7.004 14.438 -37.979 1.00 18.11 235 LEU B CA 1
ATOM 5438 C C . LEU B 1 235 ? -5.557 14.187 -38.365 1.00 18.86 235 LEU B C 1
ATOM 5439 O O . LEU B 1 235 ? -5.079 13.053 -38.258 1.00 18.90 235 LEU B O 1
ATOM 5444 N N . TYR B 1 236 ? -4.857 15.246 -38.785 1.00 20.70 236 TYR B N 1
ATOM 5445 C CA . TYR B 1 236 ? -3.436 15.186 -39.132 1.00 18.40 236 TYR B CA 1
ATOM 5446 C C . TYR B 1 236 ? -2.673 16.049 -38.137 1.00 19.77 236 TYR B C 1
ATOM 5447 O O . TYR B 1 236 ? -2.933 17.252 -38.037 1.00 19.20 236 TYR B O 1
ATOM 5456 N N . LEU B 1 237 ? -1.755 15.435 -37.395 1.00 16.66 237 LEU B N 1
ATOM 5457 C CA . LEU B 1 237 ? -0.946 16.133 -36.402 1.00 20.01 237 LEU B CA 1
ATOM 5458 C C . LEU B 1 237 ? 0.441 16.402 -36.971 1.00 19.65 237 LEU B C 1
ATOM 5459 O O . LEU B 1 237 ? 1.177 15.461 -37.291 1.00 17.90 237 LEU B O 1
ATOM 5464 N N . VAL B 1 238 ? 0.793 17.689 -37.098 1.00 17.54 238 VAL B N 1
ATOM 5465 C CA . VAL B 1 238 ? 2.091 18.075 -37.657 1.00 19.16 238 VAL B CA 1
ATOM 5466 C C . VAL B 1 238 ? 3.198 17.854 -36.627 1.00 21.34 238 VAL B C 1
ATOM 5467 O O . VAL B 1 238 ? 2.953 17.759 -35.420 1.00 20.72 238 VAL B O 1
ATOM 5471 N N . HIS B 1 239 ? 4.437 17.766 -37.134 1.00 17.82 239 HIS B N 1
ATOM 5472 C CA . HIS B 1 239 ? 5.680 17.552 -36.383 1.00 20.25 239 HIS B CA 1
ATOM 5473 C C . HIS B 1 239 ? 5.532 16.945 -34.984 1.00 21.02 239 HIS B C 1
ATOM 5474 O O . HIS B 1 239 ? 5.795 17.611 -33.977 1.00 22.64 239 HIS B O 1
ATOM 5481 N N . ILE B 1 240 ? 5.178 15.662 -34.912 1.00 23.93 240 ILE B N 1
ATOM 5482 C CA . ILE B 1 240 ? 5.178 14.937 -33.640 1.00 21.93 240 ILE B CA 1
ATOM 5483 C C . ILE B 1 240 ? 6.614 14.776 -33.150 1.00 21.14 240 ILE B C 1
ATOM 5484 O O . ILE B 1 240 ? 7.496 14.314 -33.888 1.00 20.72 240 ILE B O 1
ATOM 5489 N N . SER B 1 241 ? 6.863 15.146 -31.893 1.00 20.78 241 SER B N 1
ATOM 5490 C CA . SER B 1 241 ? 8.216 15.091 -31.371 1.00 21.13 241 SER B CA 1
ATOM 5491 C C . SER B 1 241 ? 8.381 14.224 -30.132 1.00 22.25 241 SER B C 1
ATOM 5492 O O . SER B 1 241 ? 9.529 13.976 -29.730 1.00 22.96 241 SER B O 1
ATOM 5495 N N . SER B 1 242 ? 7.285 13.751 -29.527 1.00 20.44 242 SER B N 1
ATOM 5496 C CA . SER B 1 242 ? 7.300 13.208 -28.179 1.00 19.42 242 SER B CA 1
ATOM 5497 C C . SER B 1 242 ? 6.643 11.838 -28.133 1.00 22.31 242 SER B C 1
ATOM 5498 O O . SER B 1 242 ? 5.668 11.563 -28.844 1.00 19.76 242 SER B O 1
ATOM 5501 N N . ARG B 1 243 ? 7.189 10.992 -27.255 1.00 20.58 243 ARG B N 1
ATOM 5502 C CA . ARG B 1 243 ? 6.540 9.736 -26.917 1.00 18.57 243 ARG B CA 1
ATOM 5503 C C . ARG B 1 243 ? 5.089 9.968 -26.479 1.00 20.03 243 ARG B C 1
ATOM 5504 O O . ARG B 1 243 ? 4.186 9.203 -26.852 1.00 19.81 243 ARG B O 1
ATOM 5512 N N . GLU B 1 244 ? 4.846 11.031 -25.703 1.00 18.84 244 GLU B N 1
ATOM 5513 C CA . GLU B 1 244 ? 3.508 11.311 -25.187 1.00 22.22 244 GLU B CA 1
ATOM 5514 C C . GLU B 1 244 ? 2.498 11.470 -26.315 1.00 21.91 244 GLU B C 1
ATOM 5515 O O . GLU B 1 244 ? 1.425 10.855 -26.296 1.00 19.93 244 GLU B O 1
ATOM 5521 N N . ALA B 1 245 ? 2.810 12.328 -27.290 1.00 18.73 245 ALA B N 1
ATOM 5522 C CA . ALA B 1 245 ? 1.887 12.561 -28.393 1.00 16.60 245 ALA B CA 1
ATOM 5523 C C . ALA B 1 245 ? 1.780 11.336 -29.288 1.00 16.80 245 ALA B C 1
ATOM 5524 O O . ALA B 1 245 ? 0.681 10.970 -29.721 1.00 19.92 245 ALA B O 1
ATOM 5526 N N . LEU B 1 246 ? 2.910 10.706 -29.598 1.00 18.72 246 LEU B N 1
ATOM 5527 C CA . LEU B 1 246 ? 2.879 9.460 -30.360 1.00 21.35 246 LEU B CA 1
ATOM 5528 C C . LEU B 1 246 ? 1.930 8.462 -29.703 1.00 19.07 246 LEU B C 1
ATOM 5529 O O . LEU B 1 246 ? 1.100 7.831 -30.370 1.00 21.67 246 LEU B O 1
ATOM 5534 N N . ASP B 1 247 ? 2.050 8.295 -28.381 1.00 19.90 247 ASP B N 1
ATOM 5535 C CA . ASP B 1 247 ? 1.204 7.329 -27.678 1.00 18.28 247 ASP B CA 1
ATOM 5536 C C . ASP B 1 247 ? -0.277 7.671 -27.812 1.00 20.04 247 ASP B C 1
ATOM 5537 O O . ASP B 1 247 ? -1.123 6.761 -27.859 1.00 19.59 247 ASP B O 1
ATOM 5542 N N . GLU B 1 248 ? -0.620 8.966 -27.849 1.00 18.54 248 GLU B N 1
ATOM 5543 C CA . GLU B 1 248 ? -2.024 9.322 -28.033 1.00 17.36 248 GLU B CA 1
ATOM 5544 C C . GLU B 1 248 ? -2.487 8.936 -29.433 1.00 19.59 248 GLU B C 1
ATOM 5545 O O . GLU B 1 248 ? -3.608 8.454 -29.613 1.00 18.36 248 GLU B O 1
ATOM 5551 N N . ILE B 1 249 ? -1.618 9.099 -30.431 1.00 19.58 249 ILE B N 1
ATOM 5552 C CA . ILE B 1 249 ? -1.968 8.712 -31.793 1.00 20.08 249 ILE B CA 1
ATOM 5553 C C . ILE B 1 249 ? -2.183 7.209 -31.883 1.00 19.16 249 ILE B C 1
ATOM 5554 O O . ILE B 1 249 ? -3.163 6.738 -32.472 1.00 23.25 249 ILE B O 1
ATOM 5559 N N . ALA B 1 250 ? -1.264 6.426 -31.317 1.00 20.11 250 ALA B N 1
ATOM 5560 C CA . ALA B 1 250 ? -1.432 4.975 -31.368 1.00 22.30 250 ALA B CA 1
ATOM 5561 C C . ALA B 1 250 ? -2.718 4.550 -30.658 1.00 19.88 250 ALA B C 1
ATOM 5562 O O . ALA B 1 250 ? -3.454 3.681 -31.144 1.00 21.70 250 ALA B O 1
ATOM 5564 N N . TYR B 1 251 ? -3.006 5.172 -29.516 1.00 18.89 251 TYR B N 1
ATOM 5565 C CA . TYR B 1 251 ? -4.239 4.897 -28.780 1.00 20.10 251 TYR B CA 1
ATOM 5566 C C . TYR B 1 251 ? -5.463 5.115 -29.666 1.00 22.97 251 TYR B C 1
ATOM 5567 O O . TYR B 1 251 ? -6.336 4.243 -29.764 1.00 22.16 251 TYR B O 1
ATOM 5576 N N . ALA B 1 252 ? -5.529 6.266 -30.344 1.00 17.84 252 ALA B N 1
ATOM 5577 C CA . ALA B 1 252 ? -6.676 6.562 -31.203 1.00 21.67 252 ALA B CA 1
ATOM 5578 C C . ALA B 1 252 ? -6.746 5.608 -32.397 1.00 25.77 252 ALA B C 1
ATOM 5579 O O . ALA B 1 252 ? -7.786 4.996 -32.649 1.00 23.76 252 ALA B O 1
ATOM 5581 N N . ARG B 1 253 ? -5.617 5.341 -33.047 1.00 20.25 253 ARG B N 1
ATOM 5582 C CA . ARG B 1 253 ? -5.593 4.421 -34.213 1.00 20.94 253 ARG B CA 1
ATOM 5583 C C . ARG B 1 253 ? -6.024 3.026 -33.745 1.00 27.37 253 ARG B C 1
ATOM 5584 O O . ARG B 1 253 ? -6.672 2.338 -34.482 1.00 24.64 253 ARG B O 1
ATOM 5592 N N . ALA B 1 254 ? -5.784 2.708 -32.472 1.00 27.27 254 ALA B N 1
ATOM 5593 C CA . ALA B 1 254 ? -6.139 1.409 -31.842 1.00 32.52 254 ALA B CA 1
ATOM 5594 C C . ALA B 1 254 ? -7.613 1.364 -31.431 1.00 35.83 254 ALA B C 1
ATOM 5595 O O . ALA B 1 254 ? -8.032 0.361 -30.876 1.00 53.43 254 ALA B O 1
ATOM 5597 N N . LYS B 1 255 ? -8.306 2.474 -31.579 1.00 30.54 255 LYS B N 1
ATOM 5598 C CA . LYS B 1 255 ? -9.742 2.590 -31.320 1.00 33.37 255 LYS B CA 1
ATOM 5599 C C . LYS B 1 255 ? -10.420 2.691 -32.686 1.00 35.04 255 LYS B C 1
ATOM 5600 O O . LYS B 1 255 ? -11.626 2.838 -32.700 1.00 32.07 255 LYS B O 1
ATOM 5606 N N . GLY B 1 256 ? -9.666 2.590 -33.786 1.00 27.17 256 GLY B N 1
ATOM 5607 C CA . GLY B 1 256 ? -10.363 2.714 -35.053 1.00 25.48 256 GLY B CA 1
ATOM 5608 C C . GLY B 1 256 ? -10.383 4.091 -35.666 1.00 30.33 256 GLY B C 1
ATOM 5609 O O . GLY B 1 256 ? -10.980 4.262 -36.733 1.00 29.37 256 GLY B O 1
ATOM 5610 N N . GLN B 1 257 ? -9.728 5.062 -35.059 1.00 23.73 257 GLN B N 1
ATOM 5611 C CA . GLN B 1 257 ? -9.913 6.437 -35.474 1.00 24.32 257 GLN B CA 1
ATOM 5612 C C . GLN B 1 257 ? -8.835 6.822 -36.495 1.00 25.92 257 GLN B C 1
ATOM 5613 O O . GLN B 1 257 ? -7.685 6.392 -36.372 1.00 21.04 257 GLN B O 1
ATOM 5619 N N . PRO B 1 258 ? -9.203 7.561 -37.564 1.00 24.22 258 PRO B N 1
ATOM 5620 C CA . PRO B 1 258 ? -8.212 7.970 -38.573 1.00 22.19 258 PRO B CA 1
ATOM 5621 C C . PRO B 1 258 ? -7.381 9.175 -38.159 1.00 22.63 258 PRO B C 1
ATOM 5622 O O . PRO B 1 258 ? -7.716 10.331 -38.457 1.00 21.79 258 PRO B O 1
ATOM 5626 N N . VAL B 1 259 ? -6.280 8.912 -37.475 1.00 20.26 259 VAL B N 1
ATOM 5627 C CA . VAL B 1 259 ? -5.370 9.955 -37.030 1.00 18.64 259 VAL B CA 1
ATOM 5628 C C . VAL B 1 259 ? -4.026 9.699 -37.702 1.00 19.44 259 VAL B C 1
ATOM 5629 O O . VAL B 1 259 ? -3.565 8.553 -37.756 1.00 21.47 259 VAL B O 1
ATOM 5633 N N . TYR B 1 260 ? -3.421 10.754 -38.247 1.00 19.33 260 TYR B N 1
ATOM 5634 C CA . TYR B 1 260 ? -2.128 10.653 -38.907 1.00 17.30 260 TYR B CA 1
ATOM 5635 C C . TYR B 1 260 ? -1.105 11.508 -38.170 1.00 17.87 260 TYR B C 1
ATOM 5636 O O . TYR B 1 260 ? -1.429 12.580 -37.659 1.00 18.13 260 TYR B O 1
ATOM 5645 N N . GLY B 1 261 ? 0.141 11.057 -38.164 1.00 19.01 261 GLY B N 1
ATOM 5646 C CA . GLY B 1 261 ? 1.232 11.804 -37.545 1.00 18.40 261 GLY B CA 1
ATOM 5647 C C . GLY B 1 261 ? 2.357 12.079 -38.522 1.00 20.88 261 GLY B C 1
ATOM 5648 O O . GLY B 1 261 ? 2.769 11.189 -39.275 1.00 16.88 261 GLY B O 1
ATOM 5649 N N . GLU B 1 262 ? 2.850 13.323 -38.501 1.00 17.20 262 GLU B N 1
ATOM 5650 C CA . GLU B 1 262 ? 3.970 13.781 -39.312 1.00 17.12 262 GLU B CA 1
ATOM 5651 C C . GLU B 1 262 ? 5.193 13.952 -38.412 1.00 19.90 262 GLU B C 1
ATOM 5652 O O . GLU B 1 262 ? 5.050 14.342 -37.246 1.00 17.23 262 GLU B O 1
ATOM 5658 N N . VAL B 1 263 ? 6.394 13.638 -38.932 1.00 17.21 263 VAL B N 1
ATOM 5659 C CA . VAL B 1 263 ? 7.617 13.774 -38.142 1.00 17.38 263 VAL B CA 1
ATOM 5660 C C . VAL B 1 263 ? 8.706 14.425 -38.985 1.00 21.12 263 VAL B C 1
ATOM 5661 O O . VAL B 1 263 ? 8.751 14.268 -40.209 1.00 18.63 263 VAL B O 1
ATOM 5665 N N . LEU B 1 264 ? 9.591 15.161 -38.311 1.00 23.00 264 LEU B N 1
ATOM 5666 C CA . LEU B 1 264 ? 10.741 15.803 -38.937 1.00 20.25 264 LEU B CA 1
ATOM 5667 C C . LEU B 1 264 ? 12.011 15.021 -38.626 1.00 21.07 264 LEU B C 1
ATOM 5668 O O . LEU B 1 264 ? 12.143 14.420 -37.557 1.00 18.24 264 LEU B O 1
ATOM 5673 N N . ALA B 1 265 ? 12.955 15.043 -39.574 1.00 19.26 265 ALA B N 1
ATOM 5674 C CA . ALA B 1 265 ? 14.255 14.404 -39.348 1.00 21.09 265 ALA B CA 1
ATOM 5675 C C . ALA B 1 265 ? 14.923 14.929 -38.079 1.00 21.03 265 ALA B C 1
ATOM 5676 O O . ALA B 1 265 ? 15.539 14.167 -37.329 1.00 21.99 265 ALA B O 1
ATOM 5678 N N . GLY B 1 266 ? 14.815 16.230 -37.819 1.00 22.28 266 GLY B N 1
ATOM 5679 C CA . GLY B 1 266 ? 15.413 16.770 -36.610 1.00 20.71 266 GLY B CA 1
ATOM 5680 C C . GLY B 1 266 ? 14.942 16.054 -35.355 1.00 22.94 266 GLY B C 1
ATOM 5681 O O . GLY B 1 266 ? 15.734 15.768 -34.455 1.00 18.78 266 GLY B O 1
ATOM 5682 N N . HIS B 1 267 ? 13.651 15.738 -35.281 1.00 21.67 267 HIS B N 1
ATOM 5683 C CA . HIS B 1 267 ? 13.147 15.111 -34.066 1.00 21.22 267 HIS B CA 1
ATOM 5684 C C . HIS B 1 267 ? 13.419 13.620 -34.029 1.00 21.21 267 HIS B C 1
ATOM 5685 O O . HIS B 1 267 ? 13.279 13.015 -32.963 1.00 20.58 267 HIS B O 1
ATOM 5692 N N . LEU B 1 268 ? 13.790 13.023 -35.165 1.00 20.49 268 LEU B N 1
ATOM 5693 C CA . LEU B 1 268 ? 14.245 11.638 -35.174 1.00 20.85 268 LEU B CA 1
ATOM 5694 C C . LEU B 1 268 ? 15.694 11.494 -34.726 1.00 23.31 268 LEU B C 1
ATOM 5695 O O . LEU B 1 268 ? 16.071 10.439 -34.198 1.00 22.77 268 LEU B O 1
ATOM 5700 N N . LEU B 1 269 ? 16.521 12.532 -34.919 1.00 19.40 269 LEU B N 1
ATOM 5701 C CA . LEU B 1 269 ? 17.970 12.372 -34.857 1.00 23.02 269 LEU B CA 1
ATOM 5702 C C . LEU B 1 269 ? 18.675 13.279 -33.861 1.00 26.29 269 LEU B C 1
ATOM 5703 O O . LEU B 1 269 ? 19.845 13.032 -33.561 1.00 26.16 269 LEU B O 1
ATOM 5708 N N . LEU B 1 270 ? 18.010 14.295 -33.320 1.00 23.58 270 LEU B N 1
ATOM 5709 C CA . LEU B 1 270 ? 18.639 15.238 -32.409 1.00 20.99 270 LEU B CA 1
ATOM 5710 C C . LEU B 1 270 ? 17.974 15.151 -31.039 1.00 23.36 270 LEU B C 1
ATOM 5711 O O . LEU B 1 270 ? 16.809 14.761 -30.914 1.00 22.66 270 LEU B O 1
ATOM 5716 N N . ASP B 1 271 ? 18.717 15.514 -30.005 1.00 20.67 271 ASP B N 1
ATOM 5717 C CA . ASP B 1 271 ? 18.162 15.582 -28.664 1.00 22.35 271 ASP B CA 1
ATOM 5718 C C . ASP B 1 271 ? 18.363 16.984 -28.104 1.00 22.56 271 ASP B C 1
ATOM 5719 O O . ASP B 1 271 ? 18.999 17.852 -28.720 1.00 22.31 271 ASP B O 1
ATOM 5724 N N . ASP B 1 272 ? 17.785 17.207 -26.932 1.00 23.35 272 ASP B N 1
ATOM 5725 C CA . ASP B 1 272 ? 17.702 18.560 -26.406 1.00 23.21 272 ASP B CA 1
ATOM 5726 C C . ASP B 1 272 ? 19.032 19.086 -25.874 1.00 24.85 272 ASP B C 1
ATOM 5727 O O . ASP B 1 272 ? 19.079 20.252 -25.478 1.00 22.15 272 ASP B O 1
ATOM 5732 N N . SER B 1 273 ? 20.106 18.288 -25.873 1.00 23.15 273 SER B N 1
ATOM 5733 C CA . SER B 1 273 ? 21.406 18.823 -25.481 1.00 23.03 273 SER B CA 1
ATOM 5734 C C . SER B 1 273 ? 21.874 19.935 -26.416 1.00 26.26 273 SER B C 1
ATOM 5735 O O . SER B 1 273 ? 22.716 20.750 -26.019 1.00 23.31 273 SER B O 1
ATOM 5738 N N . VAL B 1 274 ? 21.342 20.000 -27.642 1.00 22.18 274 VAL B N 1
ATOM 5739 C CA . VAL B 1 274 ? 21.753 21.061 -28.566 1.00 25.61 274 VAL B CA 1
ATOM 5740 C C . VAL B 1 274 ? 21.489 22.447 -27.977 1.00 22.42 274 VAL B C 1
ATOM 5741 O O . VAL B 1 274 ? 22.164 23.419 -28.334 1.00 22.86 274 VAL B O 1
ATOM 5745 N N . TYR B 1 275 ? 20.512 22.572 -27.076 1.00 19.94 275 TYR B N 1
ATOM 5746 C CA . TYR B 1 275 ? 20.181 23.890 -26.527 1.00 23.55 275 TYR B CA 1
ATOM 5747 C C . TYR B 1 275 ? 21.141 24.366 -25.444 1.00 22.84 275 TYR B C 1
ATOM 5748 O O . TYR B 1 275 ? 21.060 25.527 -25.040 1.00 23.80 275 TYR B O 1
ATOM 5757 N N . ARG B 1 276 ? 22.029 23.511 -24.955 1.00 25.49 276 ARG B N 1
ATOM 5758 C CA . ARG B 1 276 ? 22.969 23.892 -23.913 1.00 28.29 276 ARG B CA 1
ATOM 5759 C C . ARG B 1 276 ? 24.338 24.242 -24.475 1.00 28.22 276 ARG B C 1
ATOM 5760 O O . ARG B 1 276 ? 25.294 24.399 -23.715 1.00 30.71 276 ARG B O 1
ATOM 5768 N N . HIS B 1 277 ? 24.441 24.408 -25.782 1.00 26.68 277 HIS B N 1
ATOM 5769 C CA . HIS B 1 277 ? 25.716 24.761 -26.378 1.00 29.21 277 HIS B CA 1
ATOM 5770 C C . HIS B 1 277 ? 26.208 26.095 -25.813 1.00 30.04 277 HIS B C 1
ATOM 5771 O O . HIS B 1 277 ? 25.423 27.039 -25.663 1.00 29.76 277 HIS B O 1
ATOM 5778 N N . PRO B 1 278 ? 27.499 26.209 -25.482 1.00 34.92 278 PRO B N 1
ATOM 5779 C CA . PRO B 1 278 ? 27.990 27.444 -24.840 1.00 35.71 278 PRO B CA 1
ATOM 5780 C C . PRO B 1 278 ? 27.924 28.664 -25.737 1.00 32.10 278 PRO B C 1
ATOM 5781 O O . PRO B 1 278 ? 27.888 29.789 -25.223 1.00 33.24 278 PRO B O 1
ATOM 5785 N N . ASP B 1 279 ? 27.915 28.474 -27.052 1.00 33.42 279 ASP B N 1
ATOM 5786 C CA . ASP B 1 279 ? 27.798 29.563 -28.011 1.00 30.73 279 ASP B CA 1
ATOM 5787 C C . ASP B 1 279 ? 26.320 29.873 -28.234 1.00 29.17 279 ASP B C 1
ATOM 5788 O O . ASP B 1 279 ? 25.567 29.023 -28.729 1.00 29.52 279 ASP B O 1
ATOM 5793 N N . TRP B 1 280 ? 25.909 31.087 -27.867 1.00 28.66 280 TRP B N 1
ATOM 5794 C CA . TRP B 1 280 ? 24.499 31.457 -27.928 1.00 28.70 280 TRP B CA 1
ATOM 5795 C C . TRP B 1 280 ? 23.924 31.247 -29.326 1.00 30.43 280 TRP B C 1
ATOM 5796 O O . TRP B 1 280 ? 22.838 30.666 -29.489 1.00 24.46 280 TRP B O 1
ATOM 5807 N N . ALA B 1 281 ? 24.632 31.731 -30.349 1.00 25.65 281 ALA B N 1
ATOM 5808 C CA . ALA B 1 281 ? 24.115 31.653 -31.713 1.00 29.74 281 ALA B CA 1
ATOM 5809 C C . ALA B 1 281 ? 23.893 30.208 -32.131 1.00 27.71 281 ALA B C 1
ATOM 5810 O O . ALA B 1 281 ? 22.908 29.892 -32.818 1.00 26.23 281 ALA B O 1
ATOM 5812 N N . THR B 1 282 ? 24.813 29.319 -31.744 1.00 26.89 282 THR B N 1
ATOM 5813 C CA . THR B 1 282 ? 24.666 27.905 -32.071 1.00 28.85 282 THR B CA 1
ATOM 5814 C C . THR B 1 282 ? 23.413 27.323 -31.418 1.00 28.28 282 THR B C 1
ATOM 5815 O O . THR B 1 282 ? 22.590 26.676 -32.081 1.00 26.20 282 THR B O 1
ATOM 5819 N N . ALA B 1 283 ? 23.244 27.548 -30.114 1.00 22.34 283 ALA B N 1
ATOM 5820 C CA . ALA B 1 283 ? 22.057 27.015 -29.447 1.00 22.62 283 ALA B CA 1
ATOM 5821 C C . ALA B 1 283 ? 20.784 27.618 -30.033 1.00 24.07 283 ALA B C 1
ATOM 5822 O O . ALA B 1 283 ? 19.784 26.914 -30.205 1.00 22.34 283 ALA B O 1
ATOM 5824 N N . ALA B 1 284 ? 20.811 28.911 -30.382 1.00 20.58 284 ALA B N 1
ATOM 5825 C CA . ALA B 1 284 ? 19.622 29.566 -30.931 1.00 20.81 284 ALA B CA 1
ATOM 5826 C C . ALA B 1 284 ? 19.242 29.007 -32.298 1.00 25.77 284 ALA B C 1
ATOM 5827 O O . ALA B 1 284 ? 18.057 29.020 -32.664 1.00 22.57 284 ALA B O 1
ATOM 5829 N N . GLY B 1 285 ? 20.221 28.518 -33.063 1.00 22.13 285 GLY B N 1
ATOM 5830 C CA . GLY B 1 285 ? 19.929 27.899 -34.350 1.00 21.18 285 GLY B CA 1
ATOM 5831 C C . GLY B 1 285 ? 19.003 26.694 -34.276 1.00 21.18 285 GLY B C 1
ATOM 5832 O O . GLY B 1 285 ? 18.372 26.343 -35.284 1.00 21.72 285 GLY B O 1
ATOM 5833 N N . TYR B 1 286 ? 18.909 26.051 -33.116 1.00 19.74 286 TYR B N 1
ATOM 5834 C CA . TYR B 1 286 ? 18.026 24.907 -32.925 1.00 20.87 286 TYR B CA 1
ATOM 5835 C C . TYR B 1 286 ? 16.643 25.284 -32.396 1.00 20.23 286 TYR B C 1
ATOM 5836 O O . TYR B 1 286 ? 15.792 24.402 -32.227 1.00 21.06 286 TYR B O 1
ATOM 5845 N N . VAL B 1 287 ? 16.399 26.554 -32.105 1.00 19.91 287 VAL B N 1
ATOM 5846 C CA . VAL B 1 287 ? 15.138 26.953 -31.489 1.00 19.13 287 VAL B CA 1
ATOM 5847 C C . VAL B 1 287 ? 14.026 26.816 -32.527 1.00 20.84 287 VAL B C 1
ATOM 5848 O O . VAL B 1 287 ? 14.014 27.526 -33.539 1.00 19.41 287 VAL B O 1
ATOM 5852 N N . MET B 1 288 ? 13.124 25.859 -32.298 1.00 19.27 288 MET B N 1
ATOM 5853 C CA . MET B 1 288 ? 11.882 25.716 -33.046 1.00 21.56 288 MET B CA 1
ATOM 5854 C C . MET B 1 288 ? 10.869 25.119 -32.073 1.00 21.43 288 MET B C 1
ATOM 5855 O O . MET B 1 288 ? 11.239 24.620 -31.014 1.00 20.47 288 MET B O 1
ATOM 5860 N N . SER B 1 289 ? 9.590 25.135 -32.455 1.00 22.02 289 SER B N 1
ATOM 5861 C CA . SER B 1 289 ? 8.531 24.529 -31.655 1.00 21.10 289 SER B CA 1
ATOM 5862 C C . SER B 1 289 ? 7.773 23.486 -32.474 1.00 22.62 289 SER B C 1
ATOM 5863 O O . SER B 1 289 ? 7.323 23.789 -33.586 1.00 24.33 289 SER B O 1
ATOM 5866 N N . PRO B 1 290 ? 7.610 22.246 -31.970 1.00 23.35 290 PRO B N 1
ATOM 5867 C CA . PRO B 1 290 ? 8.144 21.755 -30.691 1.00 18.60 290 PRO B CA 1
ATOM 5868 C C . PRO B 1 290 ? 9.668 21.641 -30.705 1.00 21.60 290 PRO B C 1
ATOM 5869 O O . PRO B 1 290 ? 10.234 21.430 -31.782 1.00 18.99 290 PRO B O 1
ATOM 5873 N N . PRO B 1 291 ? 10.305 21.765 -29.539 1.00 20.45 291 PRO B N 1
ATOM 5874 C CA . PRO B 1 291 ? 11.772 21.731 -29.469 1.00 20.70 291 PRO B CA 1
ATOM 5875 C C . PRO B 1 291 ? 12.289 20.302 -29.561 1.00 20.91 291 PRO B C 1
ATOM 5876 O O . PRO B 1 291 ? 11.552 19.333 -29.396 1.00 19.76 291 PRO B O 1
ATOM 5880 N N . PHE B 1 292 ? 13.596 20.185 -29.791 1.00 19.66 292 PHE B N 1
ATOM 5881 C CA . PHE B 1 292 ? 14.226 18.874 -29.718 1.00 20.61 292 PHE B CA 1
ATOM 5882 C C . PHE B 1 292 ? 14.192 18.373 -28.280 1.00 23.37 292 PHE B C 1
ATOM 5883 O O . PHE B 1 292 ? 14.197 19.168 -27.340 1.00 20.29 292 PHE B O 1
ATOM 5891 N N . ARG B 1 293 ? 14.134 17.044 -28.118 1.00 21.78 293 ARG B N 1
ATOM 5892 C CA . ARG B 1 293 ? 13.714 16.366 -26.897 1.00 19.50 293 ARG B CA 1
ATOM 5893 C C . ARG B 1 293 ? 14.805 15.451 -26.352 1.00 20.91 293 ARG B C 1
ATOM 5894 O O . ARG B 1 293 ? 15.739 15.085 -27.075 1.00 22.95 293 ARG B O 1
ATOM 5902 N N . PRO B 1 294 ? 14.676 15.004 -25.100 1.00 26.63 294 PRO B N 1
ATOM 5903 C CA . PRO B 1 294 ? 15.586 13.968 -24.578 1.00 23.76 294 PRO B CA 1
ATOM 5904 C C . PRO B 1 294 ? 15.548 12.697 -25.427 1.00 26.46 294 PRO B C 1
ATOM 5905 O O . PRO B 1 294 ? 14.564 12.399 -26.112 1.00 23.38 294 PRO B O 1
ATOM 5909 N N . VAL B 1 295 ? 16.635 11.914 -25.337 1.00 26.87 295 VAL B N 1
ATOM 5910 C CA . VAL B 1 295 ? 16.901 10.869 -26.329 1.00 30.17 295 VAL B CA 1
ATOM 5911 C C . VAL B 1 295 ? 15.790 9.834 -26.384 1.00 27.07 295 VAL B C 1
ATOM 5912 O O . VAL B 1 295 ? 15.517 9.273 -27.455 1.00 27.70 295 VAL B O 1
ATOM 5916 N N . GLU B 1 296 ? 15.159 9.520 -25.245 1.00 24.34 296 GLU B N 1
ATOM 5917 C CA . GLU B 1 296 ? 14.188 8.438 -25.288 1.00 29.40 296 GLU B CA 1
ATOM 5918 C C . GLU B 1 296 ? 13.061 8.725 -26.270 1.00 25.44 296 GLU B C 1
ATOM 5919 O O . GLU B 1 296 ? 12.445 7.781 -26.769 1.00 27.54 296 GLU B O 1
ATOM 5925 N N . HIS B 1 297 ? 12.796 9.997 -26.592 1.00 25.82 297 HIS B N 1
ATOM 5926 C CA . HIS B 1 297 ? 11.734 10.299 -27.556 1.00 23.86 297 HIS B CA 1
ATOM 5927 C C . HIS B 1 297 ? 12.147 9.944 -28.986 1.00 24.78 297 HIS B C 1
ATOM 5928 O O . HIS B 1 297 ? 11.306 9.521 -29.795 1.00 22.17 297 HIS B O 1
ATOM 5935 N N . GLN B 1 298 ? 13.428 10.130 -29.331 1.00 24.90 298 GLN B N 1
ATOM 5936 C CA . GLN B 1 298 ? 13.878 9.755 -30.668 1.00 23.15 298 GLN B CA 1
ATOM 5937 C C . GLN B 1 298 ? 13.594 8.290 -30.929 1.00 22.92 298 GLN B C 1
ATOM 5938 O O . GLN B 1 298 ? 13.034 7.927 -31.970 1.00 21.26 298 GLN B O 1
ATOM 5944 N N . GLU B 1 299 ? 13.972 7.444 -29.986 1.00 23.77 299 GLU B N 1
ATOM 5945 C CA . GLU B 1 299 ? 13.763 5.994 -30.153 1.00 24.74 299 GLU B CA 1
ATOM 5946 C C . GLU B 1 299 ? 12.268 5.716 -30.351 1.00 27.71 299 GLU B C 1
ATOM 5947 O O . GLU B 1 299 ? 11.933 4.969 -31.242 1.00 23.89 299 GLU B O 1
ATOM 5953 N N . ALA B 1 300 ? 11.422 6.377 -29.574 1.00 21.46 300 ALA B N 1
ATOM 5954 C CA . ALA B 1 300 ? 9.987 6.119 -29.665 1.00 24.83 300 ALA B CA 1
ATOM 5955 C C . ALA B 1 300 ? 9.435 6.521 -31.035 1.00 25.16 300 ALA B C 1
ATOM 5956 O O . ALA B 1 300 ? 8.581 5.825 -31.603 1.00 20.62 300 ALA B O 1
ATOM 5958 N N . LEU B 1 301 ? 9.925 7.626 -31.592 1.00 17.31 301 LEU B N 1
ATOM 5959 C CA . LEU B 1 301 ? 9.465 8.074 -32.903 1.00 19.02 301 LEU B CA 1
ATOM 5960 C C . LEU B 1 301 ? 9.841 7.097 -34.024 1.00 19.53 301 LEU B C 1
ATOM 5961 O O . LEU B 1 301 ? 9.015 6.822 -34.904 1.00 19.44 301 LEU B O 1
ATOM 5966 N N . TRP B 1 302 ? 11.056 6.566 -33.974 1.00 22.39 302 TRP B N 1
ATOM 5967 C CA . TRP B 1 302 ? 11.478 5.547 -34.971 1.00 21.28 302 TRP B CA 1
ATOM 5968 C C . TRP B 1 302 ? 10.509 4.365 -34.885 1.00 22.78 302 TRP B C 1
ATOM 5969 O O . TRP B 1 302 ? 10.061 3.894 -35.921 1.00 22.08 302 TRP B O 1
ATOM 5980 N N . ARG B 1 303 ? 10.146 4.036 -33.661 1.00 20.59 303 ARG B N 1
ATOM 5981 C CA . ARG B 1 303 ? 9.209 2.936 -33.399 1.00 26.06 303 ARG B CA 1
ATOM 5982 C C . ARG B 1 303 ? 7.855 3.236 -34.027 1.00 25.31 303 ARG B C 1
ATOM 5983 O O . ARG B 1 303 ? 7.279 2.334 -34.561 1.00 22.48 303 ARG B O 1
ATOM 5991 N N . GLY B 1 304 ? 7.387 4.469 -33.905 1.00 22.00 304 GLY B N 1
ATOM 5992 C CA . GLY B 1 304 ? 6.123 4.852 -34.536 1.00 23.17 304 GLY B CA 1
ATOM 5993 C C . GLY B 1 304 ? 6.200 4.654 -36.036 1.00 21.35 304 GLY B C 1
ATOM 5994 O O . GLY B 1 304 ? 5.301 4.064 -36.588 1.00 20.38 304 GLY B O 1
ATOM 5995 N N . LEU B 1 305 ? 7.264 5.147 -36.653 1.00 19.20 305 LEU B N 1
ATOM 5996 C CA . LEU B 1 305 ? 7.399 4.947 -38.096 1.00 20.63 305 LEU B CA 1
ATOM 5997 C C . LEU B 1 305 ? 7.365 3.463 -38.465 1.00 20.78 305 LEU B C 1
ATOM 5998 O O . LEU B 1 305 ? 6.715 3.071 -39.442 1.00 21.16 305 LEU B O 1
ATOM 6003 N N . GLN B 1 306 ? 8.060 2.623 -37.698 1.00 20.09 306 GLN B N 1
ATOM 6004 C CA . GLN B 1 306 ? 8.128 1.197 -38.017 1.00 20.35 306 GLN B CA 1
ATOM 6005 C C . GLN B 1 306 ? 6.809 0.479 -37.740 1.00 23.86 306 GLN B C 1
ATOM 6006 O O . GLN B 1 306 ? 6.515 -0.540 -38.367 1.00 22.80 306 GLN B O 1
ATOM 6012 N N . SER B 1 307 ? 6.011 0.970 -36.802 1.00 21.89 307 SER B N 1
ATOM 6013 C CA . SER B 1 307 ? 4.775 0.305 -36.429 1.00 21.77 307 SER B CA 1
ATOM 6014 C C . SER B 1 307 ? 3.560 0.894 -37.130 1.00 24.24 307 SER B C 1
ATOM 6015 O O . SER B 1 307 ? 2.438 0.427 -36.905 1.00 22.55 307 SER B O 1
ATOM 6018 N N . GLY B 1 308 ? 3.759 1.920 -37.948 1.00 20.51 308 GLY B N 1
ATOM 6019 C CA . GLY B 1 308 ? 2.665 2.520 -38.677 1.00 24.77 308 GLY B CA 1
ATOM 6020 C C . GLY B 1 308 ? 1.805 3.468 -37.881 1.00 21.61 308 GLY B C 1
ATOM 6021 O O . GLY B 1 308 ? 0.644 3.661 -38.241 1.00 25.00 308 GLY B O 1
ATOM 6022 N N . ASN B 1 309 ? 2.326 4.061 -36.803 1.00 21.47 309 ASN B N 1
ATOM 6023 C CA . ASN B 1 309 ? 1.590 5.065 -36.038 1.00 20.37 309 ASN B CA 1
ATOM 6024 C C . ASN B 1 309 ? 2.099 6.484 -36.293 1.00 21.89 309 ASN B C 1
ATOM 6025 O O . ASN B 1 309 ? 1.527 7.445 -35.764 1.00 20.38 309 ASN B O 1
ATOM 6030 N N . LEU B 1 310 ? 3.178 6.625 -37.062 1.00 21.31 310 LEU B N 1
ATOM 6031 C CA . LEU B 1 310 ? 3.594 7.868 -37.705 1.00 19.19 310 LEU B CA 1
ATOM 6032 C C . LEU B 1 310 ? 3.645 7.596 -39.198 1.00 20.17 310 LEU B C 1
ATOM 6033 O O . LEU B 1 310 ? 4.073 6.519 -39.614 1.00 21.32 310 LEU B O 1
ATOM 6038 N N . HIS B 1 311 ? 3.229 8.566 -40.004 1.00 19.72 311 HIS B N 1
ATOM 6039 C CA . HIS B 1 311 ? 2.853 8.276 -41.383 1.00 21.37 311 HIS B CA 1
ATOM 6040 C C . HIS B 1 311 ? 3.579 9.086 -42.444 1.00 19.83 311 HIS B C 1
ATOM 6041 O O . HIS B 1 311 ? 3.696 8.614 -43.577 1.00 20.85 311 HIS B O 1
ATOM 6048 N N . THR B 1 312 ? 4.051 10.283 -42.126 1.00 17.65 312 THR B N 1
ATOM 6049 C CA . THR B 1 312 ? 4.673 11.136 -43.123 1.00 18.67 312 THR B CA 1
ATOM 6050 C C . THR B 1 312 ? 5.882 11.803 -42.504 1.00 19.17 312 THR B C 1
ATOM 6051 O O . THR B 1 312 ? 6.007 11.887 -41.281 1.00 18.95 312 THR B O 1
ATOM 6055 N N . THR B 1 313 ? 6.767 12.295 -43.365 1.00 20.78 313 THR B N 1
ATOM 6056 C CA . THR B 1 313 ? 7.877 13.132 -42.937 1.00 19.38 313 THR B CA 1
ATOM 6057 C C . THR B 1 313 ? 7.778 14.494 -43.612 1.00 20.77 313 THR B C 1
ATOM 6058 O O . THR B 1 313 ? 7.236 14.626 -44.708 1.00 21.61 313 THR B O 1
ATOM 6062 N N . ALA B 1 314 ? 8.311 15.505 -42.941 1.00 19.02 314 ALA B N 1
ATOM 6063 C CA . ALA B 1 314 ? 8.249 16.876 -43.414 1.00 19.61 314 ALA B CA 1
ATOM 6064 C C . ALA B 1 314 ? 9.441 17.601 -42.803 1.00 19.71 314 ALA B C 1
ATOM 6065 O O . ALA B 1 314 ? 10.292 16.979 -42.155 1.00 17.90 314 ALA B O 1
ATOM 6067 N N . THR B 1 315 ? 9.522 18.916 -43.035 1.00 17.76 315 THR B N 1
ATOM 6068 C CA . THR B 1 315 ? 10.649 19.693 -42.511 1.00 15.79 315 THR B CA 1
ATOM 6069 C C . THR B 1 315 ? 10.277 20.865 -41.608 1.00 19.33 315 THR B C 1
ATOM 6070 O O . THR B 1 315 ? 11.121 21.286 -40.805 1.00 22.81 315 THR B O 1
ATOM 6074 N N . ASP B 1 316 ? 9.067 21.405 -41.697 1.00 20.11 316 ASP B N 1
ATOM 6075 C CA . ASP B 1 316 ? 8.774 22.671 -41.020 1.00 18.14 316 ASP B CA 1
ATOM 6076 C C . ASP B 1 316 ? 9.820 23.710 -41.434 1.00 21.39 316 ASP B C 1
ATOM 6077 O O . ASP B 1 316 ? 10.335 24.483 -40.614 1.00 18.52 316 ASP B O 1
ATOM 6082 N N . HIS B 1 317 ? 10.160 23.689 -42.724 1.00 20.50 317 HIS B N 1
ATOM 6083 C CA . HIS B 1 317 ? 11.203 24.543 -43.287 1.00 21.57 317 HIS B CA 1
ATOM 6084 C C . HIS B 1 317 ? 10.902 26.008 -43.015 1.00 22.10 317 HIS B C 1
ATOM 6085 O O . HIS B 1 317 ? 10.005 26.580 -43.639 1.00 19.23 317 HIS B O 1
ATOM 6092 N N . CYS B 1 318 ? 11.662 26.627 -42.106 1.00 22.19 318 CYS B N 1
ATOM 6093 C CA . CYS B 1 318 ? 11.319 27.945 -41.574 1.00 22.28 318 CYS B CA 1
ATOM 6094 C C . CYS B 1 318 ? 12.630 28.633 -41.169 1.00 24.89 318 CYS B C 1
ATOM 6095 O O . CYS B 1 318 ? 13.072 28.531 -40.023 1.00 24.13 318 CYS B O 1
ATOM 6098 N N . CYS B 1 319 ? 13.230 29.352 -42.118 1.00 23.92 319 CYS B N 1
ATOM 6099 C CA . CYS B 1 319 ? 14.630 29.758 -42.017 1.00 24.49 319 CYS B CA 1
ATOM 6100 C C . CYS B 1 319 ? 14.792 31.149 -41.417 1.00 26.12 319 CYS B C 1
ATOM 6101 O O . CYS B 1 319 ? 14.171 32.105 -41.885 1.00 24.85 319 CYS B O 1
ATOM 6104 N N . PHE B 1 320 ? 15.677 31.267 -40.424 1.00 23.77 320 PHE B N 1
ATOM 6105 C CA . PHE B 1 320 ? 16.093 32.563 -39.897 1.00 27.04 320 PHE B CA 1
ATOM 6106 C C . PHE B 1 320 ? 17.594 32.554 -39.663 1.00 24.16 320 PHE B C 1
ATOM 6107 O O . PHE B 1 320 ? 18.113 31.658 -38.991 1.00 27.43 320 PHE B O 1
ATOM 6115 N N . CYS B 1 321 ? 18.276 33.565 -40.194 1.00 24.52 321 CYS B N 1
ATOM 6116 C CA . CYS B 1 321 ? 19.718 33.685 -40.057 1.00 27.08 321 CYS B CA 1
ATOM 6117 C C . CYS B 1 321 ? 20.088 34.190 -38.665 1.00 24.72 321 CYS B C 1
ATOM 6118 O O . CYS B 1 321 ? 19.231 34.528 -37.843 1.00 26.42 321 CYS B O 1
ATOM 6121 N N . ALA B 1 322 ? 21.398 34.286 -38.424 1.00 28.93 322 ALA B N 1
ATOM 6122 C CA . ALA B 1 322 ? 21.899 34.592 -37.087 1.00 28.50 322 ALA B CA 1
ATOM 6123 C C . ALA B 1 322 ? 21.346 35.909 -36.560 1.00 27.93 322 ALA B C 1
ATOM 6124 O O . ALA B 1 322 ? 20.968 36.004 -35.383 1.00 24.78 322 ALA B O 1
ATOM 6126 N N . GLU B 1 323 ? 21.324 36.951 -37.404 1.00 27.80 323 GLU B N 1
ATOM 6127 C CA . GLU B 1 323 ? 20.891 38.267 -36.946 1.00 30.58 323 GLU B CA 1
ATOM 6128 C C . GLU B 1 323 ? 19.405 38.278 -36.617 1.00 28.82 323 GLU B C 1
ATOM 6129 O O . GLU B 1 323 ? 18.962 39.036 -35.746 1.00 27.89 323 GLU B O 1
ATOM 6135 N N . GLN B 1 324 ? 18.619 37.458 -37.312 1.00 26.78 324 GLN B N 1
ATOM 6136 C CA . GLN B 1 324 ? 17.205 37.339 -36.972 1.00 25.18 324 GLN B CA 1
ATOM 6137 C C . GLN B 1 324 ? 17.022 36.551 -35.679 1.00 24.02 324 GLN B C 1
ATOM 6138 O O . GLN B 1 324 ? 16.302 36.987 -34.774 1.00 24.19 324 GLN B O 1
ATOM 6144 N N . LYS B 1 325 ? 17.685 35.396 -35.563 1.00 24.92 325 LYS B N 1
ATOM 6145 C CA . LYS B 1 325 ? 17.666 34.669 -34.296 1.00 23.88 325 LYS B CA 1
ATOM 6146 C C . LYS B 1 325 ? 18.030 35.577 -33.125 1.00 21.69 325 LYS B C 1
ATOM 6147 O O . LYS B 1 325 ? 17.413 35.502 -32.061 1.00 24.12 325 LYS B O 1
ATOM 6153 N N . ALA B 1 326 ? 19.018 36.459 -33.311 1.00 25.87 326 ALA B N 1
ATOM 6154 C CA . ALA B 1 326 ? 19.511 37.296 -32.219 1.00 25.34 326 ALA B CA 1
ATOM 6155 C C . ALA B 1 326 ? 18.505 38.347 -31.766 1.00 24.84 326 ALA B C 1
ATOM 6156 O O . ALA B 1 326 ? 18.753 39.020 -30.758 1.00 28.04 326 ALA B O 1
ATOM 6158 N N . MET B 1 327 ? 17.377 38.503 -32.458 1.00 23.06 327 MET B N 1
ATOM 6159 C CA . MET B 1 327 ? 16.275 39.277 -31.890 1.00 26.06 327 MET B CA 1
ATOM 6160 C C . MET B 1 327 ? 15.855 38.782 -30.505 1.00 27.99 327 MET B C 1
ATOM 6161 O O . MET B 1 327 ? 15.271 39.556 -29.734 1.00 26.96 327 MET B O 1
ATOM 6166 N N . GLY B 1 328 ? 16.146 37.527 -30.165 1.00 24.79 328 GLY B N 1
ATOM 6167 C CA . GLY B 1 328 ? 15.841 37.028 -28.831 1.00 24.92 328 GLY B CA 1
ATOM 6168 C C . GLY B 1 328 ? 17.060 36.853 -27.942 1.00 25.58 328 GLY B C 1
ATOM 6169 O O . GLY B 1 328 ? 17.047 36.051 -26.997 1.00 24.84 328 GLY B O 1
ATOM 6170 N N . ARG B 1 329 ? 18.113 37.638 -28.203 1.00 23.57 329 ARG B N 1
ATOM 6171 C CA . ARG B 1 329 ? 19.367 37.479 -27.465 1.00 25.31 329 ARG B CA 1
ATOM 6172 C C . ARG B 1 329 ? 19.194 37.615 -25.951 1.00 27.92 329 ARG B C 1
ATOM 6173 O O . ARG B 1 329 ? 19.943 36.994 -25.187 1.00 27.15 329 ARG B O 1
ATOM 6181 N N . ASP B 1 330 ? 18.245 38.431 -25.491 1.00 25.74 330 ASP B N 1
ATOM 6182 C CA . ASP B 1 330 ? 18.000 38.598 -24.060 1.00 31.00 330 ASP B CA 1
ATOM 6183 C C . ASP B 1 330 ? 16.681 37.961 -23.615 1.00 26.81 330 ASP B C 1
ATOM 6184 O O . ASP B 1 330 ? 16.289 38.118 -22.454 1.00 24.76 330 ASP B O 1
ATOM 6189 N N . ASP B 1 331 ? 15.993 37.242 -24.508 1.00 24.71 331 ASP B N 1
ATOM 6190 C CA . ASP B 1 331 ? 14.643 36.740 -24.226 1.00 23.71 331 ASP B CA 1
ATOM 6191 C C . ASP B 1 331 ? 14.384 35.604 -25.217 1.00 22.94 331 ASP B C 1
ATOM 6192 O O . ASP B 1 331 ? 14.051 35.862 -26.376 1.00 21.78 331 ASP B O 1
ATOM 6197 N N . PHE B 1 332 ? 14.544 34.361 -24.758 1.00 21.54 332 PHE B N 1
ATOM 6198 C CA . PHE B 1 332 ? 14.412 33.228 -25.670 1.00 20.62 332 PHE B CA 1
ATOM 6199 C C . PHE B 1 332 ? 13.036 33.187 -26.322 1.00 23.01 332 PHE B C 1
ATOM 6200 O O . PHE B 1 332 ? 12.896 32.652 -27.433 1.00 23.97 332 PHE B O 1
ATOM 6208 N N . SER B 1 333 ? 12.002 33.715 -25.648 1.00 22.69 333 SER B N 1
ATOM 6209 C CA . SER B 1 333 ? 10.662 33.705 -26.230 1.00 21.32 333 SER B CA 1
ATOM 6210 C C . SER B 1 333 ? 10.532 34.651 -27.411 1.00 25.10 333 SER B C 1
ATOM 6211 O O . SER B 1 333 ? 9.492 34.636 -28.082 1.00 23.48 333 SER B O 1
ATOM 6214 N N . LYS B 1 334 ? 11.540 35.487 -27.659 1.00 25.42 334 LYS B N 1
ATOM 6215 C CA . LYS B 1 334 ? 11.556 36.372 -28.813 1.00 23.42 334 LYS B CA 1
ATOM 6216 C C . LYS B 1 334 ? 12.460 35.872 -29.933 1.00 25.13 334 LYS B C 1
ATOM 6217 O O . LYS B 1 334 ? 12.599 36.566 -30.950 1.00 25.85 334 LYS B O 1
ATOM 6223 N N . ILE B 1 335 ? 13.094 34.709 -29.766 1.00 21.81 335 ILE B N 1
ATOM 6224 C CA . ILE B 1 335 ? 13.888 34.080 -30.827 1.00 22.36 335 ILE B CA 1
ATOM 6225 C C . ILE B 1 335 ? 12.937 33.584 -31.907 1.00 23.32 335 ILE B C 1
ATOM 6226 O O . ILE B 1 335 ? 12.078 32.749 -31.602 1.00 23.80 335 ILE B O 1
ATOM 6231 N N . PRO B 1 336 ? 13.030 34.067 -33.175 1.00 24.16 336 PRO B N 1
ATOM 6232 C CA . PRO B 1 336 ? 12.194 33.491 -34.239 1.00 25.62 336 PRO B CA 1
ATOM 6233 C C . PRO B 1 336 ? 12.387 31.988 -34.332 1.00 20.99 336 PRO B C 1
ATOM 6234 O O . PRO B 1 336 ? 13.504 31.496 -34.504 1.00 23.24 336 PRO B O 1
ATOM 6238 N N . ASN B 1 337 ? 11.292 31.258 -34.187 1.00 24.48 337 ASN B N 1
ATOM 6239 C CA . ASN B 1 337 ? 11.310 29.805 -34.129 1.00 22.91 337 ASN B CA 1
ATOM 6240 C C . ASN B 1 337 ? 11.322 29.222 -35.539 1.00 22.73 337 ASN B C 1
ATOM 6241 O O . ASN B 1 337 ? 10.484 29.579 -36.374 1.00 26.44 337 ASN B O 1
ATOM 6246 N N . GLY B 1 338 ? 12.248 28.305 -35.787 1.00 20.62 338 GLY B N 1
ATOM 6247 C CA . GLY B 1 338 ? 12.281 27.573 -37.041 1.00 19.78 338 GLY B CA 1
ATOM 6248 C C . GLY B 1 338 ? 13.661 27.042 -37.360 1.00 22.41 338 GLY B C 1
ATOM 6249 O O . GLY B 1 338 ? 14.669 27.617 -36.942 1.00 21.25 338 GLY B O 1
ATOM 6250 N N . THR B 1 339 ? 13.723 25.935 -38.088 1.00 22.51 339 THR B N 1
ATOM 6251 C CA . THR B 1 339 ? 14.974 25.399 -38.594 1.00 23.34 339 THR B CA 1
ATOM 6252 C C . THR B 1 339 ? 14.789 25.052 -40.059 1.00 23.67 339 THR B C 1
ATOM 6253 O O . THR B 1 339 ? 13.663 24.896 -40.545 1.00 22.77 339 THR B O 1
ATOM 6257 N N . ALA B 1 340 ? 15.909 24.926 -40.762 1.00 24.29 340 ALA B N 1
ATOM 6258 C CA . ALA B 1 340 ? 15.884 24.543 -42.168 1.00 24.89 340 ALA B CA 1
ATOM 6259 C C . ALA B 1 340 ? 15.923 23.026 -42.310 1.00 24.64 340 ALA B C 1
ATOM 6260 O O . ALA B 1 340 ? 16.530 22.326 -41.492 1.00 22.28 340 ALA B O 1
ATOM 6262 N N . GLY B 1 341 ? 15.275 22.514 -43.362 1.00 22.28 341 GLY B N 1
ATOM 6263 C CA . GLY B 1 341 ? 15.415 21.090 -43.642 1.00 21.62 341 GLY B CA 1
ATOM 6264 C C . GLY B 1 341 ? 15.013 20.546 -45.006 1.00 21.72 341 GLY B C 1
ATOM 6265 O O . GLY B 1 341 ? 15.268 19.366 -45.279 1.00 22.42 341 GLY B O 1
ATOM 6266 N N . ILE B 1 342 ? 14.409 21.362 -45.881 1.00 23.00 342 ILE B N 1
ATOM 6267 C CA . ILE B 1 342 ? 13.812 20.811 -47.108 1.00 21.03 342 ILE B CA 1
ATOM 6268 C C . ILE B 1 342 ? 14.861 20.090 -47.961 1.00 24.81 342 ILE B C 1
ATOM 6269 O O . ILE B 1 342 ? 14.580 19.043 -48.563 1.00 23.31 342 ILE B O 1
ATOM 6274 N N . GLU B 1 343 ? 16.082 20.631 -48.035 1.00 24.83 343 GLU B N 1
ATOM 6275 C CA . GLU B 1 343 ? 17.115 20.021 -48.873 1.00 23.25 343 GLU B CA 1
ATOM 6276 C C . GLU B 1 343 ? 17.617 18.706 -48.299 1.00 24.34 343 GLU B C 1
ATOM 6277 O O . GLU B 1 343 ? 18.122 17.863 -49.048 1.00 25.80 343 GLU B O 1
ATOM 6283 N N . ASP B 1 344 ? 17.472 18.513 -46.991 1.00 21.23 344 ASP B N 1
ATOM 6284 C CA . ASP B 1 344 ? 18.177 17.470 -46.268 1.00 22.98 344 ASP B CA 1
ATOM 6285 C C . ASP B 1 344 ? 17.313 16.268 -45.897 1.00 23.63 344 ASP B C 1
ATOM 6286 O O . ASP B 1 344 ? 17.868 15.191 -45.638 1.00 20.66 344 ASP B O 1
ATOM 6291 N N . ARG B 1 345 ? 15.983 16.412 -45.924 1.00 21.25 345 ARG B N 1
ATOM 6292 C CA . ARG B 1 345 ? 15.080 15.394 -45.376 1.00 20.21 345 ARG B CA 1
ATOM 6293 C C . ARG B 1 345 ? 15.329 13.992 -45.951 1.00 20.59 345 ARG B C 1
ATOM 6294 O O . ARG B 1 345 ? 15.490 13.021 -45.197 1.00 20.26 345 ARG B O 1
ATOM 6302 N N . MET B 1 346 ? 15.287 13.830 -47.279 1.00 19.76 346 MET B N 1
ATOM 6303 C CA . MET B 1 346 ? 15.332 12.446 -47.762 1.00 23.88 346 MET B CA 1
ATOM 6304 C C . MET B 1 346 ? 16.684 11.781 -47.525 1.00 22.72 346 MET B C 1
ATOM 6305 O O . MET B 1 346 ? 16.726 10.596 -47.169 1.00 21.91 346 MET B O 1
ATOM 6310 N N . ALA B 1 347 ? 17.796 12.514 -47.665 1.00 23.97 347 ALA B N 1
ATOM 6311 C CA . ALA B 1 347 ? 19.090 11.889 -47.398 1.00 19.89 347 ALA B CA 1
ATOM 6312 C C . ALA B 1 347 ? 19.249 11.554 -45.920 1.00 19.03 347 ALA B C 1
ATOM 6313 O O . ALA B 1 347 ? 19.842 10.523 -45.572 1.00 21.37 347 ALA B O 1
ATOM 6315 N N . LEU B 1 348 ? 18.760 12.424 -45.026 1.00 21.56 348 LEU B N 1
ATOM 6316 C CA . LEU B 1 348 ? 18.827 12.111 -43.598 1.00 20.26 348 LEU B CA 1
ATOM 6317 C C . LEU B 1 348 ? 18.043 10.850 -43.291 1.00 21.87 348 LEU B C 1
ATOM 6318 O O . LEU B 1 348 ? 18.500 9.986 -42.529 1.00 24.03 348 LEU B O 1
ATOM 6323 N N . LEU B 1 349 ? 16.861 10.723 -43.886 1.00 19.60 349 LEU B N 1
ATOM 6324 C CA . LEU B 1 349 ? 16.020 9.565 -43.603 1.00 18.46 349 LEU B CA 1
ATOM 6325 C C . LEU B 1 349 ? 16.577 8.296 -44.252 1.00 22.04 349 LEU B C 1
ATOM 6326 O O . LEU B 1 349 ? 16.582 7.219 -43.639 1.00 22.64 349 LEU B O 1
ATOM 6331 N N . TRP B 1 350 ? 17.047 8.400 -45.496 1.00 22.96 350 TRP B N 1
ATOM 6332 C CA . TRP B 1 350 ? 17.642 7.243 -46.152 1.00 21.62 350 TRP B CA 1
ATOM 6333 C C . TRP B 1 350 ? 18.844 6.745 -45.370 1.00 23.20 350 TRP B C 1
ATOM 6334 O O . TRP B 1 350 ? 18.970 5.548 -45.097 1.00 23.17 350 TRP B O 1
ATOM 6345 N N . ASP B 1 351 ? 19.737 7.662 -44.994 1.00 22.38 351 ASP B N 1
ATOM 6346 C CA . ASP B 1 351 ? 20.973 7.267 -44.335 1.00 25.81 351 ASP B CA 1
ATOM 6347 C C . ASP B 1 351 ? 20.710 6.712 -42.937 1.00 28.17 351 ASP B C 1
ATOM 6348 O O . ASP B 1 351 ? 21.354 5.739 -42.520 1.00 23.96 351 ASP B O 1
ATOM 6353 N N . ALA B 1 352 ? 19.787 7.331 -42.186 1.00 24.84 352 ALA B N 1
ATOM 6354 C CA . ALA B 1 352 ? 19.506 6.865 -40.825 1.00 26.84 352 ALA B CA 1
ATOM 6355 C C . ALA B 1 352 ? 18.557 5.675 -40.803 1.00 28.01 352 ALA B C 1
ATOM 6356 O O . ALA B 1 352 ? 18.690 4.809 -39.930 1.00 27.15 352 ALA B O 1
ATOM 6358 N N . GLY B 1 353 ? 17.595 5.632 -41.727 1.00 27.44 353 GLY B N 1
ATOM 6359 C CA . GLY B 1 353 ? 16.555 4.608 -41.738 1.00 26.20 353 GLY B CA 1
ATOM 6360 C C . GLY B 1 353 ? 16.837 3.402 -42.620 1.00 28.80 353 GLY B C 1
ATOM 6361 O O . GLY B 1 353 ? 16.698 2.256 -42.175 1.00 25.41 353 GLY B O 1
ATOM 6362 N N . VAL B 1 354 ? 17.229 3.634 -43.875 1.00 27.06 354 VAL B N 1
ATOM 6363 C CA . VAL B 1 354 ? 17.431 2.514 -44.794 1.00 23.25 354 VAL B CA 1
ATOM 6364 C C . VAL B 1 354 ? 18.764 1.815 -44.523 1.00 27.08 354 VAL B C 1
ATOM 6365 O O . VAL B 1 354 ? 18.810 0.592 -44.341 1.00 27.66 354 VAL B O 1
ATOM 6369 N N . ASN B 1 355 ? 19.869 2.570 -44.482 1.00 27.68 355 ASN B N 1
ATOM 6370 C CA . ASN B 1 355 ? 21.185 1.948 -44.278 1.00 26.85 355 ASN B CA 1
ATOM 6371 C C . ASN B 1 355 ? 21.248 1.152 -42.976 1.00 29.64 355 ASN B C 1
ATOM 6372 O O . ASN B 1 355 ? 22.036 0.201 -42.866 1.00 29.50 355 ASN B O 1
ATOM 6377 N N . SER B 1 356 ? 20.460 1.553 -41.969 1.00 24.73 356 SER B N 1
ATOM 6378 C CA . SER B 1 356 ? 20.439 0.904 -40.658 1.00 26.75 356 SER B CA 1
ATOM 6379 C C . SER B 1 356 ? 19.620 -0.380 -40.665 1.00 27.51 356 SER B C 1
ATOM 6380 O O . SER B 1 356 ? 19.787 -1.221 -39.775 1.00 28.56 356 SER B O 1
ATOM 6383 N N . GLY B 1 357 ? 18.720 -0.528 -41.626 1.00 26.22 357 GLY B N 1
ATOM 6384 C CA . GLY B 1 357 ? 17.732 -1.582 -41.571 1.00 27.29 357 GLY B CA 1
ATOM 6385 C C . GLY B 1 357 ? 16.524 -1.277 -40.709 1.00 28.46 357 GLY B C 1
ATOM 6386 O O . GLY B 1 357 ? 15.678 -2.162 -40.529 1.00 29.31 357 GLY B O 1
ATOM 6387 N N . ARG B 1 358 ? 16.424 -0.067 -40.152 1.00 23.15 358 ARG B N 1
ATOM 6388 C CA . ARG B 1 358 ? 15.208 0.318 -39.442 1.00 25.31 358 ARG B CA 1
ATOM 6389 C C . ARG B 1 358 ? 14.011 0.330 -40.383 1.00 25.08 358 ARG B C 1
ATOM 6390 O O . ARG B 1 358 ? 12.909 -0.080 -40.007 1.00 28.19 358 ARG B O 1
ATOM 6398 N N . LEU B 1 359 ? 14.217 0.788 -41.615 1.00 22.26 359 LEU B N 1
ATOM 6399 C CA . LEU B 1 359 ? 13.167 0.946 -42.602 1.00 23.66 359 LEU B CA 1
ATOM 6400 C C . LEU B 1 359 ? 13.574 0.227 -43.879 1.00 23.08 359 LEU B C 1
ATOM 6401 O O . LEU B 1 359 ? 14.754 0.195 -44.235 1.00 25.18 359 LEU B O 1
ATOM 6406 N N . SER B 1 360 ? 12.593 -0.339 -44.575 1.00 23.48 360 SER B N 1
ATOM 6407 C CA . SER B 1 360 ? 12.820 -0.794 -45.940 1.00 22.21 360 SER B CA 1
ATOM 6408 C C . SER B 1 360 ? 12.839 0.397 -46.910 1.00 23.53 360 SER B C 1
ATOM 6409 O O . SER B 1 360 ? 12.390 1.504 -46.597 1.00 22.01 360 SER B O 1
ATOM 6412 N N . MET B 1 361 ? 13.361 0.169 -48.115 1.00 21.32 361 MET B N 1
ATOM 6413 C CA . MET B 1 361 ? 13.254 1.241 -49.105 1.00 22.24 361 MET B CA 1
ATOM 6414 C C . MET B 1 361 ? 11.808 1.553 -49.471 1.00 21.72 361 MET B C 1
ATOM 6415 O O . MET B 1 361 ? 11.511 2.677 -49.878 1.00 20.88 361 MET B O 1
ATOM 6420 N N . HIS B 1 362 ? 10.899 0.583 -49.345 1.00 23.24 362 HIS B N 1
ATOM 6421 C CA . HIS B 1 362 ? 9.497 0.830 -49.669 1.00 22.69 362 HIS B CA 1
ATOM 6422 C C . HIS B 1 362 ? 8.837 1.730 -48.630 1.00 22.52 362 HIS B C 1
ATOM 6423 O O . HIS B 1 362 ? 8.032 2.614 -48.976 1.00 22.68 362 HIS B O 1
ATOM 6430 N N . GLU B 1 363 ? 9.161 1.512 -47.359 1.00 19.12 363 GLU B N 1
ATOM 6431 C CA . GLU B 1 363 ? 8.705 2.409 -46.302 1.00 21.35 363 GLU B CA 1
ATOM 6432 C C . GLU B 1 363 ? 9.282 3.807 -46.493 1.00 17.95 363 GLU B C 1
ATOM 6433 O O . GLU B 1 363 ? 8.600 4.810 -46.264 1.00 21.72 363 GLU B O 1
ATOM 6439 N N . PHE B 1 364 ? 10.547 3.889 -46.903 1.00 18.09 364 PHE B N 1
ATOM 6440 C CA . PHE B 1 364 ? 11.146 5.180 -47.224 1.00 20.25 364 PHE B CA 1
ATOM 6441 C C . PHE B 1 364 ? 10.302 5.946 -48.237 1.00 19.20 364 PHE B C 1
ATOM 6442 O O . PHE B 1 364 ? 10.005 7.125 -48.043 1.00 23.11 364 PHE B O 1
ATOM 6450 N N . VAL B 1 365 ? 9.914 5.297 -49.338 1.00 21.99 365 VAL B N 1
ATOM 6451 C CA . VAL B 1 365 ? 9.078 5.979 -50.327 1.00 17.78 365 VAL B CA 1
ATOM 6452 C C . VAL B 1 365 ? 7.732 6.349 -49.712 1.00 19.43 365 VAL B C 1
ATOM 6453 O O . VAL B 1 365 ? 7.253 7.481 -49.849 1.00 18.75 365 VAL B O 1
ATOM 6457 N N . ALA B 1 366 ? 7.103 5.402 -49.010 1.00 20.82 366 ALA B N 1
ATOM 6458 C CA . ALA B 1 366 ? 5.830 5.706 -48.360 1.00 20.29 366 ALA B CA 1
ATOM 6459 C C . ALA B 1 366 ? 5.963 6.926 -47.455 1.00 20.89 366 ALA B C 1
ATOM 6460 O O . ALA B 1 366 ? 5.116 7.833 -47.481 1.00 19.98 366 ALA B O 1
ATOM 6462 N N . LEU B 1 367 ? 7.041 6.987 -46.670 1.00 18.40 367 LEU B N 1
ATOM 6463 C CA . LEU B 1 367 ? 7.180 8.069 -45.700 1.00 19.10 367 LEU B CA 1
ATOM 6464 C C . LEU B 1 367 ? 7.654 9.384 -46.311 1.00 22.07 367 LEU B C 1
ATOM 6465 O O . LEU B 1 367 ? 7.497 10.431 -45.669 1.00 20.51 367 LEU B O 1
ATOM 6470 N N . THR B 1 368 ? 8.227 9.374 -47.523 1.00 19.65 368 THR B N 1
ATOM 6471 C CA . THR B 1 368 ? 8.651 10.639 -48.118 1.00 20.70 368 THR B CA 1
ATOM 6472 C C . THR B 1 368 ? 7.715 11.167 -49.202 1.00 21.35 368 THR B C 1
ATOM 6473 O O . THR B 1 368 ? 7.796 12.362 -49.526 1.00 21.77 368 THR B O 1
ATOM 6477 N N . SER B 1 369 ? 6.824 10.339 -49.765 1.00 19.43 369 SER B N 1
ATOM 6478 C CA . SER B 1 369 ? 5.834 10.891 -50.690 1.00 20.87 369 SER B CA 1
ATOM 6479 C C . SER B 1 369 ? 4.454 10.225 -50.616 1.00 19.77 369 SER B C 1
ATOM 6480 O O . SER B 1 369 ? 3.435 10.914 -50.476 1.00 21.54 369 SER B O 1
ATOM 6483 N N . THR B 1 370 ? 4.391 8.898 -50.731 1.00 19.06 370 THR B N 1
ATOM 6484 C CA . THR B 1 370 ? 3.102 8.258 -51.012 1.00 18.16 370 THR B CA 1
ATOM 6485 C C . THR B 1 370 ? 2.074 8.491 -49.907 1.00 21.00 370 THR B C 1
ATOM 6486 O O . THR B 1 370 ? 0.906 8.782 -50.197 1.00 21.90 370 THR B O 1
ATOM 6490 N N . ASN B 1 371 ? 2.472 8.376 -48.637 1.00 19.70 371 ASN B N 1
ATOM 6491 C CA . ASN B 1 371 ? 1.499 8.566 -47.555 1.00 19.12 371 ASN B CA 1
ATOM 6492 C C . ASN B 1 371 ? 0.951 9.986 -47.557 1.00 21.68 371 ASN B C 1
ATOM 6493 O O . ASN B 1 371 ? -0.263 10.203 -47.436 1.00 16.70 371 ASN B O 1
ATOM 6498 N N . THR B 1 372 ? 1.837 10.974 -47.682 1.00 18.18 372 THR B N 1
ATOM 6499 C CA . THR B 1 372 ? 1.376 12.349 -47.799 1.00 18.09 372 THR B CA 1
ATOM 6500 C C . THR B 1 372 ? 0.416 12.514 -48.970 1.00 19.62 372 THR B C 1
ATOM 6501 O O . THR B 1 372 ? -0.614 13.187 -48.848 1.00 19.29 372 THR B O 1
ATOM 6505 N N . ALA B 1 373 ? 0.767 11.959 -50.140 1.00 20.25 373 ALA B N 1
ATOM 6506 C CA . ALA B 1 373 ? -0.130 12.054 -51.289 1.00 22.56 373 ALA B CA 1
ATOM 6507 C C . ALA B 1 373 ? -1.500 11.462 -50.960 1.00 20.74 373 ALA B C 1
ATOM 6508 O O . ALA B 1 373 ? -2.541 12.063 -51.258 1.00 19.76 373 ALA B O 1
ATOM 6510 N N . LYS B 1 374 ? -1.516 10.285 -50.330 1.00 21.09 374 LYS B N 1
ATOM 6511 C CA . LYS B 1 374 ? -2.786 9.627 -50.018 1.00 24.12 374 LYS B CA 1
ATOM 6512 C C . LYS B 1 374 ? -3.609 10.453 -49.034 1.00 22.97 374 LYS B C 1
ATOM 6513 O O . LYS B 1 374 ? -4.803 10.685 -49.247 1.00 25.05 374 LYS B O 1
ATOM 6519 N N . ILE B 1 375 ? -2.975 10.928 -47.957 1.00 21.00 375 ILE B N 1
ATOM 6520 C CA . ILE B 1 375 ? -3.708 11.628 -46.897 1.00 20.57 375 ILE B CA 1
ATOM 6521 C C . ILE B 1 375 ? -4.395 12.879 -47.438 1.00 21.09 375 ILE B C 1
ATOM 6522 O O . ILE B 1 375 ? -5.542 13.171 -47.078 1.00 21.45 375 ILE B O 1
ATOM 6527 N N . PHE B 1 376 ? -3.705 13.656 -48.287 1.00 22.34 376 PHE B N 1
ATOM 6528 C CA . PHE B 1 376 ? -4.238 14.931 -48.769 1.00 20.47 376 PHE B CA 1
ATOM 6529 C C . PHE B 1 376 ? -4.874 14.805 -50.155 1.00 23.55 376 PHE B C 1
ATOM 6530 O O . PHE B 1 376 ? -5.147 15.817 -50.820 1.00 22.22 376 PHE B O 1
ATOM 6538 N N . ASN B 1 377 ? -5.166 13.579 -50.573 1.00 23.17 377 ASN B N 1
ATOM 6539 C CA . ASN B 1 377 ? -5.975 13.310 -51.764 1.00 24.40 377 ASN B CA 1
ATOM 6540 C C . ASN B 1 377 ? -5.241 13.700 -53.047 1.00 25.69 377 ASN B C 1
ATOM 6541 O O . ASN B 1 377 ? -5.854 14.193 -54.000 1.00 23.79 377 ASN B O 1
ATOM 6546 N N . LEU B 1 378 ? -3.925 13.469 -53.068 1.00 22.30 378 LEU B N 1
ATOM 6547 C CA . LEU B 1 378 ? -3.081 13.685 -54.240 1.00 23.63 378 LEU B CA 1
ATOM 6548 C C . LEU B 1 378 ? -2.570 12.385 -54.855 1.00 21.00 378 LEU B C 1
ATOM 6549 O O . LEU B 1 378 ? -1.808 12.431 -55.823 1.00 22.29 378 LEU B O 1
ATOM 6554 N N . PHE B 1 379 ? -2.981 11.218 -54.336 1.00 22.53 379 PHE B N 1
ATOM 6555 C CA . PHE B 1 379 ? -2.561 9.935 -54.893 1.00 23.23 379 PHE B CA 1
ATOM 6556 C C . PHE B 1 379 ? -3.596 9.449 -55.913 1.00 26.71 379 PHE B C 1
ATOM 6557 O O . PHE B 1 379 ? -4.803 9.505 -55.640 1.00 21.46 379 PHE B O 1
ATOM 6565 N N . PRO B 1 380 ? -3.187 8.943 -57.097 1.00 24.95 380 PRO B N 1
ATOM 6566 C CA . PRO B 1 380 ? -1.814 8.688 -57.535 1.00 23.75 380 PRO B CA 1
ATOM 6567 C C . PRO B 1 380 ? -1.231 9.747 -58.477 1.00 24.77 380 PRO B C 1
ATOM 6568 O O . PRO B 1 380 ? -0.274 9.448 -59.190 1.00 25.48 380 PRO B O 1
ATOM 6572 N N . ARG B 1 381 ? -1.811 10.945 -58.503 1.00 26.01 381 ARG B N 1
ATOM 6573 C CA . ARG B 1 381 ? -1.207 12.016 -59.288 1.00 26.23 381 ARG B CA 1
ATOM 6574 C C . ARG B 1 381 ? 0.239 12.257 -58.856 1.00 27.67 381 ARG B C 1
ATOM 6575 O O . ARG B 1 381 ? 1.112 12.487 -59.702 1.00 26.74 381 ARG B O 1
ATOM 6583 N N . LYS B 1 382 ? 0.509 12.184 -57.544 1.00 23.29 382 LYS B N 1
ATOM 6584 C CA . LYS B 1 382 ? 1.832 12.326 -56.943 1.00 21.67 382 LYS B CA 1
ATOM 6585 C C . LYS B 1 382 ? 2.155 11.089 -56.106 1.00 19.31 382 LYS B C 1
ATOM 6586 O O . LYS B 1 382 ? 1.266 10.322 -55.734 1.00 23.39 382 LYS B O 1
ATOM 6592 N N . GLY B 1 383 ? 3.437 10.917 -55.780 1.00 22.08 383 GLY B N 1
ATOM 6593 C CA . GLY B 1 383 ? 3.870 9.776 -54.976 1.00 21.99 383 GLY B CA 1
ATOM 6594 C C . GLY B 1 383 ? 3.706 8.417 -55.630 1.00 25.08 383 GLY B C 1
ATOM 6595 O O . GLY B 1 383 ? 3.758 7.383 -54.933 1.00 23.32 383 GLY B O 1
ATOM 6596 N N . ALA B 1 384 ? 3.535 8.375 -56.956 1.00 26.22 384 ALA B N 1
ATOM 6597 C CA . ALA B 1 384 ? 3.293 7.125 -57.670 1.00 22.16 384 ALA B CA 1
ATOM 6598 C C . ALA B 1 384 ? 4.060 7.085 -58.989 1.00 26.42 384 ALA B C 1
ATOM 6599 O O . ALA B 1 384 ? 4.083 8.071 -59.736 1.00 26.11 384 ALA B O 1
ATOM 6601 N N . ILE B 1 385 ? 4.676 5.940 -59.277 1.00 25.40 385 ILE B N 1
ATOM 6602 C CA . ILE B 1 385 ? 5.348 5.713 -60.558 1.00 27.04 385 ILE B CA 1
ATOM 6603 C C . ILE B 1 385 ? 4.383 4.875 -61.392 1.00 26.98 385 ILE B C 1
ATOM 6604 O O . ILE B 1 385 ? 4.360 3.645 -61.324 1.00 29.85 385 ILE B O 1
ATOM 6609 N N . ARG B 1 386 ? 3.540 5.561 -62.160 1.00 28.01 386 ARG B N 1
ATOM 6610 C CA . ARG B 1 386 ? 2.575 4.894 -63.019 1.00 27.42 386 ARG B CA 1
ATOM 6611 C C . ARG B 1 386 ? 2.261 5.795 -64.203 1.00 26.88 386 ARG B C 1
ATOM 6612 O O . ARG B 1 386 ? 2.375 7.021 -64.125 1.00 28.22 386 ARG B O 1
ATOM 6620 N N . VAL B 1 387 ? 1.846 5.166 -65.305 1.00 31.73 387 VAL B N 1
ATOM 6621 C CA . VAL B 1 387 ? 1.495 5.914 -66.502 1.00 26.45 387 VAL B CA 1
ATOM 6622 C C . VAL B 1 387 ? 0.387 6.899 -66.166 1.00 28.21 387 VAL B C 1
ATOM 6623 O O . VAL B 1 387 ? -0.623 6.540 -65.544 1.00 28.60 387 VAL B O 1
ATOM 6627 N N . GLY B 1 388 ? 0.583 8.158 -66.552 1.00 26.29 388 GLY B N 1
ATOM 6628 C CA . GLY B 1 388 ? -0.390 9.203 -66.312 1.00 28.74 388 GLY B CA 1
ATOM 6629 C C . GLY B 1 388 ? -0.129 10.046 -65.076 1.00 28.22 388 GLY B C 1
ATOM 6630 O O . GLY B 1 388 ? -0.747 11.112 -64.932 1.00 24.83 388 GLY B O 1
ATOM 6631 N N . ALA B 1 389 ? 0.752 9.593 -64.185 1.00 27.02 389 ALA B N 1
ATOM 6632 C CA . ALA B 1 389 ? 1.100 10.319 -62.973 1.00 26.91 389 ALA B CA 1
ATOM 6633 C C . ALA B 1 389 ? 2.024 11.478 -63.305 1.00 30.99 389 ALA B C 1
ATOM 6634 O O . ALA B 1 389 ? 2.736 11.455 -64.313 1.00 28.27 389 ALA B O 1
ATOM 6636 N N . ASP B 1 390 ? 2.021 12.496 -62.442 1.00 26.57 390 ASP B N 1
ATOM 6637 C CA . ASP B 1 390 ? 2.967 13.590 -62.618 1.00 25.61 390 ASP B CA 1
ATOM 6638 C C . ASP B 1 390 ? 4.393 13.063 -62.614 1.00 27.90 390 ASP B C 1
ATOM 6639 O O . ASP B 1 390 ? 4.761 12.222 -61.789 1.00 25.47 390 ASP B O 1
ATOM 6644 N N . ALA B 1 391 ? 5.214 13.582 -63.530 1.00 26.06 391 ALA B N 1
ATOM 6645 C CA . ALA B 1 391 ? 6.585 13.102 -63.675 1.00 27.26 391 ALA B CA 1
ATOM 6646 C C . ALA B 1 391 ? 7.521 13.753 -62.647 1.00 27.48 391 ALA B C 1
ATOM 6647 O O . ALA B 1 391 ? 8.482 14.445 -62.986 1.00 24.02 391 ALA B O 1
ATOM 6649 N N . ASP B 1 392 ? 7.238 13.500 -61.355 1.00 26.90 392 ASP B N 1
ATOM 6650 C CA . ASP B 1 392 ? 8.079 13.965 -60.248 1.00 25.09 392 ASP B CA 1
ATOM 6651 C C . ASP B 1 392 ? 8.852 12.759 -59.724 1.00 25.08 392 ASP B C 1
ATOM 6652 O O . ASP B 1 392 ? 8.262 11.847 -59.135 1.00 24.60 392 ASP B O 1
ATOM 6657 N N . LEU B 1 393 ? 10.167 12.751 -59.920 1.00 22.19 393 LEU B N 1
ATOM 6658 C CA . LEU B 1 393 ? 10.968 11.572 -59.622 1.00 22.06 393 LEU B CA 1
ATOM 6659 C C . LEU B 1 393 ? 12.319 11.969 -59.053 1.00 24.81 393 LEU B C 1
ATOM 6660 O O . LEU B 1 393 ? 12.805 13.086 -59.250 1.00 23.74 393 LEU B O 1
ATOM 6665 N N . VAL B 1 394 ? 12.949 11.020 -58.372 1.00 20.75 394 VAL B N 1
ATOM 6666 C CA . VAL B 1 394 ? 14.304 11.222 -57.887 1.00 23.37 394 VAL B CA 1
ATOM 6667 C C . VAL B 1 394 ? 15.112 9.967 -58.189 1.00 25.23 394 VAL B C 1
ATOM 6668 O O . VAL B 1 394 ? 14.659 8.848 -57.926 1.00 23.48 394 VAL B O 1
ATOM 6672 N N . LEU B 1 395 ? 16.277 10.153 -58.806 1.00 22.36 395 LEU B N 1
ATOM 6673 C CA . LEU B 1 395 ? 17.234 9.078 -59.006 1.00 24.39 395 LEU B CA 1
ATOM 6674 C C . LEU B 1 395 ? 18.218 9.085 -57.844 1.00 23.03 395 LEU B C 1
ATOM 6675 O O . LEU B 1 395 ? 18.826 10.116 -57.556 1.00 27.71 395 LEU B O 1
ATOM 6680 N N . TRP B 1 396 ? 18.391 7.930 -57.200 1.00 21.89 396 TRP B N 1
ATOM 6681 C CA . TRP B 1 396 ? 19.061 7.825 -55.910 1.00 23.63 396 TRP B CA 1
ATOM 6682 C C . TRP B 1 396 ? 20.291 6.937 -56.023 1.00 24.77 396 TRP B C 1
ATOM 6683 O O . TRP B 1 396 ? 20.193 5.797 -56.483 1.00 28.30 396 TRP B O 1
ATOM 6694 N N . ASP B 1 397 ? 21.448 7.461 -55.588 1.00 25.32 397 ASP B N 1
ATOM 6695 C CA . ASP B 1 397 ? 22.705 6.726 -55.634 1.00 27.85 397 ASP B CA 1
ATOM 6696 C C . ASP B 1 397 ? 22.980 6.153 -54.257 1.00 24.42 397 ASP B C 1
ATOM 6697 O O . ASP B 1 397 ? 23.387 6.895 -53.346 1.00 29.54 397 ASP B O 1
ATOM 6702 N N . PRO B 1 398 ? 22.785 4.854 -54.050 1.00 28.55 398 PRO B N 1
ATOM 6703 C CA . PRO B 1 398 ? 22.968 4.288 -52.706 1.00 28.00 398 PRO B CA 1
ATOM 6704 C C . PRO B 1 398 ? 24.402 4.356 -52.208 1.00 31.96 398 PRO B C 1
ATOM 6705 O O . PRO B 1 398 ? 24.625 4.224 -50.998 1.00 31.24 398 PRO B O 1
ATOM 6709 N N . GLN B 1 399 ? 25.379 4.584 -53.086 1.00 27.51 399 GLN B N 1
ATOM 6710 C CA . GLN B 1 399 ? 26.774 4.617 -52.678 1.00 32.70 399 GLN B CA 1
ATOM 6711 C C . GLN B 1 399 ? 27.345 6.029 -52.676 1.00 31.17 399 GLN B C 1
ATOM 6712 O O . GLN B 1 399 ? 28.506 6.209 -52.295 1.00 35.18 399 GLN B O 1
ATOM 6718 N N . GLY B 1 400 ? 26.570 7.034 -53.093 1.00 28.75 400 GLY B N 1
ATOM 6719 C CA . GLY B 1 400 ? 27.033 8.405 -53.010 1.00 31.46 400 GLY B CA 1
ATOM 6720 C C . GLY B 1 400 ? 27.036 8.931 -51.584 1.00 32.69 400 GLY B C 1
ATOM 6721 O O . GLY B 1 400 ? 26.378 8.409 -50.683 1.00 28.89 400 GLY B O 1
ATOM 6722 N N . SER B 1 401 ? 27.802 9.994 -51.361 1.00 32.60 401 SER B N 1
ATOM 6723 C CA . SER B 1 401 ? 27.874 10.577 -50.028 1.00 32.67 401 SER B CA 1
ATOM 6724 C C . SER B 1 401 ? 27.820 12.091 -50.141 1.00 36.48 401 SER B C 1
ATOM 6725 O O . SER B 1 401 ? 28.073 12.671 -51.199 1.00 32.34 401 SER B O 1
ATOM 6728 N N . ARG B 1 402 ? 27.483 12.720 -49.022 1.00 31.01 402 ARG B N 1
ATOM 6729 C CA . ARG B 1 402 ? 27.322 14.158 -48.947 1.00 29.66 402 ARG B CA 1
ATOM 6730 C C . ARG B 1 402 ? 27.548 14.558 -47.499 1.00 32.64 402 ARG B C 1
ATOM 6731 O O . ARG B 1 402 ? 27.140 13.843 -46.582 1.00 28.74 402 ARG B O 1
ATOM 6739 N N . THR B 1 403 ? 28.218 15.678 -47.293 1.00 31.56 403 THR B N 1
ATOM 6740 C CA . THR B 1 403 ? 28.370 16.238 -45.958 1.00 30.92 403 THR B CA 1
ATOM 6741 C C . THR B 1 403 ? 27.494 17.480 -45.893 1.00 28.68 403 THR B C 1
ATOM 6742 O O . THR B 1 403 ? 27.607 18.367 -46.745 1.00 29.57 403 THR B O 1
ATOM 6746 N N . LEU B 1 404 ? 26.576 17.504 -44.929 1.00 28.98 404 LEU B N 1
ATOM 6747 C CA . LEU B 1 404 ? 25.674 18.634 -44.759 1.00 28.83 404 LEU B CA 1
ATOM 6748 C C . LEU B 1 404 ? 26.422 19.788 -44.110 1.00 29.13 404 LEU B C 1
ATOM 6749 O O . LEU B 1 404 ? 27.167 19.594 -43.144 1.00 28.36 404 LEU B O 1
ATOM 6754 N N . SER B 1 405 ? 26.224 20.991 -44.639 1.00 30.17 405 SER B N 1
ATOM 6755 C CA . SER B 1 405 ? 26.915 22.151 -44.100 1.00 29.24 405 SER B CA 1
ATOM 6756 C C . SER B 1 405 ? 26.229 23.421 -44.580 1.00 26.41 405 SER B C 1
ATOM 6757 O O . SER B 1 405 ? 25.854 23.530 -45.751 1.00 25.86 405 SER B O 1
ATOM 6760 N N . ALA B 1 406 ? 26.072 24.384 -43.669 1.00 26.74 406 ALA B N 1
ATOM 6761 C CA . ALA B 1 406 ? 25.547 25.681 -44.081 1.00 26.04 406 ALA B CA 1
ATOM 6762 C C . ALA B 1 406 ? 26.448 26.332 -45.126 1.00 27.40 406 ALA B C 1
ATOM 6763 O O . ALA B 1 406 ? 25.970 27.113 -45.953 1.00 26.08 406 ALA B O 1
ATOM 6765 N N . ALA B 1 407 ? 27.743 25.989 -45.136 1.00 29.86 407 ALA B N 1
ATOM 6766 C CA . ALA B 1 407 ? 28.655 26.565 -46.121 1.00 29.28 407 ALA B CA 1
ATOM 6767 C C . ALA B 1 407 ? 28.396 26.055 -47.538 1.00 35.60 407 ALA B C 1
ATOM 6768 O O . ALA B 1 407 ? 28.728 26.759 -48.500 1.00 33.63 407 ALA B O 1
ATOM 6770 N N . THR B 1 408 ? 27.788 24.870 -47.694 1.00 29.45 408 THR B N 1
ATOM 6771 C CA . THR B 1 408 ? 27.566 24.291 -49.013 1.00 28.34 408 THR B CA 1
ATOM 6772 C C . THR B 1 408 ? 26.105 24.081 -49.391 1.00 32.81 408 THR B C 1
ATOM 6773 O O . THR B 1 408 ? 25.822 23.901 -50.581 1.00 31.42 408 THR B O 1
ATOM 6777 N N . HIS B 1 409 ? 25.169 24.087 -48.442 1.00 30.14 409 HIS B N 1
ATOM 6778 C CA . HIS B 1 409 ? 23.818 23.716 -48.839 1.00 27.35 409 HIS B CA 1
ATOM 6779 C C . HIS B 1 409 ? 23.197 24.833 -49.687 1.00 29.13 409 HIS B C 1
ATOM 6780 O O . HIS B 1 409 ? 23.737 25.935 -49.814 1.00 26.29 409 HIS B O 1
ATOM 6787 N N . HIS B 1 410 ? 22.076 24.519 -50.327 1.00 25.40 410 HIS B N 1
ATOM 6788 C CA . HIS B 1 410 ? 21.388 25.491 -51.172 1.00 29.36 410 HIS B CA 1
ATOM 6789 C C . HIS B 1 410 ? 20.311 26.259 -50.425 1.00 26.10 410 HIS B C 1
ATOM 6790 O O . HIS B 1 410 ? 19.701 27.169 -50.995 1.00 28.69 410 HIS B O 1
ATOM 6797 N N . GLN B 1 411 ? 20.059 25.896 -49.178 1.00 24.56 411 GLN B N 1
ATOM 6798 C CA . GLN B 1 411 ? 19.069 26.584 -48.368 1.00 24.44 411 GLN B CA 1
ATOM 6799 C C . GLN B 1 411 ? 19.579 27.970 -47.992 1.00 29.59 411 GLN B C 1
ATOM 6800 O O . GLN B 1 411 ? 20.714 28.118 -47.524 1.00 27.15 411 GLN B O 1
ATOM 6806 N N . ARG B 1 412 ? 18.758 28.977 -48.263 1.00 25.73 412 ARG B N 1
ATOM 6807 C CA . ARG B 1 412 ? 19.124 30.399 -48.038 1.00 30.72 412 ARG B CA 1
ATOM 6808 C C . ARG B 1 412 ? 19.089 30.719 -46.543 1.00 26.92 412 ARG B C 1
ATOM 6809 O O . ARG B 1 412 ? 18.261 31.488 -46.120 1.00 27.10 412 ARG B O 1
ATOM 6817 N N . VAL B 1 413 ? 20.047 30.173 -45.819 1.00 26.58 413 VAL B N 1
ATOM 6818 C CA . VAL B 1 413 ? 20.103 30.269 -44.363 1.00 26.18 413 VAL B CA 1
ATOM 6819 C C . VAL B 1 413 ? 21.534 29.946 -43.961 1.00 25.08 413 VAL B C 1
ATOM 6820 O O . VAL B 1 413 ? 22.215 29.169 -44.632 1.00 25.60 413 VAL B O 1
ATOM 6824 N N . ASP B 1 414 ? 21.992 30.543 -42.859 1.00 25.25 414 ASP B N 1
ATOM 6825 C CA . ASP B 1 414 ? 23.383 30.443 -42.428 1.00 27.44 414 ASP B CA 1
ATOM 6826 C C . ASP B 1 414 ? 23.599 29.411 -41.317 1.00 28.56 414 ASP B C 1
ATOM 6827 O O . ASP B 1 414 ? 24.629 29.452 -40.645 1.00 26.78 414 ASP B O 1
ATOM 6832 N N . PHE B 1 415 ? 22.665 28.479 -41.122 1.00 25.53 415 PHE B N 1
ATOM 6833 C CA . PHE B 1 415 ? 22.783 27.455 -40.088 1.00 28.59 415 PHE B CA 1
ATOM 6834 C C . PHE B 1 415 ? 22.185 26.154 -40.603 1.00 25.12 415 PHE B C 1
ATOM 6835 O O . PHE B 1 415 ? 21.161 26.174 -41.287 1.00 28.46 415 PHE B O 1
ATOM 6843 N N . ASN B 1 416 ? 22.812 25.030 -40.258 1.00 21.63 416 ASN B N 1
ATOM 6844 C CA . ASN B 1 416 ? 22.279 23.699 -40.545 1.00 25.89 416 ASN B CA 1
ATOM 6845 C C . ASN B 1 416 ? 22.280 22.873 -39.268 1.00 23.43 416 ASN B C 1
ATOM 6846 O O . ASN B 1 416 ? 23.340 22.659 -38.670 1.00 25.93 416 ASN B O 1
ATOM 6851 N N . ILE B 1 417 ? 21.108 22.373 -38.863 1.00 22.02 417 ILE B N 1
ATOM 6852 C CA . ILE B 1 417 ? 21.040 21.639 -37.597 1.00 22.09 417 ILE B CA 1
ATOM 6853 C C . ILE B 1 417 ? 21.778 20.306 -37.642 1.00 23.41 417 ILE B C 1
ATOM 6854 O O . ILE B 1 417 ? 21.925 19.656 -36.597 1.00 21.81 417 ILE B O 1
ATOM 6859 N N . PHE B 1 418 ? 22.247 19.882 -38.819 1.00 22.41 418 PHE B N 1
ATOM 6860 C CA . PHE B 1 418 ? 23.086 18.693 -38.958 1.00 23.02 418 PHE B CA 1
ATOM 6861 C C . PHE B 1 418 ? 24.461 19.044 -39.532 1.00 26.77 418 PHE B C 1
ATOM 6862 O O . PHE B 1 418 ? 25.095 18.221 -40.200 1.00 25.65 418 PHE B O 1
ATOM 6870 N N . GLU B 1 419 ? 24.943 20.257 -39.261 1.00 25.66 419 GLU B N 1
ATOM 6871 C CA . GLU B 1 419 ? 26.273 20.692 -39.678 1.00 27.15 419 GLU B CA 1
ATOM 6872 C C . GLU B 1 419 ? 27.320 19.604 -39.454 1.00 25.67 419 GLU B C 1
ATOM 6873 O O . GLU B 1 419 ? 27.463 19.082 -38.348 1.00 26.47 419 GLU B O 1
ATOM 6879 N N . GLY B 1 420 ? 28.038 19.240 -40.515 1.00 28.34 420 GLY B N 1
ATOM 6880 C CA . GLY B 1 420 ? 29.100 18.254 -40.428 1.00 24.65 420 GLY B CA 1
ATOM 6881 C C . GLY B 1 420 ? 28.676 16.806 -40.530 1.00 29.44 420 GLY B C 1
ATOM 6882 O O . GLY B 1 420 ? 29.524 15.914 -40.414 1.00 29.85 420 GLY B O 1
ATOM 6883 N N . ARG B 1 421 ? 27.402 16.521 -40.736 1.00 28.56 421 ARG B N 1
ATOM 6884 C CA . ARG B 1 421 ? 26.965 15.138 -40.792 1.00 25.97 421 ARG B CA 1
ATOM 6885 C C . ARG B 1 421 ? 27.163 14.600 -42.203 1.00 23.96 421 ARG B C 1
ATOM 6886 O O . ARG B 1 421 ? 26.698 15.204 -43.176 1.00 28.16 421 ARG B O 1
ATOM 6894 N N . THR B 1 422 ? 27.837 13.461 -42.313 1.00 25.39 422 THR B N 1
ATOM 6895 C CA . THR B 1 422 ? 28.021 12.807 -43.601 1.00 27.46 422 THR B CA 1
ATOM 6896 C C . THR B 1 422 ? 27.006 11.674 -43.742 1.00 25.37 422 THR B C 1
ATOM 6897 O O . THR B 1 422 ? 26.850 10.857 -42.834 1.00 25.25 422 THR B O 1
ATOM 6901 N N . VAL B 1 423 ? 26.295 11.657 -44.865 1.00 26.47 423 VAL B N 1
ATOM 6902 C CA . VAL B 1 423 ? 25.280 10.649 -45.148 1.00 29.42 423 VAL B CA 1
ATOM 6903 C C . VAL B 1 423 ? 25.737 9.830 -46.344 1.00 29.96 423 VAL B C 1
ATOM 6904 O O . VAL B 1 423 ? 26.474 10.318 -47.207 1.00 29.98 423 VAL B O 1
ATOM 6908 N N . ARG B 1 424 ? 25.289 8.583 -46.404 1.00 30.49 424 ARG B N 1
ATOM 6909 C CA . ARG B 1 424 ? 25.576 7.715 -47.542 1.00 29.37 424 ARG B CA 1
ATOM 6910 C C . ARG B 1 424 ? 24.258 7.329 -48.200 1.00 29.49 424 ARG B C 1
ATOM 6911 O O . ARG B 1 424 ? 23.381 6.740 -47.553 1.00 25.89 424 ARG B O 1
ATOM 6919 N N . GLY B 1 425 ? 24.133 7.654 -49.487 1.00 25.05 425 GLY B N 1
ATOM 6920 C CA . GLY B 1 425 ? 22.881 7.557 -50.208 1.00 27.31 425 GLY B CA 1
ATOM 6921 C C . GLY B 1 425 ? 22.333 8.944 -50.467 1.00 27.62 425 GLY B C 1
ATOM 6922 O O . GLY B 1 425 ? 21.892 9.620 -49.535 1.00 27.39 425 GLY B O 1
ATOM 6923 N N . ILE B 1 426 ? 22.352 9.387 -51.719 1.00 25.18 426 ILE B N 1
ATOM 6924 C CA . ILE B 1 426 ? 22.027 10.776 -52.032 1.00 26.39 426 ILE B CA 1
ATOM 6925 C C . ILE B 1 426 ? 21.217 10.830 -53.310 1.00 23.24 426 ILE B C 1
ATOM 6926 O O . ILE B 1 426 ? 21.235 9.891 -54.125 1.00 28.13 426 ILE B O 1
ATOM 6931 N N . PRO B 1 427 ? 20.475 11.919 -53.515 1.00 27.08 427 PRO B N 1
ATOM 6932 C CA . PRO B 1 427 ? 19.805 12.148 -54.799 1.00 23.70 427 PRO B CA 1
ATOM 6933 C C . PRO B 1 427 ? 20.825 12.611 -55.829 1.00 30.13 427 PRO B C 1
ATOM 6934 O O . PRO B 1 427 ? 21.394 13.702 -55.715 1.00 28.19 427 PRO B O 1
ATOM 6938 N N . SER B 1 428 ? 21.067 11.772 -56.835 1.00 29.05 428 SER B N 1
ATOM 6939 C CA . SER B 1 428 ? 21.959 12.170 -57.921 1.00 28.54 428 SER B CA 1
ATOM 6940 C C . SER B 1 428 ? 21.245 13.034 -58.951 1.00 26.59 428 SER B C 1
ATOM 6941 O O . SER B 1 428 ? 21.875 13.897 -59.576 1.00 28.41 428 SER B O 1
ATOM 6944 N N . HIS B 1 429 ? 19.946 12.818 -59.141 1.00 25.69 429 HIS B N 1
ATOM 6945 C CA . HIS B 1 429 ? 19.145 13.559 -60.106 1.00 26.05 429 HIS B CA 1
ATOM 6946 C C . HIS B 1 429 ? 17.742 13.758 -59.557 1.00 27.15 429 HIS B C 1
ATOM 6947 O O . HIS B 1 429 ? 17.186 12.873 -58.895 1.00 26.59 429 HIS B O 1
ATOM 6954 N N . THR B 1 430 ? 17.161 14.909 -59.863 1.00 23.13 430 THR B N 1
ATOM 6955 C CA . THR B 1 430 ? 15.790 15.186 -59.474 1.00 25.64 430 THR B CA 1
ATOM 6956 C C . THR B 1 430 ? 15.041 15.706 -60.685 1.00 24.63 430 THR B C 1
ATOM 6957 O O . THR B 1 430 ? 15.521 16.598 -61.393 1.00 23.94 430 THR B O 1
ATOM 6961 N N . ILE B 1 431 ? 13.878 15.125 -60.920 1.00 24.97 431 ILE B N 1
ATOM 6962 C CA . ILE B 1 431 ? 13.052 15.407 -62.081 1.00 23.00 431 ILE B CA 1
ATOM 6963 C C . ILE B 1 431 ? 11.711 15.927 -61.586 1.00 28.18 431 ILE B C 1
ATOM 6964 O O . ILE B 1 431 ? 11.065 15.303 -60.732 1.00 25.62 431 ILE B O 1
ATOM 6969 N N . SER B 1 432 ? 11.297 17.063 -62.119 1.00 25.86 432 SER B N 1
ATOM 6970 C CA . SER B 1 432 ? 10.066 17.716 -61.718 1.00 25.14 432 SER B CA 1
ATOM 6971 C C . SER B 1 432 ? 9.312 18.103 -62.976 1.00 29.09 432 SER B C 1
ATOM 6972 O O . SER B 1 432 ? 9.894 18.710 -63.881 1.00 25.97 432 SER B O 1
ATOM 6975 N N . GLN B 1 433 ? 8.025 17.748 -63.038 1.00 22.79 433 GLN B N 1
ATOM 6976 C CA . GLN B 1 433 ? 7.228 17.998 -64.234 1.00 28.27 433 GLN B CA 1
ATOM 6977 C C . GLN B 1 433 ? 7.914 17.432 -65.473 1.00 31.50 433 GLN B C 1
ATOM 6978 O O . GLN B 1 433 ? 7.801 17.988 -66.568 1.00 28.49 433 GLN B O 1
ATOM 6984 N N . GLY B 1 434 ? 8.659 16.341 -65.308 1.00 28.87 434 GLY B N 1
ATOM 6985 C CA . GLY B 1 434 ? 9.341 15.745 -66.438 1.00 32.06 434 GLY B CA 1
ATOM 6986 C C . GLY B 1 434 ? 10.615 16.440 -66.874 1.00 33.33 434 GLY B C 1
ATOM 6987 O O . GLY B 1 434 ? 11.186 16.059 -67.899 1.00 34.22 434 GLY B O 1
ATOM 6988 N N . LYS B 1 435 ? 11.092 17.432 -66.131 1.00 28.55 435 LYS B N 1
ATOM 6989 C CA . LYS B 1 435 ? 12.320 18.140 -66.465 1.00 31.63 435 LYS B CA 1
ATOM 6990 C C . LYS B 1 435 ? 13.417 17.806 -65.464 1.00 29.68 435 LYS B C 1
ATOM 6991 O O . LYS B 1 435 ? 13.161 17.707 -64.260 1.00 27.94 435 LYS B O 1
ATOM 6997 N N . LEU B 1 436 ? 14.642 17.653 -65.968 1.00 27.98 436 LEU B N 1
ATOM 6998 C CA . LEU B 1 436 ? 15.817 17.439 -65.122 1.00 27.96 436 LEU B CA 1
ATOM 6999 C C . LEU B 1 436 ? 16.224 18.762 -64.486 1.00 32.81 436 LEU B C 1
ATOM 7000 O O . LEU B 1 436 ? 16.785 19.637 -65.157 1.00 28.67 436 LEU B O 1
ATOM 7005 N N . LEU B 1 437 ? 15.955 18.920 -63.186 1.00 29.67 437 LEU B N 1
ATOM 7006 C CA . LEU B 1 437 ? 16.267 20.172 -62.515 1.00 27.19 437 LEU B CA 1
ATOM 7007 C C . LEU B 1 437 ? 17.430 20.058 -61.544 1.00 24.98 437 LEU B C 1
ATOM 7008 O O . LEU B 1 437 ? 17.973 21.090 -61.130 1.00 24.40 437 LEU B O 1
ATOM 7013 N N . TRP B 1 438 ? 17.847 18.840 -61.201 1.00 24.35 438 TRP B N 1
ATOM 7014 C CA . TRP B 1 438 ? 19.019 18.608 -60.367 1.00 27.13 438 TRP B CA 1
ATOM 7015 C C . TRP B 1 438 ? 19.823 17.480 -60.992 1.00 30.59 438 TRP B C 1
ATOM 7016 O O . TRP B 1 438 ? 19.269 16.411 -61.268 1.00 29.69 438 TRP B O 1
ATOM 7027 N N . ALA B 1 439 ? 21.116 17.724 -61.225 1.00 26.46 439 ALA B N 1
ATOM 7028 C CA . ALA B 1 439 ? 21.985 16.763 -61.904 1.00 32.25 439 ALA B CA 1
ATOM 7029 C C . ALA B 1 439 ? 23.417 16.934 -61.412 1.00 36.17 439 ALA B C 1
ATOM 7030 O O . ALA B 1 439 ? 24.026 17.983 -61.645 1.00 31.21 439 ALA B O 1
ATOM 7032 N N . ALA B 1 440 ? 23.937 15.912 -60.724 1.00 39.46 440 ALA B N 1
ATOM 7033 C CA . ALA B 1 440 ? 25.372 15.765 -60.431 1.00 42.17 440 ALA B CA 1
ATOM 7034 C C . ALA B 1 440 ? 25.996 17.050 -59.893 1.00 41.26 440 ALA B C 1
ATOM 7035 O O . ALA B 1 440 ? 27.086 17.456 -60.308 1.00 50.14 440 ALA B O 1
ATOM 7037 N N . GLY B 1 441 ? 25.308 17.689 -58.950 1.00 38.77 441 GLY B N 1
ATOM 7038 C CA . GLY B 1 441 ? 25.813 18.890 -58.316 1.00 38.43 441 GLY B CA 1
ATOM 7039 C C . GLY B 1 441 ? 25.354 20.194 -58.933 1.00 36.85 441 GLY B C 1
ATOM 7040 O O . GLY B 1 441 ? 25.731 21.260 -58.433 1.00 37.51 441 GLY B O 1
ATOM 7041 N N . ASP B 1 442 ? 24.544 20.148 -59.988 1.00 36.28 442 ASP B N 1
ATOM 7042 C CA . ASP B 1 442 ? 24.122 21.336 -60.717 1.00 35.29 442 ASP B CA 1
ATOM 7043 C C . ASP B 1 442 ? 22.613 21.509 -60.597 1.00 31.58 442 ASP B C 1
ATOM 7044 O O . ASP B 1 442 ? 21.842 20.670 -61.079 1.00 30.09 442 ASP B O 1
ATOM 7049 N N . LEU B 1 443 ? 22.197 22.602 -59.966 1.00 31.22 443 LEU B N 1
ATOM 7050 C CA . LEU B 1 443 ? 20.787 22.920 -59.794 1.00 28.35 443 LEU B CA 1
ATOM 7051 C C . LEU B 1 443 ? 20.316 23.755 -60.979 1.00 32.70 443 LEU B C 1
ATOM 7052 O O . LEU B 1 443 ? 20.916 24.789 -61.291 1.00 34.37 443 LEU B O 1
ATOM 7057 N N . ARG B 1 444 ? 19.247 23.315 -61.636 1.00 26.06 444 ARG B N 1
ATOM 7058 C CA . ARG B 1 444 ? 18.734 24.005 -62.812 1.00 30.21 444 ARG B CA 1
ATOM 7059 C C . ARG B 1 444 ? 17.353 24.591 -62.563 1.00 32.29 444 ARG B C 1
ATOM 7060 O O . ARG B 1 444 ? 16.539 24.685 -63.480 1.00 34.30 444 ARG B O 1
ATOM 7068 N N . ALA B 1 445 ? 17.070 24.984 -61.327 1.00 31.47 445 ALA B N 1
ATOM 7069 C CA . ALA B 1 445 ? 15.744 25.487 -61.000 1.00 30.64 445 ALA B CA 1
ATOM 7070 C C . ALA B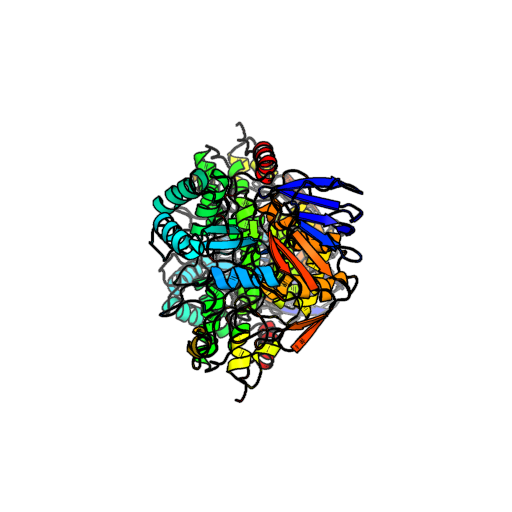 1 445 ? 15.549 26.878 -61.584 1.00 30.75 445 ALA B C 1
ATOM 7071 O O . ALA B 1 445 ? 16.483 27.677 -61.663 1.00 28.75 445 ALA B O 1
ATOM 7073 N N . GLU B 1 446 ? 14.315 27.174 -61.974 1.00 31.68 446 GLU B N 1
ATOM 7074 C CA . GLU B 1 446 ? 13.993 28.460 -62.575 1.00 35.02 446 GLU B CA 1
ATOM 7075 C C . GLU B 1 446 ? 12.813 29.106 -61.861 1.00 32.31 446 GLU B C 1
ATOM 7076 O O . GLU B 1 446 ? 11.786 28.435 -61.632 1.00 27.97 446 GLU B O 1
ATOM 7082 N N . PRO B 1 447 ? 12.900 30.396 -61.524 1.00 30.62 447 PRO B N 1
ATOM 7083 C CA . PRO B 1 447 ? 11.758 31.088 -60.912 1.00 28.98 447 PRO B CA 1
ATOM 7084 C C . PRO B 1 447 ? 10.535 31.008 -61.806 1.00 34.17 447 PRO B C 1
ATOM 7085 O O . PRO B 1 447 ? 10.622 31.209 -63.017 1.00 29.99 447 PRO B O 1
ATOM 7089 N N . GLY B 1 448 ? 9.387 30.696 -61.199 1.00 28.43 448 GLY B N 1
ATOM 7090 C CA . GLY B 1 448 ? 8.130 30.661 -61.910 1.00 28.37 448 GLY B CA 1
ATOM 7091 C C . GLY B 1 448 ? 7.770 29.341 -62.564 1.00 25.74 448 GLY B C 1
ATOM 7092 O O . GLY B 1 448 ? 6.673 29.230 -63.118 1.00 27.32 448 GLY B O 1
ATOM 7093 N N . ALA B 1 449 ? 8.634 28.327 -62.495 1.00 26.93 449 ALA B N 1
ATOM 7094 C CA . ALA B 1 449 ? 8.367 27.093 -63.228 1.00 28.12 449 ALA B CA 1
ATOM 7095 C C . ALA B 1 449 ? 7.277 26.248 -62.568 1.00 31.42 449 ALA B C 1
ATOM 7096 O O . ALA B 1 449 ? 6.525 25.552 -63.265 1.00 26.00 449 ALA B O 1
ATOM 7098 N N . GLY B 1 450 ? 7.173 26.288 -61.241 1.00 26.44 450 GLY B N 1
ATOM 7099 C CA . GLY B 1 450 ? 6.241 25.416 -60.552 1.00 25.53 450 GLY B CA 1
ATOM 7100 C C . GLY B 1 450 ? 4.796 25.829 -60.749 1.00 26.76 450 GLY B C 1
ATOM 7101 O O . GLY B 1 450 ? 4.475 26.986 -61.054 1.00 28.50 450 GLY B O 1
ATOM 7102 N N . ARG B 1 451 ? 3.905 24.853 -60.590 1.00 24.46 451 ARG B N 1
ATOM 7103 C CA . ARG B 1 451 ? 2.472 25.068 -60.718 1.00 24.62 451 ARG B CA 1
ATOM 7104 C C . ARG B 1 451 ? 1.814 25.058 -59.346 1.00 27.98 451 ARG B C 1
ATOM 7105 O O . ARG B 1 451 ? 2.259 24.357 -58.434 1.00 24.63 451 ARG B O 1
ATOM 7113 N N . TYR B 1 452 ? 0.740 25.832 -59.206 1.00 23.79 452 TYR B N 1
ATOM 7114 C CA . TYR B 1 452 ? -0.108 25.689 -58.032 1.00 27.07 452 TYR B CA 1
ATOM 7115 C C . TYR B 1 452 ? -0.883 24.386 -58.145 1.00 28.11 452 TYR B C 1
ATOM 7116 O O . TYR B 1 452 ? -1.493 24.103 -59.180 1.00 25.11 452 TYR B O 1
ATOM 7125 N N . VAL B 1 453 ? -0.834 23.578 -57.091 1.00 25.82 453 VAL B N 1
ATOM 7126 C CA . VAL B 1 453 ? -1.409 22.240 -57.085 1.00 26.62 453 VAL B CA 1
ATOM 7127 C C . VAL B 1 453 ? -2.677 22.260 -56.237 1.00 27.30 453 VAL B C 1
ATOM 7128 O O . VAL B 1 453 ? -2.632 22.549 -55.030 1.00 26.66 453 VAL B O 1
ATOM 7132 N N . GLU B 1 454 ? -3.806 21.956 -56.877 1.00 23.42 454 GLU B N 1
ATOM 7133 C CA . GLU B 1 454 ? -5.104 21.877 -56.222 1.00 24.83 454 GLU B CA 1
ATOM 7134 C C . GLU B 1 454 ? -5.302 20.469 -55.691 1.00 25.75 454 GLU B C 1
ATOM 7135 O O . GLU B 1 454 ? -4.860 19.499 -56.314 1.00 25.14 454 GLU B O 1
ATOM 7141 N N . ARG B 1 455 ? -5.952 20.367 -54.532 1.00 23.49 455 ARG B N 1
ATOM 7142 C CA . ARG B 1 455 ? -6.213 19.081 -53.886 1.00 24.74 455 ARG B CA 1
ATOM 7143 C C . ARG B 1 455 ? -7.715 18.889 -53.729 1.00 26.35 455 ARG B C 1
ATOM 7144 O O . ARG B 1 455 ? -8.372 19.691 -53.042 1.00 25.75 455 ARG B O 1
ATOM 7152 N N . PRO B 1 456 ? -8.305 17.862 -54.328 1.00 27.14 456 PRO B N 1
ATOM 7153 C CA . PRO B 1 456 ? -9.757 17.682 -54.210 1.00 24.95 456 PRO B CA 1
ATOM 7154 C C . PRO B 1 456 ? -10.178 17.302 -52.800 1.00 25.08 456 PRO B C 1
ATOM 7155 O O . PRO B 1 456 ? -9.468 16.600 -52.073 1.00 22.67 456 PRO B O 1
ATOM 7159 N N . ALA B 1 457 ? -11.369 17.767 -52.430 1.00 22.32 457 ALA B N 1
ATOM 7160 C CA . ALA B 1 457 ? -11.949 17.479 -51.130 1.00 25.68 457 ALA B CA 1
ATOM 7161 C C . ALA B 1 457 ? -12.420 16.025 -51.062 1.00 25.31 457 ALA B C 1
ATOM 7162 O O . ALA B 1 457 ? -12.417 15.289 -52.054 1.00 25.28 457 ALA B O 1
ATOM 7164 N N . TYR B 1 458 ? -12.834 15.614 -49.864 1.00 24.02 458 TYR B N 1
ATOM 7165 C CA . TYR B 1 458 ? -13.392 14.288 -49.613 1.00 24.93 458 TYR B CA 1
ATOM 7166 C C . TYR B 1 458 ? -12.430 13.160 -49.980 1.00 25.25 458 TYR B C 1
ATOM 7167 O O . TYR B 1 458 ? -12.767 12.302 -50.812 1.00 24.75 458 TYR B O 1
ATOM 7176 N N . PRO B 1 459 ? -11.253 13.098 -49.364 1.00 23.12 459 PRO B N 1
ATOM 7177 C CA . PRO B 1 459 ? -10.440 11.880 -49.473 1.00 22.72 459 PRO B CA 1
ATOM 7178 C C . PRO B 1 459 ? -11.220 10.653 -49.005 1.00 24.90 459 PRO B C 1
ATOM 7179 O O . PRO B 1 459 ? -12.243 10.752 -48.326 1.00 23.90 459 PRO B O 1
ATOM 7183 N N . SER B 1 460 ? -10.697 9.475 -49.362 1.00 25.65 460 SER B N 1
ATOM 7184 C CA . SER B 1 460 ? -11.396 8.202 -49.144 1.00 31.39 460 SER B CA 1
ATOM 7185 C C . SER B 1 460 ? -11.956 8.044 -47.729 1.00 27.60 460 SER B C 1
ATOM 7186 O O . SER B 1 460 ? -13.007 7.420 -47.535 1.00 28.36 460 SER B O 1
ATOM 7189 N N . VAL B 1 461 ? -11.243 8.557 -46.722 1.00 25.45 461 VAL B N 1
ATOM 7190 C CA . VAL B 1 461 ? -11.614 8.293 -45.334 1.00 24.52 461 VAL B CA 1
ATOM 7191 C C . VAL B 1 461 ? -13.019 8.790 -45.031 1.00 22.99 461 VAL B C 1
ATOM 7192 O O . VAL B 1 461 ? -13.689 8.256 -44.136 1.00 23.15 461 VAL B O 1
ATOM 7196 N N . TYR B 1 462 ? -13.504 9.794 -45.769 1.00 25.21 462 TYR B N 1
ATOM 7197 C CA . TYR B 1 462 ? -14.825 10.345 -45.470 1.00 24.30 462 TYR B CA 1
ATOM 7198 C C . TYR B 1 462 ? -15.947 9.393 -45.880 1.00 27.04 462 TYR B C 1
ATOM 7199 O O . TYR B 1 462 ? -17.052 9.466 -45.322 1.00 25.64 462 TYR B O 1
ATOM 7208 N N . GLU B 1 463 ? -15.695 8.509 -46.849 1.00 25.46 463 GLU B N 1
ATOM 7209 C CA . GLU B 1 463 ? -16.669 7.460 -47.151 1.00 29.97 463 GLU B CA 1
ATOM 7210 C C . GLU B 1 463 ? -16.842 6.531 -45.958 1.00 24.73 463 GLU B C 1
ATOM 7211 O O . GLU B 1 463 ? -17.964 6.230 -45.543 1.00 26.74 463 GLU B O 1
ATOM 7217 N N . VAL B 1 464 ? -15.729 6.044 -45.413 1.00 24.14 464 VAL B N 1
ATOM 7218 C CA . VAL B 1 464 ? -15.777 5.217 -44.212 1.00 27.75 464 VAL B CA 1
ATOM 7219 C C . VAL B 1 464 ? -16.480 5.959 -43.084 1.00 26.26 464 VAL B C 1
ATOM 7220 O O . VAL B 1 464 ? -17.378 5.419 -42.417 1.00 24.69 464 VAL B O 1
ATOM 7224 N N . LEU B 1 465 ? -16.073 7.210 -42.849 1.00 22.68 465 LEU B N 1
ATOM 7225 C CA . LEU B 1 465 ? -16.656 7.988 -41.764 1.00 26.03 465 LEU B CA 1
ATOM 7226 C C . LEU B 1 465 ? -18.151 8.204 -41.965 1.00 26.18 465 LEU B C 1
ATOM 7227 O O . LEU B 1 465 ? -18.912 8.219 -40.991 1.00 28.87 465 LEU B O 1
ATOM 7232 N N . GLY B 1 466 ? -18.587 8.367 -43.213 1.00 26.68 466 GLY B N 1
ATOM 7233 C CA . GLY B 1 466 ? -20.002 8.566 -43.466 1.00 28.64 466 GLY B CA 1
ATOM 7234 C C . GLY B 1 466 ? -20.830 7.330 -43.162 1.00 28.40 466 GLY B C 1
ATOM 7235 O O . GLY B 1 466 ? -21.951 7.436 -42.660 1.00 30.00 466 GLY B O 1
ATOM 7236 N N . ARG B 1 467 ? -20.297 6.143 -43.465 1.00 25.29 467 ARG B N 1
ATOM 7237 C CA . ARG B 1 467 ? -21.009 4.923 -43.106 1.00 27.44 467 ARG B CA 1
ATOM 7238 C C . ARG B 1 467 ? -21.049 4.725 -41.603 1.00 30.82 467 ARG B C 1
ATOM 7239 O O . ARG B 1 467 ? -22.036 4.200 -41.078 1.00 30.75 467 ARG B O 1
ATOM 7247 N N . ARG B 1 468 ? -19.995 5.141 -40.896 1.00 26.06 468 ARG B N 1
ATOM 7248 C CA . ARG B 1 468 ? -20.013 5.059 -39.444 1.00 31.88 468 ARG B CA 1
ATOM 7249 C C . ARG B 1 468 ? -21.111 5.934 -38.869 1.00 32.52 468 ARG B C 1
ATOM 7250 O O . ARG B 1 468 ? -21.850 5.518 -37.969 1.00 32.64 468 ARG B O 1
ATOM 7258 N N . ALA B 1 469 ? -21.211 7.171 -39.358 1.00 28.88 469 ALA B N 1
ATOM 7259 C CA . ALA B 1 469 ? -22.206 8.091 -38.816 1.00 35.62 469 ALA B CA 1
ATOM 7260 C C . ALA B 1 469 ? -23.618 7.607 -39.108 1.00 36.85 469 ALA B C 1
ATOM 7261 O O . ALA B 1 469 ? -24.522 7.787 -38.281 1.00 37.53 469 ALA B O 1
ATOM 7263 N N . GLU B 1 470 ? -23.826 6.988 -40.270 1.00 36.16 470 GLU B N 1
ATOM 7264 C CA . GLU B 1 470 ? -25.124 6.392 -40.556 1.00 39.84 470 GLU B CA 1
ATOM 7265 C C . GLU B 1 470 ? -25.507 5.387 -39.473 1.00 40.54 470 GLU B C 1
ATOM 7266 O O . GLU B 1 470 ? -26.635 5.403 -38.967 1.00 40.39 470 GLU B O 1
ATOM 7272 N N . ARG B 1 471 ? -24.568 4.533 -39.072 1.00 38.06 471 ARG B N 1
ATOM 7273 C CA . ARG B 1 471 ? -24.887 3.491 -38.101 1.00 43.76 471 ARG B CA 1
ATOM 7274 C C . ARG B 1 471 ? -24.958 3.997 -36.663 1.00 42.29 471 ARG B C 1
ATOM 7275 O O . ARG B 1 471 ? -25.558 3.326 -35.820 1.00 43.51 471 ARG B O 1
ATOM 7283 N N . GLN B 1 472 ? -24.389 5.160 -36.363 1.00 39.94 472 GLN B N 1
ATOM 7284 C CA . GLN B 1 472 ? -24.428 5.713 -35.013 1.00 44.85 472 GLN B CA 1
ATOM 7285 C C . GLN B 1 472 ? -25.478 6.804 -34.836 1.00 43.90 472 GLN B C 1
ATOM 7286 O O . GLN B 1 472 ? -25.580 7.385 -33.752 1.00 45.68 472 GLN B O 1
ATOM 7292 N N . ARG B 1 473 ? -26.264 7.077 -35.861 1.00 40.92 473 ARG B N 1
ATOM 7293 C CA . ARG B 1 473 ? -27.385 7.991 -35.782 1.00 43.46 473 ARG B CA 1
ATOM 7294 C C . ARG B 1 473 ? -28.239 7.680 -34.550 1.00 47.78 473 ARG B C 1
ATOM 7295 O O . ARG B 1 473 ? -28.733 6.550 -34.416 1.00 46.43 473 ARG B O 1
ATOM 7303 N N . PRO B 1 474 ? -28.436 8.630 -33.639 1.00 44.73 474 PRO B N 1
ATOM 7304 C CA . PRO B 1 474 ? -29.180 8.328 -32.409 1.00 47.10 474 PRO B CA 1
ATOM 7305 C C . PRO B 1 474 ? -30.667 8.156 -32.687 1.00 48.05 474 PRO B C 1
ATOM 7306 O O . PRO B 1 474 ? -31.215 8.687 -33.654 1.00 43.43 474 PRO B O 1
ATOM 7310 N N . VAL B 1 475 ? -31.332 7.414 -31.804 1.00 45.10 475 VAL B N 1
ATOM 7311 C CA . VAL B 1 475 ? -32.739 7.068 -31.991 1.00 45.31 475 VAL B CA 1
ATOM 7312 C C . VAL B 1 475 ? -33.489 7.234 -30.671 1.00 41.41 475 VAL B C 1
ATOM 7313 O O . VAL B 1 475 ? -33.092 6.666 -29.647 1.00 40.29 475 VAL B O 1
ATOM 7317 N N . ALA B 1 476 ? -34.573 8.004 -30.688 1.00 37.78 476 ALA B N 1
ATOM 7318 C CA . ALA B 1 476 ? -35.292 8.268 -29.449 1.00 36.50 476 ALA B CA 1
ATOM 7319 C C . ALA B 1 476 ? -36.011 7.009 -28.955 1.00 38.45 476 ALA B C 1
ATOM 7320 O O . ALA B 1 476 ? -36.254 6.061 -29.706 1.00 39.28 476 ALA B O 1
ATOM 7322 N N . VAL B 1 477 ? -36.326 6.999 -27.656 1.00 33.94 477 VAL B N 1
ATOM 7323 C CA . VAL B 1 477 ? -37.090 5.918 -27.046 1.00 36.05 477 VAL B CA 1
ATOM 7324 C C . VAL B 1 477 ? -38.559 6.298 -27.096 1.00 39.88 477 VAL B C 1
ATOM 7325 O O . VAL B 1 477 ? -38.922 7.455 -26.847 1.00 35.48 477 VAL B O 1
ATOM 7329 N N . GLU B 1 478 ? -39.406 5.326 -27.425 1.00 39.18 478 GLU B N 1
ATOM 7330 C CA . GLU B 1 478 ? -40.845 5.541 -27.498 1.00 46.50 478 GLU B CA 1
ATOM 7331 C C . GLU B 1 478 ? -41.446 5.369 -26.107 1.00 40.26 478 GLU B C 1
ATOM 7332 O O . GLU B 1 478 ? -41.385 4.279 -25.528 1.00 45.48 478 GLU B O 1
ATOM 7338 N N . ARG B 1 479 ? -42.000 6.441 -25.563 1.00 41.26 479 ARG B N 1
ATOM 7339 C CA . ARG B 1 479 ? -42.734 6.366 -24.303 1.00 44.43 479 ARG B CA 1
ATOM 7340 C C . ARG B 1 479 ? -43.901 7.342 -24.242 1.00 51.02 479 ARG B C 1
ATOM 7341 O O . ARG B 1 479 ? -45.041 6.929 -24.006 1.00 58.15 479 ARG B O 1
#

Nearest PDB structures (foldseek):
  5e5c-assembly1_C  TM=1.000E+00  e=0.000E+00  Pseudomonas aeruginosa PAO1
  4tqt-assembly1_D  TM=9.906E-01  e=6.612E-76  Brucella suis 1330
  3dc8-assembly1_A  TM=9.904E-01  e=4.996E-75  Sinorhizobium meliloti
  3sfw-assembly1_A  TM=9.825E-01  e=2.681E-66  Brevibacillus agri
  1k1d-assembly2_F  TM=9.843E-01  e=5.079E-65  Geobacillus stearothermophilus

Secondary structure (DSSP, 8-state):
-EEEESPEEE-SS-EEE-EEEEETTEEEEEETT----TT-EEEE-TTSEEEEPEEE--B-TT-EETTEE-SS-HHHHHHHHHHTTEEEEEEEE-PPTTS-HHHHHHHHHHHHTT-SSEEEEEE---S--HHHHHHHHHHHHHH---B--BS--TTTT---HHHHHHHHHHHHHHTPBPEEB---HHHHHHHHHHHHHTT--STTHHHHTS-HHHHHHHHHHHHHHHHHHT--EEE-S---HHHHHHHHHHHHTT--EEEEEEHHHHH-BGGGGG-SSHHHHHHT--SSPPB-HHHHHHHHHHHHHTS--EEE--B----HHHHGGGTT-GGGSPP-B--TTTHHHHHIIIIITTTSS-HHHHHIIIIIHHHHHTT-TTTSS--STTSB--EEEEEEEEEEE--TTT-SSSSS--TTTT-EEEEEEEEEEETTEEEEETTEE---TT-S-B----S--THHHHHHHHHHHT---PPP-/-EEEESPEEE-SS-EEE-EEEEETTEEEEEETTPPPPTT-EEEE-TTSEEEEPEEE--B-TT-EETTEE-S--HHHHHHHHHHTTEEEEEEEE-PPTTS-HHHHHHHHHHHHTT-SSEEEEEE---S--HHHHHHHHHHHHHH---B--BS--TTTT---HHHHHHHHHHHHHHTPBPEEB---HHHHHHHHHHHHHTT--STTHHHHTS-HHHHHHHHHHHHHHHHHHT--EEE-S---HHHHHHHHHHHTTT--EEEEEEHHHHH-BGGGGG-SSHHHHHTT--SSPPB-HHHHHHHHHHHHHTS--EEE--B----HHHHGGGTT-GGGSPP-B--TTTHHHHHIIIIITTTSS-HHHHHIIIIIHHHHHTT-TTTSS--STTSB--EEEEEEEEEEE--TTT-SSSSS--TTTT-EEEEEEEEEEETTEEEEETTEE---TT---B----S--THHHHHHHHHHHH-------

Sequence (954 aa):
SLLIRGATVVTHEESYRADVLCANGLIQAIGENLETPSGCDVLDGGGQYLMPGGIDPHTHMQLPFMGTVASEDFFSGTAAGLAGGTTSIIDFVIPNPRQSLLEAFHTWRGWAQKSAADYGFHVAITWWSDEVAREMGELVAQHGVNSFHFMAYKNAIMAADDTLVASFERCLELGAVPTVHAENGELVFHLQQKLLAQGLTGPEAHPLSRPPQVEGEAASRAIRIAETLGTPLYLVHISSREALDEIAYARAKGQPVYGEVLAGHLLLDDSVYRHPDWATAAGYVMSPPFRPVEHQEALWRGLQSGNLHTTATDHCCFCAEQKAMGRDDFSKIPNGTAGIEDRMALLWDAGVNSGRLSMHEFVALTSTNTAKIFNLFPRKGAIRVGADADLVLWDPQGSRTLSAATHHQRVDFNIFEGRTVRGIPSHTISQGKLLWAAGDLRAEPGAGRYVERPAYPSVYEVLGRRAERQRPVAVERSLLIRGATVVTHEESYRADVLCANGLIQAIGENLETPSGCDVLDGGGQYLMPGGIDPHTHMQLPFMGTVASEDFFSGTAAGLAGGTTSIIDFVIPNPRQSLLEAFHTWRGWAQKSAADYGFHVAITWWSDEVAREMGELVAQHGVNSFHFMAYKNAIMAADDTLVASFERCLELGAVPTVHAENGELVFHLQQKLLAQGLTGPEAHPLSRPPQVEGEAASRAIRIAETLGTPLYLVHISSREALDEIAYARAKGQPVYGEVLAGHLLLDDSVYRHPDWATAAGYVMSPPFRPVEHQEALWRGLQSGNLHTTATDHCCFCAEQKAMGRDDFSKIPNGTAGIEDRMALLWDAGVNSGRLSMHEFVALTSTNTAKIFNLFPRKGAIRVGADADLVLWDPQGSRTLSAATHHQRVDFNIFEGRTVRGIPSHTISQGKLLWAAGDLRAEPGAGRYVERPAYPSVYEVLGRRAERQRPVAVER

Radius of gyration: 32.33 Å; Cα contacts (8 Å, |Δi|>4): 2424; chains: 2; bounding box: 72×58×116 Å

Foldseek 3Di:
DEKEAAAWEFALPDIGHWIWDADQQFTADIGHPDDADPPYHYHYQHQWYKFFFFEFAAEAAQPDDDPGTFLGFLALQLLLLQQQRHAEYEYEQEDWEVGQQVVSVVVVCVRNLFHLHAYAYEYEQQYDDPRNLVSVLCCQVPVQYQEYAECADPPTRHDPPVNLLVVLLSSLVRQHEYEYAFFHHVQLVVQQVVCVVVQNAALLSQLVSTPLVRRLVRLLSSLVSCVVSLHAYEYEARQFLSNLVSLVVSVVVVGRYEYEHELCSLPDASVQLVPPDRLRNLQQFAPPGHHHPVRNVSVLVCLLVVSHFAYHANAGADASVQQCCRVSHNVRRDHGHHPSSPGLQSCCQVCVVVVSDPSSSSLRHRKVRVCLVLQNPPLGSDRDGGHRPWMFIKNQADKDFDALVPRSGSYNDHNRHGDMGGMGTQWTAHSRDTQHHRHDGNGGTSNYDHDRGHGNRPVSVVSVVVCVVVPDDDDDD/DEKEAAAWEFALPDIGHWIWDADQQFTADIGHPDDDDPPYHYHYQHQWYKFFFFEFAAEAAQPDDDPGTFLGFQALQLLLLLQFRHAEYEYEQEDWEVGQQVVSVVVVVVRNLFHLHAYAYEYEQQYDDPRNLVSVLCCQPPPQYQEYAECADPPTRHDDPVNLLVVLLSSLVRLHEYEYAFFHHVQLVVQLVVCVVVQNFALLSQLVSTDLVRRLVRLLSSLVSCVVSLHAYEYEARQFLSNLVSLVVQVVVVGRYEYEHELCSLPDASVQLVPPDRLRNLQQAAPPGHHHPVRNVSVLVCLLVVSHFAYHANAGADASVQQCCSVSHNVNRPHHHHPSNPGLQSCCQVCPVVVSDPVSSSLRHRKVRVCQVQQNPPLGSDRDRGHRPWMFIKNQADKDFDALVDRSGSYNDHNRHGDMGGMGGQWTAHSRHTQHHRSDGNGGTSNYDHHRGHGNRVVSVVSVVVCVVVPDDDDDD

Solvent-accessible surface area: 32655 Å² total

InterPro domains:
  IPR006680 Amidohydrolase-related [PF01979] (50-436)
  IPR011059 Metal-dependent hydrolase, composite domain superfamily [G3DSA:2.30.40.10] (2-465)
  IPR011059 Metal-dependent hydrolase, composite domain superfamily [SSF51338] (1-455)
  IPR011778 Hydantoinase/dihydropyrimidinase [TIGR02033] (3-455)
  IPR011778 Hydantoinase/dihydropyrimidinase [cd01314] (3-450)
  IPR032466 Metal-dependent hydrolase [SSF51556] (54-383)
  IPR050378 Metallo-dependent Hydrolases Superfamily [PTHR11647] (2-471)

B-factor: mean 26.99, std 8.23, range [13.76, 79.27]